Protein 7XLL (pdb70)

Structure (mmCIF, N/CA/C/O backbone):
data_7XLL
#
_entry.id   7XLL
#
_cell.length_a   107.730
_cell.length_b   125.040
_cell.length_c   56.640
_cell.angle_alpha   90.000
_cell.angle_beta   90.000
_cell.angle_gamma   90.000
#
_symmetry.space_group_name_H-M   'P 21 21 2'
#
loop_
_entity.id
_entity.type
_entity.pdbx_description
1 polymer 'Alanine racemase'
2 non-polymer 'ACETATE ION'
3 non-polymer DI(HYDROXYETHYL)ETHER
4 non-polymer ALANINE
5 water water
#
loop_
_atom_site.group_PDB
_atom_site.id
_atom_site.type_symbol
_atom_site.label_atom_id
_atom_site.label_alt_id
_atom_site.label_comp_id
_atom_site.label_asym_id
_atom_site.label_entity_id
_atom_site.label_seq_id
_atom_site.pdbx_PDB_ins_code
_atom_site.Cartn_x
_atom_site.Cartn_y
_atom_site.Cartn_z
_atom_site.occupancy
_atom_site.B_iso_or_equiv
_atom_site.auth_seq_id
_atom_site.auth_comp_id
_atom_site.auth_asym_id
_atom_site.auth_atom_id
_atom_site.pdbx_PDB_model_num
ATOM 1 N N . MET A 1 1 ? 11.58384 56.29598 15.43420 1.000 42.94493 1 MET A N 1
ATOM 2 C CA . MET A 1 1 ? 10.49841 56.36478 14.46393 1.000 52.83745 1 MET A CA 1
ATOM 3 C C . MET A 1 1 ? 10.64834 57.55707 13.51184 1.000 44.00494 1 MET A C 1
ATOM 4 O O . MET A 1 1 ? 9.77946 57.79652 12.66757 1.000 40.47873 1 MET A O 1
ATOM 9 N N . THR A 1 2 ? 11.74246 58.30749 13.65468 1.000 46.10861 2 THR A N 1
ATOM 10 C CA . THR A 1 2 ? 12.05130 59.37046 12.70380 1.000 31.38357 2 THR A CA 1
ATOM 11 C C . THR A 1 2 ? 12.46110 58.75550 11.37149 1.000 31.70387 2 THR A C 1
ATOM 12 O O . THR A 1 2 ? 13.33986 57.88783 11.32114 1.000 32.13539 2 THR A O 1
ATOM 16 N N . VAL A 1 3 ? 11.82081 59.19509 10.29268 1.000 21.83900 3 VAL A N 1
ATOM 17 C CA . VAL A 1 3 ? 12.11931 58.68817 8.95653 1.000 21.00682 3 VAL A CA 1
ATOM 18 C C . VAL A 1 3 ? 13.18544 59.57283 8.31774 1.000 19.84626 3 VAL A C 1
ATOM 19 O O . VAL A 1 3 ? 13.08054 60.80761 8.34168 1.000 19.44801 3 VAL A O 1
ATOM 23 N N . GLY A 1 4 ? 14.22166 58.94668 7.75448 1.000 20.17625 4 GLY A N 1
ATOM 24 C CA . GLY A 1 4 ? 15.32207 59.70042 7.17569 1.000 20.90017 4 GLY A CA 1
ATOM 25 C C . GLY A 1 4 ? 15.12870 60.16395 5.74205 1.000 24.04943 4 GLY A C 1
ATOM 26 O O . GLY A 1 4 ? 15.89150 59.76838 4.85115 1.000 19.70532 4 GLY A O 1
ATOM 27 N N . TYR A 1 5 ? 14.12974 61.02614 5.51221 1.000 15.51152 5 TYR A N 1
ATOM 28 C CA . TYR A 1 5 ? 13.82003 61.48117 4.15552 1.000 21.43865 5 TYR A CA 1
ATOM 29 C C . TYR A 1 5 ? 14.97530 62.26404 3.54418 1.000 26.09549 5 TYR A C 1
ATOM 30 O O . TYR A 1 5 ? 15.22478 62.18323 2.33703 1.000 22.07704 5 TYR A O 1
ATOM 39 N N . LEU A 1 6 ? 15.67922 63.04575 4.35237 1.000 19.53408 6 LEU A N 1
ATOM 40 C CA . LEU A 1 6 ? 16.75273 63.86974 3.81885 1.000 28.29601 6 LEU A CA 1
ATOM 41 C C . LEU A 1 6 ? 18.03308 63.09313 3.58034 1.000 22.94702 6 LEU A C 1
ATOM 42 O O . LEU A 1 6 ? 18.92771 63.61767 2.91386 1.000 25.24963 6 LEU A O 1
ATOM 47 N N . ARG A 1 7 ? 18.14022 61.86950 4.10659 1.000 20.45962 7 ARG A N 1
ATOM 48 C CA . ARG A 1 7 ? 19.29951 61.01967 3.87025 1.000 20.78890 7 ARG A CA 1
ATOM 49 C C . ARG A 1 7 ? 19.10654 60.20523 2.59040 1.000 15.91637 7 ARG A C 1
ATOM 50 O O . ARG A 1 7 ? 18.00468 59.71268 2.31953 1.000 12.51444 7 ARG A O 1
ATOM 58 N N . PRO A 1 8 ? 20.14555 60.06715 1.79337 1.000 18.73146 8 PRO A N 1
ATOM 59 C CA . PRO A 1 8 ? 19.99346 59.37982 0.50664 1.000 17.13356 8 PRO A CA 1
ATOM 60 C C . PRO A 1 8 ? 20.05829 57.86723 0.61593 1.000 18.23709 8 PRO A C 1
ATOM 61 O O . PRO A 1 8 ? 20.62311 57.22025 -0.26583 1.000 26.09958 8 PRO A O 1
ATOM 65 N N . THR A 1 9 ? 19.50293 57.29865 1.67883 1.000 13.21238 9 THR A N 1
ATOM 66 C CA . THR A 1 9 ? 19.34347 55.85668 1.81302 1.000 12.50028 9 THR A CA 1
ATOM 67 C C . THR A 1 9 ? 17.85091 55.57248 1.73621 1.000 17.49546 9 THR A C 1
ATOM 68 O O . THR A 1 9 ? 17.06934 56.18733 2.46942 1.000 15.18045 9 THR A O 1
ATOM 72 N N . ARG A 1 10 ? 17.46196 54.66335 0.84174 1.000 15.06351 10 ARG A N 1
ATOM 73 C CA . ARG A 1 10 ? 16.06141 54.47101 0.47787 1.000 11.76783 10 ARG A CA 1
ATOM 74 C C . ARG A 1 10 ? 15.76840 52.99609 0.27215 1.000 12.02507 10 ARG A C 1
ATOM 75 O O . ARG A 1 10 ? 16.60506 52.25380 -0.24433 1.000 13.50030 10 ARG A O 1
ATOM 83 N N . ILE A 1 11 ? 14.55201 52.59036 0.63015 1.000 10.83196 11 ILE A N 1
ATOM 84 C CA . ILE A 1 11 ? 13.98598 51.31988 0.18907 1.000 12.68456 11 ILE A CA 1
ATOM 85 C C . ILE A 1 11 ? 13.03598 51.61518 -0.95892 1.000 12.40058 11 ILE A C 1
ATOM 86 O O . ILE A 1 11 ? 12.15724 52.47333 -0.83008 1.000 14.64633 11 ILE A O 1
ATOM 91 N N . LEU A 1 12 ? 13.22089 50.92198 -2.08588 1.000 10.99301 12 LEU A N 1
ATOM 92 C CA . LEU A 1 12 ? 12.38624 51.09974 -3.26696 1.000 10.02495 12 LEU A CA 1
ATOM 93 C C . LEU A 1 12 ? 11.39718 49.94372 -3.34374 1.000 13.48770 12 LEU A C 1
ATOM 94 O O . LEU A 1 12 ? 11.81094 48.78470 -3.38697 1.000 14.13590 12 LEU A O 1
ATOM 99 N N . VAL A 1 13 ? 10.09960 50.24409 -3.37481 1.000 12.16629 13 VAL A N 1
ATOM 100 C CA . VAL A 1 13 ? 9.08615 49.18953 -3.45076 1.000 12.41795 13 VAL A CA 1
ATOM 101 C C . VAL A 1 13 ? 8.34783 49.31450 -4.77433 1.000 15.47585 13 VAL A C 1
ATOM 102 O O . VAL A 1 13 ? 7.69784 50.33348 -5.03596 1.000 13.44358 13 VAL A O 1
ATOM 106 N N . ASP A 1 14 ? 8.42723 48.26819 -5.59328 1.000 13.37418 14 ASP A N 1
ATOM 107 C CA . ASP A 1 14 ? 7.79070 48.23866 -6.90817 1.000 14.09272 14 ASP A CA 1
ATOM 108 C C . ASP A 1 14 ? 6.37542 47.68687 -6.74677 1.000 16.18717 14 ASP A C 1
ATOM 109 O O . ASP A 1 14 ? 6.17216 46.47483 -6.67421 1.000 13.85295 14 ASP A O 1
ATOM 114 N N . GLN A 1 15 ? 5.38279 48.57813 -6.71042 1.000 15.33547 15 GLN A N 1
ATOM 115 C CA . GLN A 1 15 ? 4.01364 48.10586 -6.53466 1.000 16.26583 15 GLN A CA 1
ATOM 116 C C . GLN A 1 15 ? 3.51873 47.35685 -7.76206 1.000 14.33568 15 GLN A C 1
ATOM 117 O O . GLN A 1 15 ? 2.66201 46.47165 -7.63733 1.000 14.35340 15 GLN A O 1
ATOM 123 N N . ASN A 1 16 ? 4.06612 47.65890 -8.94489 1.000 14.51698 16 ASN A N 1
ATOM 124 C CA . ASN A 1 16 ? 3.70937 46.88553 -10.13118 1.000 17.58570 16 ASN A CA 1
ATOM 125 C C . ASN A 1 16 ? 4.11797 45.43024 -9.97290 1.000 14.79847 16 ASN A C 1
ATOM 126 O O . ASN A 1 16 ? 3.40277 44.52289 -10.41675 1.000 15.19984 16 ASN A O 1
ATOM 131 N N . ALA A 1 17 ? 5.27607 45.18490 -9.35521 1.000 15.54754 17 ALA A N 1
ATOM 132 C CA . ALA A 1 17 ? 5.69291 43.80821 -9.11207 1.000 15.37791 17 ALA A CA 1
ATOM 133 C C . ALA A 1 17 ? 4.70275 43.10521 -8.20281 1.000 11.47943 17 ALA A C 1
ATOM 134 O O . ALA A 1 17 ? 4.27932 41.97469 -8.48031 1.000 14.56374 17 ALA A O 1
ATOM 136 N N . ILE A 1 18 ? 4.30985 43.76798 -7.11174 1.000 14.49237 18 ILE A N 1
ATOM 137 C CA . ILE A 1 18 ? 3.36437 43.14945 -6.18481 1.000 12.42840 18 ILE A CA 1
ATOM 138 C C . ILE A 1 18 ? 2.05355 42.84783 -6.89506 1.000 15.60520 18 ILE A C 1
ATOM 139 O O . ILE A 1 18 ? 1.48912 41.75398 -6.75785 1.000 12.29780 18 ILE A O 1
ATOM 144 N N . TYR A 1 19 ? 1.56600 43.80899 -7.68253 1.000 13.04788 19 TYR A N 1
ATOM 145 C CA . TYR A 1 19 ? 0.33879 43.61865 -8.45041 1.000 14.71616 19 TYR A CA 1
ATOM 146 C C . TYR A 1 19 ? 0.44039 42.40745 -9.37124 1.000 12.91674 19 TYR A C 1
ATOM 147 O O . TYR A 1 19 ? -0.48476 41.58893 -9.42921 1.000 14.56847 19 TYR A O 1
ATOM 156 N N . GLU A 1 20 ? 1.57442 42.24960 -10.06806 1.000 13.34498 20 GLU A N 1
ATOM 157 C CA . GLU A 1 20 ? 1.73837 41.10799 -10.97101 1.000 13.67498 20 GLU A CA 1
ATOM 158 C C . GLU A 1 20 ? 1.83829 39.78679 -10.21585 1.000 13.67427 20 GLU A C 1
ATOM 159 O O . GLU A 1 20 ? 1.30754 38.76607 -10.67408 1.000 13.42169 20 GLU A O 1
ATOM 165 N N . ASN A 1 21 ? 2.52285 39.77554 -9.06717 1.000 12.00694 21 ASN A N 1
ATOM 166 C CA . ASN A 1 21 ? 2.63575 38.54100 -8.29696 1.000 14.20639 21 ASN A CA 1
ATOM 167 C C . ASN A 1 21 ? 1.26500 38.05353 -7.85360 1.000 13.10739 21 ASN A C 1
ATOM 168 O O . ASN A 1 21 ? 0.93373 36.87215 -8.00390 1.000 11.64552 21 ASN A O 1
ATOM 173 N N . ILE A 1 22 ? 0.44828 38.95793 -7.31438 1.000 12.34711 22 ILE A N 1
ATOM 174 C CA . ILE A 1 22 ? -0.89816 38.58862 -6.87496 1.000 9.69566 22 ILE A CA 1
ATOM 175 C C . ILE A 1 22 ? -1.74770 38.13845 -8.05278 1.000 10.56738 22 ILE A C 1
ATOM 176 O O . ILE A 1 22 ? -2.48895 37.14574 -7.96498 1.000 11.54269 22 ILE A O 1
ATOM 181 N N . GLN A 1 23 ? -1.67703 38.87274 -9.16554 1.000 14.04120 23 GLN A N 1
ATOM 182 C CA . GLN A 1 23 ? -2.46803 38.51138 -10.33539 1.000 14.49803 23 GLN A CA 1
ATOM 183 C C . GLN A 1 23 ? -2.06393 37.14810 -10.87481 1.000 15.58595 23 GLN A C 1
ATOM 184 O O . GLN A 1 23 ? -2.91103 36.38272 -11.35265 1.000 15.53992 23 GLN A O 1
ATOM 190 N N . ASN A 1 24 ? -0.77759 36.81106 -10.78665 1.000 13.68051 24 ASN A N 1
ATOM 191 C CA . ASN A 1 24 ? -0.35273 35.48736 -11.22363 1.000 11.17656 24 ASN A CA 1
ATOM 192 C C . ASN A 1 24 ? -0.91120 34.40157 -10.32090 1.000 12.75528 24 ASN A C 1
ATOM 193 O O . ASN A 1 24 ? -1.26630 33.31637 -10.79787 1.000 13.02797 24 ASN A O 1
ATOM 198 N N . GLU A 1 25 ? -1.00266 34.66433 -9.01641 1.000 12.86529 25 GLU A N 1
ATOM 199 C CA . GLU A 1 25 ? -1.59500 33.65513 -8.14764 1.000 13.26294 25 GLU A CA 1
ATOM 200 C C . GLU A 1 25 ? -3.09378 33.53991 -8.40234 1.000 14.28351 25 GLU A C 1
ATOM 201 O O . GLU A 1 25 ? -3.63921 32.43119 -8.39309 1.000 14.02682 25 GLU A O 1
ATOM 207 N N . LEU A 1 26 ? -3.77940 34.66175 -8.67159 1.000 9.11620 26 LEU A N 1
ATOM 208 C CA . LEU A 1 26 ? -5.19279 34.55876 -9.03817 1.000 13.03827 26 LEU A CA 1
ATOM 209 C C . LEU A 1 26 ? -5.37064 33.69253 -10.27759 1.000 16.53319 26 LEU A C 1
ATOM 210 O O . LEU A 1 26 ? -6.27755 32.85308 -10.33587 1.000 17.47471 26 LEU A O 1
ATOM 215 N N . LYS A 1 27 ? -4.50197 33.87210 -11.27318 1.000 13.90773 27 LYS A N 1
ATOM 216 C CA A LYS A 1 27 ? -4.55597 33.03430 -12.46750 0.430 16.80979 27 LYS A CA 1
ATOM 217 C CA B LYS A 1 27 ? -4.56586 33.03191 -12.46535 0.570 16.78706 27 LYS A CA 1
ATOM 218 C C . LYS A 1 27 ? -4.32795 31.57042 -12.11383 1.000 16.78973 27 LYS A C 1
ATOM 219 O O . LYS A 1 27 ? -5.02319 30.68088 -12.61952 1.000 17.17917 27 LYS A O 1
ATOM 230 N N . HIS A 1 28 ? -3.35780 31.31130 -11.23585 1.000 13.54119 28 HIS A N 1
ATOM 231 C CA . HIS A 1 28 ? -3.05127 29.96703 -10.75558 1.000 12.60198 28 HIS A CA 1
ATOM 232 C C . HIS A 1 28 ? -4.25957 29.31705 -10.08877 1.000 14.61085 28 HIS A C 1
ATOM 233 O O . HIS A 1 28 ? -4.41095 28.08756 -10.12687 1.000 14.03060 28 HIS A O 1
ATOM 240 N N . LEU A 1 29 ? -5.13349 30.12639 -9.49286 1.000 13.67541 29 LEU A N 1
ATOM 241 C CA . LEU A 1 29 ? -6.29243 29.65814 -8.74811 1.000 16.19282 29 LEU A CA 1
ATOM 242 C C . LEU A 1 29 ? -7.53574 29.47173 -9.60516 1.000 17.61835 29 LEU A C 1
ATOM 243 O O . LEU A 1 29 ? -8.53773 28.96593 -9.09363 1.000 19.33658 29 LEU A O 1
ATOM 248 N N . GLU A 1 30 ? -7.51377 29.87809 -10.87396 1.000 23.11469 30 GLU A N 1
ATOM 249 C CA . GLU A 1 30 ? -8.73481 29.85212 -11.67287 1.000 23.11563 30 GLU A CA 1
ATOM 250 C C . GLU A 1 30 ? -9.28877 28.43205 -11.76485 1.000 22.13445 30 GLU A C 1
ATOM 251 O O . GLU A 1 30 ? -8.55010 27.44631 -11.72163 1.000 19.96301 30 GLU A O 1
ATOM 257 N N . GLY A 1 31 ? -10.60994 28.33405 -11.87503 1.000 29.52004 31 GLY A N 1
ATOM 258 C CA . GLY A 1 31 ? -11.26407 27.04160 -11.82922 1.000 21.99753 31 GLY A CA 1
ATOM 259 C C . GLY A 1 31 ? -11.55060 26.53965 -10.43539 1.000 27.86664 31 GLY A C 1
ATOM 260 O O . GLY A 1 31 ? -12.09855 25.43868 -10.28487 1.000 23.95185 31 GLY A O 1
ATOM 261 N N . THR A 1 32 ? -11.16710 27.29211 -9.41455 1.000 27.61688 32 THR A N 1
ATOM 262 C CA . THR A 1 32 ? -11.60730 27.09114 -8.04686 1.000 26.50183 32 THR A CA 1
ATOM 263 C C . THR A 1 32 ? -12.23909 28.38251 -7.54546 1.000 35.94218 32 THR A C 1
ATOM 264 O O . THR A 1 32 ? -12.17373 29.43383 -8.19858 1.000 30.66798 32 THR A O 1
ATOM 268 N N . ASP A 1 33 ? -12.85654 28.30399 -6.36810 1.000 26.60981 33 ASP A N 1
ATOM 269 C CA . ASP A 1 33 ? -13.39910 29.49320 -5.72454 1.000 32.15110 33 ASP A CA 1
ATOM 270 C C . ASP A 1 33 ? -12.43431 30.09087 -4.70727 1.000 31.40179 33 ASP A C 1
ATOM 271 O O . ASP A 1 33 ? -12.82188 31.00658 -3.97112 1.000 28.92697 33 ASP A O 1
ATOM 276 N N . THR A 1 34 ? -11.19426 29.58934 -4.65772 1.000 21.21689 34 THR A N 1
ATOM 277 C CA . THR A 1 34 ? -10.19268 30.06253 -3.70647 1.000 16.39223 34 THR A CA 1
ATOM 278 C C . THR A 1 34 ? -9.94536 31.55571 -3.88518 1.000 16.88107 34 THR A C 1
ATOM 279 O O . THR A 1 34 ? -9.83414 32.04638 -5.01369 1.000 16.70532 34 THR A O 1
ATOM 283 N N . VAL A 1 35 ? -9.89897 32.28301 -2.77061 1.000 10.17975 35 VAL A N 1
ATOM 284 C CA . VAL A 1 35 ? -9.60358 33.70761 -2.78007 1.000 12.80356 35 VAL A CA 1
ATOM 285 C C . VAL A 1 35 ? -8.26697 33.90812 -2.07354 1.000 13.59420 35 VAL A C 1
ATOM 286 O O . VAL A 1 35 ? -7.72372 32.99078 -1.45665 1.000 11.40475 35 VAL A O 1
ATOM 290 N N . ILE A 1 36 ? -7.72520 35.11808 -2.18424 1.000 10.88373 36 ILE A N 1
ATOM 291 C CA . ILE A 1 36 ? -6.43075 35.45349 -1.60104 1.000 10.83879 36 ILE A CA 1
ATOM 292 C C . ILE A 1 36 ? -6.63814 36.47242 -0.48735 1.000 10.39218 36 ILE A C 1
ATOM 293 O O . ILE A 1 36 ? -7.25497 37.52820 -0.70725 1.000 10.91234 36 ILE A O 1
ATOM 298 N N . PHE A 1 37 ? -6.11594 36.16105 0.70358 1.000 7.92892 37 PHE A N 1
ATOM 299 C CA . PHE A 1 37 ? -5.96814 37.10627 1.81353 1.000 7.61195 37 PHE A CA 1
ATOM 300 C C . PHE A 1 37 ? -4.47949 37.41205 1.98530 1.000 9.10382 37 PHE A C 1
ATOM 301 O O . PHE A 1 37 ? -3.78092 36.70539 2.72940 1.000 9.94333 37 PHE A O 1
ATOM 309 N N . PRO A 1 38 ? -3.95365 38.47227 1.37321 1.000 9.99795 38 PRO A N 1
ATOM 310 C CA . PRO A 1 38 ? -2.53583 38.80016 1.55272 1.000 10.21741 38 PRO A CA 1
ATOM 311 C C . PRO A 1 38 ? -2.15870 38.93923 3.01961 1.000 10.57382 38 PRO A C 1
ATOM 312 O O . PRO A 1 38 ? -2.92921 39.46394 3.83244 1.000 10.78302 38 PRO A O 1
ATOM 316 N N . VAL A 1 39 ? -0.94832 38.48988 3.34171 1.000 8.86722 39 VAL A N 1
ATOM 317 C CA . VAL A 1 39 ? -0.42016 38.51401 4.70193 1.000 10.64227 39 VAL A CA 1
ATOM 318 C C . VAL A 1 39 ? 0.45669 39.75030 4.83539 1.000 9.90510 39 VAL A C 1
ATOM 319 O O . VAL A 1 39 ? 1.49781 39.86448 4.17795 1.000 9.56250 39 VAL A O 1
ATOM 323 N N . LEU A 1 40 ? 0.02392 40.68146 5.68204 1.000 8.14979 40 LEU A N 1
ATOM 324 C CA . LEU A 1 40 ? 0.63646 42.00413 5.75770 1.000 7.16752 40 LEU A CA 1
ATOM 325 C C . LEU A 1 40 ? 1.29051 42.25440 7.10337 1.000 7.53279 40 LEU A C 1
ATOM 326 O O . LEU A 1 40 ? 1.55331 43.40258 7.47267 1.000 11.54678 40 LEU A O 1
ATOM 355 N N . ALA A 1 42 ? 3.97051 42.53201 10.20197 1.000 10.52922 42 ALA A N 1
ATOM 356 C CA . ALA A 1 42 ? 5.31128 43.11453 10.28305 1.000 11.25576 42 ALA A CA 1
ATOM 357 C C . ALA A 1 42 ? 5.51612 44.23819 9.26728 1.000 14.47308 42 ALA A C 1
ATOM 358 O O . ALA A 1 42 ? 6.51207 44.25389 8.53433 1.000 12.27379 42 ALA A O 1
ATOM 360 N N . ASN A 1 43 ? 4.57574 45.18278 9.24303 1.000 15.19550 43 ASN A N 1
ATOM 361 C CA . ASN A 1 43 ? 4.63501 46.32479 8.33182 1.000 13.48874 43 ASN A CA 1
ATOM 362 C C . ASN A 1 43 ? 4.72511 45.84651 6.88093 1.000 11.26649 43 ASN A C 1
ATOM 363 O O . ASN A 1 43 ? 5.53627 46.32894 6.08907 1.000 10.97970 43 ASN A O 1
ATOM 368 N N . ALA A 1 44 ? 3.87859 44.86972 6.55010 1.000 11.22042 44 ALA A N 1
ATOM 369 C CA . ALA A 1 44 ? 3.87505 44.20774 5.24147 1.000 11.02865 44 ALA A CA 1
ATOM 370 C C . ALA A 1 44 ? 5.27062 43.71066 4.88384 1.000 9.63405 44 ALA A C 1
ATOM 371 O O . ALA A 1 44 ? 5.82944 44.04322 3.83453 1.000 8.66943 44 ALA A O 1
ATOM 373 N N . TYR A 1 45 ? 5.84283 42.91524 5.78776 1.000 10.53454 45 TYR A N 1
ATOM 374 C CA . TYR A 1 45 ? 7.16831 42.33537 5.57957 1.000 11.28171 45 TYR A CA 1
ATOM 375 C C . TYR A 1 45 ? 8.18632 43.43097 5.26722 1.000 9.71049 45 TYR A C 1
ATOM 376 O O . TYR A 1 45 ? 9.00308 43.30807 4.34863 1.000 9.86477 45 TYR A O 1
ATOM 385 N N . GLY A 1 46 ? 8.10455 44.53520 6.01151 1.000 9.93990 46 GLY A N 1
ATOM 386 C CA . GLY A 1 46 ? 8.99608 45.66478 5.80364 1.000 11.44554 46 GLY A CA 1
ATOM 387 C C . GLY A 1 46 ? 8.71372 46.52542 4.59096 1.000 12.24142 46 GLY A C 1
ATOM 388 O O . GLY A 1 46 ? 9.40756 47.53753 4.40176 1.000 11.89020 46 GLY A O 1
ATOM 389 N N . HIS A 1 47 ? 7.72024 46.18051 3.76391 1.000 11.22383 47 HIS A N 1
ATOM 390 C CA . HIS A 1 47 ? 7.44390 46.95718 2.55960 1.000 10.65417 47 HIS A CA 1
ATOM 391 C C . HIS A 1 47 ? 6.49377 48.13024 2.79692 1.000 11.17938 47 HIS A C 1
ATOM 392 O O . HIS A 1 47 ? 6.41917 49.03341 1.94381 1.000 9.81779 47 HIS A O 1
ATOM 399 N N . GLY A 1 48 ? 5.78388 48.14852 3.92491 1.000 9.84556 48 GLY A N 1
ATOM 400 C CA . GLY A 1 48 ? 4.88326 49.25180 4.24225 1.000 9.55917 48 GLY A CA 1
ATOM 401 C C . GLY A 1 48 ? 3.43280 48.82040 4.23899 1.000 10.62470 48 GLY A C 1
ATOM 402 O O . GLY A 1 48 ? 2.87772 48.51853 3.18149 1.000 11.61059 48 GLY A O 1
ATOM 403 N N . LEU A 1 49 ? 2.81118 48.80901 5.42389 1.000 11.43738 49 LEU A N 1
ATOM 404 C CA . LEU A 1 49 ? 1.50785 48.16511 5.60010 1.000 9.74597 49 LEU A CA 1
ATOM 405 C C . LEU A 1 49 ? 0.44314 48.75905 4.68070 1.000 11.25985 49 LEU A C 1
ATOM 406 O O . LEU A 1 49 ? -0.23227 48.02980 3.94688 1.000 11.53562 49 LEU A O 1
ATOM 411 N N . ILE A 1 50 ? 0.26050 50.07691 4.71385 1.000 12.39901 50 ILE A N 1
ATOM 412 C CA . ILE A 1 50 ? -0.84698 50.67512 3.96530 1.000 10.54830 50 ILE A CA 1
ATOM 413 C C . ILE A 1 50 ? -0.56372 50.67747 2.46580 1.000 13.55903 50 ILE A C 1
ATOM 414 O O . ILE A 1 50 ? -1.44826 50.28565 1.69177 1.000 11.47138 50 ILE A O 1
ATOM 419 N N . PRO A 1 51 ? 0.61866 51.10943 1.99171 1.000 13.21723 51 PRO A N 1
ATOM 420 C CA . PRO A 1 51 ? 0.86017 51.04956 0.53966 1.000 11.24694 51 PRO A CA 1
ATOM 421 C C . PRO A 1 51 ? 0.72592 49.65428 -0.05308 1.000 12.38104 51 PRO A C 1
ATOM 422 O O . PRO A 1 51 ? 0.21268 49.51920 -1.17159 1.000 11.79368 51 PRO A O 1
ATOM 426 N N . VAL A 1 52 ? 1.18288 48.61384 0.65385 1.000 10.25334 52 VAL A N 1
ATOM 427 C CA . VAL A 1 52 ? 1.01703 47.25157 0.15018 1.000 8.60164 52 VAL A CA 1
ATOM 428 C C . VAL A 1 52 ? -0.45398 46.84089 0.17217 1.000 11.50514 52 VAL A C 1
ATOM 429 O O . VAL A 1 52 ? -0.93411 46.16663 -0.74616 1.000 11.45580 52 VAL A O 1
ATOM 433 N N . ALA A 1 53 ? -1.19028 47.23177 1.21700 1.000 13.20695 53 ALA A N 1
ATOM 434 C CA . ALA A 1 53 ? -2.61440 46.91491 1.26331 1.000 12.75934 53 ALA A CA 1
ATOM 435 C C . ALA A 1 53 ? -3.35920 47.57756 0.10829 1.000 10.64215 53 ALA A C 1
ATOM 436 O O . ALA A 1 53 ? -4.28623 46.99117 -0.46099 1.000 12.00538 53 ALA A O 1
ATOM 438 N N . GLU A 1 54 ? -2.94845 48.79412 -0.26676 1.000 13.61894 54 GLU A N 1
ATOM 439 C CA . GLU A 1 54 ? -3.59716 49.49611 -1.37201 1.000 14.91300 54 GLU A CA 1
ATOM 440 C C . GLU A 1 54 ? -3.39969 48.76452 -2.69150 1.000 13.40000 54 GLU A C 1
ATOM 441 O O . GLU A 1 54 ? -4.34868 48.60207 -3.46523 1.000 13.02237 54 GLU A O 1
ATOM 447 N N . VAL A 1 55 ? -2.16709 48.32407 -2.98164 1.000 13.01417 55 VAL A N 1
ATOM 448 C CA . VAL A 1 55 ? -1.95106 47.63987 -4.25438 1.000 13.79432 55 VAL A CA 1
ATOM 449 C C . VAL A 1 55 ? -2.56719 46.24685 -4.21401 1.000 14.85464 55 VAL A C 1
ATOM 450 O O . VAL A 1 55 ? -3.12203 45.76676 -5.21407 1.000 13.28732 55 VAL A O 1
ATOM 454 N N . ALA A 1 56 ? -2.50697 45.58590 -3.05474 1.000 12.29974 56 ALA A N 1
ATOM 455 C CA . ALA A 1 56 ? -3.10018 44.26002 -2.94026 1.000 11.37014 56 ALA A CA 1
ATOM 456 C C . ALA A 1 56 ? -4.59918 44.31541 -3.19169 1.000 14.62818 56 ALA A C 1
ATOM 457 O O . ALA A 1 56 ? -5.16202 43.43982 -3.86248 1.000 13.88662 56 ALA A O 1
ATOM 459 N N . GLN A 1 57 ? -5.25605 45.34600 -2.66639 1.000 10.98866 57 GLN A N 1
ATOM 460 C CA . GLN A 1 57 ? -6.67727 45.54820 -2.92568 1.000 14.68016 57 GLN A CA 1
ATOM 461 C C . GLN A 1 57 ? -6.93545 45.78391 -4.40763 1.000 11.29044 57 GLN A C 1
ATOM 462 O O . GLN A 1 57 ? -7.84849 45.18981 -4.99489 1.000 15.03130 57 GLN A O 1
ATOM 468 N N . ALA A 1 58 ? -6.13179 46.64824 -5.03469 1.000 12.55944 58 ALA A N 1
ATOM 469 C CA . ALA A 1 58 ? -6.27050 46.86833 -6.47116 1.000 14.72511 58 ALA A CA 1
ATOM 470 C C . ALA A 1 58 ? -6.03698 45.58386 -7.25770 1.000 15.46025 58 ALA A C 1
ATOM 471 O O . ALA A 1 58 ? -6.66514 45.37136 -8.30272 1.000 18.29609 58 ALA A O 1
ATOM 473 N N . ALA A 1 59 ? -5.15307 44.71357 -6.77125 1.000 11.65397 59 ALA A N 1
ATOM 474 C CA . ALA A 1 59 ? -4.83058 43.49149 -7.49284 1.000 16.42260 59 ALA A CA 1
ATOM 475 C C . ALA A 1 59 ? -5.86234 42.38935 -7.30374 1.000 17.63110 59 ALA A C 1
ATOM 476 O O . ALA A 1 59 ? -5.74310 41.34377 -7.95068 1.000 19.76273 59 ALA A O 1
ATOM 478 N N . GLY A 1 60 ? -6.84649 42.56431 -6.42482 1.000 13.92713 60 GLY A N 1
ATOM 479 C CA . GLY A 1 60 ? -7.87160 41.55349 -6.24480 1.000 12.99097 60 GLY A CA 1
ATOM 480 C C . GLY A 1 60 ? -7.91106 40.83548 -4.90317 1.000 13.03202 60 GLY A C 1
ATOM 481 O O . GLY A 1 60 ? -8.61196 39.82242 -4.79235 1.000 13.94889 60 GLY A O 1
ATOM 482 N N . ALA A 1 61 ? -7.20311 41.32698 -3.88815 1.000 14.66389 61 ALA A N 1
ATOM 483 C CA . ALA A 1 61 ? -7.30000 40.75630 -2.55093 1.000 13.66315 61 ALA A CA 1
ATOM 484 C C . ALA A 1 61 ? -8.74240 40.76906 -2.05625 1.000 11.31804 61 ALA A C 1
ATOM 485 O O . ALA A 1 61 ? -9.47572 41.73725 -2.26771 1.000 12.59115 61 ALA A O 1
ATOM 487 N N . SER A 1 62 ? -9.14863 39.69111 -1.38014 1.000 8.86676 62 SER A N 1
ATOM 488 C CA . SER A 1 62 ? -10.49167 39.58392 -0.81800 1.000 10.95932 62 SER A CA 1
ATOM 489 C C . SER A 1 62 ? -10.52824 39.81236 0.68655 1.000 13.87896 62 SER A C 1
ATOM 490 O O . SER A 1 62 ? -11.62214 39.94462 1.24996 1.000 12.86519 62 SER A O 1
ATOM 493 N N . GLY A 1 63 ? -9.36658 39.87170 1.33091 1.000 14.44601 63 GLY A N 1
ATOM 494 C CA . GLY A 1 63 ? -9.24482 40.03873 2.76837 1.000 13.35612 63 GLY A CA 1
ATOM 495 C C . GLY A 1 63 ? -7.77164 40.16298 3.10248 1.000 10.60418 63 GLY A C 1
ATOM 496 O O . GLY A 1 63 ? -6.91056 40.07564 2.22381 1.000 11.70450 63 GLY A O 1
ATOM 497 N N . PHE A 1 64 ? -7.47756 40.38357 4.38650 1.000 11.37147 64 PHE A N 1
ATOM 498 C CA . PHE A 1 64 ? -6.08755 40.52487 4.81852 1.000 12.01500 64 PHE A CA 1
ATOM 499 C C . PHE A 1 64 ? -5.80819 39.70248 6.06824 1.000 9.73267 64 PHE A C 1
ATOM 500 O O . PHE A 1 64 ? -6.70117 39.46316 6.88318 1.000 9.89174 64 PHE A O 1
ATOM 508 N N . CYS A 1 65 ? -4.55133 39.26970 6.20966 1.000 8.51434 65 CYS A N 1
ATOM 509 C CA . CYS A 1 65 ? -4.06484 38.60735 7.41501 1.000 10.09992 65 CYS A CA 1
ATOM 510 C C . CYS A 1 65 ? -2.96967 39.44263 8.04950 1.000 8.01966 65 CYS A C 1
ATOM 511 O O . CYS A 1 65 ? -2.08375 39.94616 7.34809 1.000 11.05967 65 CYS A O 1
ATOM 514 N N . VAL A 1 66 ? -3.02591 39.59220 9.37157 1.000 7.97263 66 VAL A N 1
ATOM 515 C CA . VAL A 1 66 ? -2.00866 40.33090 10.11872 1.000 6.13502 66 VAL A CA 1
ATOM 516 C C . VAL A 1 66 ? -1.62659 39.49543 11.34117 1.000 11.52709 66 VAL A C 1
ATOM 517 O O . VAL A 1 66 ? -2.27090 38.48953 11.66534 1.000 9.21219 66 VAL A O 1
ATOM 521 N N . ALA A 1 67 ? -0.56079 39.92517 12.02744 1.000 11.97562 67 ALA A N 1
ATOM 522 C CA . ALA A 1 67 ? -0.10261 39.21466 13.21749 1.000 11.56251 67 ALA A CA 1
ATOM 523 C C . ALA A 1 67 ? -0.76383 39.70344 14.49711 1.000 11.38663 67 ALA A C 1
ATOM 524 O O . ALA A 1 67 ? -1.02313 38.89292 15.40017 1.000 12.13972 67 ALA A O 1
ATOM 526 N N . LEU A 1 68 ? -1.06043 41.00341 14.58387 1.000 11.96576 68 LEU A N 1
ATOM 527 C CA . LEU A 1 68 ? -1.47426 41.65890 15.81749 1.000 12.40021 68 LEU A CA 1
ATOM 528 C C . LEU A 1 68 ? -2.77967 42.41223 15.61983 1.000 10.97910 68 LEU A C 1
ATOM 529 O O . LEU A 1 68 ? -3.04513 42.95022 14.54244 1.000 10.73824 68 LEU A O 1
ATOM 534 N N . LEU A 1 69 ? -3.57924 42.47152 16.69254 1.000 11.50415 69 LEU A N 1
ATOM 535 C CA . LEU A 1 69 ? -4.75709 43.33996 16.70796 1.000 13.06883 69 LEU A CA 1
ATOM 536 C C . LEU A 1 69 ? -4.40799 44.77679 16.31537 1.000 10.98484 69 LEU A C 1
ATOM 537 O O . LEU A 1 69 ? -5.16115 45.42497 15.58145 1.000 12.32875 69 LEU A O 1
ATOM 542 N N . ASP A 1 70 ? -3.26366 45.28937 16.78208 1.000 10.99821 70 ASP A N 1
ATOM 543 C CA . ASP A 1 70 ? -2.88935 46.66500 16.45220 1.000 14.38322 70 ASP A CA 1
ATOM 544 C C . ASP A 1 70 ? -2.75505 46.86532 14.94713 1.000 13.02833 70 ASP A C 1
ATOM 545 O O . ASP A 1 70 ? -3.10744 47.93073 14.42054 1.000 12.35707 70 ASP A O 1
ATOM 550 N N . GLU A 1 71 ? -2.22692 45.86160 14.24281 1.000 10.89483 71 GLU A N 1
ATOM 551 C CA . GLU A 1 71 ? -2.08161 45.96601 12.79549 1.000 12.09347 71 GLU A CA 1
ATOM 552 C C . GLU A 1 71 ? -3.44275 45.95577 12.10443 1.000 12.62158 71 GLU A C 1
ATOM 553 O O . GLU A 1 71 ? -3.64963 46.68127 11.12578 1.000 11.53541 71 GLU A O 1
ATOM 559 N N . ALA A 1 72 ? -4.36989 45.11319 12.57754 1.000 10.40366 72 ALA A N 1
ATOM 560 C CA . ALA A 1 72 ? -5.72419 45.12343 12.02853 1.000 6.94114 72 ALA A CA 1
ATOM 561 C C . ALA A 1 72 ? -6.39945 46.46264 12.28100 1.000 11.07504 72 ALA A C 1
ATOM 562 O O . ALA A 1 72 ? -7.06048 47.01393 11.39365 1.000 11.37284 72 ALA A O 1
ATOM 564 N N . LEU A 1 73 ? -6.24975 46.99973 13.48894 1.000 10.48539 73 LEU A N 1
ATOM 565 C CA . LEU A 1 73 ? -6.84062 48.30464 13.77463 1.000 9.55409 73 LEU A CA 1
ATOM 566 C C . LEU A 1 73 ? -6.25793 49.37571 12.86251 1.000 13.47191 73 LEU A C 1
ATOM 567 O O . LEU A 1 73 ? -6.96959 50.29038 12.43767 1.000 13.31018 73 LEU A O 1
ATOM 572 N N . ALA A 1 74 ? -4.97008 49.26217 12.53574 1.000 12.78268 74 ALA A N 1
ATOM 573 C CA . ALA A 1 74 ? -4.33566 50.23878 11.65371 1.000 13.86796 74 ALA A CA 1
ATOM 574 C C . ALA A 1 74 ? -4.94070 50.18850 10.25864 1.000 13.25967 74 ALA A C 1
ATOM 575 O O . ALA A 1 74 ? -5.14640 51.23393 9.63052 1.000 11.97412 74 ALA A O 1
ATOM 577 N N . LEU A 1 75 ? -5.24985 48.98314 9.76853 1.000 12.20277 75 LEU A N 1
ATOM 578 C CA . LEU A 1 75 ? -5.92404 48.84420 8.47916 1.000 10.29537 75 LEU A CA 1
ATOM 579 C C . LEU A 1 75 ? -7.32844 49.43851 8.51372 1.000 11.69525 75 LEU A C 1
ATOM 580 O O . LEU A 1 75 ? -7.74652 50.10472 7.56142 1.000 11.22358 75 LEU A O 1
ATOM 585 N N . ARG A 1 76 ? -8.08645 49.17313 9.58097 1.000 10.13672 76 ARG A N 1
ATOM 586 C CA . ARG A 1 76 ? -9.41615 49.76444 9.68406 1.000 13.04192 76 ARG A CA 1
ATOM 587 C C . ARG A 1 76 ? -9.32646 51.28049 9.71318 1.000 14.27821 76 ARG A C 1
ATOM 588 O O . ARG A 1 76 ? -10.14166 51.97617 9.08998 1.000 12.06477 76 ARG A O 1
ATOM 596 N N . GLN A 1 77 ? -8.32338 51.81069 10.41379 1.000 13.19953 77 GLN A N 1
ATOM 597 C CA . GLN A 1 77 ? -8.19354 53.25671 10.52956 1.000 14.72409 77 GLN A CA 1
ATOM 598 C C . GLN A 1 77 ? -7.77323 53.90047 9.21540 1.000 16.27958 77 GLN A C 1
ATOM 599 O O . GLN A 1 77 ? -8.03688 55.08985 9.00897 1.000 16.38016 77 GLN A O 1
ATOM 605 N N . ALA A 1 78 ? -7.16073 53.13456 8.31179 1.000 14.00236 78 ALA A N 1
ATOM 606 C CA . ALA A 1 78 ? -6.90561 53.55974 6.94177 1.000 14.75288 78 ALA A CA 1
ATOM 607 C C . ALA A 1 78 ? -8.07764 53.25141 6.00892 1.000 12.27312 78 ALA A C 1
ATOM 608 O O . ALA A 1 78 ? -7.90783 53.25761 4.78222 1.000 13.26988 78 ALA A O 1
ATOM 610 N N . ASN A 1 79 ? -9.25275 52.96191 6.56762 1.000 15.06243 79 ASN A N 1
ATOM 611 C CA . ASN A 1 79 ? -10.50726 52.82595 5.82900 1.000 13.41265 79 ASN A CA 1
ATOM 612 C C . ASN A 1 79 ? -10.57644 51.56811 4.96741 1.000 13.58301 79 ASN A C 1
ATOM 613 O O . ASN A 1 79 ? -11.36709 51.50775 4.01367 1.000 11.59261 79 ASN A O 1
ATOM 618 N N . PHE A 1 80 ? -9.80430 50.52883 5.27661 1.000 10.83937 80 PHE A N 1
ATOM 619 C CA . PHE A 1 80 ? -10.05401 49.23068 4.66422 1.000 9.34687 80 PHE A CA 1
ATOM 620 C C . PHE A 1 80 ? -11.22492 48.55081 5.36049 1.000 10.35967 80 PHE A C 1
ATOM 621 O O . PHE A 1 80 ? -11.33037 48.56644 6.58728 1.000 11.64414 80 PHE A O 1
ATOM 629 N N . THR A 1 81 ? -12.12039 47.97743 4.56401 1.000 10.47533 81 THR A N 1
ATOM 630 C CA . THR A 1 81 ? -13.34724 47.38251 5.07543 1.000 11.66566 81 THR A CA 1
ATOM 631 C C . THR A 1 81 ? -13.44139 45.88668 4.81544 1.000 13.97459 81 THR A C 1
ATOM 632 O O . THR A 1 81 ? -14.46171 45.27319 5.16337 1.000 10.88111 81 THR A O 1
ATOM 636 N N . GLU A 1 82 ? -12.41673 45.28605 4.20643 1.000 11.89902 82 GLU A N 1
ATOM 637 C CA . GLU A 1 82 ? -12.39272 43.85493 3.95256 1.000 11.25625 82 GLU A CA 1
ATOM 638 C C . GLU A 1 82 ? -12.23466 43.06862 5.25449 1.000 12.67833 82 GLU A C 1
ATOM 639 O O . GLU A 1 82 ? -11.79631 43.60977 6.26639 1.000 10.46675 82 GLU A O 1
ATOM 645 N N . PRO A 1 83 ? -12.55658 41.77522 5.24423 1.000 11.73759 83 PRO A N 1
ATOM 646 C CA . PRO A 1 83 ? -12.23925 40.93856 6.40883 1.000 7.98147 83 PRO A CA 1
ATOM 647 C C . PRO A 1 83 ? -10.74829 41.01053 6.71448 1.000 11.35005 83 PRO A C 1
ATOM 648 O O . PRO A 1 83 ? -9.91851 41.05976 5.80695 1.000 11.29884 83 PRO A O 1
ATOM 652 N N . ILE A 1 84 ? -10.41801 41.05396 8.00193 1.000 8.44223 84 ILE A N 1
ATOM 653 C CA . ILE A 1 84 ? -9.03450 41.04452 8.46721 1.000 8.43147 84 ILE A CA 1
ATOM 654 C C . ILE A 1 84 ? -8.91778 39.98129 9.53919 1.000 12.39147 84 ILE A C 1
ATOM 655 O O . ILE A 1 84 ? -9.64571 40.02791 10.54062 1.000 9.82791 84 ILE A O 1
ATOM 660 N N . LEU A 1 85 ? -7.99832 39.03910 9.34410 1.000 8.28156 85 LEU A N 1
ATOM 661 C CA . LEU A 1 85 ? -7.75165 37.98024 10.31067 1.000 8.28126 85 LEU A CA 1
ATOM 662 C C . LEU A 1 85 ? -6.45654 38.26518 11.06363 1.000 10.85719 85 LEU A C 1
ATOM 663 O O . LEU A 1 85 ? -5.39391 38.42551 10.44822 1.000 10.00762 85 LEU A O 1
ATOM 668 N N . VAL A 1 86 ? -6.55350 38.34449 12.38804 1.000 7.31674 86 VAL A N 1
ATOM 669 C CA . VAL A 1 86 ? -5.37654 38.35665 13.25246 1.000 8.83033 86 VAL A CA 1
ATOM 670 C C . VAL A 1 86 ? -4.94264 36.91247 13.45159 1.000 9.05483 86 VAL A C 1
ATOM 671 O O . VAL A 1 86 ? -5.70422 36.09335 13.98068 1.000 9.09561 86 VAL A O 1
ATOM 675 N N . LEU A 1 87 ? -3.71859 36.59726 13.01184 1.000 9.55960 87 LEU A N 1
ATOM 676 C CA . LEU A 1 87 ? -3.23319 35.22028 12.99925 1.000 9.09964 87 LEU A CA 1
ATOM 677 C C . LEU A 1 87 ? -2.68355 34.77281 14.35044 1.000 12.23906 87 LEU A C 1
ATOM 678 O O . LEU A 1 87 ? -2.68082 33.56931 14.63816 1.000 11.59351 87 LEU A O 1
ATOM 683 N N . GLY A 1 88 ? -2.19203 35.70715 15.17330 1.000 13.67238 88 GLY A N 1
ATOM 684 C CA . GLY A 1 88 ? -1.74381 35.38586 16.51209 1.000 17.78781 88 GLY A CA 1
ATOM 685 C C . GLY A 1 88 ? -2.87226 35.40375 17.53593 1.000 13.95739 88 GLY A C 1
ATOM 686 O O . GLY A 1 88 ? -4.02285 35.72394 17.24302 1.000 11.81193 88 GLY A O 1
ATOM 687 N N . ILE A 1 89 ? -2.50846 35.06244 18.76920 1.000 13.52064 89 ILE A N 1
ATOM 688 C CA . ILE A 1 89 ? -3.44997 35.03945 19.88384 1.000 11.40349 89 ILE A CA 1
ATOM 689 C C . ILE A 1 89 ? -3.70136 36.46187 20.35879 1.000 14.03608 89 ILE A C 1
ATOM 690 O O . ILE A 1 89 ? -2.76193 37.19929 20.67778 1.000 15.42109 89 ILE A O 1
ATOM 695 N N . THR A 1 90 ? -4.96871 36.84923 20.41441 1.000 13.03742 90 THR A N 1
ATOM 696 C CA . THR A 1 90 ? -5.38133 38.10524 21.03069 1.000 11.46939 90 THR A CA 1
ATOM 697 C C . THR A 1 90 ? -5.98414 37.77457 22.38416 1.000 16.45678 90 THR A C 1
ATOM 698 O O . THR A 1 90 ? -6.84293 36.89657 22.47620 1.000 15.86996 90 THR A O 1
ATOM 702 N N A GLN A 1 91 ? -5.52957 38.46151 23.43157 0.535 17.01421 91 GLN A N 1
ATOM 703 N N B GLN A 1 91 ? -5.53664 38.45725 23.42887 0.465 17.02329 91 GLN A N 1
ATOM 704 C CA A GLN A 1 91 ? -6.01059 38.11013 24.75529 0.535 17.56891 91 GLN A CA 1
ATOM 705 C CA B GLN A 1 91 ? -5.99184 38.07129 24.75359 0.465 17.58330 91 GLN A CA 1
ATOM 706 C C A GLN A 1 91 ? -7.50093 38.42539 24.85916 0.535 17.78542 91 GLN A C 1
ATOM 707 C C B GLN A 1 91 ? -7.46247 38.45812 24.92751 0.465 17.79212 91 GLN A C 1
ATOM 708 O O A GLN A 1 91 ? -8.00173 39.34129 24.19883 0.535 15.31313 91 GLN A O 1
ATOM 709 O O B GLN A 1 91 ? -7.91047 39.47315 24.38328 0.465 16.12831 91 GLN A O 1
ATOM 720 N N . PRO A 1 92 ? -8.24731 37.64171 25.63559 1.000 14.91752 92 PRO A N 1
ATOM 721 C CA . PRO A 1 92 ? -9.69878 37.86976 25.69535 1.000 13.19323 92 PRO A CA 1
ATOM 722 C C . PRO A 1 92 ? -10.09844 39.23912 26.20213 1.000 11.57287 92 PRO A C 1
ATOM 723 O O . PRO A 1 92 ? -11.19034 39.70512 25.85868 1.000 12.92398 92 PRO A O 1
ATOM 727 N N . SER A 1 93 ? -9.24394 39.91843 26.97163 1.000 16.11645 93 SER A N 1
ATOM 728 C CA . SER A 1 93 ? -9.59011 41.24391 27.46978 1.000 17.45790 93 SER A CA 1
ATOM 729 C C . SER A 1 93 ? -9.79586 42.25854 26.34870 1.000 22.42637 93 SER A C 1
ATOM 730 O O . SER A 1 93 ? -10.39528 43.31091 26.58791 1.000 17.37743 93 SER A O 1
ATOM 733 N N . GLU A 1 94 ? -9.33816 41.96516 25.13274 1.000 15.67377 94 GLU A N 1
ATOM 734 C CA A GLU A 1 94 ? -9.42239 42.88383 24.00602 0.596 15.25467 94 GLU A CA 1
ATOM 735 C CA B GLU A 1 94 ? -9.45578 42.91472 24.03585 0.404 15.27279 94 GLU A CA 1
ATOM 736 C C . GLU A 1 94 ? -10.55652 42.55301 23.04426 1.000 13.87231 94 GLU A C 1
ATOM 737 O O . GLU A 1 94 ? -10.58943 43.10576 21.94175 1.000 14.59369 94 GLU A O 1
ATOM 748 N N . ILE A 1 95 ? -11.48057 41.66017 23.41883 1.000 11.58125 95 ILE A N 1
ATOM 749 C CA . ILE A 1 95 ? -12.50111 41.26508 22.45134 1.000 12.25895 95 ILE A CA 1
ATOM 750 C C . ILE A 1 95 ? -13.43565 42.41390 22.09333 1.000 10.87741 95 ILE A C 1
ATOM 751 O O . ILE A 1 95 ? -13.99402 42.43210 20.99141 1.000 14.03921 95 ILE A O 1
ATOM 756 N N . GLU A 1 96 ? -13.67047 43.36866 23.00041 1.000 12.13788 96 GLU A N 1
ATOM 757 C CA . GLU A 1 96 ? -14.56814 44.46100 22.62431 1.000 13.07117 96 GLU A CA 1
ATOM 758 C C . GLU A 1 96 ? -13.97008 45.29231 21.49780 1.000 13.17553 96 GLU A C 1
ATOM 759 O O . GLU A 1 96 ? -14.69121 45.76692 20.61456 1.000 15.15616 96 GLU A O 1
ATOM 765 N N . LEU A 1 97 ? -12.65467 45.48290 21.51633 1.000 11.61619 97 LEU A N 1
ATOM 766 C CA . LEU A 1 97 ? -12.00444 46.20270 20.42853 1.000 11.32319 97 LEU A CA 1
ATOM 767 C C . LEU A 1 97 ? -12.13261 45.43910 19.12099 1.000 13.08750 97 LEU A C 1
ATOM 768 O O . LEU A 1 97 ? -12.40916 46.02552 18.06985 1.000 11.57322 97 LEU A O 1
ATOM 773 N N . ALA A 1 98 ? -11.91942 44.12607 19.16232 1.000 10.90694 98 ALA A N 1
ATOM 774 C CA . ALA A 1 98 ? -12.02739 43.34146 17.94255 1.000 9.04616 98 ALA A CA 1
ATOM 775 C C . ALA A 1 98 ? -13.45335 43.34997 17.40693 1.000 11.16014 98 ALA A C 1
ATOM 776 O O . ALA A 1 98 ? -13.66851 43.53430 16.20221 1.000 12.65371 98 ALA A O 1
ATOM 778 N N . ALA A 1 99 ? -14.44845 43.16809 18.28197 1.000 8.25503 99 ALA A N 1
ATOM 779 C CA . ALA A 1 99 ? -15.81885 43.10944 17.78894 1.000 12.35828 99 ALA A CA 1
ATOM 780 C C . ALA A 1 99 ? -16.26672 44.45876 17.23109 1.000 12.03032 99 ALA A C 1
ATOM 781 O O . ALA A 1 99 ? -16.93944 44.50376 16.19570 1.000 12.10316 99 ALA A O 1
ATOM 783 N N . ALA A 1 100 ? -15.88871 45.56677 17.88246 1.000 10.53578 100 ALA A N 1
ATOM 784 C CA . ALA A 1 100 ? -16.32953 46.88092 17.40935 1.000 10.91219 100 ALA A CA 1
ATOM 785 C C . ALA A 1 100 ? -15.70373 47.25631 16.07283 1.000 13.32505 100 ALA A C 1
ATOM 786 O O . ALA A 1 100 ? -16.22539 48.14032 15.38246 1.000 13.32227 100 ALA A O 1
ATOM 788 N N . ASN A 1 101 ? -14.58777 46.62866 15.70328 1.000 10.58170 101 ASN A N 1
ATOM 789 C CA . ASN A 1 101 ? -13.90110 46.92623 14.45615 1.000 14.56690 101 ASN A CA 1
ATOM 790 C C . ASN A 1 101 ? -13.96315 45.75639 13.47343 1.000 9.62708 101 ASN A C 1
ATOM 791 O O . ASN A 1 101 ? -13.23279 45.74172 12.47618 1.000 9.54776 101 ASN A O 1
ATOM 796 N N . GLN A 1 102 ? -14.86750 44.80557 13.72071 1.000 9.96086 102 GLN A N 1
ATOM 797 C CA . GLN A 1 102 ? -15.08317 43.64134 12.85427 1.000 10.98661 102 GLN A CA 1
ATOM 798 C C . GLN A 1 102 ? -13.76713 42.94566 12.49535 1.000 10.96309 102 GLN A C 1
ATOM 799 O O . GLN A 1 102 ? -13.53842 42.56275 11.34636 1.000 11.59360 102 GLN A O 1
ATOM 805 N N . ILE A 1 103 ? -12.90943 42.75587 13.49406 1.000 9.05571 103 ILE A N 1
ATOM 806 C CA . ILE A 1 103 ? -11.62550 42.08037 13.30904 1.000 7.52829 103 ILE A CA 1
ATOM 807 C C . ILE A 1 103 ? -11.79687 40.61048 13.66854 1.000 9.87651 103 ILE A C 1
ATOM 808 O O . ILE A 1 103 ? -12.25864 40.27927 14.76677 1.000 11.87373 103 ILE A O 1
ATOM 813 N N . SER A 1 104 ? -11.43710 39.73219 12.73468 1.000 11.79871 104 SER A N 1
ATOM 814 C CA . SER A 1 104 ? -11.54392 38.29602 12.94915 1.000 12.57084 104 SER A CA 1
ATOM 815 C C . SER A 1 104 ? -10.35004 37.82039 13.77074 1.000 12.31916 104 SER A C 1
ATOM 816 O O . SER A 1 104 ? -9.22381 38.28859 13.57513 1.000 10.13850 104 SER A O 1
ATOM 819 N N . LEU A 1 105 ? -10.60078 36.91146 14.71207 1.000 10.90272 105 LEU A N 1
ATOM 820 C CA . LEU A 1 105 ? -9.59803 36.52288 15.69818 1.000 10.35135 105 LEU A CA 1
ATOM 821 C C . LEU A 1 105 ? -9.29676 35.03212 15.62214 1.000 11.46445 105 LEU A C 1
ATOM 822 O O . LEU A 1 105 ? -10.21046 34.21465 15.50449 1.000 10.44070 105 LEU A O 1
ATOM 827 N N . THR A 1 106 ? -8.00879 34.68999 15.72789 1.000 8.20089 106 THR A N 1
ATOM 828 C CA . THR A 1 106 ? -7.57309 33.29807 15.81852 1.000 9.61712 106 THR A CA 1
ATOM 829 C C . THR A 1 106 ? -7.72448 32.81553 17.25652 1.000 11.83628 106 THR A C 1
ATOM 830 O O . THR A 1 106 ? -7.31923 33.50822 18.19817 1.000 14.06106 106 THR A O 1
ATOM 834 N N . VAL A 1 107 ? -8.32238 31.63415 17.42892 1.000 8.37677 107 VAL A N 1
ATOM 835 C CA . VAL A 1 107 ? -8.57455 31.06217 18.74271 1.000 11.29931 107 VAL A CA 1
ATOM 836 C C . VAL A 1 107 ? -8.06073 29.63713 18.72413 1.000 10.40958 107 VAL A C 1
ATOM 837 O O . VAL A 1 107 ? -8.38561 28.87535 17.80716 1.000 9.92559 107 VAL A O 1
ATOM 841 N N . GLY A 1 108 ? -7.25313 29.28100 19.71974 1.000 10.73390 108 GLY A N 1
ATOM 842 C CA . GLY A 1 108 ? -6.63585 27.96260 19.69462 1.000 9.53909 108 GLY A CA 1
ATOM 843 C C . GLY A 1 108 ? -6.99924 27.06733 20.86104 1.000 10.70980 108 GLY A C 1
ATOM 844 O O . GLY A 1 108 ? -6.40320 25.99075 21.02512 1.000 11.30218 108 GLY A O 1
ATOM 845 N N . SER A 1 109 ? -7.96731 27.48897 21.67867 1.000 9.85241 109 SER A N 1
ATOM 846 C CA . SER A 1 109 ? -8.30449 26.73023 22.87842 1.000 13.14731 109 SER A CA 1
ATOM 847 C C . SER A 1 109 ? -9.74098 27.00602 23.30305 1.000 12.58277 109 SER A C 1
ATOM 848 O O . SER A 1 109 ? -10.27460 28.10082 23.08613 1.000 11.64964 109 SER A O 1
ATOM 851 N N . LEU A 1 110 ? -10.35995 25.99478 23.92673 1.000 10.68186 110 LEU A N 1
ATOM 852 C CA . LEU A 1 110 ? -11.67268 26.20233 24.52456 1.000 11.30198 110 LEU A CA 1
ATOM 853 C C . LEU A 1 110 ? -11.60290 27.20888 25.66899 1.000 12.62783 110 LEU A C 1
ATOM 854 O O . LEU A 1 110 ? -12.54010 27.98689 25.87478 1.000 11.49430 110 LEU A O 1
ATOM 859 N N . GLU A 1 111 ? -10.49291 27.20784 26.41116 1.000 16.18521 111 GLU A N 1
ATOM 860 C CA . GLU A 1 111 ? -10.31220 28.13094 27.52624 1.000 13.13749 111 GLU A CA 1
ATOM 861 C C . GLU A 1 111 ? -10.45686 29.58369 27.08114 1.000 14.72031 111 GLU A C 1
ATOM 862 O O . GLU A 1 111 ? -11.07300 30.39580 27.78195 1.000 14.00455 111 GLU A O 1
ATOM 868 N N . TRP A 1 112 ? -9.88364 29.92767 25.92426 1.000 9.95091 112 TRP A N 1
ATOM 869 C CA . TRP A 1 112 ? -10.01708 31.28347 25.40015 1.000 12.46367 112 TRP A CA 1
ATOM 870 C C . TRP A 1 112 ? -11.48822 31.64181 25.22806 1.000 11.73738 112 TRP A C 1
ATOM 871 O O . TRP A 1 112 ? -11.94038 32.69809 25.67574 1.000 11.83302 112 TRP A O 1
ATOM 882 N N . LEU A 1 113 ? -12.25827 30.74656 24.60326 1.000 12.22598 113 LEU A N 1
ATOM 883 C CA . LEU A 1 113 ? -13.67679 31.00567 24.37806 1.000 12.45043 113 LEU A CA 1
ATOM 884 C C . LEU A 1 113 ? -14.43219 31.17223 25.69412 1.000 13.33941 113 LEU A C 1
ATOM 885 O O . LEU A 1 113 ? -15.28564 32.05937 25.82171 1.000 11.99426 113 LEU A O 1
ATOM 890 N N . GLN A 1 114 ? -14.14347 30.32127 26.68129 1.000 12.40403 114 GLN A N 1
ATOM 891 C CA . GLN A 1 114 ? -14.78894 30.45471 27.98734 1.000 12.35521 114 GLN A CA 1
ATOM 892 C C . GLN A 1 114 ? -14.48029 31.81129 28.61509 1.000 12.81970 114 GLN A C 1
ATOM 893 O O . GLN A 1 114 ? -15.37679 32.49442 29.12704 1.000 15.88063 114 GLN A O 1
ATOM 899 N N . GLU A 1 115 ? -13.21390 32.22662 28.56665 1.000 13.90967 115 GLU A N 1
ATOM 900 C CA . GLU A 1 115 ? -12.84545 33.52494 29.12343 1.000 14.92065 115 GLU A CA 1
ATOM 901 C C . GLU A 1 115 ? -13.49473 34.66384 28.35437 1.000 14.20578 115 GLU A C 1
ATOM 902 O O . GLU A 1 115 ? -13.97636 35.63388 28.95633 1.000 13.96638 115 GLU A O 1
ATOM 908 N N . ALA A 1 116 ? -13.52776 34.56401 27.02355 1.000 13.71570 116 ALA A N 1
ATOM 909 C CA . ALA A 1 116 ? -14.12725 35.63257 26.22904 1.000 12.05525 116 ALA A CA 1
ATOM 910 C C . ALA A 1 116 ? -15.61850 35.74985 26.49997 1.000 13.48309 116 ALA A C 1
ATOM 911 O O . ALA A 1 116 ? -16.16556 36.85971 26.54079 1.000 15.91988 116 ALA A O 1
ATOM 913 N N . ALA A 1 117 ? -16.29707 34.61615 26.68466 1.000 10.17160 117 ALA A N 1
ATOM 914 C CA . ALA A 1 117 ? -17.72802 34.65750 26.96134 1.000 11.29788 117 ALA A CA 1
ATOM 915 C C . ALA A 1 117 ? -18.01203 35.32633 28.30053 1.000 14.50075 117 ALA A C 1
ATOM 916 O O . ALA A 1 117 ? -18.98843 36.07648 28.42821 1.000 16.17405 117 ALA A O 1
ATOM 918 N N . GLU A 1 118 ? -17.17221 35.07356 29.31058 1.000 15.48350 118 GLU A N 1
ATOM 919 C CA . GLU A 1 118 ? -17.37348 35.72782 30.60378 1.000 15.98597 118 GLU A CA 1
ATOM 920 C C . GLU A 1 118 ? -17.26633 37.23924 30.46745 1.000 16.73674 118 GLU A C 1
ATOM 921 O O . GLU A 1 118 ? -18.04384 37.98389 31.07772 1.000 18.69036 118 GLU A O 1
ATOM 927 N N . ILE A 1 119 ? -16.31807 37.70637 29.65308 1.000 15.02235 119 ILE A N 1
ATOM 928 C CA . ILE A 1 119 ? -16.17084 39.14116 29.41318 1.000 13.58702 119 ILE A CA 1
ATOM 929 C C . ILE A 1 119 ? -17.35494 39.67599 28.61449 1.000 17.31238 119 ILE A C 1
ATOM 930 O O . ILE A 1 119 ? -17.97401 40.68208 28.98654 1.000 15.09879 119 ILE A O 1
ATOM 935 N N . ALA A 1 120 ? -17.70341 39.00042 27.51600 1.000 12.60746 120 ALA A N 1
ATOM 936 C CA . ALA A 1 120 ? -18.74371 39.51272 26.63095 1.000 14.42267 120 ALA A CA 1
ATOM 937 C C . ALA A 1 120 ? -20.09362 39.57008 27.32380 1.000 17.09813 120 ALA A C 1
ATOM 938 O O . ALA A 1 120 ? -20.91338 40.44830 27.01785 1.000 16.19773 120 ALA A O 1
ATOM 940 N N . GLN A 1 121 ? -20.34091 38.64568 28.25556 1.000 15.39928 121 GLN A N 1
ATOM 941 C CA . GLN A 1 121 ? -21.62481 38.60043 28.94152 1.000 16.03942 121 GLN A CA 1
ATOM 942 C C . GLN A 1 121 ? -21.89791 39.89473 29.69502 1.000 18.50383 121 GLN A C 1
ATOM 943 O O . GLN A 1 121 ? -23.06307 40.25819 29.89446 1.000 24.14146 121 GLN A O 1
ATOM 949 N N . ARG A 1 122 ? -20.84662 40.61717 30.09479 1.000 19.05408 122 ARG A N 1
ATOM 950 C CA . ARG A 1 122 ? -20.98817 41.86675 30.83958 1.000 18.78896 122 ARG A CA 1
ATOM 951 C C . ARG A 1 122 ? -21.08215 43.10112 29.94951 1.000 20.05487 122 ARG A C 1
ATOM 952 O O . ARG A 1 122 ? -21.20432 44.21219 30.47589 1.000 26.47449 122 ARG A O 1
ATOM 960 N N . VAL A 1 123 ? -21.03223 42.94749 28.63016 1.000 16.31157 123 VAL A N 1
ATOM 961 C CA . VAL A 1 123 ? -20.97877 44.07895 27.70534 1.000 20.17804 123 VAL A CA 1
ATOM 962 C C . VAL A 1 123 ? -22.37953 44.29753 27.14380 1.000 25.04025 123 VAL A C 1
ATOM 963 O O . VAL A 1 123 ? -22.85095 43.47109 26.34167 1.000 23.01285 123 VAL A O 1
ATOM 967 N N . PRO A 1 124 ? -23.06675 45.38347 27.49361 1.000 25.84318 124 PRO A N 1
ATOM 968 C CA . PRO A 1 124 ? -24.35796 45.65016 26.85197 1.000 22.34414 124 PRO A CA 1
ATOM 969 C C . PRO A 1 124 ? -24.16637 45.87055 25.35693 1.000 18.71301 124 PRO A C 1
ATOM 970 O O . PRO A 1 124 ? -23.16739 46.44402 24.92031 1.000 29.94619 124 PRO A O 1
ATOM 974 N N . TYR A 1 125 ? -25.12308 45.38146 24.56980 1.000 24.64036 125 TYR A N 1
ATOM 975 C CA . TYR A 1 125 ? -25.15728 45.62720 23.13043 1.000 20.95410 125 TYR A CA 1
ATOM 976 C C . TYR A 1 125 ? -23.96836 45.00132 22.39601 1.000 26.58071 125 TYR A C 1
ATOM 977 O O . TYR A 1 125 ? -23.57141 45.48471 21.33263 1.000 23.83087 125 TYR A O 1
ATOM 986 N N . PHE A 1 126 ? -23.38723 43.93162 22.94379 1.000 18.08175 126 PHE A N 1
ATOM 987 C CA . PHE A 1 126 ? -22.25561 43.27414 22.29554 1.000 15.35092 126 PHE A CA 1
ATOM 988 C C . PHE A 1 126 ? -22.67990 42.67496 20.96022 1.000 16.53054 126 PHE A C 1
ATOM 989 O O . PHE A 1 126 ? -23.76885 42.10813 20.83387 1.000 16.66228 126 PHE A O 1
ATOM 997 N N . HIS A 1 127 ? -21.80101 42.79992 19.95094 1.000 14.20010 127 HIS A N 1
ATOM 998 C CA . HIS A 1 127 ? -21.99146 42.18940 18.64082 1.000 13.38253 127 HIS A CA 1
ATOM 999 C C . HIS A 1 127 ? -20.98474 41.05977 18.44158 1.000 12.58609 127 HIS A C 1
ATOM 1000 O O . HIS A 1 127 ? -19.84312 41.15984 18.90553 1.000 11.86429 127 HIS A O 1
ATOM 1007 N N . PRO A 1 128 ? -21.37863 39.97150 17.77429 1.000 12.90695 128 PRO A N 1
ATOM 1008 C CA . PRO A 1 128 ? -20.55639 38.75572 17.78996 1.000 12.60517 128 PRO A CA 1
ATOM 1009 C C . PRO A 1 128 ? -19.17867 38.94905 17.17166 1.000 10.11965 128 PRO A C 1
ATOM 1010 O O . PRO A 1 128 ? -18.99812 39.70965 16.21888 1.000 12.62567 128 PRO A O 1
ATOM 1014 N N . LEU A 1 129 ? -18.21608 38.21514 17.73103 1.000 13.04933 129 LEU A N 1
ATOM 1015 C CA . LEU A 1 129 ? -16.85986 38.11807 17.20220 1.000 9.38006 129 LEU A CA 1
ATOM 1016 C C . LEU A 1 129 ? -16.81014 37.13580 16.04151 1.000 10.31304 129 LEU A C 1
ATOM 1017 O O . LEU A 1 129 ? -17.45688 36.08880 16.07421 1.000 12.88682 129 LEU A O 1
ATOM 1022 N N . HIS A 1 130 ? -16.00024 37.44562 15.03163 1.000 12.76677 130 HIS A N 1
ATOM 1023 C CA . HIS A 1 130 ? -15.75448 36.50148 13.94277 1.000 13.06669 130 HIS A CA 1
ATOM 1024 C C . HIS A 1 130 ? -14.52174 35.66935 14.28923 1.000 13.58315 130 HIS A C 1
ATOM 1025 O O . HIS A 1 130 ? -13.41233 36.19662 14.36852 1.000 11.26921 130 HIS A O 1
ATOM 1032 N N . ILE A 1 131 ? -14.71347 34.36715 14.48671 1.000 7.27959 131 ILE A N 1
ATOM 1033 C CA . ILE A 1 131 ? -13.69546 33.49222 15.06631 1.000 10.13778 131 ILE A CA 1
ATOM 1034 C C . ILE A 1 131 ? -13.15387 32.54742 14.00076 1.000 10.06498 131 ILE A C 1
ATOM 1035 O O . ILE A 1 131 ? -13.92595 31.89960 13.28018 1.000 9.69961 131 ILE A O 1
ATOM 1040 N N . HIS A 1 132 ? -11.82758 32.43368 13.93133 1.000 10.49643 132 HIS A N 1
ATOM 1041 C CA . HIS A 1 132 ? -11.16820 31.34242 13.21497 1.000 9.62145 132 HIS A CA 1
ATOM 1042 C C . HIS A 1 132 ? -10.52658 30.41648 14.24482 1.000 8.92608 132 HIS A C 1
ATOM 1043 O O . HIS A 1 132 ? -9.71311 30.86229 15.05871 1.000 10.46069 132 HIS A O 1
ATOM 1050 N N . LEU A 1 133 ? -10.89238 29.13113 14.21593 1.000 8.80516 133 LEU A N 1
ATOM 1051 C CA . LEU A 1 133 ? -10.24237 28.14345 15.07105 1.000 11.35920 133 LEU A CA 1
ATOM 1052 C C . LEU A 1 133 ? -8.92567 27.73252 14.42631 1.000 9.52751 133 LEU A C 1
ATOM 1053 O O . LEU A 1 133 ? -8.91193 27.26764 13.28225 1.000 10.90460 133 LEU A O 1
ATOM 1058 N N . GLY A 1 134 ? -7.81819 27.96088 15.13647 1.000 9.20781 134 GLY A N 1
ATOM 1059 C CA . GLY A 1 134 ? -6.51223 27.52558 14.67495 1.000 10.59004 134 GLY A CA 1
ATOM 1060 C C . GLY A 1 134 ? -6.25983 26.09936 15.11687 1.000 11.11592 134 GLY A C 1
ATOM 1061 O O . GLY A 1 134 ? -6.38222 25.77328 16.30090 1.000 11.48160 134 GLY A O 1
ATOM 1062 N N . ILE A 1 135 ? -5.93879 25.24464 14.15378 1.000 10.02454 135 ILE A N 1
ATOM 1063 C CA . ILE A 1 135 ? -5.62273 23.84703 14.41544 1.000 11.37966 135 ILE A CA 1
ATOM 1064 C C . ILE A 1 135 ? -4.11959 23.68815 14.28094 1.000 10.40249 135 ILE A C 1
ATOM 1065 O O . ILE A 1 135 ? -3.53062 24.12129 13.28090 1.000 14.03817 135 ILE A O 1
ATOM 1070 N N . ASP A 1 136 ? -3.50080 23.08704 15.29628 1.000 13.99645 136 ASP A N 1
ATOM 1071 C CA . ASP A 1 136 ? -2.07804 22.75435 15.28883 1.000 14.53744 136 ASP A CA 1
ATOM 1072 C C . ASP A 1 136 ? -1.96512 21.34840 14.71744 1.000 11.64098 136 ASP A C 1
ATOM 1073 O O . ASP A 1 136 ? -2.26323 20.36000 15.39718 1.000 13.51485 136 ASP A O 1
ATOM 1078 N N . SER A 1 137 ? -1.58199 21.25775 13.44579 1.000 13.46691 137 SER A N 1
ATOM 1079 C CA . SER A 1 137 ? -1.41669 19.97784 12.77708 1.000 11.44429 137 SER A CA 1
ATOM 1080 C C . SER A 1 137 ? 0.02855 19.50965 12.78085 1.000 13.47930 137 SER A C 1
ATOM 1081 O O . SER A 1 137 ? 0.35051 18.52367 12.11029 1.000 12.93361 137 SER A O 1
ATOM 1084 N N . GLY A 1 138 ? 0.90875 20.20606 13.49472 1.000 13.81200 138 GLY A N 1
ATOM 1085 C CA . GLY A 1 138 ? 2.28983 19.76942 13.56785 1.000 15.86796 138 GLY A CA 1
ATOM 1086 C C . GLY A 1 138 ? 3.30892 20.88763 13.52243 1.000 10.57231 138 GLY A C 1
ATOM 1087 O O . GLY A 1 138 ? 4.51625 20.62493 13.52214 1.000 15.49143 138 GLY A O 1
ATOM 1088 N N . MET A 1 139 ? 2.84869 22.14128 13.47790 1.000 13.16172 139 MET A N 1
ATOM 1089 C CA . MET A 1 139 ? 3.77535 23.25779 13.61789 1.000 13.92145 139 MET A CA 1
ATOM 1090 C C . MET A 1 139 ? 4.16334 23.47611 15.07883 1.000 14.86611 139 MET A C 1
ATOM 1091 O O . MET A 1 139 ? 5.26331 23.96352 15.35456 1.000 14.84282 139 MET A O 1
ATOM 1096 N N . GLY A 1 140 ? 3.28751 23.10706 16.02068 1.000 12.50063 140 GLY A N 1
ATOM 1097 C CA . GLY A 1 140 ? 3.60932 23.20758 17.43525 1.000 14.68613 140 GLY A CA 1
ATOM 1098 C C . GLY A 1 140 ? 3.57107 24.60561 18.00787 1.000 17.03499 140 GLY A C 1
ATOM 1099 O O . GLY A 1 140 ? 4.11550 24.83880 19.09525 1.000 14.12036 140 GLY A O 1
ATOM 1100 N N . ARG A 1 141 ? 2.92441 25.54165 17.31586 1.000 13.31799 141 ARG A N 1
ATOM 1101 C CA . ARG A 1 141 ? 2.95046 26.95128 17.69621 1.000 11.76503 141 ARG A CA 1
ATOM 1102 C C . ARG A 1 141 ? 1.74175 27.29466 18.55928 1.000 14.40115 141 ARG A C 1
ATOM 1103 O O . ARG A 1 141 ? 1.84686 27.38027 19.78836 1.000 12.77479 141 ARG A O 1
ATOM 1111 N N . ILE A 1 142 ? 0.58127 27.46444 17.92407 1.000 11.25806 142 ILE A N 1
ATOM 1112 C CA . ILE A 1 142 ? -0.69070 27.59610 18.62404 1.000 14.17726 142 ILE A CA 1
ATOM 1113 C C . ILE A 1 142 ? -1.72477 26.70037 17.95204 1.000 12.69800 142 ILE A C 1
ATOM 1114 O O . ILE A 1 142 ? -1.55942 26.25868 16.80936 1.000 12.15732 142 ILE A O 1
ATOM 1119 N N . GLY A 1 143 ? -2.79154 26.41252 18.68502 1.000 11.96194 143 GLY A N 1
ATOM 1120 C CA . GLY A 1 143 ? -3.95617 25.76760 18.10995 1.000 13.08833 143 GLY A CA 1
ATOM 1121 C C . GLY A 1 143 ? -4.29989 24.44317 18.77459 1.000 15.09687 143 GLY A C 1
ATOM 1122 O O . GLY A 1 143 ? -3.52170 23.85614 19.52679 1.000 15.94493 143 GLY A O 1
ATOM 1123 N N . PHE A 1 144 ? -5.50740 23.98066 18.45136 1.000 11.89957 144 PHE A N 1
ATOM 1124 C CA . PHE A 1 144 ? -6.01518 22.71648 18.96631 1.000 11.66939 144 PHE A CA 1
ATOM 1125 C C . PHE A 1 144 ? -5.18348 21.56461 18.43662 1.000 14.81545 144 PHE A C 1
ATOM 1126 O O . PHE A 1 144 ? -4.75128 21.57272 17.27825 1.000 12.36814 144 PHE A O 1
ATOM 1134 N N . ARG A 1 145 ? -5.00390 20.54363 19.28362 1.000 11.82018 145 ARG A N 1
ATOM 1135 C CA . ARG A 1 145 ? -4.18216 19.39252 18.94186 1.000 11.05379 145 ARG A CA 1
ATOM 1136 C C . ARG A 1 145 ? -4.94087 18.07484 19.08609 1.000 13.44488 145 ARG A C 1
ATOM 1137 O O . ARG A 1 145 ? -4.33199 17.00766 18.95978 1.000 14.63363 145 ARG A O 1
ATOM 1145 N N . ASP A 1 146 ? -6.24635 18.10853 19.34566 1.000 13.11490 146 ASP A N 1
ATOM 1146 C CA . ASP A 1 146 ? -7.00880 16.86497 19.32990 1.000 16.88801 146 ASP A CA 1
ATOM 1147 C C . ASP A 1 146 ? -8.46403 17.13957 18.97460 1.000 22.05380 146 ASP A C 1
ATOM 1148 O O . ASP A 1 146 ? -8.95140 18.27466 19.06060 1.000 16.69090 146 ASP A O 1
ATOM 1153 N N . GLU A 1 147 ? -9.14508 16.06003 18.56964 1.000 16.75212 147 GLU A N 1
ATOM 1154 C CA A GLU A 1 147 ? -10.52589 16.16210 18.10790 0.609 18.46720 147 GLU A CA 1
ATOM 1155 C CA B GLU A 1 147 ? -10.52475 16.16552 18.10692 0.391 18.49497 147 GLU A CA 1
ATOM 1156 C C . GLU A 1 147 ? -11.44798 16.63605 19.21853 1.000 17.50887 147 GLU A C 1
ATOM 1157 O O . GLU A 1 147 ? -12.37972 17.42039 18.97496 1.000 13.82402 147 GLU A O 1
ATOM 1168 N N . ALA A 1 148 ? -11.21146 16.15769 20.44105 1.000 16.07034 148 ALA A N 1
ATOM 1169 C CA . ALA A 1 148 ? -12.14400 16.39083 21.53521 1.000 15.89761 148 ALA A CA 1
ATOM 1170 C C . ALA A 1 148 ? -12.27200 17.87475 21.84286 1.000 16.29179 148 ALA A C 1
ATOM 1171 O O . ALA A 1 148 ? -13.38202 18.40756 21.91626 1.000 15.05835 148 ALA A O 1
ATOM 1173 N N . GLU A 1 149 ? -11.14566 18.56012 22.02957 1.000 13.43796 149 GLU A N 1
ATOM 1174 C CA . GLU A 1 149 ? -11.23744 19.97333 22.38360 1.000 15.49630 149 GLU A CA 1
ATOM 1175 C C . GLU A 1 149 ? -11.73484 20.80015 21.20630 1.000 11.81749 149 GLU A C 1
ATOM 1176 O O . GLU A 1 149 ? -12.46610 21.78087 21.39611 1.000 13.90401 149 GLU A O 1
ATOM 1182 N N . LEU A 1 150 ? -11.34718 20.42513 19.98350 1.000 13.54393 150 LEU A N 1
ATOM 1183 C CA . LEU A 1 150 ? -11.86165 21.11642 18.80533 1.000 13.52463 150 LEU A CA 1
ATOM 1184 C C . LEU A 1 150 ? -13.38262 21.08165 18.77593 1.000 12.54631 150 LEU A C 1
ATOM 1185 O O . LEU A 1 150 ? -14.03851 22.11754 18.59826 1.000 13.32516 150 LEU A O 1
ATOM 1190 N N . LEU A 1 151 ? -13.96871 19.88771 18.94375 1.000 12.77922 151 LEU A N 1
ATOM 1191 C CA . LEU A 1 151 ? -15.42573 19.79374 18.93031 1.000 8.61604 151 LEU A CA 1
ATOM 1192 C C . LEU A 1 151 ? -16.03642 20.52792 20.11513 1.000 11.06094 151 LEU A C 1
ATOM 1193 O O . LEU A 1 151 ? -17.11853 21.11336 19.98861 1.000 15.12701 151 LEU A O 1
ATOM 1198 N N . ALA A 1 152 ? -15.35601 20.52829 21.26569 1.000 10.73092 152 ALA A N 1
ATOM 1199 C CA . ALA A 1 152 ? -15.86825 21.27401 22.41402 1.000 14.08493 152 ALA A CA 1
ATOM 1200 C C . ALA A 1 152 ? -15.92333 22.76465 22.11856 1.000 12.47194 152 ALA A C 1
ATOM 1201 O O . ALA A 1 152 ? -16.85535 23.45649 22.54214 1.000 13.77612 152 ALA A O 1
ATOM 1203 N N . ALA A 1 153 ? -14.91798 23.27790 21.40915 1.000 10.92902 153 ALA A N 1
ATOM 1204 C CA . ALA A 1 153 ? -14.92848 24.68074 20.99769 1.000 10.13111 153 ALA A CA 1
ATOM 1205 C C . ALA A 1 153 ? -16.04610 24.94102 19.99808 1.000 14.43654 153 ALA A C 1
ATOM 1206 O O . ALA A 1 153 ? -16.78017 25.93005 20.11498 1.000 12.45830 153 ALA A O 1
ATOM 1208 N N . ASP A 1 154 ? -16.19298 24.05465 19.01121 1.000 11.77913 154 ASP A N 1
ATOM 1209 C CA . ASP A 1 154 ? -17.30545 24.15045 18.07025 1.000 11.10906 154 ASP A CA 1
ATOM 1210 C C . ASP A 1 154 ? -18.63973 24.20841 18.81374 1.000 13.24314 154 ASP A C 1
ATOM 1211 O O . ASP A 1 154 ? -19.48739 25.06125 18.53428 1.000 13.00020 154 ASP A O 1
ATOM 1216 N N . ALA A 1 155 ? -18.83016 23.30553 19.78208 1.000 13.26085 155 ALA A N 1
ATOM 1217 C CA . ALA A 1 155 ? -20.07750 23.27035 20.54259 1.000 15.43169 155 ALA A CA 1
ATOM 1218 C C . ALA A 1 155 ? -20.26870 24.54014 21.36144 1.000 14.46009 155 ALA A C 1
ATOM 1219 O O . ALA A 1 155 ? -21.39108 25.04686 21.48796 1.000 14.08808 155 ALA A O 1
ATOM 1221 N N . PHE A 1 156 ? -19.18910 25.06255 21.93709 1.000 13.40944 156 PHE A N 1
ATOM 1222 C CA . PHE A 1 156 ? -19.32270 26.23541 22.79295 1.000 13.83440 156 PHE A CA 1
ATOM 1223 C C . PHE A 1 156 ? -19.76130 27.45403 21.98900 1.000 11.62127 156 PHE A C 1
ATOM 1224 O O . PHE A 1 156 ? -20.59853 28.23790 22.45070 1.000 13.50803 156 PHE A O 1
ATOM 1232 N N . MET A 1 157 ? -19.24162 27.61063 20.76880 1.000 9.87087 157 MET A N 1
ATOM 1233 C CA . MET A 1 157 ? -19.67769 28.72151 19.92599 1.000 14.15568 157 MET A CA 1
ATOM 1234 C C . MET A 1 157 ? -21.13449 28.55746 19.50735 1.000 13.76459 157 MET A C 1
ATOM 1235 O O . MET A 1 157 ? -21.88932 29.53775 19.45288 1.000 13.29999 157 MET A O 1
ATOM 1240 N N . LYS A 1 158 ? -21.55275 27.32270 19.23080 1.000 11.43153 158 LYS A N 1
ATOM 1241 C CA . LYS A 1 158 ? -22.96017 27.07433 18.92470 1.000 13.16438 158 LYS A CA 1
ATOM 1242 C C . LYS A 1 158 ? -23.85977 27.39992 20.11336 1.000 12.71037 158 LYS A C 1
ATOM 1243 O O . LYS A 1 158 ? -25.00656 27.82803 19.92727 1.000 13.99730 158 LYS A O 1
ATOM 1249 N N . ALA A 1 159 ? -23.36004 27.21371 21.33903 1.000 10.49330 159 ALA A N 1
ATOM 1250 C CA . ALA A 1 159 ? -24.14158 27.55208 22.51943 1.000 14.63807 159 ALA A CA 1
ATOM 1251 C C . ALA A 1 159 ? -24.20332 29.04993 22.76274 1.000 14.46095 159 ALA A C 1
ATOM 1252 O O . ALA A 1 159 ? -25.06869 29.50705 23.51562 1.000 13.77893 159 ALA A O 1
ATOM 1254 N N . HIS A 1 160 ? -23.31825 29.83142 22.14483 1.000 12.15785 160 HIS A N 1
ATOM 1255 C CA . HIS A 1 160 ? -23.23765 31.26945 22.41702 1.000 13.08819 160 HIS A CA 1
ATOM 1256 C C . HIS A 1 160 ? -23.10987 32.05772 21.12007 1.000 15.35888 160 HIS A C 1
ATOM 1257 O O . HIS A 1 160 ? -22.12469 32.77178 20.90489 1.000 16.25146 160 HIS A O 1
ATOM 1264 N N . PRO A 1 161 ? -24.11674 31.97888 20.23950 1.000 15.04672 161 PRO A N 1
ATOM 1265 C CA . PRO A 1 161 ? -24.05309 32.75420 18.99357 1.000 15.13642 161 PRO A CA 1
ATOM 1266 C C . PRO A 1 161 ? -24.09611 34.25180 19.21779 1.000 16.20790 161 PRO A C 1
ATOM 1267 O O . PRO A 1 161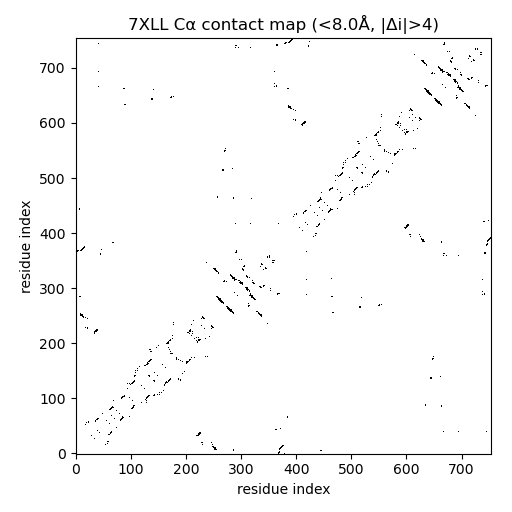 ? -23.68182 35.00442 18.32697 1.000 14.78104 161 PRO A O 1
ATOM 1271 N N . GLU A 1 162 ? -24.57693 34.70898 20.37528 1.000 13.41961 162 GLU A N 1
ATOM 1272 C CA . GLU A 1 162 ? -24.54770 36.13466 20.68012 1.000 12.08920 162 GLU A CA 1
ATOM 1273 C C . GLU A 1 162 ? -23.12251 36.65167 20.85028 1.000 14.64315 162 GLU A C 1
ATOM 1274 O O . GLU A 1 162 ? -22.89039 37.86279 20.75211 1.000 16.18351 162 GLU A O 1
ATOM 1280 N N . TYR A 1 163 ? -22.15454 35.76965 21.08561 1.000 11.94657 163 TYR A N 1
ATOM 1281 C CA . TYR A 1 163 ? -20.77158 36.21796 21.21450 1.000 11.16165 163 TYR A CA 1
ATOM 1282 C C . TYR A 1 163 ? -19.87359 35.77639 20.07391 1.000 12.14904 163 TYR A C 1
ATOM 1283 O O . TYR A 1 163 ? -18.88020 36.45210 19.78801 1.000 10.66799 163 TYR A O 1
ATOM 1292 N N . PHE A 1 164 ? -20.16990 34.65146 19.43074 1.000 11.45501 164 PHE A N 1
ATOM 1293 C CA . PHE A 1 164 ? -19.22500 34.05109 18.50265 1.000 11.03334 164 PHE A CA 1
ATOM 1294 C C . PHE A 1 164 ? -19.89474 33.71528 17.18371 1.000 14.44037 164 PHE A C 1
ATOM 1295 O O . PHE A 1 164 ? -20.94619 33.05698 17.15699 1.000 15.73011 164 PHE A O 1
ATOM 1303 N N . ASP A 1 165 ? -19.24573 34.12065 16.09916 1.000 11.99413 165 ASP A N 1
ATOM 1304 C CA . ASP A 1 165 ? -19.55455 33.69215 14.73593 1.000 9.80079 165 ASP A CA 1
ATOM 1305 C C . ASP A 1 165 ? -18.40612 32.79794 14.27999 1.000 12.68551 165 ASP A C 1
ATOM 1306 O O . ASP A 1 165 ? -17.28043 33.27810 14.10791 1.000 13.68719 165 ASP A O 1
ATOM 1311 N N . PHE A 1 166 ? -18.67194 31.49760 14.12464 1.000 8.64399 166 PHE A N 1
ATOM 1312 C CA . PHE A 1 166 ? -17.64995 30.55783 13.64765 1.000 9.66909 166 PHE A CA 1
ATOM 1313 C C . PHE A 1 166 ? -17.38969 30.84376 12.17405 1.000 12.64043 166 PHE A C 1
ATOM 1314 O O . PHE A 1 166 ? -18.10944 30.35276 11.29965 1.000 13.66339 166 PHE A O 1
ATOM 1322 N N . GLU A 1 167 ? -16.35429 31.64199 11.89113 1.000 11.67410 167 GLU A N 1
ATOM 1323 C CA . GLU A 1 167 ? -16.07679 32.12394 10.53977 1.000 9.60136 167 GLU A CA 1
ATOM 1324 C C . GLU A 1 167 ? -15.02929 31.30966 9.79077 1.000 9.80414 167 GLU A C 1
ATOM 1325 O O . GLU A 1 167 ? -15.11622 31.19165 8.56122 1.000 10.06994 167 GLU A O 1
ATOM 1331 N N . GLY A 1 168 ? -14.03378 30.75687 10.47851 1.000 8.69304 168 GLY A N 1
ATOM 1332 C CA . GLY A 1 168 ? -12.99544 30.01807 9.78492 1.000 9.45583 168 GLY A CA 1
ATOM 1333 C C . GLY A 1 168 ? -12.37523 28.92672 10.63182 1.000 9.39305 168 GLY A C 1
ATOM 1334 O O . GLY A 1 168 ? -12.51892 28.89275 11.86030 1.000 10.64714 168 GLY A O 1
ATOM 1335 N N . VAL A 1 169 ? -11.67937 28.02232 9.94642 1.000 8.67414 169 VAL A N 1
ATOM 1336 C CA . VAL A 1 169 ? -10.82001 27.03391 10.58339 1.000 9.25087 169 VAL A CA 1
ATOM 1337 C C . VAL A 1 169 ? -9.57727 26.90330 9.71657 1.000 11.18804 169 VAL A C 1
ATOM 1338 O O . VAL A 1 169 ? -9.66745 26.94929 8.48496 1.000 10.94872 169 VAL A O 1
ATOM 1342 N N . PHE A 1 170 ? -8.40561 26.79547 10.35131 1.000 9.94877 170 PHE A N 1
ATOM 1343 C CA . PHE A 1 170 ? -7.17362 26.80058 9.57291 1.000 10.75896 170 PHE A CA 1
ATOM 1344 C C . PHE A 1 170 ? -6.05249 26.07813 10.30369 1.000 11.02392 170 PHE A C 1
ATOM 1345 O O . PHE A 1 170 ? -6.14347 25.77352 11.49216 1.000 11.83473 170 PHE A O 1
ATOM 1353 N N . THR A 1 171 ? -4.98936 25.79425 9.55049 1.000 8.22499 171 THR A N 1
ATOM 1354 C CA . THR A 1 171 ? -3.73300 25.33029 10.10927 1.000 9.81401 171 THR A CA 1
ATOM 1355 C C . THR A 1 171 ? -2.59516 25.95252 9.31518 1.000 12.89788 171 THR A C 1
ATOM 1356 O O . THR A 1 171 ? -2.80279 26.63458 8.30148 1.000 10.86634 171 THR A O 1
ATOM 1360 N N . HIS A 1 172 ? -1.37635 25.69898 9.78381 1.000 10.97774 172 HIS A N 1
ATOM 1361 C CA . HIS A 1 172 ? -0.18415 26.26291 9.17149 1.000 10.75572 172 HIS A CA 1
ATOM 1362 C C . HIS A 1 172 ? 0.87895 25.18102 9.08325 1.000 10.53835 172 HIS A C 1
ATOM 1363 O O . HIS A 1 172 ? 1.03468 24.38500 10.01589 1.000 11.75418 172 HIS A O 1
ATOM 1370 N N . PHE A 1 173 ? 1.59189 25.14123 7.96020 1.000 11.64741 173 PHE A N 1
ATOM 1371 C CA . PHE A 1 173 ? 2.56310 24.08474 7.68814 1.000 10.09833 173 PHE A CA 1
ATOM 1372 C C . PHE A 1 173 ? 3.97267 24.52957 8.04933 1.000 13.94342 173 PHE A C 1
ATOM 1373 O O . PHE A 1 173 ? 4.35962 25.67187 7.79532 1.000 13.18196 173 PHE A O 1
ATOM 1381 N N . ALA A 1 174 ? 4.72428 23.61951 8.67088 1.000 11.27012 174 ALA A N 1
ATOM 1382 C CA . ALA A 1 174 ? 6.10427 23.88585 9.04930 1.000 13.32116 174 ALA A CA 1
ATOM 1383 C C . ALA A 1 174 ? 7.08336 23.66055 7.90697 1.000 12.94235 174 ALA A C 1
ATOM 1384 O O . ALA A 1 174 ? 8.19063 24.21719 7.93796 1.000 16.15246 174 ALA A O 1
ATOM 1386 N N . THR A 1 175 ? 6.71916 22.83555 6.91499 1.000 13.19065 175 THR A N 1
ATOM 1387 C CA . THR A 1 175 ? 7.69471 22.39663 5.92477 1.000 11.15140 175 THR A CA 1
ATOM 1388 C C . THR A 1 175 ? 7.11378 22.36562 4.51593 1.000 14.46464 175 THR A C 1
ATOM 1389 O O . THR A 1 175 ? 7.51872 21.53563 3.70057 1.000 12.94645 175 THR A O 1
ATOM 1393 N N . ALA A 1 176 ? 6.17837 23.26849 4.19310 1.000 9.84709 176 ALA A N 1
ATOM 1394 C CA . ALA A 1 176 ? 5.63140 23.26218 2.84165 1.000 9.18682 176 ALA A CA 1
ATOM 1395 C C . ALA A 1 176 ? 6.64582 23.70409 1.79480 1.000 12.80519 176 ALA A C 1
ATOM 1396 O O . ALA A 1 176 ? 6.40192 23.51939 0.59695 1.000 12.23876 176 ALA A O 1
ATOM 1398 N N . ASP A 1 177 ? 7.77086 24.27362 2.21816 1.000 12.43625 177 ASP A N 1
ATOM 1399 C CA . ASP A 1 177 ? 8.82621 24.72009 1.32314 1.000 12.21801 177 ASP A CA 1
ATOM 1400 C C . ASP A 1 177 ? 10.02159 23.77809 1.33925 1.000 11.47482 177 ASP A C 1
ATOM 1401 O O . ASP A 1 177 ? 11.11752 24.16030 0.91381 1.000 15.46544 177 ASP A O 1
ATOM 1406 N N . ASP A 1 178 ? 9.83172 22.55375 1.83577 1.000 14.63390 178 ASP A N 1
ATOM 1407 C CA . ASP A 1 178 ? 10.87515 21.54441 1.96708 1.000 17.43044 178 ASP A CA 1
ATOM 1408 C C 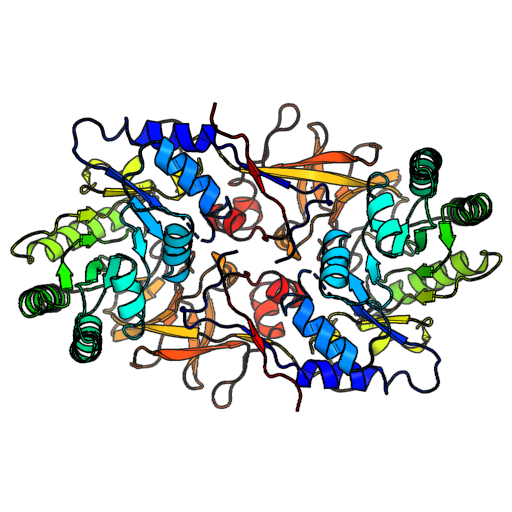. ASP A 1 178 ? 10.84492 20.62020 0.75920 1.000 14.62911 178 ASP A C 1
ATOM 1409 O O . ASP A 1 178 ? 9.76262 20.13012 0.39536 1.000 14.22002 178 ASP A O 1
ATOM 1414 N N . PRO A 1 179 ? 11.97968 20.36067 0.10152 1.000 14.20072 179 PRO A N 1
ATOM 1415 C CA . PRO A 1 179 ? 11.98069 19.37393 -0.99416 1.000 16.88093 179 PRO A CA 1
ATOM 1416 C C . PRO A 1 179 ? 11.50597 18.00420 -0.55629 1.000 13.53857 179 PRO A C 1
ATOM 1417 O O . PRO A 1 179 ? 11.07226 17.21405 -1.40058 1.000 15.93319 179 PRO A O 1
ATOM 1421 N N . ASP A 1 180 ? 11.59038 17.70568 0.73193 1.000 16.98748 180 ASP A N 1
ATOM 1422 C CA . ASP A 1 180 ? 11.05755 16.47763 1.30146 1.000 18.18107 180 ASP A CA 1
ATOM 1423 C C . ASP A 1 180 ? 9.65613 16.75718 1.83661 1.000 13.09282 180 ASP A C 1
ATOM 1424 O O . ASP A 1 180 ? 9.49773 17.54096 2.77775 1.000 18.84866 180 ASP A O 1
ATOM 1429 N N . ASP A 1 181 ? 8.63938 16.12349 1.25284 1.000 13.47311 181 ASP A N 1
ATOM 1430 C CA . ASP A 1 181 ? 7.27335 16.45248 1.64529 1.000 14.32291 181 ASP A CA 1
ATOM 1431 C C . ASP A 1 181 ? 6.69310 15.49093 2.67693 1.000 16.15066 181 ASP A C 1
ATOM 1432 O O . ASP A 1 181 ? 5.48170 15.52242 2.91874 1.000 14.23412 181 ASP A O 1
ATOM 1437 N N . THR A 1 182 ? 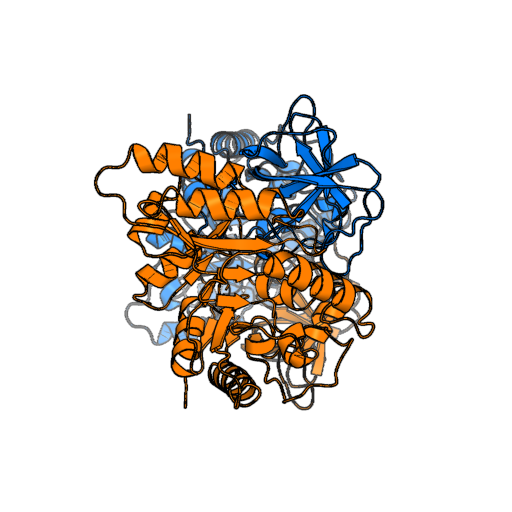7.52972 14.65352 3.30011 1.000 12.57586 182 THR A N 1
ATOM 1438 C CA . THR A 1 182 ? 7.03606 13.69058 4.28374 1.000 15.95376 182 THR A CA 1
ATOM 1439 C C . THR A 1 182 ? 6.25255 14.37569 5.40157 1.000 13.36826 182 THR A C 1
ATOM 1440 O O . THR A 1 182 ? 5.11617 13.99198 5.70242 1.000 13.94414 182 THR A O 1
ATOM 1444 N N . TYR A 1 183 ? 6.84540 15.38916 6.04018 1.000 16.75769 183 TYR A N 1
ATOM 1445 C CA . TYR A 1 183 ? 6.16270 16.00992 7.16977 1.000 12.24719 183 TYR A CA 1
ATOM 1446 C C . TYR A 1 183 ? 4.97643 16.85404 6.72086 1.000 11.99553 183 TYR A C 1
ATOM 1447 O O . TYR A 1 183 ? 3.98176 16.94390 7.44822 1.000 13.33065 183 TYR A O 1
ATOM 1456 N N . PHE A 1 184 ? 5.07001 17.48919 5.54630 1.000 10.67769 184 PHE A N 1
ATOM 1457 C CA . PHE A 1 184 ? 3.91758 18.20578 5.00372 1.000 11.10998 184 PHE A CA 1
ATOM 1458 C C . PHE A 1 184 ? 2.72985 17.26386 4.83946 1.000 13.31258 184 PHE A C 1
ATOM 1459 O O . PHE A 1 184 ? 1.59918 17.59749 5.21115 1.000 13.62021 184 PHE A O 1
ATOM 1467 N N . LYS A 1 185 ? 2.97081 16.07806 4.26926 1.000 11.89096 185 LYS A N 1
ATOM 1468 C CA . LYS A 1 185 ? 1.88493 15.12305 4.08095 1.000 12.88584 185 LYS A CA 1
ATOM 1469 C C . LYS A 1 185 ? 1.32930 14.65731 5.41887 1.000 14.26033 185 LYS A C 1
ATOM 1470 O O . LYS A 1 185 ? 0.11457 14.46965 5.56019 1.000 14.56558 185 LYS A O 1
ATOM 1476 N N . GLU A 1 186 ? 2.19671 14.49447 6.42370 1.000 12.37066 186 GLU A N 1
ATOM 1477 C CA . GLU A 1 186 ? 1.71558 14.14007 7.75510 1.000 13.03902 186 GLU A CA 1
ATOM 1478 C C . GLU A 1 186 ? 0.80424 15.22393 8.31195 1.000 14.82801 186 GLU A C 1
ATOM 1479 O O . GLU A 1 186 ? -0.26342 14.93550 8.86826 1.000 12.97539 186 GLU A O 1
ATOM 1485 N N . GLN A 1 187 ? 1.22370 16.48399 8.18387 1.000 13.55747 187 GLN A N 1
ATOM 1486 C CA . GLN A 1 187 ? 0.41870 17.59058 8.69542 1.000 12.06807 187 GLN A CA 1
ATOM 1487 C C . GLN A 1 187 ? -0.90145 17.70418 7.94602 1.000 10.35957 187 GLN A C 1
ATOM 1488 O O . GLN A 1 187 ? -1.95163 17.95314 8.55065 1.000 12.19140 187 GLN A O 1
ATOM 1494 N N . SER A 1 188 ? -0.86692 17.54695 6.62340 1.000 11.14863 188 SER A N 1
ATOM 1495 C CA . SER A 1 188 ? -2.09773 17.67862 5.85233 1.000 14.34610 188 SER A CA 1
ATOM 1496 C C . SER A 1 188 ? -3.08659 16.57626 6.21841 1.000 14.39947 188 SER A C 1
ATOM 1497 O O . SER A 1 188 ? -4.28611 16.83539 6.37581 1.000 13.50824 188 SER A O 1
ATOM 1500 N N . ALA A 1 189 ? -2.59455 15.34282 6.38467 1.000 12.94456 189 ALA A N 1
ATOM 1501 C CA . ALA A 1 189 ? -3.46610 14.25189 6.81279 1.000 14.04030 189 ALA A CA 1
ATOM 1502 C C . ALA A 1 189 ? -4.02695 14.51762 8.20044 1.000 14.76182 189 ALA A C 1
ATOM 1503 O O . ALA A 1 189 ? -5.19696 14.22234 8.47884 1.000 13.85401 189 ALA A O 1
ATOM 1505 N N . ARG A 1 190 ? -3.20668 15.09403 9.08043 1.000 15.43460 190 ARG A N 1
ATOM 1506 C CA . ARG A 1 190 ? -3.64469 15.36820 10.44248 1.000 13.57628 190 ARG A CA 1
ATOM 1507 C C . ARG A 1 190 ? -4.71182 16.45561 10.47819 1.000 14.31170 190 ARG A C 1
ATOM 1508 O O . ARG A 1 190 ? -5.69611 16.33258 11.21678 1.000 10.27260 190 ARG A O 1
ATOM 1516 N N . PHE A 1 191 ? -4.52738 17.53430 9.70370 1.000 11.05751 191 PHE A N 1
ATOM 1517 C CA . PHE A 1 191 ? -5.55314 18.57341 9.62680 1.000 15.21809 191 PHE A CA 1
ATOM 1518 C C . PHE A 1 191 ? -6.86539 17.98698 9.12879 1.000 13.44209 191 PHE A C 1
ATOM 1519 O O . PHE A 1 191 ? -7.93323 18.22919 9.70982 1.000 13.37847 191 PHE A O 1
ATOM 1527 N N . ASN A 1 192 ? -6.79433 17.19263 8.05947 1.000 11.81085 192 ASN A N 1
ATOM 1528 C CA . ASN A 1 192 ? -8.00024 16.61291 7.47309 1.000 12.02489 192 ASN A CA 1
ATOM 1529 C C . ASN A 1 192 ? -8.71270 15.71093 8.46925 1.000 15.27686 192 ASN A C 1
ATOM 1530 O O . ASN A 1 192 ? -9.94491 15.73178 8.56344 1.000 17.09673 192 ASN A O 1
ATOM 1535 N N . GLN A 1 193 ? -7.95089 14.91458 9.22177 1.000 10.49476 193 GLN A N 1
ATOM 1536 C CA . GLN A 1 193 ? -8.53772 14.10974 10.28928 1.000 14.87248 193 GLN A CA 1
ATOM 1537 C C . GLN A 1 193 ? -9.21721 14.98541 11.33704 1.000 18.67819 193 GLN A C 1
ATOM 1538 O O . GLN A 1 193 ? -10.34424 14.70273 11.76964 1.000 15.18630 193 GLN A O 1
ATOM 1544 N N . LEU A 1 194 ? -8.54675 16.06265 11.75719 1.000 12.57724 194 LEU A N 1
ATOM 1545 C CA . LEU A 1 194 ? -9.10884 16.89087 12.81543 1.000 12.96948 194 LEU A CA 1
ATOM 1546 C C . LEU A 1 194 ? -10.31619 17.68055 12.32633 1.000 14.66069 194 LEU A C 1
ATOM 1547 O O . LEU A 1 194 ? -11.32636 17.75140 13.02678 1.000 16.66957 194 LEU A O 1
ATOM 1552 N N . VAL A 1 195 ? -10.25162 18.27523 11.13028 1.000 12.08244 195 VAL A N 1
ATOM 1553 C CA . VAL A 1 195 ? -11.40473 19.07389 10.71568 1.000 14.00504 195 VAL A CA 1
ATOM 1554 C C . VAL A 1 195 ? -12.59069 18.19405 10.39485 1.000 14.41309 195 VAL A C 1
ATOM 1555 O O . VAL A 1 195 ? -13.72964 18.67853 10.37328 1.000 14.38362 195 VAL A O 1
ATOM 1559 N N . ALA A 1 196 ? -12.35884 16.90350 10.16590 1.000 13.29798 196 ALA A N 1
ATOM 1560 C CA . ALA A 1 196 ? -13.45901 15.99990 9.86613 1.000 17.34308 196 ALA A CA 1
ATOM 1561 C C . ALA A 1 196 ? -14.41709 15.83829 11.03455 1.000 18.89109 196 ALA A C 1
ATOM 1562 O O . ALA A 1 196 ? -15.56432 15.44122 10.81705 1.000 21.54427 196 ALA A O 1
ATOM 1564 N N . VAL A 1 197 ? -13.99173 16.12418 12.26854 1.000 15.14818 197 VAL A N 1
ATOM 1565 C CA . VAL A 1 197 ? -14.94710 16.01891 13.37211 1.000 19.67981 197 VAL A CA 1
ATOM 1566 C C . VAL A 1 197 ? -15.91882 17.18214 13.42363 1.000 17.40326 197 VAL A C 1
ATOM 1567 O O . VAL A 1 197 ? -16.92712 17.09642 14.13719 1.000 17.66239 197 VAL A O 1
ATOM 1571 N N . LEU A 1 198 ? -15.65997 18.25508 12.69605 1.000 12.66592 198 LEU A N 1
ATOM 1572 C CA . LEU A 1 198 ? -16.59149 19.37533 12.70616 1.000 15.38299 198 LEU A CA 1
ATOM 1573 C C . LEU A 1 198 ? -17.84003 18.96916 11.93562 1.000 13.44811 198 LEU A C 1
ATOM 1574 O O . LEU A 1 198 ? -17.72981 18.55857 10.77126 1.000 16.77936 198 LEU A O 1
ATOM 1579 N N . PRO A 1 199 ? -19.03254 19.04962 12.53595 1.000 13.44181 199 PRO A N 1
ATOM 1580 C CA . PRO A 1 199 ? -20.24553 18.64811 11.79720 1.000 13.44511 199 PRO A CA 1
ATOM 1581 C C . PRO A 1 199 ? -20.47116 19.48581 10.55979 1.000 17.81941 199 PRO A C 1
ATOM 1582 O O . PRO A 1 199 ? -20.88502 18.96566 9.51938 1.000 14.57972 199 PRO A O 1
ATOM 1586 N N . LYS A 1 200 ? -20.18249 20.78058 10.64744 1.000 14.97255 200 LYS A N 1
ATOM 1587 C CA . LYS A 1 200 ? -20.40029 21.71930 9.55994 1.000 15.41039 200 LYS A CA 1
ATOM 1588 C C . LYS A 1 200 ? -19.18597 22.62979 9.48559 1.000 13.00244 200 LYS A C 1
ATOM 1589 O O . LYS A 1 200 ? -18.73365 23.14236 10.51460 1.000 15.96000 200 LYS A O 1
ATOM 1595 N N . LYS A 1 201 ? -18.65169 22.80005 8.28903 1.000 13.38235 201 LYS A N 1
ATOM 1596 C CA . LYS A 1 201 ? -17.48992 23.66460 8.13842 1.000 14.96047 201 LYS A CA 1
ATOM 1597 C C . LYS A 1 201 ? -17.91299 25.13321 8.15982 1.000 15.95781 201 LYS A C 1
ATOM 1598 O O . LYS A 1 201 ? -19.03255 25.47440 7.76558 1.000 15.89425 201 LYS A O 1
ATOM 1604 N N . PRO A 1 202 ? -17.03306 26.01617 8.60982 1.000 13.00256 202 PRO A N 1
ATOM 1605 C CA . PRO A 1 202 ? -17.28671 27.45369 8.52663 1.000 12.42748 202 PRO A CA 1
ATOM 1606 C C . PRO A 1 202 ? -17.02521 27.93372 7.10353 1.000 15.00810 202 PRO A C 1
ATOM 1607 O O . PRO A 1 202 ? -16.64097 27.16246 6.22127 1.000 13.29277 202 PRO A O 1
ATOM 1611 N N . ARG A 1 203 ? -17.22907 29.23249 6.88625 1.000 9.54841 203 ARG A N 1
ATOM 1612 C CA . ARG A 1 203 ? -17.18770 29.73488 5.51808 1.000 14.46525 203 ARG A CA 1
ATOM 1613 C C . ARG A 1 203 ? -15.76383 29.76611 4.96231 1.000 14.96798 203 ARG A C 1
ATOM 1614 O O . ARG A 1 203 ? -15.57982 29.61059 3.74637 1.000 13.81698 203 ARG A O 1
ATOM 1622 N N . PHE A 1 204 ? -14.74975 29.92235 5.82102 1.000 12.40540 204 PHE A N 1
ATOM 1623 C CA . PHE A 1 204 ? -13.34992 29.88587 5.40688 1.000 10.72967 204 PHE A CA 1
ATOM 1624 C C . PHE A 1 204 ? -12.67117 28.63365 5.95690 1.000 9.67767 204 PHE A C 1
ATOM 1625 O O . PHE A 1 204 ? -12.65531 28.41029 7.16747 1.000 12.03826 204 PHE A O 1
ATOM 1633 N N . VAL A 1 205 ? -12.08486 27.83851 5.06781 1.000 10.26708 205 VAL A N 1
ATOM 1634 C CA . VAL A 1 205 ? -11.27775 26.68061 5.43754 1.000 11.86232 205 VAL A CA 1
ATOM 1635 C C . VAL A 1 205 ? -9.94481 26.86402 4.72452 1.000 9.88987 205 VAL A C 1
ATOM 1636 O O . VAL A 1 205 ? -9.89292 26.82649 3.48822 1.000 12.68210 205 VAL A O 1
ATOM 1640 N N . HIS A 1 206 ? -8.87192 27.08967 5.48530 1.000 12.31977 206 HIS A N 1
ATOM 1641 C CA . HIS A 1 206 ? -7.64118 27.52879 4.84247 1.000 10.64407 206 HIS A CA 1
ATOM 1642 C C . HIS A 1 206 ? -6.40892 26.93344 5.50931 1.000 9.36245 206 HIS A C 1
ATOM 1643 O O . HIS A 1 206 ? -6.37615 26.75429 6.72425 1.000 10.02033 206 HIS A O 1
ATOM 1650 N N . VAL A 1 207 ? -5.40559 26.59767 4.69538 1.000 9.38726 207 VAL A N 1
ATOM 1651 C CA . VAL A 1 207 ? -4.19764 25.93591 5.17482 1.000 9.99504 207 VAL A CA 1
ATOM 1652 C C . VAL A 1 207 ? -2.94837 26.51473 4.51118 1.000 11.76405 207 VAL A C 1
ATOM 1653 O O . VAL A 1 207 ? -1.82985 26.17172 4.89651 1.000 10.87502 207 VAL A O 1
ATOM 1657 N N . SER A 1 208 ? -3.11293 27.36656 3.49900 1.000 7.51776 208 SER A N 1
ATOM 1658 C CA . SER A 1 208 ? -2.05547 27.60296 2.52002 1.000 8.42061 208 SER A CA 1
ATOM 1659 C C . SER A 1 208 ? -1.29208 28.88918 2.83197 1.000 11.23834 208 SER A C 1
ATOM 1660 O O . SER A 1 208 ? -1.87373 29.97674 2.79211 1.000 13.43897 208 SER A O 1
ATOM 1663 N N . ASN A 1 209 ? 0.00960 28.76469 3.11878 1.000 10.82212 209 ASN A N 1
ATOM 1664 C CA . ASN A 1 209 ? 0.94229 29.87831 2.98119 1.000 11.28233 209 ASN A CA 1
ATOM 1665 C C . ASN A 1 209 ? 1.38916 29.93830 1.51505 1.000 8.41235 209 ASN A C 1
ATOM 1666 O O . ASN A 1 209 ? 0.85441 29.22302 0.66168 1.000 11.82512 209 ASN A O 1
ATOM 1671 N N . SER A 1 210 ? 2.37157 30.79653 1.19617 1.000 10.12534 210 SER A N 1
ATOM 1672 C CA . SER A 1 210 ? 2.85013 30.90790 -0.18237 1.000 8.97604 210 SER A CA 1
ATOM 1673 C C . SER A 1 210 ? 3.33875 29.56749 -0.71481 1.000 11.58364 210 SER A C 1
ATOM 1674 O O . SER A 1 210 ? 2.98129 29.16611 -1.83039 1.000 10.58950 210 SER A O 1
ATOM 1677 N N . ALA A 1 211 ? 4.16399 28.86471 0.07298 1.000 9.23781 211 ALA A N 1
ATOM 1678 C CA . ALA A 1 211 ? 4.75610 27.61285 -0.38899 1.000 9.83388 211 ALA A CA 1
ATOM 1679 C C . ALA A 1 211 ? 3.69013 26.57131 -0.66895 1.000 10.58027 211 ALA A C 1
ATOM 1680 O O . ALA A 1 211 ? 3.78911 25.81457 -1.64501 1.000 10.89513 211 ALA A O 1
ATOM 1682 N N . THR A 1 212 ? 2.66470 26.50431 0.18395 1.000 7.96099 212 THR A N 1
ATOM 1683 C CA . THR A 1 212 ? 1.58119 25.56322 -0.06397 1.000 11.67383 212 THR A CA 1
ATOM 1684 C C . THR A 1 212 ? 0.87126 25.89539 -1.37030 1.000 13.72792 212 THR A C 1
ATOM 1685 O O . THR A 1 212 ? 0.62079 25.00968 -2.19737 1.000 12.64073 212 THR A O 1
ATOM 1689 N N . SER A 1 213 ? 0.55296 27.18082 -1.57951 1.000 11.41194 213 SER A N 1
ATOM 1690 C CA . SER A 1 213 ? -0.10035 27.58949 -2.81941 1.000 13.47386 213 SER A CA 1
ATOM 1691 C C . SER A 1 213 ? 0.76736 27.30969 -4.04043 1.000 18.74358 213 SER A C 1
ATOM 1692 O O . SER A 1 213 ? 0.23868 26.98167 -5.10496 1.000 15.38112 213 SER A O 1
ATOM 1695 N N . LEU A 1 214 ? 2.09567 27.42283 -3.90977 1.000 9.10811 214 LEU A N 1
ATOM 1696 C CA . LEU A 1 214 ? 2.97580 27.28039 -5.06725 1.000 9.19759 214 LEU A CA 1
ATOM 1697 C C . LEU A 1 214 ? 3.19660 25.82252 -5.44937 1.000 12.89028 214 LEU A C 1
ATOM 1698 O O . LEU A 1 214 ? 3.17389 25.48269 -6.63877 1.000 13.38287 214 LEU A O 1
ATOM 1703 N N . TRP A 1 215 ? 3.41061 24.95339 -4.45987 1.000 10.21167 215 TRP A N 1
ATOM 1704 C CA . TRP A 1 215 ? 3.90401 23.60312 -4.70126 1.000 10.64391 215 TRP A CA 1
ATOM 1705 C C . TRP A 1 215 ? 2.99458 22.49865 -4.18159 1.000 12.77353 215 TRP A C 1
ATOM 1706 O O . TRP A 1 215 ? 3.26942 21.31794 -4.44714 1.000 12.74686 215 TRP A O 1
ATOM 1717 N N . HIS A 1 216 ? 1.94079 22.83634 -3.44752 1.000 12.47957 216 HIS A N 1
ATOM 1718 C CA . HIS A 1 216 ? 1.00001 21.87430 -2.90128 1.000 11.17963 216 HIS A CA 1
ATOM 1719 C C . HIS A 1 216 ? -0.42519 22.33830 -3.15880 1.000 9.01723 216 HIS A C 1
ATOM 1720 O O . HIS A 1 216 ? -1.29807 22.23146 -2.29348 1.000 10.83566 216 HIS A O 1
ATOM 1727 N N . ALA A 1 217 ? -0.68652 22.84351 -4.36842 1.000 8.98593 217 ALA A N 1
ATOM 1728 C CA . ALA A 1 217 ? -1.95464 23.53049 -4.61982 1.000 11.12466 217 ALA A CA 1
ATOM 1729 C C . ALA A 1 217 ? -3.15141 22.60432 -4.45317 1.000 15.18819 217 ALA A C 1
ATOM 1730 O O . ALA A 1 217 ? -4.24222 23.06677 -4.10398 1.000 13.92159 217 ALA A O 1
ATOM 1732 N N . ALA A 1 218 ? -2.97661 21.30123 -4.70408 1.000 15.17106 218 ALA A N 1
ATOM 1733 C CA . ALA A 1 218 ? -4.08336 20.37213 -4.49635 1.000 14.72070 218 ALA A CA 1
ATOM 1734 C C . ALA A 1 218 ? -4.57450 20.36819 -3.05074 1.000 17.58301 218 ALA A C 1
ATOM 1735 O O . ALA A 1 218 ? -5.71051 19.94946 -2.79565 1.000 15.86844 218 ALA A O 1
ATOM 1737 N N . CYS A 1 219 ? -3.75935 20.82061 -2.09794 1.000 12.03897 219 CYS A N 1
ATOM 1738 C CA . CYS A 1 219 ? -4.19966 20.88374 -0.70974 1.000 13.83733 219 CYS A CA 1
ATOM 1739 C C . CYS A 1 219 ? -4.82206 22.22355 -0.33001 1.000 11.36181 219 CYS A C 1
ATOM 1740 O O . CYS A 1 219 ? -5.24169 22.37929 0.82184 1.000 16.00527 219 CYS A O 1
ATOM 1743 N N . ASN A 1 220 ? -4.91591 23.17821 -1.25352 1.000 14.64731 220 ASN A N 1
ATOM 1744 C CA . ASN A 1 220 ? -5.55033 24.45143 -0.91884 1.000 13.59675 220 ASN A CA 1
ATOM 1745 C C . ASN A 1 220 ? -6.96834 24.23440 -0.40262 1.000 18.88932 220 ASN A C 1
ATOM 1746 O O . ASN A 1 220 ? -7.70866 23.38614 -0.91175 1.000 16.46357 220 ASN A O 1
ATOM 1751 N N . GLY A 1 221 ? -7.34316 25.00487 0.62034 1.000 11.53234 221 GLY A N 1
ATOM 1752 C CA . GLY A 1 221 ? -8.74442 25.23127 0.93715 1.000 11.93705 221 GLY A CA 1
ATOM 1753 C C . GLY A 1 221 ? -9.28186 26.35785 0.07722 1.000 15.12287 221 GLY A C 1
ATOM 1754 O O . GLY A 1 221 ? -8.92067 26.45419 -1.10338 1.000 14.72816 221 GLY A O 1
ATOM 1755 N N . ASN A 1 222 ? -10.11332 27.23600 0.63795 1.000 13.67012 222 ASN A N 1
ATOM 1756 C CA . ASN A 1 222 ? -10.72458 28.28498 -0.16606 1.000 12.36970 222 ASN A CA 1
ATOM 1757 C C . ASN A 1 222 ? -10.17886 29.67192 0.14073 1.000 12.42518 222 ASN A C 1
ATOM 1758 O O . ASN A 1 222 ? -10.71534 30.65489 -0.37430 1.000 10.79410 222 ASN A O 1
ATOM 1763 N N . VAL A 1 223 ? -9.11249 29.77698 0.93808 1.000 12.03726 223 VAL A N 1
ATOM 1764 C CA . VAL A 1 223 ? -8.36267 31.02355 1.09311 1.000 10.90721 223 VAL A CA 1
ATOM 1765 C C . VAL A 1 223 ? -6.87333 30.71302 0.99880 1.000 8.91151 223 VAL A C 1
ATOM 1766 O O . VAL A 1 223 ? -6.40188 29.74020 1.59683 1.000 11.79565 223 VAL A O 1
ATOM 1770 N N . ILE A 1 224 ? -6.12862 31.54369 0.25567 1.000 10.63986 224 ILE A N 1
ATOM 1771 C CA . ILE A 1 224 ? -4.66574 31.52164 0.26472 1.000 12.80745 224 ILE A CA 1
ATOM 1772 C C . ILE A 1 224 ? -4.19624 32.66295 1.16070 1.000 12.19595 224 ILE A C 1
ATOM 1773 O O . ILE A 1 224 ? -4.53979 33.82748 0.91673 1.000 13.05440 224 ILE A O 1
ATOM 1778 N N . ARG A 1 225 ? -3.41652 32.33371 2.19863 1.000 8.48754 225 ARG A N 1
ATOM 1779 C CA . ARG A 1 225 ? -2.76828 33.34794 3.04034 1.000 9.66892 225 ARG A CA 1
ATOM 1780 C C . ARG A 1 225 ? -1.42493 33.66807 2.38910 1.000 14.13561 225 ARG A C 1
ATOM 1781 O O . ARG A 1 225 ? -0.36769 33.17148 2.78253 1.000 10.42135 225 ARG A O 1
ATOM 1789 N N . MET A 1 226 ? -1.48451 34.50406 1.35364 1.000 12.75200 226 MET A N 1
ATOM 1790 C CA . MET A 1 226 ? -0.33762 34.73427 0.48194 1.000 12.38410 226 MET A CA 1
ATOM 1791 C C . MET A 1 226 ? 0.60267 35.74443 1.12173 1.000 11.22669 226 MET A C 1
ATOM 1792 O O . MET A 1 226 ? 0.27501 36.92925 1.22647 1.000 10.36287 226 MET A O 1
ATOM 1797 N N . GLY A 1 227 ? 1.78928 35.28483 1.49968 1.000 11.41171 227 GLY A N 1
ATOM 1798 C CA . GLY A 1 227 ? 2.77526 36.13247 2.14219 1.000 9.91684 227 GLY A CA 1
ATOM 1799 C C . GLY A 1 227 ? 3.97872 36.41915 1.26462 1.000 9.73032 227 GLY A C 1
ATOM 1800 O O . GLY A 1 227 ? 3.89542 37.22766 0.34319 1.000 11.81468 227 GLY A O 1
ATOM 1801 N N . ILE A 1 228 ? 5.09246 35.72344 1.51958 1.000 9.55380 228 ILE A N 1
ATOM 1802 C CA . ILE A 1 228 ? 6.37957 36.04591 0.89836 1.000 8.65586 228 ILE A CA 1
ATOM 1803 C C . ILE A 1 228 ? 6.30420 36.09728 -0.62977 1.000 10.34840 228 ILE A C 1
ATOM 1804 O O . ILE A 1 228 ? 6.98456 36.91657 -1.26470 1.000 10.89740 228 ILE A O 1
ATOM 1809 N N . SER A 1 229 ? 5.47787 35.25008 -1.25597 1.000 9.92967 229 SER A N 1
ATOM 1810 C CA . SER A 1 229 ? 5.43783 35.26219 -2.71515 1.000 10.22213 229 SER A CA 1
ATOM 1811 C C . SER A 1 229 ? 4.82455 36.54857 -3.25131 1.000 11.10454 229 SER A C 1
ATOM 1812 O O . SER A 1 229 ? 5.15013 36.96971 -4.36829 1.000 11.43389 229 SER A O 1
ATOM 1815 N N . LEU A 1 230 ? 3.93653 37.18301 -2.48484 1.000 9.75965 230 LEU A N 1
ATOM 1816 C CA . LEU A 1 230 ? 3.38350 38.45956 -2.91904 1.000 11.71341 230 LEU A CA 1
ATOM 1817 C C . LEU A 1 230 ? 4.49018 39.49988 -3.06719 1.000 12.41897 230 LEU A C 1
ATOM 1818 O O . LEU A 1 230 ? 4.45920 40.34099 -3.97942 1.000 9.54045 230 LEU A O 1
ATOM 1823 N N . TYR A 1 231 ? 5.48491 39.44540 -2.18795 1.000 9.01120 231 TYR A N 1
ATOM 1824 C CA . TYR A 1 231 ? 6.62583 40.35019 -2.25515 1.000 10.14989 231 TYR A CA 1
ATOM 1825 C C . TYR A 1 231 ? 7.64920 39.91929 -3.29945 1.000 12.78494 231 TYR A C 1
ATOM 1826 O O . TYR A 1 231 ? 8.67355 40.59319 -3.45637 1.000 12.24931 231 TYR A O 1
ATOM 1835 N N . GLY A 1 232 ? 7.37932 38.83837 -4.02602 1.000 10.34278 232 GLY A N 1
ATOM 1836 C CA . GLY A 1 232 ? 8.20900 38.42331 -5.13976 1.000 12.78635 232 GLY A CA 1
ATOM 1837 C C . GLY A 1 232 ? 9.40148 37.56813 -4.78156 1.000 13.86016 232 GLY A C 1
ATOM 1838 O O . GLY A 1 232 ? 10.37757 37.53635 -5.54328 1.000 12.94214 232 GLY A O 1
ATOM 1839 N N . LEU A 1 233 ? 9.36622 36.88442 -3.64901 1.000 10.44707 233 LEU A N 1
ATOM 1840 C CA . LEU A 1 233 ? 10.49346 36.09996 -3.17381 1.000 10.94769 233 LEU A CA 1
ATOM 1841 C C . LEU A 1 233 ? 10.11716 34.62983 -3.07722 1.000 15.46111 233 LEU A C 1
ATOM 1842 O O . LEU A 1 233 ? 8.99394 34.28494 -2.69073 1.000 11.37988 233 LEU A O 1
ATOM 1847 N N . ASN A 1 234 ? 11.06264 33.76720 -3.43873 1.000 10.73751 234 ASN A N 1
ATOM 1848 C CA . ASN A 1 234 ? 10.84472 32.32839 -3.36692 1.000 13.43799 234 ASN A CA 1
ATOM 1849 C C . ASN A 1 234 ? 10.74075 31.91236 -1.90544 1.000 9.34519 234 ASN A C 1
ATOM 1850 O O . ASN A 1 234 ? 11.70373 32.09437 -1.15300 1.000 13.24143 234 ASN A O 1
ATOM 1855 N N . PRO A 1 235 ? 9.60725 31.36955 -1.45533 1.000 12.07428 235 PRO A N 1
ATOM 1856 C CA . PRO A 1 235 ? 9.48200 31.00250 -0.03469 1.000 10.04160 235 PRO A CA 1
ATOM 1857 C C . PRO A 1 235 ? 10.59125 30.09376 0.46447 1.000 13.13444 235 PRO A C 1
ATOM 1858 O O . PRO A 1 235 ? 10.98178 30.16202 1.63276 1.000 13.62447 235 PRO A O 1
ATOM 1862 N N . SER A 1 236 ? 11.10101 29.22734 -0.39517 1.000 12.03175 236 SER A N 1
ATOM 1863 C CA . SER A 1 236 ? 12.06509 28.21479 -0.00802 1.000 10.94591 236 SER A CA 1
ATOM 1864 C C . SER A 1 236 ? 13.49640 28.73469 0.01050 1.000 12.15186 236 SER A C 1
ATOM 1865 O O . SER A 1 236 ? 14.40455 27.98595 0.36772 1.000 14.77724 236 SER A O 1
ATOM 1868 N N . GLY A 1 237 ? 13.70830 29.99917 -0.33358 1.000 11.08688 237 GLY A N 1
ATOM 1869 C CA . GLY A 1 237 ? 15.04489 30.51109 -0.57518 1.000 12.73434 237 GLY A CA 1
ATOM 1870 C C . GLY A 1 237 ? 15.51057 30.00287 -1.92036 1.000 16.16263 237 GLY A C 1
ATOM 1871 O O . GLY A 1 237 ? 15.12510 30.52800 -2.97456 1.000 16.81951 237 GLY A O 1
ATOM 1872 N N . ALA A 1 238 ? 16.32218 28.95291 -1.88645 1.000 16.79133 238 ALA A N 1
ATOM 1873 C CA . ALA A 1 238 ? 16.73307 28.25047 -3.08683 1.000 24.14085 238 ALA A CA 1
ATOM 1874 C C . ALA A 1 238 ? 16.37685 26.77104 -3.06054 1.000 18.50925 238 ALA A C 1
ATOM 1875 O O . ALA A 1 238 ? 16.68364 26.06701 -4.02700 1.000 22.51036 238 ALA A O 1
ATOM 1877 N N . ALA A 1 239 ? 15.71359 26.28583 -2.00474 1.000 12.57372 239 ALA A N 1
ATOM 1878 C CA . ALA A 1 239 ? 15.55407 24.84161 -1.83397 1.000 12.51565 239 ALA A CA 1
ATOM 1879 C C . ALA A 1 239 ? 14.66308 24.24488 -2.91262 1.000 20.90367 239 ALA A C 1
ATOM 1880 O O . ALA A 1 239 ? 14.89427 23.11432 -3.35988 1.000 16.77807 239 ALA A O 1
ATOM 1882 N N . ILE A 1 240 ? 13.62211 24.96839 -3.31481 1.000 17.51434 240 ILE A N 1
ATOM 1883 C CA . ILE A 1 240 ? 12.74456 24.53712 -4.39975 1.000 15.65566 240 ILE A CA 1
ATOM 1884 C C . ILE A 1 240 ? 12.84643 25.59689 -5.48986 1.000 17.83002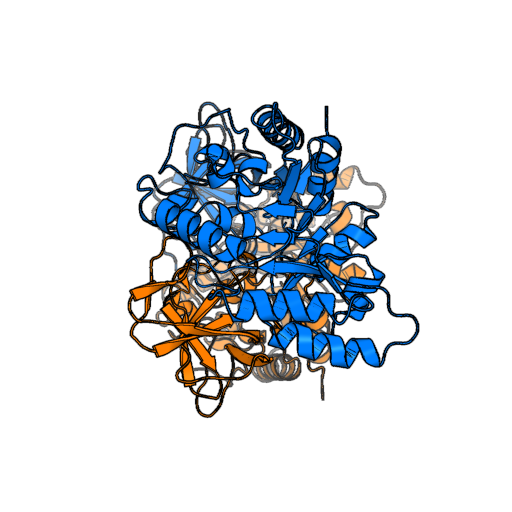 240 ILE A C 1
ATOM 1885 O O . ILE A 1 240 ? 12.09004 26.58325 -5.47666 1.000 15.95804 240 ILE A O 1
ATOM 1890 N N . PRO A 1 241 ? 13.76931 25.44257 -6.44102 1.000 19.95087 241 PRO A N 1
ATOM 1891 C CA . PRO A 1 241 ? 14.04773 26.54024 -7.37980 1.000 19.07055 241 PRO A CA 1
ATOM 1892 C C . PRO A 1 241 ? 12.95844 26.78101 -8.41145 1.000 22.69875 241 PRO A C 1
ATOM 1893 O O . PRO A 1 241 ? 12.85903 27.90085 -8.92157 1.000 21.84095 241 PRO A O 1
ATOM 1897 N N . ASP A 1 242 ? 12.14049 25.79216 -8.74507 1.000 15.90963 242 ASP A N 1
ATOM 1898 C CA . ASP A 1 242 ? 11.17253 25.97222 -9.81636 1.000 21.37794 242 ASP A CA 1
ATOM 1899 C C . ASP A 1 242 ? 9.83059 26.42829 -9.26406 1.000 17.91572 242 ASP A C 1
ATOM 1900 O O . ASP A 1 242 ? 9.36351 25.93007 -8.23341 1.000 18.81926 242 ASP A O 1
ATOM 1905 N N . LEU A 1 243 ? 9.21704 27.37602 -9.96544 1.000 15.28365 243 LEU A N 1
ATOM 1906 C CA . LEU A 1 243 ? 7.97385 28.01788 -9.57099 1.000 17.18735 243 LEU A CA 1
ATOM 1907 C C . LEU A 1 243 ? 6.90134 27.82483 -10.63807 1.000 18.76169 243 LEU A C 1
ATOM 1908 O O . LEU A 1 243 ? 7.21861 27.76399 -11.83084 1.000 19.19074 243 LEU A O 1
ATOM 1913 N N . PRO A 1 244 ? 5.62076 27.74466 -10.24260 1.000 14.88916 244 PRO A N 1
ATOM 1914 C CA . PRO A 1 244 ? 4.54907 27.61834 -11.24404 1.000 14.62089 244 PRO A CA 1
ATOM 1915 C C . PRO A 1 244 ? 4.34220 28.87482 -12.08012 1.000 16.24200 244 PRO A C 1
ATOM 1916 O O . PRO A 1 244 ? 3.72269 28.79548 -13.14600 1.000 19.01709 244 PRO A O 1
ATOM 1920 N N . TYR A 1 245 ? 4.82452 30.02424 -11.62637 1.000 15.27686 245 TYR A N 1
ATOM 1921 C CA . TYR A 1 245 ? 4.77760 31.27021 -12.37602 1.000 14.91485 245 TYR A CA 1
ATOM 1922 C C . TYR A 1 245 ? 5.92616 32.13856 -11.89259 1.000 17.90856 245 TYR A C 1
ATOM 1923 O O . TYR A 1 245 ? 6.47618 31.89312 -10.81306 1.000 15.48974 245 TYR A O 1
ATOM 1932 N N . PRO A 1 246 ? 6.31277 33.16000 -12.65715 1.000 17.26456 246 PRO A N 1
ATOM 1933 C CA . PRO A 1 246 ? 7.45091 33.98084 -12.23428 1.000 21.50489 246 PRO A CA 1
ATOM 1934 C C . PRO A 1 246 ? 7.09052 34.89576 -11.07408 1.000 19.54830 246 PRO A C 1
ATOM 1935 O O . PRO A 1 246 ? 5.97236 35.41038 -10.98010 1.000 17.65981 246 PRO A O 1
ATOM 1939 N N . LEU A 1 247 ? 8.05948 35.09417 -10.18661 1.000 16.77675 247 LEU A N 1
ATOM 1940 C CA . LEU A 1 247 ? 7.94572 36.03462 -9.08063 1.000 15.40753 247 LEU A CA 1
ATOM 1941 C C . LEU A 1 247 ? 8.80932 37.24987 -9.38067 1.000 18.16982 247 LEU A C 1
ATOM 1942 O O . LEU A 1 247 ? 9.99016 37.11017 -9.72130 1.000 19.92627 247 LEU A O 1
ATOM 1947 N N . LYS A 1 248 ? 8.22140 38.43729 -9.26275 1.000 15.35170 248 LYS A N 1
ATOM 1948 C CA . LYS A 1 248 ? 8.96048 39.66271 -9.50594 1.000 12.96970 248 LYS A CA 1
ATOM 1949 C C . LYS A 1 248 ? 9.32590 40.30276 -8.17400 1.000 14.82127 248 LYS A C 1
ATOM 1950 O O . LYS A 1 248 ? 8.42856 40.75666 -7.45168 1.000 14.12433 248 LYS A O 1
ATOM 1956 N N . PRO A 1 249 ? 10.60521 40.37529 -7.81123 1.000 14.45391 249 PRO A N 1
ATOM 1957 C CA . PRO A 1 249 ? 10.97496 40.93481 -6.50247 1.000 12.79016 249 PRO A CA 1
ATOM 1958 C C . PRO A 1 249 ? 10.52845 42.38275 -6.38561 1.000 14.09028 249 PRO A C 1
ATOM 1959 O O . PRO A 1 249 ? 10.75392 43.19392 -7.28487 1.000 15.07883 249 PRO A O 1
ATOM 1963 N N . ALA A 1 250 ? 9.88875 42.71071 -5.26155 1.000 13.67961 250 ALA A N 1
ATOM 1964 C CA . ALA A 1 250 ? 9.31551 44.04253 -5.10546 1.000 11.52180 250 ALA A CA 1
ATOM 1965 C C . ALA A 1 250 ? 10.25200 45.05273 -4.45234 1.000 14.73897 250 ALA A C 1
ATOM 1966 O O . ALA A 1 250 ? 10.01598 46.25427 -4.58734 1.000 15.57478 250 ALA A O 1
ATOM 1968 N N . LEU A 1 251 ? 11.29402 44.61560 -3.75258 1.000 11.36830 251 LEU A N 1
ATOM 1969 C CA . LEU A 1 251 ? 12.05851 45.50387 -2.88516 1.000 12.12321 251 LEU A CA 1
ATOM 1970 C C . LEU A 1 251 ? 13.48840 45.67291 -3.38029 1.000 12.15454 251 LEU A C 1
ATOM 1971 O O . LEU A 1 251 ? 14.16326 44.68688 -3.69335 1.000 10.88459 251 LEU A O 1
ATOM 1976 N N . GLY A 1 252 ? 13.94769 46.92751 -3.41300 1.000 11.05681 252 GLY A N 1
ATOM 1977 C CA . GLY A 1 252 ? 15.35074 47.22810 -3.60664 1.000 14.42153 252 GLY A CA 1
ATOM 1978 C C . GLY A 1 252 ? 15.80770 48.21292 -2.54722 1.000 13.75245 252 GLY A C 1
ATOM 1979 O O . GLY A 1 252 ? 14.99620 48.83949 -1.86147 1.000 11.56045 252 GLY A O 1
ATOM 1980 N N . ILE A 1 253 ? 17.12876 48.31888 -2.38934 1.000 11.26986 253 ILE A N 1
ATOM 1981 C CA . ILE A 1 253 ? 17.71940 49.21597 -1.39451 1.000 13.17308 253 ILE A CA 1
ATOM 1982 C C . ILE A 1 253 ? 18.89357 49.95266 -2.02604 1.000 13.83696 253 ILE A C 1
ATOM 1983 O O . ILE A 1 253 ? 19.76348 49.32626 -2.63901 1.000 11.21834 253 ILE A O 1
ATOM 1988 N N . GLU A 1 254 ? 18.92630 51.27848 -1.86795 1.000 9.30261 254 GLU A N 1
ATOM 1989 C CA . GLU A 1 254 ? 19.98532 52.09590 -2.44480 1.000 13.99022 254 GLU A CA 1
ATOM 1990 C C . GLU A 1 254 ? 20.43047 53.16890 -1.46012 1.000 10.93398 254 GLU A C 1
ATOM 1991 O O . GLU A 1 254 ? 19.68196 53.59164 -0.57487 1.000 14.08232 254 GLU A O 1
ATOM 1997 N N . SER A 1 255 ? 21.66633 53.61584 -1.63767 1.000 11.69825 255 SER A N 1
ATOM 1998 C CA . SER A 1 255 ? 22.18914 54.73836 -0.87650 1.000 12.29427 255 SER A CA 1
ATOM 1999 C C . SER A 1 255 ? 23.12763 55.52354 -1.79376 1.000 11.34499 255 SER A C 1
ATOM 2000 O O . SER A 1 255 ? 23.06222 55.39667 -3.01909 1.000 12.37764 255 SER A O 1
ATOM 2003 N N . GLU A 1 256 ? 23.99892 56.33749 -1.20299 1.000 15.28759 256 GLU A N 1
ATOM 2004 C CA . GLU A 1 256 ? 24.98189 57.11651 -1.94862 1.000 12.59677 256 GLU A CA 1
ATOM 2005 C C . GLU A 1 256 ? 26.24942 57.21798 -1.11939 1.000 11.50381 256 GLU A C 1
ATOM 2006 O O . GLU A 1 256 ? 26.20332 57.15189 0.11260 1.000 12.92039 256 GLU A O 1
ATOM 2012 N N . LEU A 1 257 ? 27.37865 57.40487 -1.80237 1.000 11.67708 257 LEU A N 1
ATOM 2013 C CA . LEU A 1 257 ? 28.61708 57.73578 -1.11369 1.000 13.03443 257 LEU A CA 1
ATOM 2014 C C . LEU A 1 257 ? 28.50789 59.13611 -0.52579 1.000 11.72836 257 LEU A C 1
ATOM 2015 O O . LEU A 1 257 ? 28.11356 60.07299 -1.22410 1.000 13.11284 257 LEU A O 1
ATOM 2020 N N . VAL A 1 258 ? 28.85328 59.28873 0.75434 1.000 10.54914 258 VAL A N 1
ATOM 2021 C CA . VAL A 1 258 ? 28.88801 60.61305 1.37749 1.000 12.76655 258 VAL A CA 1
ATOM 2022 C C . VAL A 1 258 ? 30.30516 61.07538 1.68019 1.000 13.64815 258 VAL A C 1
ATOM 2023 O O . VAL A 1 258 ? 30.49521 62.21485 2.13347 1.000 16.44209 258 VAL A O 1
ATOM 2027 N N . PHE A 1 259 ? 31.30846 60.24014 1.42398 1.000 12.89832 259 PHE A N 1
ATOM 2028 C CA . PHE A 1 259 ? 32.69556 60.58808 1.67881 1.000 12.60013 259 PHE A CA 1
ATOM 2029 C C . PHE A 1 259 ? 33.56249 59.63040 0.87585 1.000 14.63647 259 PHE A C 1
ATOM 2030 O O . PHE A 1 259 ? 33.28860 58.42962 0.84742 1.000 12.40576 259 PHE A O 1
ATOM 2038 N N . VAL A 1 260 ? 34.58525 60.16617 0.20633 1.000 13.13700 260 VAL A N 1
ATOM 2039 C CA . VAL A 1 260 ? 35.49640 59.36427 -0.60564 1.000 12.77528 260 VAL A CA 1
ATOM 2040 C C . VAL A 1 260 ? 36.92084 59.83806 -0.33986 1.000 15.50863 260 VAL A C 1
ATOM 2041 O O . VAL A 1 260 ? 37.20673 61.03476 -0.42465 1.000 14.81786 260 VAL A O 1
ATOM 2045 N N . LYS A 1 261 ? 37.81685 58.90278 -0.03732 1.000 13.65864 261 LYS A N 1
ATOM 2046 C CA . LYS A 1 261 ? 39.19716 59.25733 0.26321 1.000 12.23263 261 LYS A CA 1
ATOM 2047 C C . LYS A 1 261 ? 40.12022 58.13695 -0.18636 1.000 15.26757 261 LYS A C 1
ATOM 2048 O O . LYS A 1 261 ? 39.71884 56.97421 -0.29186 1.000 15.06938 261 LYS A O 1
ATOM 2054 N N . GLN A 1 262 ? 41.37118 58.50402 -0.44339 1.000 12.75801 262 GLN A N 1
ATOM 2055 C CA . GLN A 1 262 ? 42.42779 57.55012 -0.74705 1.000 16.49825 262 GLN A CA 1
ATOM 2056 C C . GLN A 1 262 ? 43.39752 57.50901 0.42334 1.000 18.52959 262 GLN A C 1
ATOM 2057 O O . GLN A 1 262 ? 43.76275 58.55653 0.96879 1.000 15.37936 262 GLN A O 1
ATOM 2063 N N . VAL A 1 263 ? 43.81755 56.30252 0.81625 1.000 15.61334 263 VAL A N 1
ATOM 2064 C CA . VAL A 1 263 ? 44.59044 56.14627 2.04313 1.000 13.21107 263 VAL A CA 1
ATOM 2065 C C . VAL A 1 263 ? 45.89013 55.39338 1.77950 1.000 16.97795 263 VAL A C 1
ATOM 2066 O O . VAL A 1 263 ? 46.04531 54.69048 0.77843 1.000 16.45017 263 VAL A O 1
ATOM 2070 N N . ALA A 1 264 ? 46.83330 55.56702 2.70168 1.000 20.44058 264 ALA A N 1
ATOM 2071 C CA . ALA A 1 264 ? 48.14423 54.92952 2.64459 1.000 13.94209 264 ALA A CA 1
ATOM 2072 C C . ALA A 1 264 ? 48.08272 53.51009 3.21394 1.000 16.51131 264 ALA A C 1
ATOM 2073 O O . ALA A 1 264 ? 47.18261 53.16595 3.98121 1.000 14.44516 264 ALA A O 1
ATOM 2075 N N . ALA A 1 265 ? 49.06831 52.68560 2.84127 1.000 13.97531 265 ALA A N 1
ATOM 2076 C CA . ALA A 1 265 ? 49.12142 51.32038 3.35229 1.000 17.85256 265 ALA A CA 1
ATOM 2077 C C . ALA A 1 265 ? 49.17068 51.31226 4.87802 1.000 20.61838 265 ALA A C 1
ATOM 2078 O O . ALA A 1 265 ? 49.85224 52.12960 5.50503 1.000 18.56587 265 ALA A O 1
ATOM 2080 N N . GLY A 1 266 ? 48.42858 50.38474 5.47791 1.000 15.70001 266 GLY A N 1
ATOM 2081 C CA . GLY A 1 266 ? 48.36131 50.26066 6.91727 1.000 17.47537 266 GLY A CA 1
ATOM 2082 C C . GLY A 1 266 ? 47.30655 51.10996 7.59622 1.000 16.68114 266 GLY A C 1
ATOM 2083 O O . GLY A 1 266 ? 47.12769 50.98133 8.81962 1.000 18.85858 266 GLY A O 1
ATOM 2084 N N . SER A 1 267 ? 46.61416 51.98032 6.85819 1.000 17.26649 267 SER A N 1
ATOM 2085 C CA . SER A 1 267 ? 45.57309 52.80243 7.46477 1.000 19.77030 267 SER A CA 1
ATOM 2086 C C . SER A 1 267 ? 44.46732 51.91928 8.02781 1.000 17.56607 267 SER A C 1
ATOM 2087 O O . SER A 1 267 ? 43.90766 51.08040 7.31957 1.000 16.14713 267 SER A O 1
ATOM 2090 N N . LYS A 1 268 ? 44.15895 52.11076 9.30671 1.000 15.14346 268 LYS A N 1
ATOM 2091 C CA . LYS A 1 268 ? 43.16018 51.30921 10.00061 1.000 11.06924 268 LYS A CA 1
ATOM 2092 C C . LYS A 1 268 ? 41.78025 51.91536 9.77995 1.000 11.69711 268 LYS A C 1
ATOM 2093 O O . LYS A 1 268 ? 41.61461 53.13900 9.84281 1.000 13.66242 268 LYS A O 1
ATOM 2099 N N . ILE A 1 269 ? 40.79292 51.05835 9.51037 1.000 15.80128 269 ILE A N 1
ATOM 2100 C CA . ILE A 1 269 ? 39.44047 51.50165 9.15208 1.000 16.28125 269 ILE A CA 1
ATOM 2101 C C . ILE A 1 269 ? 38.43904 50.91734 10.14263 1.000 15.82893 269 ILE A C 1
ATOM 2102 O O . ILE A 1 269 ? 38.34906 49.69300 10.29387 1.000 14.05979 269 ILE A O 1
ATOM 2107 N N . GLY A 1 270 ? 37.66433 51.79476 10.79205 1.000 14.51477 270 GLY A N 1
ATOM 2108 C CA . GLY A 1 270 ? 36.51378 51.39325 11.57688 1.000 14.97871 270 GLY A CA 1
ATOM 2109 C C . GLY A 1 270 ? 36.81550 51.04187 13.01907 1.000 18.52077 270 GLY A C 1
ATOM 2110 O O . GLY A 1 270 ? 37.96403 51.00362 13.47643 1.000 16.26847 270 GLY A O 1
ATOM 2111 N N . TYR A 1 271 ? 35.72933 50.76609 13.74845 1.000 16.23067 271 TYR A N 1
ATOM 2112 C CA A TYR A 1 271 ? 35.82378 50.36696 15.14726 0.816 17.17655 271 TYR A CA 1
ATOM 2113 C C . TYR A 1 271 ? 36.75281 49.17846 15.31595 1.000 17.22383 271 TYR A C 1
ATOM 2114 O O . TYR A 1 271 ? 36.76145 48.25858 14.49684 1.000 20.23597 271 TYR A O 1
ATOM 2123 N N . GLY A 1 272 ? 37.53761 49.20362 16.39124 1.000 19.53950 272 GLY A N 1
ATOM 2124 C CA . GLY A 1 272 ? 38.45983 48.12240 16.66522 1.000 18.47214 272 GLY A CA 1
ATOM 2125 C C . GLY A 1 272 ? 39.64059 48.02705 15.72824 1.000 19.57674 272 GLY A C 1
ATOM 2126 O O . GLY A 1 272 ? 40.47563 47.13442 15.91272 1.000 17.89518 272 GLY A O 1
ATOM 2127 N N . ALA A 1 273 ? 39.73347 48.91074 14.73001 1.000 17.76105 273 ALA A N 1
ATOM 2128 C CA . ALA A 1 273 ? 40.82235 48.91018 13.74860 1.000 16.21665 273 ALA A CA 1
ATOM 2129 C C . ALA A 1 273 ? 41.00425 47.53613 13.10389 1.000 18.34900 273 ALA A C 1
ATOM 2130 O O . ALA A 1 273 ? 42.12857 47.08406 12.85733 1.000 21.67292 273 ALA A O 1
ATOM 2132 N N . THR A 1 274 ? 39.88279 46.86843 12.80960 1.000 15.39270 274 THR A N 1
ATOM 2133 C CA . THR A 1 274 ? 39.91220 45.47883 12.36398 1.000 17.58815 274 THR A CA 1
ATOM 2134 C C . THR A 1 274 ? 40.29411 45.31051 10.90051 1.000 19.53762 274 THR A C 1
ATOM 2135 O O . THR A 1 274 ? 40.45334 44.16965 10.45243 1.000 14.05464 274 THR A O 1
ATOM 2139 N N . TYR A 1 275 ? 40.43613 46.39396 10.14529 1.000 15.13892 275 TYR A N 1
ATOM 2140 C CA . TYR A 1 275 ? 40.81091 46.30637 8.74205 1.000 17.00686 275 TYR A CA 1
ATOM 2141 C C . TYR A 1 275 ? 41.94149 47.28654 8.47403 1.000 16.64575 275 TYR A C 1
ATOM 2142 O O . TYR A 1 275 ? 41.90320 48.42680 8.94358 1.000 15.34759 275 TYR A O 1
ATOM 2151 N N . GLU A 1 276 ? 42.95104 46.84415 7.72611 1.000 14.55707 276 GLU A N 1
ATOM 2152 C CA . GLU A 1 276 ? 44.07072 47.70716 7.35143 1.000 14.36350 276 GLU A CA 1
ATOM 2153 C C . GLU A 1 276 ? 44.14145 47.80506 5.83595 1.000 17.40877 276 GLU A C 1
ATOM 2154 O O . GLU A 1 276 ? 44.22557 46.78252 5.14845 1.000 16.50418 276 GLU A O 1
ATOM 2160 N N . ALA A 1 277 ? 44.11867 49.03038 5.31790 1.000 11.79659 277 ALA A N 1
ATOM 2161 C CA . ALA A 1 277 ? 44.10256 49.22032 3.87733 1.000 11.69324 277 ALA A CA 1
ATOM 2162 C C . ALA A 1 277 ? 45.47104 48.94691 3.24988 1.000 14.18857 277 ALA A C 1
ATOM 2163 O O . ALA A 1 277 ? 46.51880 49.01809 3.90063 1.000 18.31237 277 ALA A O 1
ATOM 2165 N N . SER A 1 278 ? 45.43974 48.63076 1.95482 1.000 15.87515 278 SER A N 1
ATOM 2166 C CA . SER A 1 278 ? 46.62812 48.59818 1.11708 1.000 19.35259 278 SER A CA 1
ATOM 2167 C C . SER A 1 278 ? 46.96165 49.99487 0.60162 1.000 20.07558 278 SER A C 1
ATOM 2168 O O . SER A 1 278 ? 46.20163 50.95577 0.76754 1.000 17.15799 278 SER A O 1
ATOM 2171 N N . GLU A 1 279 ? 48.11494 50.10183 -0.05307 1.000 18.55181 279 GLU A N 1
ATOM 2172 C CA . GLU A 1 279 ? 48.57642 51.40584 -0.51269 1.000 18.33231 279 GLU A CA 1
ATOM 2173 C C . GLU A 1 279 ? 47.64742 51.95941 -1.58835 1.000 19.59381 279 GLU A C 1
ATOM 2174 O O . GLU A 1 279 ? 47.32929 51.27447 -2.56522 1.000 19.31776 279 GLU A O 1
ATOM 2180 N N . GLY A 1 280 ? 47.20151 53.20203 -1.40316 1.000 13.48496 280 GLY A N 1
ATOM 2181 C CA . GLY A 1 280 ? 46.41026 53.86357 -2.42744 1.000 16.67180 280 GLY A CA 1
ATOM 2182 C C . GLY A 1 280 ? 44.97872 53.39564 -2.50988 1.000 13.96920 280 GLY A C 1
ATOM 2183 O O . GLY A 1 280 ? 44.29942 53.65447 -3.50854 1.000 19.77038 280 GLY A O 1
ATOM 2184 N N . GLU A 1 281 ? 44.51155 52.69045 -1.49075 1.000 14.89837 281 GLU A N 1
ATOM 2185 C CA . GLU A 1 281 ? 43.16270 52.16088 -1.49679 1.000 18.06016 281 GLU A CA 1
ATOM 2186 C C . GLU A 1 281 ? 42.15333 53.29719 -1.41379 1.000 13.66420 281 GLU A C 1
ATOM 2187 O O . GLU A 1 281 ? 42.35365 54.27296 -0.68752 1.000 16.17318 281 GLU A O 1
ATOM 2193 N N . TRP A 1 282 ? 41.06004 53.16444 -2.15836 1.000 16.87871 282 TRP A N 1
ATOM 2194 C CA . TRP A 1 282 ? 39.97202 54.13188 -2.11191 1.000 13.80504 282 TRP A CA 1
ATOM 2195 C C . TRP A 1 282 ? 38.90121 53.60906 -1.16278 1.000 16.88868 282 TRP A C 1
ATOM 2196 O O . TRP A 1 282 ? 38.46847 52.45991 -1.29105 1.000 15.14595 282 TRP A O 1
ATOM 2207 N N . ILE A 1 283 ? 38.51034 54.43311 -0.18924 1.000 14.72808 283 ILE A N 1
ATOM 2208 C CA . ILE A 1 283 ? 37.52388 54.05773 0.82157 1.000 10.76022 283 ILE A CA 1
ATOM 2209 C C . ILE A 1 283 ? 36.32210 54.97742 0.67128 1.000 12.93860 283 ILE A C 1
ATOM 2210 O O . ILE A 1 283 ? 36.47667 56.20288 0.69232 1.000 13.28864 283 ILE A O 1
ATOM 2215 N N . GLY A 1 284 ? 35.13702 54.39275 0.51458 1.000 11.80667 284 GLY A N 1
ATOM 2216 C CA . GLY A 1 284 ? 33.89252 55.14992 0.42556 1.000 12.81841 284 GLY A CA 1
ATOM 2217 C C . GLY A 1 284 ? 33.08361 54.97159 1.69979 1.000 12.50675 284 GLY A C 1
ATOM 2218 O O . GLY A 1 284 ? 33.06017 53.88424 2.28074 1.000 12.39599 284 GLY A O 1
ATOM 2219 N N . THR A 1 285 ? 32.42958 56.03949 2.14034 1.000 8.87020 285 THR A N 1
ATOM 2220 C CA . THR A 1 285 ? 31.59676 55.96889 3.33430 1.000 11.06718 285 THR A CA 1
ATOM 2221 C C . THR A 1 285 ? 30.14420 56.13584 2.92476 1.000 13.40032 285 THR A C 1
ATOM 2222 O O . THR A 1 285 ? 29.82568 56.96999 2.07161 1.000 10.06603 285 THR A O 1
ATOM 2226 N N . ILE A 1 286 ? 29.27966 55.31438 3.51739 1.000 9.40213 286 ILE A N 1
ATOM 2227 C CA . ILE A 1 286 ? 27.87446 55.18904 3.13134 1.000 8.49092 286 ILE A CA 1
ATOM 2228 C C . ILE A 1 286 ? 27.01911 55.43958 4.36747 1.000 12.08529 286 ILE A C 1
ATOM 2229 O O . ILE A 1 286 ? 27.28305 54.84889 5.42890 1.000 11.36259 286 ILE A O 1
ATOM 2234 N N . PRO A 1 287 ? 25.97624 56.28643 4.27909 1.000 10.35421 287 PRO A N 1
ATOM 2235 C CA . PRO A 1 287 ? 25.11472 56.56881 5.44420 1.000 11.03762 287 PRO A CA 1
ATOM 2236 C C . PRO A 1 287 ? 24.05320 55.49081 5.63215 1.000 13.00623 287 PRO A C 1
ATOM 2237 O O . PRO A 1 287 ? 22.84616 55.67986 5.42208 1.000 14.04052 287 PRO A O 1
ATOM 2241 N N . MET A 1 288 ? 24.52663 54.31631 6.03260 1.000 11.83270 288 MET A N 1
ATOM 2242 C CA . MET A 1 288 ? 23.68114 53.18650 6.39437 1.000 14.85042 288 MET A CA 1
ATOM 2243 C C . MET A 1 288 ? 24.44530 52.38402 7.43179 1.000 14.90174 288 MET A C 1
ATOM 2244 O O . MET A 1 288 ? 25.64496 52.16495 7.27270 1.000 12.01851 288 MET A O 1
ATOM 2249 N N . GLY A 1 289 ? 23.76350 51.96849 8.49680 1.000 9.00700 289 GLY A N 1
ATOM 2250 C CA . GLY A 1 289 ? 24.43680 51.20197 9.53242 1.000 8.79738 289 GLY A CA 1
ATOM 2251 C C . GLY A 1 289 ? 23.57659 50.13319 10.18143 1.000 12.26941 289 GLY A C 1
ATOM 2252 O O . GLY A 1 289 ? 22.46896 49.86387 9.70602 1.000 11.49197 289 GLY A O 1
ATOM 2253 N N . TYR A 1 290 ? 24.05580 49.51812 11.27407 1.000 10.38622 290 TYR A N 1
ATOM 2254 C CA . TYR A 1 290 ? 23.26349 48.45041 11.87877 1.000 11.27299 290 TYR A CA 1
ATOM 2255 C C . TYR A 1 290 ? 21.98180 48.96972 12.53274 1.000 10.21191 290 TYR A C 1
ATOM 2256 O O . TYR A 1 290 ? 21.02597 48.20130 12.67598 1.000 10.72641 290 TYR A O 1
ATOM 2265 N N . ALA A 1 291 ? 21.89386 50.26206 12.87279 1.000 11.34608 291 ALA A N 1
ATOM 2266 C CA . ALA A 1 291 ? 20.61775 50.75419 13.39351 1.000 12.81459 291 ALA A CA 1
ATOM 2267 C C . ALA A 1 291 ? 19.53886 50.79695 12.31815 1.000 14.96861 291 ALA A C 1
ATOM 2268 O O . ALA A 1 291 ? 18.34563 50.86713 12.64374 1.000 13.62688 291 ALA A O 1
ATOM 2270 N N . ASP A 1 292 ? 19.93176 50.75670 11.04778 1.000 10.67599 292 ASP A N 1
ATOM 2271 C CA . ASP A 1 292 ? 18.99470 50.67220 9.94118 1.000 13.38915 292 ASP A CA 1
ATOM 2272 C C . ASP A 1 292 ? 18.59308 49.24011 9.61392 1.000 11.55000 292 ASP A C 1
ATOM 2273 O O . ASP A 1 292 ? 17.69379 49.02727 8.78982 1.000 12.72803 292 ASP A O 1
ATOM 2278 N N . GLY A 1 293 ? 19.22550 48.25707 10.23889 1.000 11.84513 293 GLY A N 1
ATOM 2279 C CA . GLY A 1 293 ? 18.99928 46.87027 9.88587 1.000 12.23718 293 GLY A CA 1
ATOM 2280 C C . GLY A 1 293 ? 20.08506 46.25081 9.02836 1.000 13.61854 293 GLY A C 1
ATOM 2281 O O . GLY A 1 293 ? 19.95650 45.08058 8.64337 1.000 13.93433 293 GLY A O 1
ATOM 2282 N N . TRP A 1 294 ? 21.14208 46.99000 8.70197 1.000 10.68356 294 TRP A N 1
ATOM 2283 C CA . TRP A 1 294 ? 22.28084 46.38477 8.00604 1.000 8.57714 294 TRP A CA 1
ATOM 2284 C C . TRP A 1 294 ? 23.27908 45.97484 9.08133 1.000 8.77642 294 TRP A C 1
ATOM 2285 O O . TRP A 1 294 ? 24.20496 46.70050 9.42432 1.000 10.15273 294 TRP A O 1
ATOM 2296 N N . LEU A 1 295 ? 23.07666 44.77950 9.62400 1.000 10.48337 295 LEU A N 1
ATOM 2297 C CA . LEU A 1 295 ? 23.72606 44.41091 10.86966 1.000 6.97419 295 LEU A CA 1
ATOM 2298 C C . LEU A 1 295 ? 25.21289 44.14169 10.66877 1.000 10.66112 295 LEU A C 1
ATOM 2299 O O . LEU A 1 295 ? 25.70071 43.94392 9.55048 1.000 11.05391 295 LEU A O 1
ATOM 2304 N N . ARG A 1 296 ? 25.93443 44.14299 11.79151 1.000 11.04630 296 ARG A N 1
ATOM 2305 C CA . ARG A 1 296 ? 27.38207 43.96220 11.76697 1.000 8.65646 296 ARG A CA 1
ATOM 2306 C C . ARG A 1 296 ? 27.78898 42.67454 11.06792 1.000 8.78777 296 ARG A C 1
ATOM 2307 O O . ARG A 1 296 ? 28.87818 42.61360 10.48499 1.000 10.86979 296 ARG A O 1
ATOM 2315 N N . ARG A 1 297 ? 26.92415 41.65160 11.08254 1.000 8.61092 297 ARG A N 1
ATOM 2316 C CA . ARG A 1 297 ? 27.22023 40.40277 10.37795 1.000 10.54844 297 ARG A CA 1
ATOM 2317 C C . ARG A 1 297 ? 27.34237 40.58972 8.87071 1.000 11.70851 297 ARG A C 1
ATOM 2318 O O . ARG A 1 297 ? 27.79079 39.66121 8.18905 1.000 11.51716 297 ARG A O 1
ATOM 2326 N N . MET A 1 298 ? 26.96843 41.76085 8.33246 1.000 9.88905 298 MET A N 1
ATOM 2327 C CA . MET A 1 298 ? 27.09067 41.99985 6.90188 1.000 12.59009 298 MET A CA 1
ATOM 2328 C C . MET A 1 298 ? 28.47855 42.48006 6.48704 1.000 13.11284 298 MET A C 1
ATOM 2329 O O . MET A 1 298 ? 28.74734 42.57147 5.28501 1.000 11.56083 298 MET A O 1
ATOM 2334 N N . SER A 1 299 ? 29.35417 42.78855 7.43577 1.000 11.09614 299 SER A N 1
ATOM 2335 C CA . SER A 1 299 ? 30.73010 43.13165 7.09492 1.000 11.82897 299 SER A CA 1
ATOM 2336 C C . SER A 1 299 ? 31.35136 42.01576 6.26072 1.000 11.78966 299 SER A C 1
ATOM 2337 O O . SER A 1 299 ? 31.15251 40.82747 6.53529 1.000 10.98504 299 SER A O 1
ATOM 2340 N N . GLY A 1 300 ? 32.07529 42.39780 5.21716 1.000 10.28895 300 GLY A N 1
ATOM 2341 C CA . GLY A 1 300 ? 32.66756 41.42577 4.32497 1.000 11.94441 300 GLY A CA 1
ATOM 2342 C C . GLY A 1 300 ? 31.79744 41.00255 3.15773 1.000 13.55570 300 GLY A C 1
ATOM 2343 O O . GLY A 1 300 ? 32.30097 40.33977 2.24106 1.000 12.04141 300 GLY A O 1
ATOM 2344 N N . SER A 1 301 ? 30.51228 41.34119 3.16479 1.000 12.20892 301 SER A N 1
ATOM 2345 C CA . SER A 1 301 ? 29.68216 41.16444 1.98714 1.000 9.54253 301 SER A CA 1
ATOM 2346 C C . SER A 1 301 ? 29.95527 42.31796 1.02626 1.000 10.48133 301 SER A C 1
ATOM 2347 O O . SER A 1 301 ? 30.77698 43.19769 1.30413 1.000 10.15319 301 SER A O 1
ATOM 2350 N N . THR A 1 302 ? 29.27357 42.32153 -0.12108 1.000 9.74239 302 THR A N 1
ATOM 2351 C CA . THR A 1 302 ? 29.51063 43.32853 -1.14517 1.000 10.53096 302 THR A CA 1
ATOM 2352 C C . THR A 1 302 ? 28.24347 44.12333 -1.44975 1.000 10.00958 302 THR A C 1
ATOM 2353 O O . THR A 1 302 ? 27.12054 43.62211 -1.32540 1.000 12.07298 302 THR A O 1
ATOM 2357 N N . VAL A 1 303 ? 28.46474 45.37976 -1.82282 1.000 9.31351 303 VAL A N 1
ATOM 2358 C CA . VAL A 1 303 ? 27.46785 46.23482 -2.45550 1.000 9.95146 303 VAL A CA 1
ATOM 2359 C C . VAL A 1 303 ? 27.86806 46.40520 -3.92163 1.000 12.19169 303 VAL A C 1
ATOM 2360 O O . VAL A 1 303 ? 28.95140 45.99759 -4.34372 1.000 14.37181 303 VAL A O 1
ATOM 2364 N N . LEU A 1 304 ? 26.99903 47.04432 -4.70248 1.000 9.61164 304 LEU A N 1
ATOM 2365 C CA . LEU A 1 304 ? 27.33891 47.38183 -6.08346 1.000 9.81145 304 LEU A CA 1
ATOM 2366 C C . LEU A 1 304 ? 27.47203 48.88905 -6.23919 1.000 13.88124 304 LEU A C 1
ATOM 2367 O O . LEU A 1 304 ? 26.59559 49.64524 -5.81247 1.000 13.06219 304 LEU A O 1
ATOM 2372 N N . VAL A 1 305 ? 28.58066 49.31856 -6.83369 1.000 16.05053 305 VAL A N 1
ATOM 2373 C CA . VAL A 1 305 ? 28.79345 50.70533 -7.23312 1.000 13.68686 305 VAL A CA 1
ATOM 2374 C C . VAL A 1 305 ? 29.13088 50.66928 -8.71059 1.000 10.97108 305 VAL A C 1
ATOM 2375 O O . VAL A 1 305 ? 30.14222 50.07062 -9.09730 1.000 12.33466 305 VAL A O 1
ATOM 2379 N N . ASP A 1 306 ? 28.26473 51.25451 -9.54149 1.000 13.40433 306 ASP A N 1
ATOM 2380 C CA . ASP A 1 306 ? 28.57075 51.39457 -10.95991 1.000 17.39414 306 ASP A CA 1
ATOM 2381 C C . ASP A 1 306 ? 28.86587 50.02633 -11.58611 1.000 18.49443 306 ASP A C 1
ATOM 2382 O O . ASP A 1 306 ? 29.79275 49.86296 -12.38133 1.000 17.87811 306 ASP A O 1
ATOM 2387 N N . GLY A 1 307 ? 28.09655 49.01325 -11.18139 1.000 14.97561 307 GLY A N 1
ATOM 2388 C CA . GLY A 1 307 ? 28.26478 47.66987 -11.69858 1.000 18.16571 307 GLY A CA 1
ATOM 2389 C C . GLY A 1 307 ? 29.42514 46.88607 -11.11427 1.000 14.50585 307 GLY A C 1
ATOM 2390 O O . GLY A 1 307 ? 29.63236 45.73126 -11.51863 1.000 15.65442 307 GLY A O 1
ATOM 2391 N N . GLN A 1 308 ? 30.17821 47.46500 -10.17772 1.000 15.86733 308 GLN A N 1
ATOM 2392 C CA . GLN A 1 308 ? 31.32775 46.80980 -9.56116 1.000 13.08897 308 GLN A CA 1
ATOM 2393 C C . GLN A 1 308 ? 31.00096 46.38742 -8.13439 1.000 14.21585 308 GLN A C 1
ATOM 2394 O O . GLN A 1 308 ? 30.43012 47.16660 -7.36092 1.000 11.43856 308 GLN A O 1
ATOM 2400 N N . ARG A 1 309 ? 31.39678 45.16508 -7.78117 1.000 13.09807 309 ARG A N 1
ATOM 2401 C CA . ARG A 1 309 ? 31.23377 44.69584 -6.41176 1.000 12.82397 309 ARG A CA 1
ATOM 2402 C C . ARG A 1 309 ? 32.26543 45.34901 -5.50724 1.000 17.77509 309 ARG A C 1
ATOM 2403 O O . ARG A 1 309 ? 33.46753 45.29894 -5.79271 1.000 12.55577 309 ARG A O 1
ATOM 2411 N N . CYS A 1 310 ? 31.79752 45.94515 -4.40855 1.000 9.32157 310 CYS A N 1
ATOM 2412 C CA . CYS A 1 310 ? 32.64946 46.63480 -3.44599 1.000 12.14082 310 CYS A CA 1
ATOM 2413 C C . CYS A 1 310 ? 32.43234 46.03234 -2.06388 1.000 11.52803 310 CYS A C 1
ATOM 2414 O O . CYS A 1 310 ? 31.30317 46.00942 -1.56451 1.000 10.70401 310 CYS A O 1
ATOM 2417 N N . GLU A 1 311 ? 33.50990 45.56883 -1.43475 1.000 11.64649 311 GLU A N 1
ATOM 2418 C CA . GLU A 1 311 ? 33.39338 44.90060 -0.14706 1.000 9.83419 311 GLU A CA 1
ATOM 2419 C C . GLU A 1 311 ? 33.21129 45.90560 0.98632 1.000 14.34168 311 GLU A C 1
ATOM 2420 O O . GLU A 1 311 ? 33.86238 46.95452 1.01499 1.000 10.68512 311 GLU A O 1
ATOM 2426 N N . ILE A 1 312 ? 32.29339 45.59493 1.90523 1.000 11.84524 312 ILE A N 1
ATOM 2427 C CA . ILE A 1 312 ? 32.18111 46.33203 3.16564 1.000 8.80315 312 ILE A CA 1
ATOM 2428 C C . ILE A 1 312 ? 33.35911 45.95078 4.05408 1.000 9.47984 312 ILE A C 1
ATOM 2429 O O . ILE A 1 312 ? 33.50070 44.78827 4.45052 1.000 12.82264 312 ILE A O 1
ATOM 2434 N N . VAL A 1 313 ? 34.19876 46.92782 4.38351 1.000 8.45330 313 VAL A N 1
ATOM 2435 C CA . VAL A 1 313 ? 35.46334 46.67317 5.06082 1.000 11.68039 313 VAL A CA 1
ATOM 2436 C C . VAL A 1 313 ? 35.40403 47.24994 6.46816 1.000 8.60019 313 VAL A C 1
ATOM 2437 O O . VAL A 1 313 ? 34.80347 48.30702 6.69840 1.000 15.02600 313 VAL A O 1
ATOM 2441 N N . GLY A 1 314 ? 36.04184 46.56012 7.40595 1.000 13.97290 314 GLY A N 1
ATOM 2442 C CA . GLY A 1 314 ? 35.97055 46.93984 8.80245 1.000 14.25454 314 GLY A CA 1
ATOM 2443 C C . GLY A 1 314 ? 34.58410 46.69461 9.38074 1.000 13.21172 314 GLY A C 1
ATOM 2444 O O . GLY A 1 314 ? 33.68441 46.13640 8.74509 1.000 16.39126 314 GLY A O 1
ATOM 2445 N N . ARG A 1 315 ? 34.42514 47.12378 10.62601 1.000 11.38013 315 ARG A N 1
ATOM 2446 C CA . ARG A 1 315 ? 33.15354 46.95739 11.31325 1.000 14.63603 315 ARG A CA 1
ATOM 2447 C C . ARG A 1 315 ? 32.11481 47.92927 10.76829 1.000 12.63099 315 ARG A C 1
ATOM 2448 O O . ARG A 1 315 ? 32.42225 49.07974 10.46170 1.000 13.21264 315 ARG A O 1
ATOM 2456 N N . ILE A 1 316 ? 30.87928 47.45039 10.63932 1.000 8.61727 316 ILE A N 1
ATOM 2457 C CA . ILE A 1 316 ? 29.76078 48.34677 10.36751 1.000 10.82374 316 ILE A CA 1
ATOM 2458 C C . ILE A 1 316 ? 29.42272 49.11598 11.63632 1.000 10.38287 316 ILE A C 1
ATOM 2459 O O . ILE A 1 316 ? 29.38970 48.54607 12.73554 1.000 10.26198 316 ILE A O 1
ATOM 2464 N N . CYS A 1 317 ? 29.20432 50.43279 11.49963 1.000 11.45039 317 CYS A N 1
ATOM 2465 C CA A CYS A 1 317 ? 28.82468 51.26768 12.62887 0.813 11.68577 317 CYS A CA 1
ATOM 2466 C C . CYS A 1 317 ? 27.30468 51.41276 12.71148 1.000 11.96225 317 CYS A C 1
ATOM 2467 O O . CYS A 1 317 ? 26.54943 50.91799 11.87216 1.000 9.34365 317 CYS A O 1
ATOM 2470 N N . MET A 1 318 ? 26.86296 52.13924 13.73907 1.000 11.79349 318 MET A N 1
ATOM 2471 C CA . MET A 1 318 ? 25.43613 52.31475 13.98423 1.000 9.93128 318 MET A CA 1
ATOM 2472 C C . MET A 1 318 ? 24.72753 52.94780 12.79108 1.000 12.36932 318 MET A C 1
ATOM 2473 O O . MET A 1 318 ? 23.62529 52.52580 12.42079 1.000 11.57989 318 MET A O 1
ATOM 2478 N N . ASP A 1 319 ? 25.34300 53.95892 12.17889 1.000 11.10123 319 ASP A N 1
ATOM 2479 C CA . ASP A 1 319 ? 24.69187 54.72202 11.12043 1.000 13.76981 319 ASP A CA 1
ATOM 2480 C C . ASP A 1 319 ? 25.49182 54.79438 9.82802 1.000 10.33397 319 ASP A C 1
ATOM 2481 O O . ASP A 1 319 ? 25.00618 55.38517 8.85011 1.000 12.56540 319 ASP A O 1
ATOM 2486 N N . GLN A 1 320 ? 26.70383 54.24375 9.79792 1.000 9.79701 320 GLN A N 1
ATOM 2487 C CA . GLN A 1 320 ? 27.59922 54.40033 8.66427 1.000 8.73137 320 GLN A CA 1
ATOM 2488 C C . GLN A 1 320 ? 28.40089 53.12294 8.47633 1.000 12.55567 320 GLN A C 1
ATOM 2489 O O . GLN A 1 320 ? 28.57017 52.33405 9.40726 1.000 11.15472 320 GLN A O 1
ATOM 2495 N N . MET A 1 321 ? 28.91093 52.94474 7.25942 1.000 9.71420 321 MET A N 1
ATOM 2496 C CA . MET A 1 321 ? 29.81297 51.84995 6.94465 1.000 10.93992 321 MET A CA 1
ATOM 2497 C C . MET A 1 321 ? 30.77910 52.31529 5.86670 1.000 12.26295 321 MET A C 1
ATOM 2498 O O . MET A 1 321 ? 30.56605 53.34067 5.20623 1.000 10.81894 321 MET A O 1
ATOM 2503 N N . MET A 1 322 ? 31.84587 51.54540 5.69456 1.000 9.99664 322 MET A N 1
ATOM 2504 C CA . MET A 1 322 ? 32.91132 51.86331 4.75763 1.000 9.69120 322 MET A CA 1
ATOM 2505 C C . MET A 1 322 ? 33.06350 50.72164 3.76178 1.000 10.48331 322 MET A C 1
ATOM 2506 O O . MET A 1 322 ? 32.96600 49.54563 4.13334 1.000 10.85298 322 MET A O 1
ATOM 2511 N N . ILE A 1 323 ? 33.29486 51.06636 2.49601 1.000 11.08365 323 ILE A N 1
ATOM 2512 C CA . ILE A 1 323 ? 33.53388 50.06512 1.46222 1.000 11.25934 323 ILE A CA 1
ATOM 2513 C C . ILE A 1 323 ? 34.83843 50.37770 0.74971 1.000 12.07446 323 ILE A C 1
ATOM 2514 O O . ILE A 1 323 ? 35.29038 51.52394 0.71309 1.000 11.86489 323 ILE A O 1
ATOM 2519 N N . ARG A 1 324 ? 35.44363 49.33707 0.18547 1.000 13.55614 324 ARG A N 1
ATOM 2520 C CA . ARG A 1 324 ? 36.59936 49.47883 -0.69080 1.000 11.96904 324 ARG A CA 1
ATOM 2521 C C . ARG A 1 324 ? 36.11727 49.73409 -2.11575 1.000 18.64843 324 ARG A C 1
ATOM 2522 O O . ARG A 1 324 ? 35.38443 48.91539 -2.68728 1.000 17.53319 324 ARG A O 1
ATOM 2530 N N . LEU A 1 325 ? 36.51698 50.85215 -2.67681 1.000 13.15280 325 LEU A N 1
ATOM 2531 C CA . LEU A 1 325 ? 36.19781 51.24997 -4.03862 1.000 11.93863 325 LEU A CA 1
ATOM 2532 C C . LEU A 1 325 ? 37.34543 50.91543 -4.98486 1.000 17.16479 325 LEU A C 1
ATOM 2533 O O . LEU A 1 325 ? 38.52065 50.98849 -4.60106 1.000 12.48846 325 LEU A O 1
ATOM 2538 N N . PRO A 1 326 ? 37.03487 50.58552 -6.24427 1.000 16.26212 326 PRO A N 1
ATOM 2539 C CA . PRO A 1 326 ? 38.10856 50.25585 -7.19892 1.000 17.43814 326 PRO A CA 1
ATOM 2540 C C . PRO A 1 326 ? 38.82523 51.46994 -7.75144 1.000 18.67811 326 PRO A C 1
ATOM 2541 O O . PRO A 1 326 ? 39.95234 51.32664 -8.24568 1.000 21.10344 326 PRO A O 1
ATOM 2545 N N . LYS A 1 327 ? 38.21518 52.64949 -7.66637 1.000 18.81324 327 LYS A N 1
ATOM 2546 C CA . LYS A 1 327 ? 38.81310 53.90811 -8.09813 1.000 19.81809 327 LYS A CA 1
ATOM 2547 C C . LYS A 1 327 ? 38.05963 55.02900 -7.39759 1.000 18.97494 327 LYS A C 1
ATOM 2548 O O . LYS A 1 327 ? 37.09554 54.78294 -6.66790 1.000 21.05082 327 LYS A O 1
ATOM 2554 N N . ARG A 1 328 ? 38.50180 56.26507 -7.61918 1.000 19.54292 328 ARG A N 1
ATOM 2555 C CA A ARG A 1 328 ? 37.78353 57.41136 -7.08116 0.494 18.23262 328 ARG A CA 1
ATOM 2556 C CA B ARG A 1 328 ? 37.78694 57.41625 -7.08478 0.506 18.23169 328 ARG A CA 1
ATOM 2557 C C . ARG A 1 328 ? 36.41196 57.51942 -7.73508 1.000 19.38384 328 ARG A C 1
ATOM 2558 O O . ARG A 1 328 ? 36.28080 57.38872 -8.95711 1.000 17.19021 328 ARG A O 1
ATOM 2573 N N . TYR A 1 329 ? 35.38405 57.73050 -6.91312 1.000 19.50786 329 TYR A N 1
ATOM 2574 C CA . TYR A 1 329 ? 34.04682 58.05821 -7.37362 1.000 16.58521 329 TYR A CA 1
ATOM 2575 C C . TYR A 1 329 ? 33.60690 59.36297 -6.71880 1.000 17.14821 329 TYR A C 1
ATOM 2576 O O . TYR A 1 329 ? 34.01676 59.65747 -5.59276 1.000 18.36046 329 TYR A O 1
ATOM 2585 N N . PRO A 1 330 ? 32.79654 60.17450 -7.39832 1.000 16.96092 330 PRO A N 1
ATOM 2586 C CA . PRO A 1 330 ? 32.30750 61.40273 -6.76730 1.000 21.65494 330 PRO A CA 1
ATOM 2587 C C . PRO A 1 330 ? 31.42384 61.07055 -5.57346 1.000 21.06596 330 PRO A C 1
ATOM 2588 O O . PRO A 1 330 ? 30.73318 60.04798 -5.54933 1.000 19.30286 330 PRO A O 1
ATOM 2592 N N . VAL A 1 331 ? 31.46842 61.94134 -4.56305 1.000 17.63956 331 VAL A N 1
ATOM 2593 C CA . VAL A 1 331 ? 30.45140 61.89765 -3.52220 1.000 16.54521 331 VAL A CA 1
ATOM 2594 C C . VAL A 1 331 ? 29.08527 62.05908 -4.17776 1.000 18.84561 331 VAL A C 1
ATOM 2595 O O . VAL A 1 331 ? 28.92121 62.83219 -5.13028 1.000 18.36369 331 VAL A O 1
ATOM 2599 N N . GLY A 1 332 ? 28.10592 61.27981 -3.71237 1.000 15.04515 332 GLY A N 1
ATOM 2600 C CA . GLY A 1 332 ? 26.79650 61.23067 -4.33296 1.000 15.23291 332 GLY A CA 1
ATOM 2601 C C . GLY A 1 332 ? 26.59010 60.08131 -5.30263 1.000 17.92679 332 GLY A C 1
ATOM 2602 O O . GLY A 1 332 ? 25.46000 59.88167 -5.76769 1.000 18.42938 332 GLY A O 1
ATOM 2603 N N . THR A 1 333 ? 27.64181 59.33018 -5.62871 1.000 17.65391 333 THR A N 1
ATOM 2604 C CA . THR A 1 333 ? 27.49232 58.16140 -6.49090 1.000 14.08650 333 THR A CA 1
ATOM 2605 C C . THR A 1 333 ? 26.56489 57.13536 -5.84938 1.000 11.89192 333 THR A C 1
ATOM 2606 O O . THR A 1 333 ? 26.68749 56.82267 -4.66321 1.000 14.15756 333 THR A O 1
ATOM 2610 N N . LYS A 1 334 ? 25.66217 56.57684 -6.65422 1.000 14.93495 334 LYS A N 1
ATOM 2611 C CA . LYS A 1 334 ? 24.69317 55.61797 -6.13899 1.000 16.65237 334 LYS A CA 1
ATOM 2612 C C . LYS A 1 334 ? 25.36715 54.33000 -5.68416 1.000 14.45434 334 LYS A C 1
ATOM 2613 O O . LYS A 1 334 ? 26.25684 53.79844 -6.35491 1.000 11.68797 334 LYS A O 1
ATOM 2619 N N . VAL A 1 335 ? 24.93445 53.82805 -4.53016 1.000 12.05578 335 VAL A N 1
ATOM 2620 C CA . VAL A 1 335 ? 25.31093 52.50558 -4.03769 1.000 9.22445 335 VAL A CA 1
ATOM 2621 C C . VAL A 1 335 ? 24.05586 51.64404 -4.02891 1.000 9.34334 335 VAL A C 1
ATOM 2622 O O . VAL A 1 335 ? 22.99976 52.08875 -3.56369 1.000 13.67318 335 VAL A O 1
ATOM 2626 N N . VAL A 1 336 ? 24.16572 50.42083 -4.54775 1.000 11.97866 336 VAL A N 1
ATOM 2627 C CA . VAL A 1 336 ? 23.05433 49.47368 -4.60018 1.000 10.90151 336 VAL A CA 1
ATOM 2628 C C . VAL A 1 336 ? 23.34528 48.35407 -3.60642 1.000 10.29081 336 VAL A C 1
ATOM 2629 O O . VAL A 1 336 ? 24.32254 47.61451 -3.75889 1.000 11.26572 336 VAL A O 1
ATOM 2633 N N . PHE A 1 337 ? 22.51464 48.25726 -2.57047 1.000 10.11438 337 PHE A N 1
ATOM 2634 C CA . PHE A 1 337 ? 22.53442 47.17131 -1.59905 1.000 12.23107 337 PHE A CA 1
ATOM 2635 C C . PHE A 1 337 ? 21.72539 45.97372 -2.08043 1.000 10.86402 337 PHE A C 1
ATOM 2636 O O . PHE A 1 337 ? 22.16350 44.82242 -1.93634 1.000 11.28493 337 PHE A O 1
ATOM 2644 N N . VAL A 1 338 ? 20.54613 46.23449 -2.64511 1.000 11.24096 338 VAL A N 1
ATOM 2645 C CA . VAL A 1 338 ? 19.66126 45.20873 -3.18777 1.000 11.83219 338 VAL A CA 1
ATOM 2646 C C . VAL A 1 338 ? 19.14165 45.71516 -4.52352 1.000 13.61466 338 VAL A C 1
ATOM 2647 O O . VAL A 1 338 ? 18.55791 46.80133 -4.59435 1.000 13.00969 338 VAL A O 1
ATOM 2651 N N . GLY A 1 339 ? 19.33710 44.93489 -5.57445 1.000 10.56959 339 GLY A N 1
ATOM 2652 C CA . GLY A 1 339 ? 18.87313 45.35659 -6.87255 1.000 13.28074 339 GLY A CA 1
ATOM 2653 C C . GLY A 1 339 ? 19.96824 45.26269 -7.90301 1.000 14.70468 339 GLY A C 1
ATOM 2654 O O . GLY A 1 339 ? 21.02741 44.67295 -7.67625 1.000 13.45220 339 GLY A O 1
ATOM 2655 N N . LYS A 1 340 ? 19.71257 45.85839 -9.05602 1.000 17.30446 340 LYS A N 1
ATOM 2656 C CA . LYS A 1 340 ? 20.59201 45.74595 -10.20474 1.000 18.13560 340 LYS A CA 1
ATOM 2657 C C . LYS A 1 340 ? 21.52863 46.94104 -10.31380 1.000 17.33234 340 LYS A C 1
ATOM 2658 O O . LYS A 1 340 ? 21.18148 48.06955 -9.95802 1.000 17.95818 340 LYS A O 1
ATOM 2664 N N . SER A 1 341 ? 22.72937 46.67201 -10.81932 1.000 18.63319 341 SER A N 1
ATOM 2665 C CA . SER A 1 341 ? 23.69083 47.72390 -11.13395 1.000 19.69426 341 SER A CA 1
ATOM 2666 C C . SER A 1 341 ? 24.58180 47.19385 -12.24494 1.000 18.34893 341 SER A C 1
ATOM 2667 O O . SER A 1 341 ? 25.17768 46.12211 -12.09873 1.000 18.26464 341 SER A O 1
ATOM 2670 N N . GLY A 1 342 ? 24.66695 47.92832 -13.34989 1.000 21.13351 342 GLY A N 1
ATOM 2671 C CA . GLY A 1 342 ? 25.44733 47.43168 -14.47330 1.000 21.01927 342 GLY A CA 1
ATOM 2672 C C . GLY A 1 342 ? 24.84766 46.14172 -15.00009 1.000 28.42129 342 GLY A C 1
ATOM 2673 O O . GLY A 1 342 ? 23.65329 46.06875 -15.30729 1.000 35.80321 342 GLY A O 1
ATOM 2674 N N . ASP A 1 343 ? 25.68135 45.10408 -15.09679 1.000 21.58562 343 ASP A N 1
ATOM 2675 C CA . ASP A 1 343 ? 25.26615 43.76973 -15.51142 1.000 27.56072 343 ASP A CA 1
ATOM 2676 C C . ASP A 1 343 ? 25.11886 42.80471 -14.33839 1.000 23.33913 343 ASP A C 1
ATOM 2677 O O . ASP A 1 343 ? 25.04514 41.59021 -14.55357 1.000 25.99243 343 ASP A O 1
ATOM 2682 N N . ASP A 1 344 ? 25.10076 43.30936 -13.11093 1.000 17.92951 344 ASP A N 1
ATOM 2683 C CA . ASP A 1 344 ? 25.08921 42.48921 -11.90805 1.000 16.39166 344 ASP A CA 1
ATOM 2684 C C . ASP A 1 344 ? 23.82669 42.79640 -11.11344 1.000 15.52062 344 ASP A C 1
ATOM 2685 O O . ASP A 1 344 ? 23.07993 43.73346 -11.41654 1.000 17.26188 344 ASP A O 1
ATOM 2690 N N . GLU A 1 345 ? 23.60042 41.99504 -10.07556 1.000 15.61356 345 GLU A N 1
ATOM 2691 C CA . GLU A 1 345 ? 22.44809 42.17883 -9.21006 1.000 13.85304 345 GLU A CA 1
ATOM 2692 C C . GLU A 1 345 ? 22.74376 41.52282 -7.87264 1.000 16.45765 345 GLU A C 1
ATOM 2693 O O . GLU A 1 345 ? 23.33816 40.44160 -7.81891 1.000 15.63343 345 GLU A O 1
ATOM 2699 N N . ILE A 1 346 ? 22.33748 42.17934 -6.79792 1.000 12.83495 346 ILE A N 1
ATOM 2700 C CA . ILE A 1 346 ? 22.38296 41.58102 -5.47294 1.000 10.75610 346 ILE A CA 1
ATOM 2701 C C . ILE A 1 346 ? 20.95314 41.26981 -5.07013 1.000 11.93186 346 ILE A C 1
ATOM 2702 O O . ILE A 1 346 ? 20.10092 42.16275 -5.06348 1.000 12.33759 346 ILE A O 1
ATOM 2707 N N . THR A 1 347 ? 20.69044 40.00760 -4.74720 1.000 12.51954 347 THR A N 1
ATOM 2708 C CA . THR A 1 347 ? 19.36962 39.55605 -4.33288 1.000 11.95513 347 THR A CA 1
ATOM 2709 C C . THR A 1 347 ? 19.27954 39.43569 -2.81293 1.000 13.81029 347 THR A C 1
ATOM 2710 O O . THR A 1 347 ? 20.28286 39.29521 -2.11111 1.000 12.03933 347 THR A O 1
ATOM 2714 N N . LEU A 1 348 ? 18.04338 39.51004 -2.30869 1.000 12.30587 348 LEU A N 1
ATOM 2715 C CA . LEU A 1 348 ? 17.81480 39.27546 -0.88662 1.000 13.79457 348 LEU A CA 1
ATOM 2716 C C . LEU A 1 348 ? 18.26283 37.87613 -0.48113 1.000 11.75816 348 LEU A C 1
ATOM 2717 O O . LEU A 1 348 ? 18.78276 37.68094 0.62499 1.000 11.97981 348 LEU A O 1
ATOM 2722 N N . GLN A 1 349 ? 18.07316 36.88619 -1.36179 1.000 9.43229 349 GLN A N 1
ATOM 2723 C CA . GLN A 1 349 ? 18.50175 35.52972 -1.02949 1.000 13.62407 349 GLN A CA 1
ATOM 2724 C C . GLN A 1 349 ? 20.01064 35.46648 -0.83465 1.000 13.42690 349 GLN A C 1
ATOM 2725 O O . GLN A 1 349 ? 20.49757 34.84115 0.11502 1.000 13.13848 349 GLN A O 1
ATOM 2731 N N . GLU A 1 350 ? 20.77270 36.10752 -1.72239 1.000 11.56102 350 GLU A N 1
ATOM 2732 C CA A GLU A 1 350 ? 22.21825 36.04603 -1.56651 0.570 14.72950 350 GLU A CA 1
ATOM 2733 C CA B GLU A 1 350 ? 22.22656 36.08918 -1.59146 0.430 14.73371 350 GLU A CA 1
ATOM 2734 C C . GLU A 1 350 ? 22.66120 36.74277 -0.28390 1.000 12.32912 350 GLU A C 1
ATOM 2735 O O . GLU A 1 350 ? 23.59150 36.27430 0.38005 1.000 11.18731 350 GLU A O 1
ATOM 2746 N N . LEU A 1 351 ? 21.98085 37.82093 0.11180 1.000 12.90114 351 LEU A N 1
ATOM 2747 C CA . LEU A 1 351 ? 22.30500 38.48351 1.37348 1.000 12.18850 351 LEU A CA 1
ATOM 2748 C C . LEU A 1 351 ? 21.90699 37.62370 2.56774 1.000 12.68475 351 LEU A C 1
ATOM 2749 O O . LEU A 1 351 ? 22.64904 37.52936 3.54859 1.000 9.52137 351 LEU A O 1
ATOM 2754 N N . ALA A 1 352 ? 20.73228 36.99497 2.50822 1.000 11.01468 352 ALA A N 1
ATOM 2755 C CA . ALA A 1 352 ? 20.32237 36.09401 3.58119 1.000 12.73201 352 ALA A CA 1
ATOM 2756 C C . ALA A 1 352 ? 21.33405 34.97085 3.77091 1.000 15.64873 352 ALA A C 1
ATOM 2757 O O . ALA A 1 352 ? 21.66223 34.59533 4.90546 1.000 12.50545 352 ALA A O 1
ATOM 2759 N N . GLU A 1 353 ? 21.84885 34.42978 2.66846 1.000 12.40535 353 GLU A N 1
ATOM 2760 C CA . GLU A 1 353 ? 22.82913 33.35667 2.77311 1.000 12.28827 353 GLU A CA 1
ATOM 2761 C C . GLU A 1 353 ? 24.11541 33.86427 3.40794 1.000 14.63049 353 GLU A C 1
ATOM 2762 O O . GLU A 1 353 ? 24.68552 33.19854 4.28309 1.000 12.53797 353 GLU A O 1
ATOM 2768 N N . TYR A 1 354 ? 24.55930 35.06638 3.01798 1.000 10.75708 354 TYR A N 1
ATOM 2769 C CA . TYR A 1 354 ? 25.75131 35.63696 3.63795 1.000 14.32929 354 TYR A CA 1
ATOM 2770 C C . TYR A 1 354 ? 25.56111 35.81262 5.14005 1.000 10.77112 354 TYR A C 1
ATOM 2771 O O . TYR A 1 354 ? 26.48754 35.55454 5.92465 1.000 13.23511 354 TYR A O 1
ATOM 2780 N N . ALA A 1 355 ? 24.36108 36.22784 5.56236 1.000 10.12960 355 ALA A N 1
ATOM 2781 C CA . ALA A 1 355 ? 24.05850 36.49376 6.96418 1.000 9.47412 355 ALA A CA 1
ATOM 2782 C C . ALA A 1 355 ? 23.64618 35.24459 7.73455 1.000 13.33718 355 ALA A C 1
ATOM 2783 O O . ALA A 1 355 ? 23.34318 35.35031 8.92713 1.000 12.88853 355 ALA A O 1
ATOM 2785 N N . ASP A 1 356 ? 23.62657 34.07624 7.09266 1.000 12.27495 356 ASP A N 1
ATOM 2786 C CA . ASP A 1 356 ? 23.18953 32.83372 7.73054 1.000 13.59242 356 ASP A CA 1
ATOM 2787 C C . ASP A 1 356 ? 21.77995 32.98876 8.30036 1.000 15.30376 356 ASP A C 1
ATOM 2788 O O . ASP A 1 356 ? 21.51458 32.68636 9.46869 1.000 13.42837 356 ASP A O 1
ATOM 2793 N N . THR A 1 357 ? 20.87118 33.47068 7.46165 1.000 13.80687 357 THR A N 1
ATOM 2794 C CA . THR A 1 357 ? 19.47456 33.61127 7.86294 1.000 14.66559 357 THR A CA 1
ATOM 2795 C C . THR A 1 357 ? 18.60692 33.44797 6.61514 1.000 10.11094 357 THR A C 1
ATOM 2796 O O . THR A 1 357 ? 19.05437 32.90941 5.59649 1.000 12.81608 357 THR A O 1
ATOM 2800 N N . ILE A 1 358 ? 17.35853 33.89499 6.69163 1.000 13.40906 358 ILE A N 1
ATOM 2801 C CA . ILE A 1 358 ? 16.43307 33.79236 5.57260 1.000 11.44500 358 ILE A CA 1
ATOM 2802 C C . ILE A 1 358 ? 16.05150 35.20649 5.14348 1.000 11.81900 358 ILE A C 1
ATOM 2803 O O . ILE A 1 358 ? 16.13440 36.15650 5.92756 1.000 9.72027 358 ILE A O 1
ATOM 2808 N N . HIS A 1 359 ? 15.62592 35.34066 3.87711 1.000 8.74115 359 HIS A N 1
ATOM 2809 C CA . HIS A 1 359 ? 15.31156 36.67779 3.37547 1.000 12.33300 359 HIS A CA 1
ATOM 2810 C C . HIS A 1 359 ? 14.15451 37.31812 4.13286 1.000 14.20428 359 HIS A C 1
ATOM 2811 O O . HIS A 1 359 ? 14.14337 38.54356 4.28594 1.000 9.27967 359 HIS A O 1
ATOM 2818 N N . TYR A 1 360 ? 13.18658 36.51904 4.61922 1.000 10.69814 360 TYR A N 1
ATOM 2819 C CA . TYR A 1 360 ? 12.13002 37.06626 5.47457 1.000 12.08165 360 TYR A CA 1
ATOM 2820 C C . TYR A 1 360 ? 12.69528 37.97146 6.55527 1.000 10.51425 360 TYR A C 1
ATOM 2821 O O . TYR A 1 360 ? 12.12845 39.03404 6.85503 1.000 9.54731 360 TYR A O 1
ATOM 2830 N N . GLU A 1 361 ? 13.77240 37.52842 7.20720 1.000 9.80522 361 GLU A N 1
ATOM 2831 C CA . GLU A 1 361 ? 14.31176 38.30369 8.31555 1.000 10.94938 361 GLU A CA 1
ATOM 2832 C C . GLU A 1 361 ? 15.04386 39.54032 7.82219 1.000 10.55321 361 GLU A C 1
ATOM 2833 O O . GLU A 1 361 ? 14.99023 40.59509 8.47060 1.000 10.94228 361 GLU A O 1
ATOM 2839 N N . ILE A 1 362 ? 15.73887 39.43332 6.68710 1.000 9.40225 362 ILE A N 1
ATOM 2840 C CA . ILE A 1 362 ? 16.42285 40.60634 6.14028 1.000 10.32470 362 ILE A CA 1
ATOM 2841 C C . ILE A 1 362 ? 15.43709 41.75269 5.94358 1.000 10.02643 362 ILE A C 1
ATOM 2842 O O . ILE A 1 362 ? 15.68988 42.88583 6.37282 1.000 10.22635 362 ILE A O 1
ATOM 2847 N N . ILE A 1 363 ? 14.30416 41.48196 5.28327 1.000 9.85955 363 ILE A N 1
ATOM 2848 C CA . ILE A 1 363 ? 13.38464 42.57290 4.96796 1.000 8.98336 363 ILE A CA 1
ATOM 2849 C C . ILE A 1 363 ? 12.62780 43.01815 6.21128 1.000 14.17437 363 ILE A C 1
ATOM 2850 O O . ILE A 1 363 ? 12.30373 44.20444 6.35336 1.000 10.26706 363 ILE A O 1
ATOM 2855 N N . CYS A 1 364 ? 12.31760 42.08959 7.12510 1.000 12.57145 364 CYS A N 1
ATOM 2856 C CA . CYS A 1 364 ? 11.57538 42.47979 8.31561 1.000 13.08485 364 CYS A CA 1
ATOM 2857 C C . CYS A 1 364 ? 12.43400 43.28072 9.28710 1.000 13.63415 364 CYS A C 1
ATOM 2858 O O . CYS A 1 364 ? 11.88285 43.98635 10.14178 1.000 15.94991 364 CYS A O 1
ATOM 2861 N N . ASP A 1 365 ? 13.75713 43.22735 9.14080 1.000 12.31613 365 ASP A N 1
ATOM 2862 C CA . ASP A 1 365 ? 14.67958 43.91681 10.03186 1.000 14.66906 365 ASP A CA 1
ATOM 2863 C C . ASP A 1 365 ? 15.00141 45.33319 9.57751 1.000 12.82145 365 ASP A C 1
ATOM 2864 O O . ASP A 1 365 ? 15.74515 46.03837 10.27104 1.000 17.40887 365 ASP A O 1
ATOM 2869 N N . LEU A 1 366 ? 14.46708 45.76563 8.43930 1.000 13.35119 366 LEU A N 1
ATOM 2870 C CA . LEU A 1 366 ? 14.79115 47.08897 7.91417 1.000 13.26639 366 LEU A CA 1
ATOM 2871 C C . LEU A 1 366 ? 14.09341 48.16315 8.73477 1.000 21.13308 366 LEU A C 1
ATOM 2872 O O . LEU A 1 366 ? 12.86211 48.18785 8.82442 1.000 18.80433 366 LEU A O 1
ATOM 2877 N N . SER A 1 367 ? 14.88215 49.07294 9.29924 1.000 12.54792 367 SER A N 1
ATOM 2878 C CA . SER A 1 367 ? 14.36535 50.06522 10.22643 1.000 16.97346 367 SER A CA 1
ATOM 2879 C C . SER A 1 367 ? 13.42756 51.05214 9.53451 1.000 18.84581 367 SER A C 1
ATOM 2880 O O . SER A 1 367 ? 13.59504 51.38582 8.36015 1.000 16.58645 367 SER A O 1
ATOM 2883 N N . ASP A 1 368 ? 12.45263 51.56317 10.29058 1.000 20.82134 368 ASP A N 1
ATOM 2884 C CA . ASP A 1 368 ? 11.63557 52.64638 9.74734 1.000 16.16012 368 ASP A CA 1
ATOM 2885 C C . ASP A 1 368 ? 12.42305 53.93826 9.55999 1.000 20.53749 368 ASP A C 1
ATOM 2886 O O . ASP A 1 368 ? 11.90375 54.87958 8.95209 1.000 21.00085 368 ASP A O 1
ATOM 2891 N N . ARG A 1 369 ? 13.66697 54.00127 10.03413 1.000 19.09566 369 ARG A N 1
ATOM 2892 C CA . ARG A 1 369 ? 14.49909 55.16150 9.72672 1.000 17.63677 369 ARG A CA 1
ATOM 2893 C C . ARG A 1 369 ? 14.79850 55.27973 8.23456 1.000 19.05598 369 ARG A C 1
ATOM 2894 O O . ARG A 1 369 ? 15.17417 56.36143 7.77563 1.000 16.88885 369 ARG A O 1
ATOM 2902 N N . ILE A 1 370 ? 14.68172 54.19725 7.47273 1.000 14.20121 370 ILE A N 1
ATOM 2903 C CA . ILE A 1 370 ? 14.85451 54.23926 6.02271 1.000 13.26117 370 ILE A CA 1
ATOM 2904 C C . ILE A 1 370 ? 13.49617 54.53092 5.39150 1.000 14.37720 370 ILE A C 1
ATOM 2905 O O . ILE A 1 370 ? 12.55416 53.74162 5.58249 1.000 15.29372 370 ILE A O 1
ATOM 2910 N N . PRO A 1 371 ? 13.34950 55.60928 4.62307 1.000 10.84822 371 PRO A N 1
ATOM 2911 C CA . PRO A 1 371 ? 12.07798 55.83526 3.93374 1.000 10.11680 371 PRO A CA 1
ATOM 2912 C C . PRO A 1 371 ? 11.85707 54.83482 2.80894 1.000 14.59166 371 PRO A C 1
ATOM 2913 O O . PRO A 1 371 ? 12.79061 54.39581 2.12954 1.000 13.48928 371 PRO A O 1
ATOM 2917 N N . ARG A 1 372 ? 10.59353 54.47763 2.62560 1.000 8.59626 372 ARG A N 1
ATOM 2918 C CA . ARG A 1 372 ? 10.14941 53.64790 1.51477 1.000 10.32127 372 ARG A CA 1
ATOM 2919 C C . ARG A 1 372 ? 9.63561 54.55441 0.40673 1.000 15.10863 372 ARG A C 1
ATOM 2920 O O . ARG A 1 372 ? 8.85503 55.47638 0.66956 1.000 14.40706 372 ARG A O 1
ATOM 2928 N N . VAL A 1 373 ? 10.06223 54.28605 -0.82276 1.000 9.55103 373 VAL A N 1
ATOM 2929 C CA . VAL A 1 373 ? 9.61405 55.02095 -2.00334 1.000 14.02431 373 VAL A CA 1
ATOM 2930 C C . VAL A 1 373 ? 8.92062 54.04318 -2.93634 1.000 14.03833 373 VAL A C 1
ATOM 2931 O O . VAL A 1 373 ? 9.47622 52.98469 -3.25540 1.000 15.05173 373 VAL A O 1
ATOM 2935 N N . TYR A 1 374 ? 7.72733 54.40811 -3.40295 1.000 14.99973 374 TYR A N 1
ATOM 2936 C CA . TYR A 1 374 ? 6.87766 53.49213 -4.15556 1.000 12.99877 374 TYR A CA 1
ATOM 2937 C C . TYR A 1 374 ? 6.75436 53.92395 -5.60977 1.000 15.16063 374 TYR A C 1
ATOM 2938 O O . TYR A 1 374 ? 6.70520 55.11961 -5.91295 1.000 18.31576 374 TYR A O 1
ATOM 2947 N N . THR A 1 375 ? 6.67410 52.93168 -6.50204 1.000 17.15366 375 THR A N 1
ATOM 2948 C CA . THR A 1 375 ? 6.49689 53.20587 -7.92814 1.000 20.10734 375 THR A CA 1
ATOM 2949 C C . THR A 1 375 ? 5.10543 53.72426 -8.25134 1.000 27.72198 375 THR A C 1
ATOM 2950 O O . THR A 1 375 ? 4.92619 54.42092 -9.25678 1.000 32.48405 375 THR A O 1
ATOM 2954 N N . GLY A 1 376 ? 4.10768 53.36389 -7.45202 1.000 26.53431 376 GLY A N 1
ATOM 2955 C CA . GLY A 1 376 ? 2.73423 53.55199 -7.87016 1.000 24.49500 376 GLY A CA 1
ATOM 2956 C C . GLY A 1 376 ? 2.32677 52.47321 -8.84980 1.000 30.14960 376 GLY A C 1
ATOM 2957 O O . GLY A 1 376 ? 3.16363 51.68471 -9.29420 1.000 30.06235 376 GLY A O 1
ATOM 2958 N N . LEU A 1 377 ? 1.04828 52.42106 -9.20280 1.000 26.19949 377 LEU A N 1
ATOM 2959 C CA . LEU A 1 377 ? 0.52344 51.37656 -10.07047 1.000 27.93177 377 LEU A CA 1
ATOM 2960 C C . LEU A 1 377 ? 0.34001 51.93071 -11.47656 1.000 33.46814 377 LEU A C 1
ATOM 2961 O O . LEU A 1 377 ? -0.39155 52.90676 -11.66771 1.000 33.11572 377 LEU A O 1
ATOM 2966 N N . ASN A 1 378 ? 0.99965 51.31212 -12.45195 1.000 35.07626 378 ASN A N 1
ATOM 2967 C CA . ASN A 1 378 ? 0.82812 51.68437 -13.85770 1.000 42.95126 378 ASN A CA 1
ATOM 2968 C C . ASN A 1 378 ? -0.63803 51.58359 -14.27965 1.000 52.16140 378 ASN A C 1
ATOM 2969 O O . ASN A 1 378 ? -1.02046 52.05369 -15.35290 1.000 57.61454 378 ASN A O 1
ATOM 2974 N N . MET B 1 1 ? 5.88338 50.18322 11.62183 1.000 42.05988 1 MET B N 1
ATOM 2975 C CA . MET B 1 1 ? 5.64024 51.42684 12.35646 1.000 49.72492 1 MET B CA 1
ATOM 2976 C C . MET B 1 1 ? 4.37920 51.39224 13.22416 1.000 45.27370 1 MET B C 1
ATOM 2977 O O . MET B 1 1 ? 4.25691 52.18360 14.16176 1.000 44.68509 1 MET B O 1
ATOM 2982 N N . THR B 1 2 ? 3.43622 50.49998 12.91099 1.000 47.87879 2 THR B N 1
ATOM 2983 C CA . THR B 1 2 ? 2.31911 50.25981 13.82038 1.000 31.97094 2 THR B CA 1
ATOM 2984 C C . THR B 1 2 ? 2.86276 49.76806 15.15509 1.000 34.66693 2 THR B C 1
ATOM 2985 O O . THR B 1 2 ? 3.59663 48.77432 15.20282 1.000 32.45093 2 THR B O 1
ATOM 2989 N N . VAL B 1 3 ? 2.52110 50.47159 16.24328 1.000 23.87800 3 VAL B N 1
ATOM 2990 C CA . VAL B 1 3 ? 3.01135 50.10731 17.57200 1.000 20.98022 3 VAL B CA 1
ATOM 2991 C C . VAL B 1 3 ? 2.02756 49.14408 18.23008 1.000 19.23926 3 VAL B C 1
ATOM 2992 O O . VAL B 1 3 ? 0.80735 49.34166 18.18363 1.000 19.33132 3 VAL B O 1
ATOM 2996 N N . GLY B 1 4 ? 2.55789 48.10033 18.85964 1.000 19.47828 4 GLY B N 1
ATOM 2997 C CA . GLY B 1 4 ? 1.70595 47.05414 19.39864 1.000 23.02293 4 GLY B CA 1
ATOM 2998 C C . GLY B 1 4 ? 1.27808 47.24097 20.84170 1.000 20.20415 4 GLY B C 1
ATOM 2999 O O . GLY B 1 4 ? 1.63198 46.42824 21.70558 1.000 22.69723 4 GLY B O 1
ATOM 3000 N N . TYR B 1 5 ? 0.48831 48.28792 21.10837 1.000 17.10216 5 TYR B N 1
ATOM 3001 C CA . TYR B 1 5 ? 0.09199 48.59783 22.47893 1.000 18.69225 5 TYR B CA 1
ATOM 3002 C C . TYR B 1 5 ? -0.74492 47.48280 23.09687 1.000 27.58732 5 TYR B C 1
ATOM 3003 O O . TYR B 1 5 ? -0.63850 47.21355 24.30121 1.000 25.44115 5 TYR B O 1
ATOM 3012 N N . LEU B 1 6 ? -1.57193 46.82005 22.29152 1.000 22.12314 6 LEU B N 1
ATOM 3013 C CA . LEU B 1 6 ? -2.46259 45.78670 22.79993 1.000 21.71409 6 LEU B CA 1
ATOM 3014 C C . LEU B 1 6 ? -1.75847 44.45666 23.00251 1.000 25.60057 6 LEU B C 1
ATOM 3015 O O . LEU B 1 6 ? -2.29480 43.59069 23.70192 1.000 28.77149 6 LEU B O 1
ATOM 3020 N N . ARG B 1 7 ? -0.57901 44.27016 22.39902 1.000 24.76656 7 ARG B N 1
ATOM 3021 C CA . ARG B 1 7 ? 0.18588 43.04940 22.62266 1.000 24.72848 7 ARG B CA 1
ATOM 3022 C C . ARG B 1 7 ? 0.97131 43.16464 23.92960 1.000 18.20096 7 ARG B C 1
ATOM 3023 O O . ARG B 1 7 ? 1.53323 44.22718 24.23185 1.000 16.75419 7 ARG B O 1
ATOM 3031 N N . PRO B 1 8 ? 1.01523 42.10464 24.71308 1.000 22.71232 8 PRO B N 1
ATOM 3032 C CA . PRO B 1 8 ? 1.69409 42.17854 26.01132 1.000 21.05584 8 PRO B CA 1
ATOM 3033 C C . PRO B 1 8 ? 3.20944 42.05897 25.92002 1.000 23.60945 8 PRO B C 1
ATOM 3034 O O . PRO B 1 8 ? 3.83469 41.48445 26.81475 1.000 30.41562 8 PRO B O 1
ATOM 3038 N N . THR B 1 9 ? 3.80874 42.58267 24.85590 1.000 16.51977 9 THR B N 1
ATOM 3039 C CA . THR B 1 9 ? 5.25742 42.63904 24.70487 1.000 15.90627 9 THR B CA 1
ATOM 3040 C C . THR B 1 9 ? 5.67685 44.09982 24.78780 1.000 17.71696 9 THR B C 1
ATOM 3041 O O . THR B 1 9 ? 5.10390 44.94800 24.09535 1.000 17.21006 9 THR B O 1
ATOM 3045 N N . ARG B 1 10 ? 6.63698 44.39949 25.66238 1.000 17.65790 10 ARG B N 1
ATOM 3046 C CA . ARG B 1 10 ? 6.95612 45.78719 25.97572 1.000 15.30720 10 ARG B CA 1
ATOM 3047 C C . ARG B 1 10 ? 8.44474 45.94068 26.24114 1.000 15.44344 10 ARG B C 1
ATOM 3048 O O . ARG B 1 10 ? 9.10668 45.02936 26.74534 1.000 14.41396 10 ARG B O 1
ATOM 3056 N N . ILE B 1 11 ? 8.95258 47.12206 25.90820 1.000 13.65548 11 ILE B N 1
ATOM 3057 C CA . ILE B 1 11 ? 10.26024 47.58156 26.34941 1.000 13.45512 11 ILE B CA 1
ATOM 3058 C C . ILE B 1 11 ? 10.03338 48.55287 27.49725 1.000 13.98401 11 ILE B C 1
ATOM 3059 O O . ILE B 1 11 ? 9.24277 49.49444 27.37099 1.000 18.13744 11 ILE B O 1
ATOM 3064 N N . LEU B 1 12 ? 10.69751 48.30440 28.62257 1.000 15.38438 12 LEU B N 1
ATOM 3065 C CA . LEU B 1 12 ? 10.60866 49.14558 29.80828 1.000 16.56734 12 LEU B CA 1
ATOM 3066 C C . LEU B 1 12 ? 11.85280 50.01909 29.88746 1.000 13.38096 12 LEU B C 1
ATOM 3067 O O . LEU B 1 12 ? 12.97627 49.50587 29.86118 1.000 13.63472 12 LEU B O 1
ATOM 3072 N N . VAL B 1 13 ? 11.65052 51.33416 29.96951 1.000 14.31934 13 VAL B N 1
ATOM 3073 C CA . VAL B 1 13 ? 12.74310 52.29956 29.99210 1.000 18.39664 13 VAL B CA 1
ATOM 3074 C C . VAL B 1 13 ? 12.68660 53.05348 31.31225 1.000 15.21605 13 VAL B C 1
ATOM 3075 O O . VAL B 1 13 ? 11.71556 53.77004 31.58973 1.000 18.50961 13 VAL B O 1
ATOM 3079 N N . ASP B 1 14 ? 13.73625 52.90705 32.10914 1.000 22.26409 14 ASP B N 1
ATOM 3080 C CA . ASP B 1 14 ? 13.82870 53.54052 33.41886 1.000 17.05779 14 ASP B CA 1
ATOM 3081 C C . ASP B 1 14 ? 14.51937 54.88703 33.24243 1.000 18.73320 14 ASP B C 1
ATOM 3082 O O . ASP B 1 14 ? 15.74561 54.96180 33.13360 1.000 16.74085 14 ASP B O 1
ATOM 3087 N N . GLN B 1 15 ? 13.72219 55.95728 33.23534 1.000 18.74260 15 GLN B N 1
ATOM 3088 C CA . GLN B 1 15 ? 14.27834 57.28900 33.05452 1.000 19.94957 15 GLN B CA 1
ATOM 3089 C C . GLN B 1 15 ? 15.07815 57.73581 34.27359 1.000 21.68847 15 GLN B C 1
ATOM 3090 O O . GLN B 1 15 ? 15.99085 58.55578 34.13825 1.000 17.18082 15 GLN B O 1
ATOM 3096 N N . ASN B 1 16 ? 14.76722 57.19657 35.46121 1.000 21.80518 16 ASN B N 1
ATOM 3097 C CA . ASN B 1 16 ? 15.58641 57.46925 36.64043 1.000 24.91423 16 ASN B CA 1
ATOM 3098 C C . ASN B 1 16 ? 16.99601 56.91823 36.47918 1.000 20.70549 16 ASN B C 1
ATOM 3099 O O . ASN B 1 16 ? 17.95772 57.51841 36.97319 1.000 20.43553 16 ASN B O 1
ATOM 3104 N N . ALA B 1 17 ? 17.13258 55.77273 35.79994 1.000 16.71006 17 ALA B N 1
ATOM 3105 C CA . ALA B 1 17 ? 18.44535 55.20960 35.51765 1.000 17.59082 17 ALA B CA 1
ATOM 3106 C C . ALA B 1 17 ? 19.26186 56.14513 34.64189 1.000 16.52834 17 ALA B C 1
ATOM 3107 O O . ALA B 1 17 ? 20.44282 56.40026 34.91669 1.000 17.21746 17 ALA B O 1
ATOM 3109 N N . ILE B 1 18 ? 18.64467 56.65155 33.57473 1.000 17.02318 18 ILE B N 1
ATOM 3110 C CA . ILE B 1 18 ? 19.32382 57.56528 32.66301 1.000 14.10703 18 ILE B CA 1
ATOM 3111 C C . ILE B 1 18 ? 19.73655 58.83044 33.40135 1.000 18.41734 18 ILE B C 1
ATOM 3112 O O . ILE B 1 18 ? 20.85768 59.33050 33.23908 1.000 17.23538 18 ILE B O 1
ATOM 3117 N N . TYR B 1 19 ? 18.83355 59.35966 34.23091 1.000 16.06507 19 TYR B N 1
ATOM 3118 C CA . TYR B 1 19 ? 19.12708 60.55800 35.01084 1.000 20.35833 19 TYR B CA 1
ATOM 3119 C C . TYR B 1 19 ? 20.34816 60.34241 35.89780 1.000 21.19277 19 TYR B C 1
ATOM 3120 O O . TYR B 1 19 ? 21.26057 61.17781 35.93716 1.000 17.46590 19 TYR B O 1
ATOM 3129 N N . GLU B 1 20 ? 20.39724 59.20571 36.59941 1.000 19.52589 20 GLU B N 1
ATOM 3130 C CA . GLU B 1 20 ? 21.53921 58.93464 37.46766 1.000 20.67674 20 GLU B CA 1
ATOM 3131 C C . GLU B 1 20 ? 22.82453 58.75118 36.67246 1.000 18.06382 20 GLU B C 1
ATOM 3132 O O . GLU B 1 20 ? 23.89997 59.17691 37.11540 1.000 18.29794 20 GLU B O 1
ATOM 3138 N N . ASN B 1 21 ? 22.74604 58.09466 35.51227 1.000 16.91835 21 ASN B N 1
ATOM 3139 C CA . ASN B 1 21 ? 23.94149 57.90664 34.69781 1.000 14.45850 21 ASN B CA 1
ATOM 3140 C C . ASN B 1 21 ? 24.51374 59.24605 34.26287 1.000 15.41871 21 ASN B C 1
ATOM 3141 O O . ASN B 1 21 ? 25.71830 59.49571 34.39088 1.000 17.68521 21 ASN B O 1
ATOM 3146 N N . ILE B 1 22 ? 23.65604 60.12780 33.75353 1.000 14.06611 22 ILE B N 1
ATOM 3147 C CA . ILE B 1 22 ? 24.12197 61.44203 33.32757 1.000 12.49054 22 ILE B CA 1
ATOM 3148 C C . ILE B 1 22 ? 24.64555 62.23193 34.51710 1.000 16.52092 22 ILE B C 1
ATOM 3149 O O . ILE B 1 22 ? 25.70515 62.86052 34.43841 1.000 15.12553 22 ILE B O 1
ATOM 3154 N N . GLN B 1 23 ? 23.92574 62.20094 35.64307 1.000 18.67337 23 GLN B N 1
ATOM 3155 C CA . GLN B 1 23 ? 24.37190 62.96742 36.80663 1.000 17.27729 23 GLN B CA 1
ATOM 3156 C C . GLN B 1 23 ? 25.71318 62.46810 37.32198 1.000 19.93608 23 GLN B C 1
ATOM 3157 O O . GLN B 1 23 ? 26.51176 63.25844 37.84036 1.000 21.54230 23 GLN B O 1
ATOM 3163 N N . ASN B 1 24 ? 25.98476 61.16827 37.18162 1.000 17.83776 24 ASN B N 1
ATOM 3164 C CA . ASN B 1 24 ? 27.27498 60.64535 37.61599 1.000 18.48345 24 ASN B CA 1
ATOM 3165 C C . ASN B 1 24 ? 28.39688 61.12333 36.70802 1.000 18.48116 24 ASN B C 1
ATOM 3166 O O . ASN B 1 24 ? 29.50799 61.39035 37.17731 1.000 18.40488 24 ASN B O 1
ATOM 3171 N N . GLU B 1 25 ? 28.13817 61.23321 35.40239 1.000 18.47981 25 GLU B N 1
ATOM 3172 C CA . GLU B 1 25 ? 29.18762 61.75367 34.53789 1.000 16.64739 25 GLU B CA 1
ATOM 3173 C C . GLU B 1 25 ? 29.39180 63.24133 34.78446 1.000 20.65651 25 GLU B C 1
ATOM 3174 O O . GLU B 1 25 ? 30.52941 63.72339 34.75893 1.000 19.52342 25 GLU B O 1
ATOM 3180 N N . LEU B 1 26 ? 28.31142 63.97724 35.06723 1.000 16.31325 26 LEU B N 1
ATOM 3181 C CA . LEU B 1 26 ? 28.47448 65.38617 35.43517 1.000 20.51344 26 LEU B CA 1
ATOM 3182 C C . LEU B 1 26 ? 29.36724 65.52263 36.66344 1.000 25.47758 26 LEU B C 1
ATOM 3183 O O . LEU B 1 26 ? 30.27740 66.36012 36.69639 1.000 19.93449 26 LEU B O 1
ATOM 3188 N N . LYS B 1 27 ? 29.12535 64.69640 37.68653 1.000 22.21129 27 LYS B N 1
ATOM 3189 C CA A LYS B 1 27 ? 29.98331 64.71259 38.86761 0.473 23.05580 27 LYS B CA 1
ATOM 3190 C CA B LYS B 1 27 ? 29.98550 64.72019 38.86561 0.527 23.03770 27 LYS B CA 1
ATOM 3191 C C . LYS B 1 27 ? 31.41674 64.34080 38.50603 1.000 22.39448 27 LYS B C 1
ATOM 3192 O O . LYS B 1 27 ? 32.37282 64.95803 38.99093 1.000 25.37597 27 LYS B O 1
ATOM 3203 N N . HIS B 1 28 ? 31.58212 63.33989 37.64244 1.000 23.77408 28 HIS B N 1
ATOM 3204 C CA . HIS B 1 28 ? 32.89117 62.93433 37.14887 1.000 20.30076 28 HIS B CA 1
ATOM 3205 C C . HIS B 1 28 ? 33.60621 64.07476 36.42341 1.000 23.80246 28 HIS B C 1
ATOM 3206 O O . HIS B 1 28 ? 34.84367 64.08058 36.35316 1.000 23.38146 28 HIS B O 1
ATOM 3213 N N . LEU B 1 29 ? 32.85672 65.05804 35.92058 1.000 24.14579 29 LEU B N 1
ATOM 3214 C CA . LEU B 1 29 ? 33.39857 66.16230 35.1390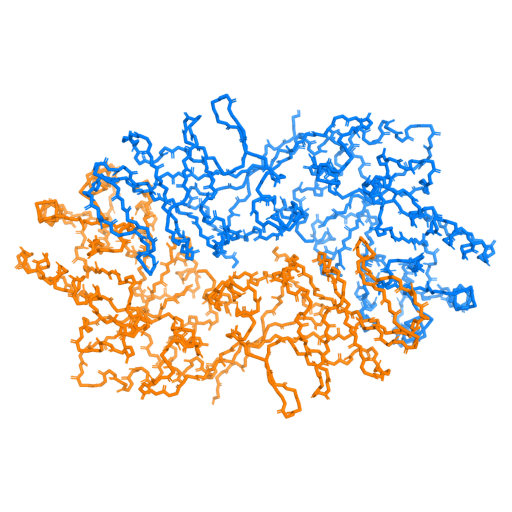5 1.000 22.64231 29 LEU B CA 1
ATOM 3215 C C . LEU B 1 29 ? 33.66406 67.42262 35.95667 1.000 26.77222 29 LEU B C 1
ATOM 3216 O O . LEU B 1 29 ? 34.20807 68.39127 35.41079 1.000 26.79922 29 LEU B O 1
ATOM 3221 N N . GLU B 1 30 ? 33.28783 67.44574 37.23214 1.000 28.00062 30 GLU B N 1
ATOM 3222 C CA . GLU B 1 30 ? 33.39592 68.67305 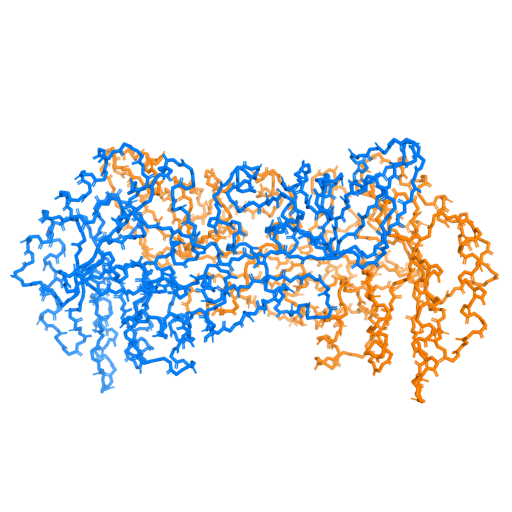38.01327 1.000 31.13181 30 GLU B CA 1
ATOM 3223 C C . GLU B 1 30 ? 34.84878 69.11527 38.14502 1.000 28.37491 30 GLU B C 1
ATOM 3224 O O . GLU B 1 30 ? 35.77043 68.30004 38.23758 1.000 27.19478 30 GLU B O 1
ATOM 3230 N N . GLY B 1 31 ? 35.04760 70.42958 38.16636 1.000 31.66824 31 GLY B N 1
ATOM 3231 C CA . GLY B 1 31 ? 36.37521 70.98858 38.13868 1.000 33.85153 31 GLY B CA 1
ATOM 3232 C C . GLY B 1 31 ? 36.91733 71.20628 36.75059 1.000 34.41967 31 GLY B C 1
ATOM 3233 O O . GLY B 1 31 ? 37.99770 71.78921 36.60715 1.000 37.27341 31 GLY B O 1
ATOM 3234 N N . THR B 1 32 ? 36.21492 70.73911 35.72946 1.000 28.99686 32 THR B N 1
ATOM 3235 C CA . THR B 1 32 ? 36.47109 71.12053 34.35343 1.000 38.29553 32 THR B CA 1
ATOM 3236 C C . THR B 1 32 ? 35.29700 71.96460 33.87044 1.000 33.96200 32 THR B C 1
ATOM 3237 O O . THR B 1 32 ? 34.24394 72.02367 34.51237 1.000 39.22487 32 THR B O 1
ATOM 3241 N N . ASP B 1 33 ? 35.48356 72.63806 32.73834 1.000 34.85651 33 ASP B N 1
ATOM 3242 C CA . ASP B 1 33 ? 34.38432 73.32126 32.06972 1.000 38.69061 33 ASP B CA 1
ATOM 3243 C C . ASP B 1 33 ? 33.67077 72.42680 31.05910 1.000 38.21870 33 ASP B C 1
ATOM 3244 O O . ASP B 1 33 ? 32.88551 72.93740 30.25119 1.000 33.56321 33 ASP B O 1
ATOM 3249 N N . THR B 1 34 ? 33.91999 71.11475 31.09227 1.000 24.54108 34 THR B N 1
ATOM 3250 C CA . THR B 1 34 ? 33.31484 70.19768 30.12917 1.000 17.09543 34 THR B CA 1
ATOM 3251 C C . THR B 1 34 ? 31.80964 70.07432 30.35145 1.000 21.99135 34 THR B C 1
ATOM 3252 O O . THR B 1 34 ? 31.33937 69.95470 31.48617 1.000 28.82273 34 THR B O 1
ATOM 3256 N N . VAL B 1 35 ? 31.05143 70.09890 29.25717 1.000 14.30839 35 VAL B N 1
ATOM 3257 C CA . VAL B 1 35 ? 29.61379 69.86745 29.29826 1.000 14.13499 35 VAL B CA 1
ATOM 3258 C C . VAL B 1 35 ? 29.30877 68.56449 28.55624 1.000 9.86950 35 VAL B C 1
ATOM 3259 O O . VAL B 1 35 ? 30.15847 68.00084 27.87513 1.000 14.78129 35 VAL B O 1
ATOM 3263 N N . ILE B 1 36 ? 28.07217 68.09371 28.69021 1.000 13.69925 36 ILE B N 1
ATOM 3264 C CA . ILE B 1 36 ? 27.63734 66.84520 28.07176 1.000 12.39389 36 ILE B CA 1
ATOM 3265 C C . ILE B 1 36 ? 26.63126 67.14987 26.96567 1.000 11.80871 36 ILE B C 1
ATOM 3266 O O . ILE B 1 36 ? 25.64822 67.87116 27.18694 1.000 11.97270 36 ILE B O 1
ATOM 3271 N N . PHE B 1 37 ? 26.88940 66.61399 25.76916 1.000 11.64175 37 PHE B N 1
ATOM 3272 C CA . PHE B 1 37 ? 25.92072 66.55921 24.67449 1.000 12.00100 37 PHE B CA 1
ATOM 3273 C C . PHE B 1 37 ? 25.50754 65.09577 24.51707 1.000 12.64088 37 PHE B C 1
ATOM 3274 O O . PHE B 1 37 ? 26.17441 64.34542 23.79241 1.000 10.89313 37 PHE B O 1
ATOM 3282 N N . PRO B 1 38 ? 24.41373 64.64411 25.14594 1.000 12.68655 38 PRO B N 1
ATOM 3283 C CA . PRO B 1 38 ? 23.99634 63.24478 24.98505 1.000 15.33852 38 PRO B CA 1
ATOM 3284 C C . PRO B 1 38 ? 23.79547 62.88452 23.52294 1.000 14.13225 38 PRO B C 1
ATOM 3285 O O . PRO B 1 38 ? 23.30172 63.69113 22.72958 1.000 14.84384 38 PRO B O 1
ATOM 3289 N N . VAL B 1 39 ? 24.20147 61.66597 23.16747 1.000 11.58943 39 VAL B N 1
ATOM 3290 C CA . VAL B 1 39 ? 24.08385 61.18379 21.79513 1.000 9.37110 39 VAL B CA 1
ATOM 3291 C C . VAL B 1 39 ? 22.77946 60.40543 21.69263 1.000 14.27481 39 VAL B C 1
ATOM 3292 O O . VAL B 1 39 ? 22.59617 59.39168 22.37549 1.000 12.30795 39 VAL B O 1
ATOM 3296 N N . LEU B 1 40 ? 21.87252 60.88632 20.84474 1.000 11.95192 40 LEU B N 1
ATOM 3297 C CA . LEU B 1 40 ? 20.50347 60.37500 20.77947 1.000 12.65042 40 LEU B CA 1
ATOM 3298 C C . LEU B 1 40 ? 20.19416 59.76508 19.42775 1.000 9.82097 40 LEU B C 1
ATOM 3299 O O . LEU B 1 40 ? 19.02568 59.61228 19.06695 1.000 12.49675 40 LEU B O 1
ATOM 3328 N N . ALA B 1 42 ? 19.66273 57.12669 16.29505 1.000 10.64108 42 ALA B N 1
ATOM 3329 C CA . ALA B 1 42 ? 18.99037 55.82205 16.19610 1.000 12.77225 42 ALA B CA 1
ATOM 3330 C C . ALA B 1 42 ? 17.86171 55.70151 17.22355 1.000 13.09892 42 ALA B C 1
ATOM 3331 O O . ALA B 1 42 ? 17.77890 54.71565 17.96002 1.000 12.52105 42 ALA B O 1
ATOM 3333 N N . ASN B 1 43 ? 16.99965 56.71995 17.27320 1.000 11.60659 43 ASN B N 1
ATOM 3334 C CA . ASN B 1 43 ? 15.87970 56.74439 18.21507 1.000 14.00137 43 ASN B CA 1
ATOM 3335 C C . ASN B 1 43 ? 16.38135 56.59021 19.65080 1.000 12.14542 43 ASN B C 1
ATOM 3336 O O . ASN B 1 43 ? 15.85629 55.80263 20.44066 1.000 11.47114 43 ASN B O 1
ATOM 3341 N N . ALA B 1 44 ? 17.41120 57.36971 19.98328 1.000 11.58072 44 ALA B N 1
ATOM 3342 C CA . ALA B 1 44 ? 18.11418 57.28377 21.26340 1.000 12.38000 44 ALA B CA 1
ATOM 3343 C C . ALA B 1 44 ? 18.46415 55.83347 21.59948 1.000 11.48233 44 ALA B C 1
ATOM 3344 O O . ALA B 1 44 ? 18.06931 55.28870 22.63283 1.000 9.94377 44 ALA B O 1
ATOM 3346 N N . TYR B 1 45 ? 19.21682 55.21247 20.68861 1.000 11.90926 45 TYR B N 1
ATOM 3347 C CA . TYR B 1 45 ? 19.70145 53.83908 20.86851 1.000 13.93152 45 TYR B CA 1
ATOM 3348 C C . TYR B 1 45 ? 18.54335 52.88997 21.17271 1.000 12.32222 45 TYR B C 1
ATOM 3349 O O . TYR B 1 45 ? 18.62294 52.03978 22.06409 1.000 14.43076 45 TYR B O 1
ATOM 3358 N N . GLY B 1 46 ? 17.43129 53.07358 20.46665 1.000 10.50347 46 GLY B N 1
ATOM 3359 C CA . GLY B 1 46 ? 16.25372 52.25100 20.67946 1.000 10.46341 46 GLY B CA 1
ATOM 3360 C C . GLY B 1 46 ? 15.42363 52.59740 21.90309 1.000 12.25090 46 GLY B C 1
ATOM 3361 O O . GLY B 1 46 ? 14.38559 51.96009 22.12412 1.000 16.29758 46 GLY B O 1
ATOM 3362 N N . HIS B 1 47 ? 15.83633 53.58008 22.70863 1.000 10.66102 47 HIS B N 1
ATOM 3363 C CA . HIS B 1 47 ? 15.10510 53.88376 23.93423 1.000 11.47794 47 HIS B CA 1
ATOM 3364 C C . HIS B 1 47 ? 13.99196 54.90385 23.73411 1.000 15.63314 47 HIS B C 1
ATOM 3365 O O . HIS B 1 47 ? 13.13336 55.03540 24.61735 1.000 14.55580 47 HIS B O 1
ATOM 3372 N N . GLY B 1 48 ? 13.99268 55.63045 22.61117 1.000 12.20277 48 GLY B N 1
ATOM 3373 C CA . GLY B 1 48 ? 12.96719 56.61518 22.31436 1.000 11.44581 48 GLY B CA 1
ATOM 3374 C C . GLY B 1 48 ? 13.53421 58.02368 22.31721 1.000 12.75231 48 GLY B C 1
ATOM 3375 O O . GLY B 1 48 ? 13.92658 58.52805 23.36875 1.000 13.60485 48 GLY B O 1
ATOM 3376 N N . LEU B 1 49 ? 13.57634 58.65952 21.14500 1.000 11.64130 49 LEU B N 1
ATOM 3377 C CA . LEU B 1 49 ? 14.30986 59.91835 20.97716 1.000 9.54279 49 LEU B CA 1
ATOM 3378 C C . LEU B 1 49 ? 13.82102 61.00700 21.93210 1.000 13.40392 49 LEU B C 1
ATOM 3379 O O . LEU B 1 49 ? 14.61161 61.60282 22.67751 1.000 15.03131 49 LEU B O 1
ATOM 3384 N N . ILE B 1 50 ? 12.53013 61.31514 21.90131 1.000 15.59000 50 ILE B N 1
ATOM 3385 C CA . ILE B 1 50 ? 12.01657 62.45650 22.66420 1.000 12.19465 50 ILE B CA 1
ATOM 3386 C C . ILE B 1 50 ? 11.98217 62.16413 24.16241 1.000 16.47273 50 ILE B C 1
ATOM 3387 O O . ILE B 1 50 ? 12.40003 63.02594 24.94986 1.000 13.82618 50 ILE B O 1
ATOM 3392 N N . PRO B 1 51 ? 11.49179 60.99981 24.62162 1.000 16.23293 51 PRO B N 1
ATOM 3393 C CA . PRO B 1 51 ? 11.54345 60.73956 26.07232 1.000 17.29300 51 PRO B CA 1
ATOM 3394 C C . PRO B 1 51 ? 12.95185 60.76742 26.64119 1.000 16.55023 51 PRO B C 1
ATOM 3395 O O . PRO B 1 51 ? 13.14918 61.24675 27.76509 1.000 13.39707 51 PRO B O 1
ATOM 3399 N N . VAL B 1 52 ? 13.94540 60.25960 25.90603 1.000 9.62063 52 VAL B N 1
ATOM 3400 C CA . VAL B 1 52 ? 15.30501 60.31005 26.42725 1.000 13.57667 52 VAL B CA 1
ATOM 3401 C C . VAL B 1 52 ? 15.83392 61.74278 26.38170 1.000 13.99439 52 VAL B C 1
ATOM 3402 O O . VAL B 1 52 ? 16.52365 62.18959 27.30273 1.000 13.07647 52 VAL B O 1
ATOM 3406 N N . ALA B 1 53 ? 15.50071 62.49437 25.32739 1.000 12.33951 53 ALA B N 1
ATOM 3407 C CA . ALA B 1 53 ? 15.88167 63.90539 25.30124 1.000 11.68357 53 ALA B CA 1
ATOM 3408 C C . ALA B 1 53 ? 15.30653 64.65217 26.50407 1.000 14.01292 53 ALA B C 1
ATOM 3409 O O . ALA B 1 53 ? 16.00067 65.46309 27.13012 1.000 13.91820 53 ALA B O 1
ATOM 3411 N N . GLU B 1 54 ? 14.04578 64.37152 26.85343 1.000 12.88473 54 GLU B N 1
ATOM 3412 C CA . GLU B 1 54 ? 13.40358 65.05735 27.97538 1.000 17.32543 54 GLU B CA 1
ATOM 3413 C C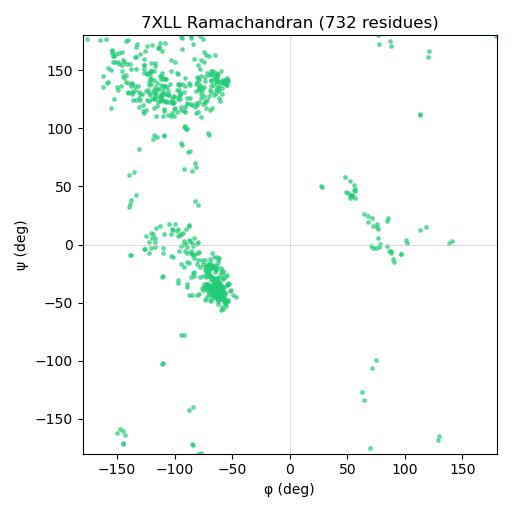 . GLU B 1 54 ? 14.14308 64.80064 29.28539 1.000 20.25022 54 GLU B C 1
ATOM 3414 O O . GLU B 1 54 ? 14.39250 65.72898 30.06395 1.000 16.56960 54 GLU B O 1
ATOM 3420 N N . VAL B 1 55 ? 14.48145 63.54065 29.56866 1.000 16.15892 55 VAL B N 1
ATOM 3421 C CA . VAL B 1 55 ? 15.14981 63.26554 30.83559 1.000 16.43963 55 VAL B CA 1
ATOM 3422 C C . VAL B 1 55 ? 16.58811 63.76124 30.79563 1.000 14.31834 55 VAL B C 1
ATOM 3423 O O . VAL B 1 55 ? 17.10872 64.26078 31.80005 1.000 19.28622 55 VAL B O 1
ATOM 3427 N N . ALA B 1 56 ? 17.25095 63.65080 29.63507 1.000 17.43815 56 ALA B N 1
ATOM 3428 C CA . ALA B 1 56 ? 18.61485 64.16219 29.51130 1.000 16.52286 56 ALA B CA 1
ATOM 3429 C C . ALA B 1 56 ? 18.64921 65.66333 29.73893 1.000 15.58666 56 ALA B C 1
ATOM 3430 O O . ALA B 1 56 ? 19.58512 66.18557 30.35338 1.000 17.46990 56 ALA B O 1
ATOM 3432 N N . GLN B 1 57 ? 17.62910 66.37410 29.25444 1.000 14.20272 57 GLN B N 1
ATOM 3433 C CA . GLN B 1 57 ? 17.51193 67.79599 29.55497 1.000 17.39714 57 GLN B CA 1
ATOM 3434 C C . GLN B 1 57 ? 17.35321 68.02228 31.05242 1.000 16.13583 57 GLN B C 1
ATOM 3435 O O . GLN B 1 57 ? 18.01665 68.88337 31.63540 1.000 16.25601 57 GLN B O 1
ATOM 3441 N N . ALA B 1 58 ? 16.47356 67.25115 31.69541 1.000 17.25633 58 ALA B N 1
ATOM 3442 C CA . ALA B 1 58 ? 16.27721 67.41126 33.13288 1.000 18.86931 58 ALA B CA 1
ATOM 3443 C C . ALA B 1 58 ? 17.54770 67.10129 33.91137 1.000 21.09746 58 ALA B C 1
ATOM 3444 O O . ALA B 1 58 ? 17.79100 67.70025 34.96768 1.000 21.94522 58 ALA B O 1
ATOM 3446 N N . ALA B 1 59 ? 18.37136 66.17828 33.40617 1.000 16.39548 59 ALA B N 1
ATOM 3447 C CA . ALA B 1 59 ? 19.58124 65.75549 34.09472 1.000 20.67182 59 ALA B CA 1
ATOM 3448 C C . ALA B 1 59 ? 20.76542 66.68090 33.87048 1.000 20.29385 59 ALA B C 1
ATOM 3449 O O . ALA B 1 59 ? 21.79680 66.48236 34.51835 1.000 24.31655 59 ALA B O 1
ATOM 3451 N N . GLY B 1 60 ? 20.66689 67.65822 32.96462 1.000 19.15496 60 GLY B N 1
ATOM 3452 C CA . GLY B 1 60 ? 21.74087 68.62291 32.80067 1.000 16.34422 60 GLY B CA 1
ATOM 3453 C C . GLY B 1 60 ? 22.43788 68.67177 31.45116 1.000 20.64501 60 GLY B C 1
ATOM 3454 O O . GLY B 1 60 ? 23.52290 69.25119 31.33596 1.000 15.99860 60 GLY B O 1
ATOM 3455 N N . ALA B 1 61 ? 21.83882 68.06892 30.42627 1.000 21.00092 61 ALA B N 1
ATOM 3456 C CA . ALA B 1 61 ? 22.40014 68.13264 29.08002 1.000 17.89811 61 ALA B CA 1
ATOM 3457 C C . ALA B 1 61 ? 22.52331 69.57598 28.60531 1.000 12.77284 61 ALA B C 1
ATOM 3458 O O . ALA B 1 61 ? 21.63125 70.39949 28.83951 1.000 17.52914 61 ALA B O 1
ATOM 3460 N N . SER B 1 62 ? 23.63002 69.87842 27.91358 1.000 12.05231 62 SER B N 1
ATOM 3461 C CA . SER B 1 62 ? 23.86072 71.21476 27.35688 1.000 13.24884 62 SER B CA 1
ATOM 3462 C C . SER B 1 62 ? 23.56419 71.29062 25.86381 1.000 16.52075 62 SER B C 1
ATOM 3463 O O . SER B 1 62 ? 23.53644 72.38976 25.29920 1.000 16.17265 62 SER B O 1
ATOM 3466 N N . GLY B 1 63 ? 23.35624 70.14916 25.22223 1.000 14.76481 63 GLY B N 1
ATOM 3467 C CA . GLY B 1 63 ? 23.17266 70.05793 23.78560 1.000 10.27570 63 GLY B CA 1
ATOM 3468 C C . GLY B 1 63 ? 22.97922 68.59401 23.45831 1.000 11.21433 63 GLY B C 1
ATOM 3469 O O . GLY B 1 63 ? 22.98984 67.73917 24.34657 1.000 12.58402 63 GLY B O 1
ATOM 3470 N N . PHE B 1 64 ? 22.78313 68.30529 22.17440 1.000 10.88727 64 PHE B N 1
ATOM 3471 C CA . PHE B 1 64 ? 22.52012 66.92785 21.76117 1.000 9.48711 64 PHE B CA 1
ATOM 3472 C C . PHE B 1 64 ? 23.29105 66.60283 20.48935 1.000 12.12834 64 PHE B C 1
ATOM 3473 O O . PHE B 1 64 ? 23.55637 67.48136 19.66275 1.000 12.45693 64 PHE B O 1
ATOM 3481 N N . CYS B 1 65 ? 23.63971 65.32326 20.33770 1.000 10.86790 65 CYS B N 1
ATOM 3482 C CA . CYS B 1 65 ? 24.18089 64.79379 19.09225 1.000 10.57559 65 CYS B CA 1
ATOM 3483 C C . CYS B 1 65 ? 23.21302 63.77483 18.50515 1.000 9.79176 65 CYS B C 1
ATOM 3484 O O . CYS B 1 65 ? 22.63598 62.96243 19.23378 1.000 11.24363 65 CYS B O 1
ATOM 3487 N N . VAL B 1 66 ? 23.04724 63.82293 17.18150 1.000 9.45674 66 VAL B N 1
ATOM 3488 C CA . VAL B 1 66 ? 22.25613 62.85288 16.44002 1.000 12.30353 66 VAL B CA 1
ATOM 3489 C C . VAL B 1 66 ? 23.07525 62.41074 15.22893 1.000 10.99296 66 VAL B C 1
ATOM 3490 O O . VAL B 1 66 ? 24.13690 62.95898 14.93589 1.000 11.11068 66 VAL B O 1
ATOM 3494 N N . ALA B 1 67 ? 22.57000 61.39928 14.52061 1.000 10.72176 67 ALA B N 1
ATOM 3495 C CA . ALA B 1 67 ? 23.24173 60.94422 13.30954 1.000 14.32749 67 ALA B CA 1
ATOM 3496 C C . ALA B 1 67 ? 22.78300 61.68322 12.06031 1.000 12.01265 67 ALA B C 1
ATOM 3497 O O . ALA B 1 67 ? 23.58816 61.90928 11.15052 1.000 11.27452 67 ALA B O 1
ATOM 3499 N N . LEU B 1 68 ? 21.49889 62.02891 11.97967 1.000 10.42264 68 LEU B N 1
ATOM 3500 C CA . LEU B 1 68 ? 20.88256 62.51960 10.75398 1.000 12.32710 68 LEU B CA 1
ATOM 3501 C C . LEU B 1 68 ? 20.22869 63.87187 10.97803 1.000 12.44458 68 LEU B C 1
ATOM 3502 O O . LEU B 1 68 ? 19.66602 64.12895 12.04042 1.000 11.45142 68 LEU B O 1
ATOM 3507 N N . LEU B 1 69 ? 20.26285 64.70877 9.93801 1.000 10.45975 69 LEU B N 1
ATOM 3508 C CA . LEU B 1 69 ? 19.48154 65.94114 9.94316 1.000 11.45237 69 LEU B CA 1
ATOM 3509 C C . LEU B 1 69 ? 18.01762 65.67939 10.29242 1.000 13.50586 69 LEU B C 1
ATOM 3510 O O . LEU B 1 69 ? 17.40103 66.44693 11.03989 1.000 13.44034 69 LEU B O 1
ATOM 3515 N N . ASP B 1 70 ? 17.44501 64.58244 9.79900 1.000 14.76543 70 ASP B N 1
ATOM 3516 C CA . ASP B 1 70 ? 16.04516 64.31288 10.12754 1.000 13.88984 70 ASP B CA 1
ATOM 3517 C C . ASP B 1 70 ? 15.84057 64.15015 11.63288 1.000 13.14889 70 ASP B C 1
ATOM 3518 O O . ASP B 1 70 ? 14.81928 64.59089 12.17456 1.000 13.16648 70 ASP B O 1
ATOM 3523 N N . GLU B 1 71 ? 16.80369 63.52817 12.32719 1.000 13.31041 71 GLU B N 1
ATOM 3524 C CA . GLU B 1 71 ? 16.69095 63.38035 13.77614 1.000 12.44447 71 GLU B CA 1
ATOM 3525 C C . GLU B 1 71 ? 16.80468 64.72685 14.47809 1.000 10.76205 71 GLU B C 1
ATOM 3526 O O . GLU B 1 71 ? 16.10242 64.98181 15.46260 1.000 11.83313 71 GLU B O 1
ATOM 3532 N N . ALA B 1 72 ? 17.70768 65.58710 14.00479 1.000 10.44798 72 ALA B N 1
ATOM 3533 C CA . ALA B 1 72 ? 17.80757 66.92778 14.56878 1.000 8.70357 72 ALA B CA 1
ATOM 3534 C C . ALA B 1 72 ? 16.51953 67.70427 14.36226 1.000 11.30240 72 ALA B C 1
ATOM 3535 O O . ALA B 1 72 ? 16.07221 68.43921 15.25256 1.000 11.82661 72 ALA B O 1
ATOM 3537 N N . LEU B 1 73 ? 15.92019 67.57983 13.18053 1.000 9.11871 73 LEU B N 1
ATOM 3538 C CA . LEU B 1 73 ? 14.69167 68.31661 12.92291 1.000 12.45216 73 LEU B CA 1
ATOM 3539 C C . LEU B 1 73 ? 13.56034 67.81710 13.81198 1.000 13.62582 73 LEU B C 1
ATOM 3540 O O . LEU B 1 73 ? 12.71521 68.60929 14.24502 1.000 11.64706 73 LEU B O 1
ATOM 3545 N N . ALA B 1 74 ? 13.53126 66.51150 14.09450 1.000 12.80847 74 ALA B N 1
ATOM 3546 C CA . ALA B 1 74 ? 12.52964 65.96823 15.00246 1.000 13.92322 74 ALA B CA 1
ATOM 3547 C C . ALA B 1 74 ? 12.68033 66.55532 16.39996 1.000 12.24065 74 ALA B C 1
ATOM 3548 O O . ALA B 1 74 ? 11.67966 66.83671 17.07180 1.000 12.26848 74 ALA B O 1
ATOM 3550 N N . LEU B 1 75 ? 13.92477 66.77010 16.84932 1.000 10.07488 75 LEU B N 1
ATOM 3551 C CA . LEU B 1 75 ? 14.14208 67.43611 18.13574 1.000 11.58700 75 LEU B CA 1
ATOM 3552 C C . LEU B 1 75 ? 13.67462 68.88954 18.11101 1.000 14.47158 75 LEU B C 1
ATOM 3553 O O . LEU B 1 75 ? 13.04752 69.35170 19.06914 1.000 12.94024 75 LEU B O 1
ATOM 3558 N N . ARG B 1 76 ? 13.97636 69.63746 17.04366 1.000 11.58251 76 ARG B N 1
ATOM 3559 C CA . ARG B 1 76 ? 13.45623 71.00338 16.96979 1.000 13.13290 76 ARG B CA 1
ATOM 3560 C C . ARG B 1 76 ? 11.93575 71.00265 16.95239 1.000 17.22982 76 ARG B C 1
ATOM 3561 O O . ARG B 1 76 ? 11.30024 71.86826 17.55762 1.000 15.20524 76 ARG B O 1
ATOM 3569 N N . GLN B 1 77 ? 11.33258 70.01780 16.29349 1.000 13.03708 77 GLN B N 1
ATOM 3570 C CA . GLN B 1 77 ? 9.88241 70.00171 16.18799 1.000 17.59863 77 GLN B CA 1
ATOM 3571 C C . GLN B 1 77 ? 9.22772 69.63874 17.51403 1.000 16.35893 77 GLN B C 1
ATOM 3572 O O . GLN B 1 77 ? 8.07196 70.00472 17.73904 1.000 16.19333 77 GLN B O 1
ATOM 3578 N N . ALA B 1 78 ? 9.96460 68.98648 18.41403 1.000 13.04174 78 ALA B N 1
ATOM 3579 C CA . ALA B 1 78 ? 9.53892 68.76085 19.78550 1.000 12.04043 78 ALA B CA 1
ATOM 3580 C C . ALA B 1 78 ? 9.92453 69.91578 20.70973 1.000 15.07356 78 ALA B C 1
ATOM 3581 O O . ALA B 1 78 ? 9.92265 69.75023 21.93590 1.000 12.67790 78 ALA B O 1
ATOM 3583 N N . ASN B 1 79 ? 10.25422 71.08122 20.14005 1.000 15.23942 79 ASN B N 1
ATOM 3584 C CA . ASN B 1 79 ? 10.51221 72.33173 20.85754 1.000 13.69485 79 ASN B CA 1
ATOM 3585 C C . ASN B 1 79 ? 11.78913 72.31162 21.70009 1.000 16.69021 79 ASN B C 1
ATOM 3586 O O . ASN B 1 79 ? 11.90943 73.08873 22.65942 1.000 15.23492 79 ASN B O 1
ATOM 3591 N N . PHE B 1 80 ? 12.76812 71.47083 21.36022 1.000 10.90944 80 PHE B N 1
ATOM 3592 C CA . PHE B 1 80 ? 14.09093 71.59187 21.96368 1.000 12.01063 80 PHE B CA 1
ATOM 3593 C C . PHE B 1 80 ? 14.85791 72.71622 21.28502 1.000 11.85494 80 PHE B C 1
ATOM 3594 O O . PHE B 1 80 ? 14.85399 72.83139 20.05353 1.000 14.50043 80 PHE B O 1
ATOM 3602 N N . THR B 1 81 ? 15.50456 73.55130 22.09819 1.000 10.44367 81 THR B N 1
ATOM 3603 C CA . THR B 1 81 ? 16.19067 74.74069 21.61862 1.000 11.22304 81 THR B CA 1
ATOM 3604 C C . THR B 1 81 ? 17.69624 74.70959 21.85879 1.000 16.63374 81 THR B C 1
ATOM 3605 O O . THR B 1 81 ? 18.38928 75.64709 21.44837 1.000 11.67328 81 THR B O 1
ATOM 3609 N N . GLU B 1 82 ? 18.22060 73.65648 22.50325 1.000 14.53446 82 GLU B N 1
ATOM 3610 C CA . GLU B 1 82 ? 19.65250 73.49276 22.71142 1.000 12.64766 82 GLU B CA 1
ATOM 3611 C C . GLU B 1 82 ? 20.39072 73.31536 21.38150 1.000 12.57883 82 GLU B C 1
ATOM 3612 O O . GLU B 1 82 ? 19.78772 72.98460 20.35896 1.000 10.92329 82 GLU B O 1
ATOM 3618 N N . PRO B 1 83 ? 21.70987 73.49882 21.38013 1.000 10.53290 83 PRO B N 1
ATOM 3619 C CA . PRO B 1 83 ? 22.49502 73.12775 20.19964 1.000 12.32956 83 PRO B CA 1
ATOM 3620 C C . PRO B 1 83 ? 22.29734 71.65921 19.87319 1.000 12.30469 83 PRO B C 1
ATOM 3621 O O . PRO B 1 83 ? 22.19250 70.82298 20.77122 1.000 9.14265 83 PRO B O 1
ATOM 3625 N N . ILE B 1 84 ? 22.22679 71.35551 18.57703 1.000 10.40007 84 ILE B N 1
ATOM 3626 C CA . ILE B 1 84 ? 22.13805 69.97628 18.09043 1.000 12.79889 84 ILE B CA 1
ATOM 3627 C C . ILE B 1 84 ? 23.17645 69.78412 16.99528 1.000 11.36158 84 ILE B C 1
ATOM 3628 O O . ILE B 1 84 ? 23.19457 70.53812 16.01195 1.000 11.95624 84 ILE B O 1
ATOM 3633 N N . LEU B 1 85 ? 24.02599 68.76950 17.14882 1.000 11.19120 85 LEU B N 1
ATOM 3634 C CA . LEU B 1 85 ? 25.06392 68.46042 16.17311 1.000 10.07403 85 LEU B CA 1
ATOM 3635 C C . LEU B 1 85 ? 24.69048 67.19051 15.42544 1.000 12.72938 85 LEU B C 1
ATOM 3636 O O . LEU B 1 85 ? 24.48761 66.14389 16.04830 1.000 9.62612 85 LEU B O 1
ATOM 3641 N N . VAL B 1 86 ? 24.60024 67.29074 14.10240 1.000 9.27765 86 VAL B N 1
ATOM 3642 C CA . VAL B 1 86 ? 24.50733 66.11581 13.24374 1.000 9.33657 86 VAL B CA 1
ATOM 3643 C C . VAL B 1 86 ? 25.92123 65.59026 13.05293 1.000 11.33639 86 VAL B C 1
ATOM 3644 O O . VAL B 1 86 ? 26.79091 66.31296 12.55528 1.000 10.13902 86 VAL B O 1
ATOM 3648 N N . LEU B 1 87 ? 26.14373 64.32863 13.43496 1.000 10.68508 87 LEU B N 1
ATOM 3649 C CA . LEU B 1 87 ? 27.46812 63.71344 13.43349 1.000 10.69115 87 LEU B CA 1
ATOM 3650 C C . LEU B 1 87 ? 27.85085 63.11109 12.08886 1.000 9.44539 87 LEU B C 1
ATOM 3651 O O . LEU B 1 87 ? 29.04347 63.02338 11.78185 1.000 13.70945 87 LEU B O 1
ATOM 3656 N N . GLY B 1 88 ? 26.87885 62.67933 11.28312 1.000 12.90154 88 GLY B N 1
ATOM 3657 C CA . GLY B 1 88 ? 27.16396 62.19344 9.94995 1.000 15.25605 88 GLY B CA 1
ATOM 3658 C C . GLY B 1 88 ? 27.21726 63.31710 8.92880 1.000 16.20453 88 GLY B C 1
ATOM 3659 O O . GLY B 1 88 ? 27.01192 64.48982 9.23498 1.000 13.89325 88 GLY B O 1
ATOM 3660 N N . ILE B 1 89 ? 27.49545 62.93451 7.68559 1.000 15.33869 89 ILE B N 1
ATOM 3661 C CA . ILE B 1 89 ? 27.55929 63.89428 6.59215 1.000 12.96916 89 ILE B CA 1
ATOM 3662 C C . ILE B 1 89 ? 26.14657 64.26735 6.17194 1.000 13.09028 89 ILE B C 1
ATOM 3663 O O . ILE B 1 89 ? 25.30237 63.39627 5.94020 1.000 16.01379 89 ILE B O 1
ATOM 3668 N N . THR B 1 90 ? 25.88538 65.56475 6.08265 1.000 11.18512 90 THR B N 1
ATOM 3669 C CA . THR B 1 90 ? 24.66278 66.08667 5.49736 1.000 14.39198 90 THR B CA 1
ATOM 3670 C C . THR B 1 90 ? 25.03099 66.61893 4.12129 1.000 16.64963 90 THR B C 1
ATOM 3671 O O . THR B 1 90 ? 25.98989 67.38735 3.99693 1.000 18.46603 90 THR B O 1
ATOM 3675 N N A GLN B 1 91 ? 24.28701 66.20961 3.09337 0.448 15.86168 91 GLN B N 1
ATOM 3676 N N B GLN B 1 91 ? 24.29853 66.20350 3.08941 0.552 15.85020 91 GLN B N 1
ATOM 3677 C CA A GLN B 1 91 ? 24.64848 66.65112 1.75617 0.448 17.07586 91 GLN B CA 1
ATOM 3678 C CA B GLN B 1 91 ? 24.68919 66.62928 1.75509 0.552 17.06352 91 GLN B CA 1
ATOM 3679 C C A GLN B 1 91 ? 24.47517 68.16602 1.64884 0.448 19.64856 91 GLN B C 1
ATOM 3680 C C B GLN B 1 91 ? 24.44254 68.13593 1.59544 0.552 19.69359 91 GLN B C 1
ATOM 3681 O O A GLN B 1 91 ? 23.62359 68.75494 2.32479 0.448 17.68174 91 GLN B O 1
ATOM 3682 O O B GLN B 1 91 ? 23.51303 68.69037 2.19140 0.552 17.86150 91 GLN B O 1
ATOM 3693 N N . PRO B 1 92 ? 25.30326 68.82852 0.84133 1.000 16.41879 92 PRO B N 1
ATOM 3694 C CA . PRO B 1 92 ? 25.19357 70.29527 0.74028 1.000 11.69970 92 PRO B CA 1
ATOM 3695 C C . PRO B 1 92 ? 23.83509 70.80262 0.29347 1.000 15.08458 92 PRO B C 1
ATOM 3696 O O . PRO B 1 92 ? 23.44425 71.91024 0.68488 1.000 16.13970 92 PRO B O 1
ATOM 3700 N N . SER B 1 93 ? 23.08571 70.02337 -0.48706 1.000 15.10177 93 SER B N 1
ATOM 3701 C CA . SER B 1 93 ? 21.77105 70.47968 -0.92440 1.000 17.83343 93 SER B CA 1
ATOM 3702 C C . SER B 1 93 ? 20.78970 70.70307 0.22678 1.000 17.94786 93 SER B C 1
ATOM 3703 O O . SER B 1 93 ? 19.73933 71.31314 0.00144 1.000 16.96181 93 SER B O 1
ATOM 3706 N N . GLU B 1 94 ? 21.07912 70.22418 1.43990 1.000 15.13586 94 GLU B N 1
ATOM 3707 C CA . GLU B 1 94 ? 20.15774 70.39790 2.55866 1.000 13.80304 94 GLU B CA 1
ATOM 3708 C C . GLU B 1 94 ? 20.56219 71.52149 3.51011 1.000 14.46370 94 GLU B C 1
ATOM 3709 O O . GLU B 1 94 ? 19.97783 71.62962 4.59197 1.000 14.28783 94 GLU B O 1
ATOM 3715 N N . ILE B 1 95 ? 21.51710 72.38001 3.13293 1.000 14.56680 95 ILE B N 1
ATOM 3716 C CA . ILE B 1 95 ? 22.01918 73.35682 4.10556 1.000 12.82304 95 ILE B CA 1
ATOM 3717 C C . ILE B 1 95 ? 20.95198 74.36580 4.50765 1.000 15.26593 95 ILE B C 1
ATOM 3718 O O . ILE B 1 95 ? 20.99221 74.88930 5.62479 1.000 13.42470 95 ILE B O 1
ATOM 3723 N N . GLU B 1 96 ? 19.99679 74.67813 3.62545 1.000 12.34081 96 GLU B N 1
ATOM 3724 C CA . GLU B 1 96 ? 18.98146 75.66919 3.99054 1.000 14.13832 96 GLU B CA 1
ATOM 3725 C C . GLU B 1 96 ? 18.11653 75.17506 5.14526 1.000 11.42029 96 GLU B C 1
ATOM 3726 O O . GLU B 1 96 ? 17.69953 75.96679 6.00515 1.000 11.59068 96 GLU B O 1
ATOM 3732 N N . LEU B 1 97 ? 17.83369 73.86984 5.17698 1.000 12.56451 97 LEU B N 1
ATOM 3733 C CA . LEU B 1 97 ? 17.08967 73.28934 6.29328 1.000 14.09565 97 LEU B CA 1
ATOM 3734 C C . LEU B 1 97 ? 17.90126 73.32778 7.57945 1.000 11.87609 97 LEU B C 1
ATOM 3735 O O . LEU B 1 97 ? 17.36568 73.63614 8.64823 1.000 13.26443 97 LEU B O 1
ATOM 3740 N N . ALA B 1 98 ? 19.19169 72.98960 7.50641 1.000 11.26049 98 ALA B N 1
ATOM 3741 C CA . ALA B 1 98 ? 20.02178 73.08362 8.69749 1.000 14.59673 98 ALA B CA 1
ATOM 3742 C C . ALA B 1 98 ? 20.12491 74.52870 9.18005 1.000 12.33566 98 ALA B C 1
ATOM 3743 O O . ALA B 1 98 ? 20.03647 74.79462 10.38411 1.000 12.96068 98 ALA B O 1
ATOM 3745 N N . ALA B 1 99 ? 20.29454 75.48199 8.25541 1.000 11.83757 99 ALA B N 1
ATOM 3746 C CA . ALA B 1 99 ? 20.46360 76.86784 8.67523 1.000 14.78130 99 ALA B CA 1
ATOM 3747 C C . ALA B 1 99 ? 19.17283 77.42138 9.26920 1.000 14.82439 99 ALA B C 1
ATOM 3748 O O . ALA B 1 99 ? 19.20431 78.12415 10.28633 1.000 16.59952 99 ALA B O 1
ATOM 3750 N N . ALA B 1 100 ? 18.02834 77.09009 8.66815 1.000 12.73424 100 ALA B N 1
ATOM 3751 C CA . ALA B 1 100 ? 16.75861 77.63421 9.14103 1.000 15.26435 100 ALA B CA 1
ATOM 3752 C C . ALA B 1 100 ? 16.36148 77.07389 10.49658 1.000 14.28429 100 ALA B C 1
ATOM 3753 O O . ALA B 1 100 ? 15.49193 77.65130 11.16679 1.000 13.60616 100 ALA B O 1
ATOM 3755 N N . ASN B 1 101 ? 16.96837 75.95796 10.90691 1.000 10.28410 101 ASN B N 1
ATOM 3756 C CA . ASN B 1 101 ? 16.64662 75.30611 12.16511 1.000 10.83913 101 ASN B CA 1
ATOM 3757 C C . ASN B 1 101 ? 17.82188 75.29319 13.12680 1.000 11.63246 101 ASN B C 1
ATOM 3758 O O . ASN B 1 101 ? 17.76218 74.60082 14.14780 1.000 11.98842 101 ASN B O 1
ATOM 3763 N N . GLN B 1 102 ? 18.85799 76.09014 12.85233 1.000 12.21104 102 GLN B N 1
ATOM 3764 C CA . GLN B 1 102 ? 20.02288 76.23026 13.73245 1.000 12.44587 102 GLN B CA 1
ATOM 3765 C C . GLN B 1 102 ? 20.58974 74.86931 14.12032 1.000 10.90094 102 GLN B C 1
ATOM 3766 O O . GLN B 1 102 ? 20.92609 74.61978 15.27918 1.000 11.88164 102 GLN B O 1
ATOM 3772 N N . ILE B 1 103 ? 20.70094 73.97970 13.13776 1.000 10.29029 103 ILE B N 1
ATOM 3773 C CA . ILE B 1 103 ? 21.26191 72.64869 13.34398 1.000 7.73086 103 ILE B CA 1
ATOM 3774 C C . ILE B 1 103 ? 22.72650 72.68546 12.93567 1.000 9.04732 103 ILE B C 1
ATOM 3775 O O . ILE B 1 103 ? 23.05224 73.09494 11.81489 1.000 13.44872 103 ILE B O 1
ATOM 3780 N N . SER B 1 104 ? 23.61059 72.27957 13.84326 1.000 10.53265 104 SER B N 1
ATOM 3781 C CA . SER B 1 104 ? 25.03496 72.25954 13.53620 1.000 10.11786 104 SER B CA 1
ATOM 3782 C C . SER B 1 104 ? 25.38279 71.01981 12.73468 1.000 13.00008 104 SER B C 1
ATOM 3783 O O . SER B 1 104 ? 24.83640 69.94017 12.98057 1.000 13.32002 104 SER B O 1
ATOM 3786 N N . LEU B 1 105 ? 26.32115 71.17339 11.79399 1.000 9.60356 105 LEU B N 1
ATOM 3787 C CA . LEU B 1 105 ? 26.62140 70.14565 10.79976 1.000 10.21487 105 LEU B CA 1
ATOM 3788 C C . LEU B 1 105 ? 28.08403 69.72292 10.85798 1.000 11.38089 105 LEU B C 1
ATOM 3789 O O . LEU B 1 105 ? 28.98378 70.56383 10.93478 1.000 13.25404 105 LEU B O 1
ATOM 3794 N N . THR B 1 106 ? 28.31285 68.41551 10.77073 1.000 9.26027 106 THR B N 1
ATOM 3795 C CA . THR B 1 106 ? 29.66809 67.89450 10.64364 1.000 8.65409 106 THR B CA 1
ATOM 3796 C C . THR B 1 106 ? 30.13917 68.04936 9.20441 1.000 10.99756 106 THR B C 1
ATOM 3797 O O . THR B 1 106 ? 29.41274 67.71061 8.25899 1.000 14.17616 106 THR B O 1
ATOM 3801 N N . VAL B 1 107 ? 31.35822 68.56327 9.03997 1.000 9.58960 107 VAL B N 1
ATOM 3802 C CA . VAL B 1 107 ? 31.96637 68.78868 7.73379 1.000 9.96063 107 VAL B CA 1
ATOM 3803 C C . VAL B 1 107 ? 33.34790 68.14641 7.72803 1.000 9.99267 107 VAL B C 1
ATOM 3804 O O . VAL B 1 107 ? 34.14551 68.38425 8.63714 1.000 11.49621 107 VAL B O 1
ATOM 3808 N N . GLY B 1 108 ? 33.62687 67.33321 6.71086 1.000 11.55811 108 GLY B N 1
ATOM 3809 C CA . GLY B 1 108 ? 34.87268 66.59650 6.68624 1.000 13.23911 108 GLY B CA 1
ATOM 3810 C C . GLY B 1 108 ? 35.75590 66.87971 5.48976 1.000 15.26480 108 GLY B C 1
ATOM 3811 O O . GLY B 1 108 ? 36.75549 66.18896 5.28306 1.000 12.58101 108 GLY B O 1
ATOM 3812 N N . SER B 1 109 ? 35.41802 67.89408 4.69597 1.000 11.62507 109 SER B N 1
ATOM 3813 C CA . SER B 1 109 ? 36.19622 68.15777 3.49351 1.000 13.86664 109 SER B CA 1
ATOM 3814 C C . SER B 1 109 ? 36.00723 69.60544 3.07318 1.000 17.18172 109 SER B C 1
ATOM 3815 O O . SER B 1 109 ? 34.96431 70.21464 3.33150 1.000 12.25722 109 SER B O 1
ATOM 3818 N N . LEU B 1 110 ? 37.03864 70.14220 2.41571 1.000 16.22110 110 LEU B N 1
ATOM 3819 C CA . LEU B 1 110 ? 36.92766 71.47483 1.82728 1.000 13.23040 110 LEU B CA 1
ATOM 3820 C C . LEU B 1 110 ? 35.91474 71.48882 0.68821 1.000 17.42052 110 LEU B C 1
ATOM 3821 O O . LEU B 1 110 ? 35.19941 72.47831 0.49525 1.000 15.86363 110 LEU B O 1
ATOM 3826 N N . GLU B 1 111 ? 35.84857 70.39703 -0.07582 1.000 14.25318 111 GLU B N 1
ATOM 3827 C CA . GLU B 1 111 ? 34.90315 70.28717 -1.18247 1.000 14.15199 111 GLU B CA 1
ATOM 3828 C C . GLU B 1 111 ? 33.46161 70.50358 -0.72215 1.000 16.03797 111 GLU B C 1
ATOM 3829 O O . GLU B 1 111 ? 32.68185 71.18154 -1.40366 1.000 14.50984 111 GLU B O 1
ATOM 3835 N N . TRP B 1 112 ? 33.09015 69.93559 0.42998 1.000 13.15726 112 TRP B N 1
ATOM 3836 C CA . TRP B 1 112 ? 31.75593 70.17498 0.98418 1.000 12.45444 112 TRP B CA 1
ATOM 3837 C C . TRP B 1 112 ? 31.49406 71.66631 1.16464 1.000 10.68630 112 TRP B C 1
ATOM 3838 O O . TRP B 1 112 ? 30.43280 72.17723 0.78498 1.000 14.64706 112 TRP B O 1
ATOM 3849 N N . LEU B 1 113 ? 32.44386 72.37078 1.78435 1.000 10.90258 113 LEU B N 1
ATOM 3850 C CA . LEU B 1 113 ? 32.28559 73.80457 2.02387 1.000 13.36165 113 LEU B CA 1
ATOM 3851 C C . LEU B 1 113 ? 32.18292 74.58249 0.71794 1.000 15.00335 113 LEU B C 1
ATOM 3852 O O . LEU B 1 113 ? 31.40615 75.54158 0.61399 1.000 12.32964 113 LEU B O 1
ATOM 3857 N N . GLN B 1 114 ? 32.97304 74.20362 -0.28847 1.000 12.91067 114 GLN B N 1
ATOM 3858 C CA . GLN B 1 114 ? 32.88158 74.89008 -1.57306 1.000 11.90033 114 GLN B CA 1
ATOM 3859 C C . GLN B 1 114 ? 31.51248 74.68662 -2.21670 1.000 15.44344 114 GLN B C 1
ATOM 3860 O O . GLN B 1 114 ? 30.90448 75.64094 -2.72614 1.000 18.99475 114 GLN B O 1
ATOM 3866 N N . GLU B 1 115 ? 31.00338 73.45477 -2.19403 1.000 13.90084 115 GLU B N 1
ATOM 3867 C CA . GLU B 1 115 ? 29.68592 73.19378 -2.76249 1.000 12.71338 115 GLU B CA 1
ATOM 3868 C C . GLU B 1 115 ? 28.59916 73.91634 -1.96985 1.000 16.13617 115 GLU B C 1
ATOM 3869 O O . GLU B 1 115 ? 27.64204 74.44671 -2.54941 1.000 15.33042 115 GLU B O 1
ATOM 3875 N N . ALA B 1 116 ? 28.74229 73.95511 -0.64267 1.000 13.69433 116 ALA B N 1
ATOM 3876 C CA . ALA B 1 116 ? 27.74272 74.60871 0.19597 1.000 11.23454 116 ALA B CA 1
ATOM 3877 C C . ALA B 1 116 ? 27.69680 76.10341 -0.07518 1.000 16.07022 116 ALA B C 1
ATOM 3878 O O . ALA B 1 116 ? 26.61400 76.70107 -0.12937 1.000 14.38399 116 ALA B O 1
ATOM 3880 N N . ALA B 1 117 ? 28.86060 76.72635 -0.25820 1.000 14.03140 117 ALA B N 1
ATOM 3881 C CA . ALA B 1 117 ? 28.88056 78.15908 -0.53371 1.000 13.72033 117 ALA B CA 1
ATOM 3882 C C . ALA B 1 117 ? 28.22515 78.48398 -1.87387 1.000 16.07640 117 ALA B C 1
ATOM 3883 O O . ALA B 1 117 ? 27.54593 79.51341 -2.00143 1.000 17.68853 117 ALA B O 1
ATOM 3885 N N . GLU B 1 118 ? 28.41108 77.62698 -2.88706 1.000 15.50505 118 GLU B N 1
ATOM 3886 C CA . GLU B 1 118 ? 27.75820 77.86934 -4.17392 1.000 15.20645 118 GLU B CA 1
ATOM 3887 C C . GLU B 1 118 ? 26.24481 77.85750 -4.02636 1.000 20.29317 118 GLU B C 1
ATOM 3888 O O . GLU B 1 118 ? 25.54436 78.66985 -4.64066 1.000 20.39944 118 GLU B O 1
ATOM 3894 N N . ILE B 1 119 ? 25.72557 76.94951 -3.20296 1.000 17.10345 119 ILE B N 1
ATOM 3895 C CA . ILE B 1 119 ? 24.29135 76.90381 -2.94156 1.000 17.41879 119 ILE B CA 1
ATOM 3896 C C . ILE B 1 119 ? 23.84967 78.11953 -2.13694 1.000 19.42353 119 ILE B C 1
ATOM 3897 O O . ILE B 1 119 ? 22.85323 78.77748 -2.46761 1.000 17.19184 119 ILE B O 1
ATOM 3902 N N . ALA B 1 120 ? 24.58130 78.43311 -1.06568 1.000 13.27494 120 ALA B N 1
ATOM 3903 C CA . ALA B 1 120 ? 24.15502 79.48284 -0.14922 1.000 14.69070 120 ALA B CA 1
ATOM 3904 C C . ALA B 1 120 ? 24.20078 80.85604 -0.79966 1.000 19.61266 120 ALA B C 1
ATOM 3905 O O . ALA B 1 120 ? 23.41223 81.73472 -0.43606 1.000 16.75484 120 ALA B O 1
ATOM 3907 N N . GLN B 1 121 ? 25.11070 81.06348 -1.75580 1.000 16.60262 121 GLN B N 1
ATOM 3908 C CA . GLN B 1 121 ? 25.19281 82.35906 -2.42667 1.000 17.45311 121 GLN B CA 1
ATOM 3909 C C . GLN B 1 121 ? 23.90833 82.67828 -3.18293 1.000 19.89531 121 GLN B C 1
ATOM 3910 O O . GLN B 1 121 ? 23.55399 83.85694 -3.34623 1.000 22.44700 121 GLN B O 1
ATOM 3916 N N . ARG B 1 122 ? 23.20232 81.65178 -3.64715 1.000 21.02005 122 ARG B N 1
ATOM 3917 C CA . ARG B 1 122 ? 21.96641 81.82195 -4.39763 1.000 22.75588 122 ARG B CA 1
ATOM 3918 C C . ARG B 1 122 ? 20.74586 81.94303 -3.50262 1.000 22.45390 122 ARG B C 1
ATOM 3919 O O . ARG B 1 122 ? 19.62663 82.02072 -4.01198 1.000 20.95105 122 ARG B O 1
ATOM 3927 N N . VAL B 1 123 ? 20.92862 81.94904 -2.18743 1.000 20.37841 123 VAL B N 1
ATOM 3928 C CA . VAL B 1 123 ? 19.81987 82.00017 -1.24042 1.000 19.24180 123 VAL B CA 1
ATOM 3929 C C . VAL B 1 123 ? 19.74311 83.42238 -0.69747 1.000 17.88227 123 VAL B C 1
ATOM 3930 O O . VAL B 1 123 ? 20.64609 83.83753 0.04740 1.000 19.11055 123 VAL B O 1
ATOM 3934 N N . PRO B 1 124 ? 18.71905 84.19850 -1.03652 1.000 27.20138 124 PRO B N 1
ATOM 3935 C CA . PRO B 1 124 ? 18.56145 85.49724 -0.37891 1.000 25.75548 124 PRO B CA 1
ATOM 3936 C C . PRO B 1 124 ? 18.29461 85.27869 1.10402 1.000 21.28208 124 PRO B C 1
ATOM 3937 O O . PRO B 1 124 ? 17.62782 84.31843 1.49286 1.000 29.38087 124 PRO B O 1
ATOM 3941 N N . TYR B 1 125 ? 18.86118 86.15092 1.93632 1.000 23.85879 125 TYR B N 1
ATOM 3942 C CA . TYR B 1 125 ? 18.59192 86.16927 3.37513 1.000 24.08060 125 TYR B CA 1
ATOM 3943 C C . TYR B 1 125 ? 19.13597 84.94656 4.10817 1.000 22.81046 125 TYR B C 1
ATOM 3944 O O . TYR B 1 125 ? 18.68298 84.64306 5.21906 1.000 23.48842 125 TYR B O 1
ATOM 3953 N N . PHE B 1 126 ? 20.09029 84.23155 3.51597 1.000 15.56529 126 PHE B N 1
ATOM 3954 C CA . PHE B 1 126 ? 20.67903 83.07302 4.17545 1.000 13.55195 126 PHE B CA 1
ATOM 3955 C C . PHE B 1 126 ? 21.33201 83.49468 5.48489 1.000 14.79771 126 PHE B C 1
ATOM 3956 O O . PHE B 1 126 ? 21.94423 84.56312 5.57306 1.000 16.71394 126 PHE B O 1
ATOM 3964 N N . HIS B 1 127 ? 21.16416 82.66306 6.52379 1.000 13.21408 127 HIS B N 1
ATOM 3965 C CA . HIS B 1 127 ? 21.77760 82.85314 7.83800 1.000 13.22480 127 HIS B CA 1
ATOM 3966 C C . HIS B 1 127 ? 22.84346 81.77553 8.07396 1.000 11.13739 127 HIS B C 1
ATOM 3967 O O . HIS B 1 127 ? 22.69417 80.65081 7.59237 1.000 14.52270 127 HIS B O 1
ATOM 3974 N N . PRO B 1 128 ? 23.91922 82.08577 8.80706 1.000 10.24246 128 PRO B N 1
ATOM 3975 C CA . PRO B 1 128 ? 25.10103 81.20728 8.80497 1.000 9.82436 128 PRO B CA 1
ATOM 3976 C C . PRO B 1 128 ? 24.84091 79.84229 9.42180 1.000 14.86428 128 PRO B C 1
ATOM 3977 O O . PRO B 1 128 ? 24.13140 79.71434 10.42483 1.000 10.79398 128 PRO B O 1
ATOM 3981 N N . LEU B 1 129 ? 25.46858 78.83183 8.82004 1.000 11.15567 129 LEU B N 1
ATOM 3982 C CA . LEU B 1 129 ? 25.48545 77.47636 9.35349 1.000 9.41087 129 LEU B CA 1
ATOM 3983 C C . LEU B 1 129 ? 26.50281 77.36184 10.47968 1.000 9.58184 129 LEU B C 1
ATOM 3984 O O . LEU B 1 129 ? 27.59215 77.92966 10.40244 1.000 12.91554 129 LEU B O 1
ATOM 3989 N N . HIS B 1 130 ? 26.15436 76.60747 11.51911 1.000 12.90822 130 HIS B N 1
ATOM 3990 C CA . HIS B 1 130 ? 27.08979 76.32019 12.60023 1.000 10.82076 130 HIS B CA 1
ATOM 3991 C C . HIS B 1 130 ? 27.82043 75.03288 12.24083 1.000 13.59417 130 HIS B C 1
ATOM 3992 O O . HIS B 1 130 ? 27.20289 73.96853 12.14528 1.000 12.43791 130 HIS B O 1
ATOM 3999 N N . ILE B 1 131 ? 29.12381 75.13104 12.00424 1.000 10.25681 131 ILE B N 1
ATOM 4000 C CA . ILE B 1 131 ? 29.90213 74.03506 11.43495 1.000 9.95855 131 ILE B CA 1
ATOM 4001 C C . ILE B 1 131 ? 30.81602 73.45065 12.50166 1.000 12.18522 131 ILE B C 1
ATOM 4002 O O . ILE B 1 131 ? 31.47524 74.19155 13.23962 1.000 10.40441 131 ILE B O 1
ATOM 4007 N N . HIS B 1 132 ? 30.88352 72.12137 12.55798 1.000 10.61655 132 HIS B N 1
ATOM 4008 C CA . HIS B 1 132 ? 31.95261 71.42750 13.26498 1.000 11.12020 132 HIS B CA 1
ATOM 4009 C C . HIS B 1 132 ? 32.80493 70.70696 12.23248 1.000 12.47183 132 HIS B C 1
ATOM 4010 O O . HIS B 1 132 ? 32.29076 69.89004 11.46480 1.000 10.31190 132 HIS B O 1
ATOM 4017 N N . LEU B 1 133 ? 34.10505 70.99881 12.21577 1.000 11.96935 133 LEU B N 1
ATOM 4018 C CA . LEU B 1 133 ? 35.00898 70.26819 11.33798 1.000 9.39892 133 LEU B CA 1
ATOM 4019 C C . LEU B 1 133 ? 35.32485 68.92740 11.97766 1.000 9.98497 133 LEU B C 1
ATOM 4020 O O . LEU B 1 133 ? 35.81604 68.87825 13.11066 1.000 10.05134 133 LEU B O 1
ATOM 4025 N N . GLY B 1 134 ? 35.03481 67.84439 11.25630 1.000 9.50438 134 GLY B N 1
ATOM 4026 C CA . GLY B 1 134 ? 35.39179 66.50989 11.70560 1.000 11.56643 134 GLY B CA 1
ATOM 4027 C C . GLY B 1 134 ? 36.77509 66.12895 11.21780 1.000 12.73622 134 GLY B C 1
ATOM 4028 O O . GLY B 1 134 ? 37.07345 66.22321 10.02367 1.000 11.28840 134 GLY B O 1
ATOM 4029 N N . ILE B 1 135 ? 37.62548 65.72497 12.15184 1.000 8.11760 135 ILE B N 1
ATOM 4030 C CA . ILE B 1 135 ? 38.99248 65.31315 11.85917 1.000 9.69926 135 ILE B CA 1
ATOM 4031 C C . ILE B 1 135 ? 39.05513 63.79854 11.97525 1.000 11.74092 135 ILE B C 1
ATOM 4032 O O . ILE B 1 135 ? 38.59679 63.22846 12.97431 1.000 14.43546 135 ILE B O 1
ATOM 4037 N N . ASP B 1 136 ? 39.59509 63.15220 10.94430 1.000 11.37191 136 ASP B N 1
ATOM 4038 C CA . ASP B 1 136 ? 39.81235 61.70502 10.94575 1.000 13.20356 136 ASP B CA 1
ATOM 4039 C C . ASP B 1 136 ? 41.20871 61.48587 11.51127 1.000 13.55296 136 ASP B C 1
ATOM 4040 O O . ASP B 1 136 ? 42.20691 61.64086 10.80697 1.000 12.67823 136 ASP B O 1
ATOM 4045 N N . SER B 1 137 ? 41.28532 61.14634 12.79376 1.000 13.33439 137 SER B N 1
ATOM 4046 C CA . SER B 1 137 ? 42.56848 60.88441 13.42523 1.000 11.95567 137 SER B CA 1
ATOM 4047 C C . SER B 1 137 ? 42.94073 59.40415 13.38954 1.000 15.01201 137 SER B C 1
ATOM 4048 O O . SER B 1 137 ? 43.88859 58.99577 14.06958 1.000 16.58597 137 SER B O 1
ATOM 4051 N N . GLY B 1 138 ? 42.20172 58.58518 12.64682 1.000 15.17691 138 GLY B N 1
ATOM 4052 C CA . GLY B 1 138 ? 42.55735 57.17811 12.57229 1.000 14.65179 138 GLY B CA 1
ATOM 4053 C C . GLY B 1 138 ? 41.37960 56.23000 12.64064 1.000 15.49981 138 GLY B C 1
ATOM 4054 O O . GLY B 1 138 ? 41.56643 55.01010 12.63109 1.000 18.56246 138 GLY B O 1
ATOM 4055 N N . MET B 1 139 ? 40.16295 56.77154 12.73999 1.000 15.41740 139 MET B N 1
ATOM 4056 C CA . MET B 1 139 ? 38.96932 55.93579 12.63648 1.000 16.73571 139 MET B CA 1
ATOM 4057 C C . MET B 1 139 ? 38.71202 55.53067 11.18832 1.000 14.51062 139 MET B C 1
ATOM 4058 O O . MET B 1 139 ? 38.11159 54.47751 10.92825 1.000 16.04136 139 MET B O 1
ATOM 4063 N N . GLY B 1 140 ? 39.15869 56.35200 10.23846 1.000 14.53212 140 GLY B N 1
ATOM 4064 C CA . GLY B 1 140 ? 38.99408 56.05608 8.82764 1.000 14.33232 140 GLY B CA 1
ATOM 4065 C C . GLY B 1 140 ? 37.58520 56.19010 8.29692 1.000 15.56363 140 GLY B C 1
ATOM 4066 O O . GLY B 1 140 ? 37.30715 55.70359 7.19734 1.000 14.22807 140 GLY B O 1
ATOM 4067 N N . ARG B 1 141 ? 36.69245 56.85523 9.03512 1.000 14.84044 141 ARG B N 1
ATOM 4068 C CA . ARG B 1 141 ? 35.28681 56.95372 8.65676 1.000 13.93192 141 ARG B CA 1
ATOM 4069 C C . ARG B 1 141 ? 35.02930 58.20162 7.80966 1.000 14.92773 141 ARG B C 1
ATOM 4070 O O . ARG B 1 141 ? 34.89332 58.10893 6.58705 1.000 14.29802 141 ARG B O 1
ATOM 4078 N N . ILE B 1 142 ? 34.94308 59.37276 8.44552 1.000 15.04704 142 ILE B N 1
ATOM 4079 C CA . ILE B 1 142 ? 34.85042 60.64426 7.73855 1.000 9.35165 142 ILE B CA 1
ATOM 4080 C C . ILE B 1 142 ? 35.82137 61.62656 8.38510 1.000 13.57601 142 ILE B C 1
ATOM 4081 O O . ILE B 1 142 ? 36.27108 61.43997 9.51759 1.000 13.54750 142 ILE B O 1
ATOM 4086 N N . GLY B 1 143 ? 36.15026 62.67938 7.64197 1.000 12.44741 143 GLY B N 1
ATOM 4087 C CA . GLY B 1 143 ? 36.93541 63.75393 8.22062 1.000 15.47534 143 GLY B CA 1
ATOM 4088 C C . GLY B 1 143 ? 38.27051 64.06760 7.57697 1.000 15.95224 143 GLY B C 1
ATOM 4089 O O . GLY B 1 143 ? 38.83005 63.24911 6.84216 1.000 15.66729 143 GLY B O 1
ATOM 4090 N N . PHE B 1 144 ? 38.79273 65.26250 7.86246 1.000 11.77500 144 PHE B N 1
ATOM 4091 C CA . PHE B 1 144 ? 40.08066 65.68404 7.32061 1.000 13.25261 144 PHE B CA 1
ATOM 4092 C C . PHE B 1 144 ? 41.18669 64.76273 7.80435 1.000 16.68406 144 PHE B C 1
ATOM 4093 O O . PHE B 1 144 ? 41.19782 64.35873 8.96907 1.000 15.11821 144 PHE B O 1
ATOM 4101 N N . ARG B 1 145 ? 42.12905 64.44863 6.90432 1.000 12.90160 145 ARG B N 1
ATOM 4102 C CA . ARG B 1 145 ? 43.27194 63.59659 7.22954 1.000 13.98532 145 ARG B CA 1
ATOM 4103 C C . ARG B 1 145 ? 44.61629 64.29346 7.03495 1.000 20.77515 145 ARG B C 1
ATOM 4104 O O . ARG B 1 145 ? 45.66013 63.64896 7.19380 1.000 19.28796 145 ARG B O 1
ATOM 4112 N N . ASP B 1 146 ? 44.63962 65.58720 6.71529 1.000 18.91831 146 ASP B N 1
ATOM 4113 C CA . ASP B 1 146 ? 45.92858 66.24396 6.53693 1.000 22.71676 146 ASP B CA 1
ATOM 4114 C C . ASP B 1 146 ? 45.82958 67.72751 6.86747 1.000 25.31410 146 ASP B C 1
ATOM 4115 O O . ASP B 1 146 ? 44.76187 68.34349 6.79656 1.000 21.41104 146 ASP B O 1
ATOM 4120 N N . GLU B 1 147 ? 46.99561 68.28475 7.19994 1.000 25.15532 147 GLU B N 1
ATOM 4121 C CA A GLU B 1 147 ? 47.07820 69.65798 7.68832 0.475 26.74519 147 GLU B CA 1
ATOM 4122 C CA B GLU B 1 147 ? 47.07783 69.65766 7.68884 0.525 26.74756 147 GLU B CA 1
ATOM 4123 C C . GLU B 1 147 ? 46.59983 70.65852 6.64385 1.000 19.88295 147 GLU B C 1
ATOM 4124 O O . GLU B 1 147 ? 45.86340 71.60145 6.96570 1.000 22.92328 147 GLU B O 1
ATOM 4135 N N . ALA B 1 148 ? 47.01510 70.47643 5.38827 1.000 20.00724 148 ALA B N 1
ATOM 4136 C CA . ALA B 1 148 ? 46.75351 71.48282 4.36357 1.000 19.10165 148 ALA B CA 1
ATOM 4137 C C . ALA B 1 148 ? 45.25907 71.66557 4.12193 1.000 21.12963 148 ALA B C 1
ATOM 4138 O O . ALA B 1 148 ? 44.76919 72.79824 4.04518 1.000 17.43073 148 ALA B O 1
ATOM 4140 N N . GLU B 1 149 ? 44.51398 70.56186 3.98994 1.000 18.05455 149 GLU B N 1
ATOM 4141 C CA . GLU B 1 149 ? 43.08424 70.69409 3.71938 1.000 19.11429 149 GLU B CA 1
ATOM 4142 C C . GLU B 1 149 ? 42.34953 71.29149 4.90805 1.000 16.07541 149 GLU B C 1
ATOM 4143 O O . GLU B 1 149 ? 41.44094 72.12054 4.73735 1.000 14.85758 149 GLU B O 1
ATOM 4149 N N . LEU B 1 150 ? 42.72149 70.87524 6.11813 1.000 14.21353 150 LEU B N 1
ATOM 4150 C CA . LEU B 1 150 ? 42.10962 71.44041 7.31096 1.000 16.46963 150 LEU B CA 1
ATOM 4151 C C . LEU B 1 150 ? 42.27322 72.95225 7.34332 1.000 16.76077 150 LEU B C 1
ATOM 4152 O O . LEU B 1 150 ? 41.29936 73.68846 7.54419 1.000 13.46457 150 LEU B O 1
ATOM 4157 N N . LEU B 1 151 ? 43.50577 73.43607 7.14419 1.000 13.48872 151 LEU B N 1
ATOM 4158 C CA . LEU B 1 151 ? 43.73224 74.87972 7.14638 1.000 17.12458 151 LEU B CA 1
ATOM 4159 C C . LEU B 1 151 ? 43.02628 75.56619 5.98637 1.000 14.70302 151 LEU B C 1
ATOM 4160 O O . LEU B 1 151 ? 42.59282 76.71339 6.12717 1.000 15.18658 151 LEU B O 1
ATOM 4165 N N . ALA B 1 152 ? 42.91626 74.90314 4.83071 1.000 15.62885 152 ALA B N 1
ATOM 4166 C CA . ALA B 1 152 ? 42.17179 75.49666 3.72621 1.000 13.81334 152 ALA B CA 1
ATOM 4167 C C . ALA B 1 152 ? 40.69507 75.62945 4.07830 1.000 14.57813 152 ALA B C 1
ATOM 4168 O O . ALA B 1 152 ? 40.06180 76.63869 3.75251 1.000 12.72463 152 ALA B O 1
ATOM 4170 N N . ALA B 1 153 ? 40.13429 74.62412 4.76307 1.000 13.94615 153 ALA B N 1
ATOM 4171 C CA . ALA B 1 153 ? 38.74368 74.70451 5.21257 1.000 16.82374 153 ALA B CA 1
ATOM 4172 C C . ALA B 1 153 ? 38.54396 75.84264 6.20983 1.000 16.16783 153 ALA B C 1
ATOM 4173 O O . ALA B 1 153 ? 37.55685 76.58993 6.12707 1.000 13.80389 153 ALA B O 1
ATOM 4175 N N . ASP B 1 154 ? 39.46054 75.97035 7.17468 1.000 13.20284 154 ASP B N 1
ATOM 4176 C CA . ASP B 1 154 ? 39.39930 77.05074 8.15335 1.000 10.99315 154 ASP B CA 1
ATOM 4177 C C . ASP B 1 154 ? 39.41073 78.41451 7.46718 1.000 17.03250 154 ASP B C 1
ATOM 4178 O O . ASP B 1 154 ? 38.61039 79.29742 7.80085 1.000 13.00693 154 ASP B O 1
ATOM 4183 N N . ALA B 1 155 ? 40.31026 78.60062 6.49392 1.000 15.98419 155 ALA B N 1
ATOM 4184 C CA . ALA B 1 155 ? 40.38891 79.88666 5.79615 1.000 16.47868 155 ALA B CA 1
ATOM 4185 C C . ALA B 1 155 ? 39.15318 80.12876 4.94300 1.000 13.75344 155 ALA B C 1
ATOM 4186 O O . ALA B 1 155 ? 38.68731 81.27351 4.81798 1.000 13.47456 155 ALA B O 1
ATOM 4188 N N . PHE B 1 156 ? 38.61209 79.06399 4.34230 1.000 11.97053 156 PHE B N 1
ATOM 4189 C CA . PHE B 1 156 ? 37.43275 79.21662 3.50560 1.000 10.86514 156 PHE B CA 1
ATOM 4190 C C . PHE B 1 156 ? 36.24292 79.69011 4.32876 1.000 12.92183 156 PHE B C 1
ATOM 4191 O O . PHE B 1 156 ? 35.51486 80.59965 3.91355 1.000 14.74323 156 PHE B O 1
ATOM 4199 N N . MET B 1 157 ? 36.03402 79.10024 5.50887 1.000 11.65606 157 MET B N 1
ATOM 4200 C CA . MET B 1 157 ? 34.95346 79.58501 6.36093 1.000 11.94255 157 MET B CA 1
ATOM 4201 C C . MET B 1 157 ? 35.16958 81.04516 6.74348 1.000 14.62435 157 MET B C 1
ATOM 4202 O O . MET B 1 157 ? 34.21036 81.82047 6.80292 1.000 11.64115 157 MET B O 1
ATOM 4207 N N . LYS B 1 158 ? 36.42606 81.44521 6.98182 1.000 14.25220 158 LYS B N 1
ATOM 4208 C CA . LYS B 1 158 ? 36.69385 82.83179 7.34583 1.000 13.27235 158 LYS B CA 1
ATOM 4209 C C . LYS B 1 158 ? 36.40933 83.77761 6.18957 1.000 13.32165 158 LYS B C 1
ATOM 4210 O O . LYS B 1 158 ? 36.04425 84.93201 6.42071 1.000 13.35290 158 LYS B O 1
ATOM 4216 N N . ALA B 1 159 ? 36.52867 83.29815 4.94922 1.000 13.22366 159 ALA B N 1
ATOM 4217 C CA . ALA B 1 159 ? 36.17241 84.10271 3.78888 1.000 15.56110 159 ALA B CA 1
ATOM 4218 C C . ALA B 1 159 ? 34.66517 84.25380 3.61104 1.000 16.43564 159 ALA B C 1
ATOM 4219 O O . ALA B 1 159 ? 34.23844 85.11782 2.84019 1.000 15.91836 159 ALA B O 1
ATOM 4221 N N . HIS B 1 160 ? 33.84526 83.46593 4.31267 1.000 11.80647 160 HIS B N 1
ATOM 4222 C CA . HIS B 1 160 ? 32.39574 83.45234 4.07586 1.000 12.30750 160 HIS B CA 1
ATOM 4223 C C . HIS B 1 160 ? 31.62192 83.36790 5.38984 1.000 17.09162 160 HIS B C 1
ATOM 4224 O O . HIS B 1 160 ? 30.83114 82.44159 5.60967 1.000 14.33986 160 HIS B O 1
ATOM 4231 N N . PRO B 1 161 ? 31.80317 84.34772 6.27962 1.000 15.31497 161 PRO B N 1
ATOM 4232 C CA . PRO B 1 161 ? 31.05560 84.33241 7.54785 1.000 17.06890 161 PRO B CA 1
ATOM 4233 C C . PRO B 1 161 ? 29.56115 84.47526 7.35848 1.000 17.48838 161 PRO B C 1
ATOM 4234 O O . PRO B 1 161 ? 28.80127 84.16832 8.28699 1.000 14.83673 161 PRO B O 1
ATOM 4238 N N . GLU B 1 162 ? 29.11976 84.95223 6.19006 1.000 14.13747 162 GLU B N 1
ATOM 4239 C CA . GLU B 1 162 ? 27.69809 84.96760 5.86363 1.000 16.74124 162 GLU B CA 1
ATOM 4240 C C . GLU B 1 162 ? 27.11884 83.56166 5.75957 1.000 15.60072 162 GLU B C 1
ATOM 4241 O O . GLU B 1 162 ? 25.90586 83.38286 5.93034 1.000 18.84151 162 GLU B O 1
ATOM 4247 N N . TYR B 1 163 ? 27.95088 82.55912 5.47945 1.000 10.00977 163 TYR B N 1
ATOM 4248 C CA . TYR B 1 163 ? 27.46229 81.20007 5.30572 1.000 12.40329 163 TYR B CA 1
ATOM 4249 C C . TYR B 1 163 ? 27.85566 80.26031 6.42694 1.000 15.33617 163 TYR B C 1
ATOM 4250 O O . TYR B 1 163 ? 27.14224 79.28037 6.67011 1.000 11.18454 163 TYR B O 1
ATOM 4259 N N . PHE B 1 164 ? 28.97493 80.52578 7.09935 1.000 11.14007 164 PHE B N 1
ATOM 4260 C CA . PHE B 1 164 ? 29.60000 79.55168 7.98483 1.000 11.10982 164 PHE B CA 1
ATOM 4261 C C . PHE B 1 164 ? 30.00222 80.19360 9.30183 1.000 14.44206 164 PHE B C 1
ATOM 4262 O O . PHE B 1 164 ? 30.62967 81.25830 9.31923 1.000 17.12949 164 PHE B O 1
ATOM 4270 N N . ASP B 1 165 ? 29.66357 79.51707 10.39345 1.000 12.12391 165 ASP B N 1
ATOM 4271 C CA . ASP B 1 165 ? 30.12937 79.82506 11.73936 1.000 10.85178 165 ASP B CA 1
ATOM 4272 C C . ASP B 1 165 ? 30.95594 78.62817 12.19886 1.000 12.00493 165 ASP B C 1
ATOM 4273 O O . ASP B 1 165 ? 30.40803 77.54532 12.42864 1.000 14.34225 165 ASP B O 1
ATOM 4278 N N . PHE B 1 166 ? 32.27138 78.81291 12.31663 1.000 10.30109 166 PHE B N 1
ATOM 4279 C CA . PHE B 1 166 ? 33.14739 77.74718 12.80428 1.000 10.53970 166 PHE B CA 1
ATOM 4280 C C . PHE B 1 166 ? 32.89166 77.52496 14.29233 1.000 13.01291 166 PHE B C 1
ATOM 4281 O O . PHE B 1 166 ? 33.47087 78.20756 15.14378 1.000 14.57961 166 PHE B O 1
ATOM 4289 N N . GLU B 1 167 ? 32.01597 76.57103 14.61306 1.000 13.01180 167 GLU B N 1
ATOM 4290 C CA . GLU B 1 167 ? 31.55575 76.34752 15.97676 1.000 11.04628 167 GLU B CA 1
ATOM 4291 C C . GLU B 1 167 ? 32.30710 75.23755 16.70817 1.000 10.68571 167 GLU B C 1
ATOM 4292 O O . GLU B 1 167 ? 32.44447 75.30949 17.93291 1.000 11.50064 167 GLU B O 1
ATOM 4298 N N . GLY B 1 168 ? 32.79377 74.21342 16.00505 1.000 9.16210 168 GLY B N 1
ATOM 4299 C CA . GLY B 1 168 ? 33.50272 73.14802 16.68851 1.000 9.91575 168 GLY B CA 1
ATOM 4300 C C . GLY B 1 168 ? 34.49727 72.40201 15.82224 1.000 8.80444 168 GLY B C 1
ATOM 4301 O O . GLY B 1 168 ? 34.51952 72.51739 14.59675 1.000 11.04644 168 GLY B O 1
ATOM 4302 N N . VAL B 1 169 ? 35.33073 71.61257 16.49459 1.000 12.74494 169 VAL B N 1
ATOM 4303 C CA . VAL B 1 169 ? 36.24261 70.69368 15.83098 1.000 12.34612 169 VAL B CA 1
ATOM 4304 C C . VAL B 1 169 ? 36.30139 69.43502 16.68107 1.000 10.62447 169 VAL B C 1
ATOM 4305 O O . VAL B 1 169 ? 36.31241 69.51409 17.91677 1.000 11.68712 169 VAL B O 1
ATOM 4309 N N . PHE B 1 170 ? 36.32666 68.27156 16.02448 1.000 11.22669 170 PHE B N 1
ATOM 4310 C CA . PHE B 1 170 ? 36.22493 67.03230 16.77580 1.000 10.36717 170 PHE B CA 1
ATOM 4311 C C . PHE B 1 170 ? 36.86436 65.87056 16.02501 1.000 9.07047 170 PHE B C 1
ATOM 4312 O O . PHE B 1 170 ? 37.19297 65.96039 14.84022 1.000 11.96839 170 PHE B O 1
ATOM 4320 N N . THR B 1 171 ? 37.09595 64.79115 16.76747 1.000 11.63462 171 THR B N 1
ATOM 4321 C CA . THR B 1 171 ? 37.48295 63.52116 16.17621 1.000 9.67865 171 THR B CA 1
ATOM 4322 C C . THR B 1 171 ? 36.76705 62.42354 16.94891 1.000 12.97248 171 THR B C 1
ATOM 4323 O O . THR B 1 171 ? 36.06300 62.68772 17.92959 1.000 12.42461 171 THR B O 1
ATOM 4327 N N . HIS B 1 172 ? 36.93651 61.18256 16.48851 1.000 12.67359 172 HIS B N 1
ATOM 4328 C CA . HIS B 1 172 ? 36.30410 60.01589 17.08913 1.000 13.68828 172 HIS B CA 1
ATOM 4329 C C . HIS B 1 172 ? 37.33248 58.89455 17.15679 1.000 14.15346 172 HIS B C 1
ATOM 4330 O O . HIS B 1 172 ? 38.10123 58.70134 16.21241 1.000 12.81389 172 HIS B O 1
ATOM 4337 N N . PHE B 1 173 ? 37.34745 58.17018 18.27706 1.000 15.39064 173 PHE B N 1
ATOM 4338 C CA . PHE B 1 173 ? 38.32529 57.11876 18.54498 1.000 14.37515 173 PHE B CA 1
ATOM 4339 C C . PHE B 1 173 ? 37.78994 55.73043 18.19249 1.000 15.34642 173 PHE B C 1
ATOM 4340 O O . PHE B 1 173 ? 36.64140 55.39010 18.49452 1.000 14.98529 173 PHE B O 1
ATOM 4348 N N . ALA B 1 174 ? 38.64489 54.91948 17.56697 1.000 13.80711 174 ALA B N 1
ATOM 4349 C CA . ALA B 1 174 ? 38.25316 53.57310 17.17082 1.000 13.76311 174 ALA B CA 1
ATOM 4350 C C . ALA B 1 174 ? 38.40061 52.56068 18.29277 1.000 16.68924 174 ALA B C 1
ATOM 4351 O O . ALA B 1 174 ? 37.72691 51.52415 18.26450 1.000 15.89314 174 ALA B O 1
ATOM 4353 N N . THR B 1 175 ? 39.28369 52.82194 19.26474 1.000 14.81447 175 THR B N 1
ATOM 4354 C CA . THR B 1 175 ? 39.64191 51.81499 20.25515 1.000 19.09251 175 THR B CA 1
ATOM 4355 C C . THR B 1 175 ? 39.74063 52.41358 21.65642 1.000 19.49659 175 THR B C 1
ATOM 4356 O O . THR B 1 175 ? 40.58781 51.99200 22.45595 1.000 18.33644 175 THR B O 1
ATOM 4360 N N . ALA B 1 176 ? 38.88907 53.39729 21.97878 1.000 15.75873 176 ALA B N 1
ATOM 4361 C CA . ALA B 1 176 ? 38.93306 53.98287 23.31545 1.000 14.28822 176 ALA B CA 1
ATOM 4362 C C . ALA B 1 176 ? 38.45996 53.00753 24.38498 1.000 19.89845 176 ALA B C 1
ATOM 4363 O O . ALA B 1 176 ? 38.71268 53.23545 25.57448 1.000 16.37645 176 ALA B O 1
ATOM 4365 N N . ASP B 1 177 ? 37.75598 51.94743 23.99200 1.000 19.99942 177 ASP B N 1
ATOM 4366 C CA . ASP B 1 177 ? 37.26560 50.93689 24.91797 1.000 17.99239 177 ASP B CA 1
ATOM 4367 C C . ASP B 1 177 ? 38.15342 49.69595 24.93894 1.000 18.61360 177 ASP B C 1
ATOM 4368 O O . ASP B 1 177 ? 37.71189 48.63406 25.39007 1.000 17.05567 177 ASP B O 1
ATOM 4373 N N . ASP B 1 178 ? 39.39242 49.81008 24.44710 1.000 17.05615 178 ASP B N 1
ATOM 4374 C CA . ASP B 1 178 ? 40.35014 48.70902 24.38121 1.000 18.99927 178 ASP B CA 1
ATOM 4375 C C . ASP B 1 178 ? 41.25590 48.75718 25.59976 1.000 19.51392 178 ASP B C 1
ATOM 4376 O O . ASP B 1 178 ? 41.80728 49.82560 25.90549 1.000 21.18319 178 ASP B O 1
ATOM 4381 N N . PRO B 1 179 ? 41.43389 47.64464 26.32163 1.000 25.23996 179 PRO B N 1
ATOM 4382 C CA . PRO B 1 179 ? 42.41943 47.63681 27.41979 1.000 19.66115 179 PRO B CA 1
ATOM 4383 C C . PRO B 1 179 ? 43.81424 48.05685 26.98469 1.000 23.41032 179 PRO B C 1
ATOM 4384 O O . PRO B 1 179 ? 44.59537 48.55271 27.81112 1.000 24.14647 179 PRO B O 1
ATOM 4388 N N . ASP B 1 180 ? 44.15625 47.86838 25.71402 1.000 20.91138 180 ASP B N 1
ATOM 4389 C CA . ASP B 1 180 ? 45.39085 48.40330 25.14962 1.000 23.32935 180 ASP B CA 1
ATOM 4390 C C . ASP B 1 180 ? 45.10655 49.79761 24.60937 1.000 22.79905 180 ASP B C 1
ATOM 4391 O O . ASP B 1 180 ? 44.25488 49.95733 23.72871 1.000 22.08024 180 ASP B O 1
ATOM 4396 N N . ASP B 1 181 ? 45.82458 50.80109 25.11169 1.000 21.31365 181 ASP B N 1
ATOM 4397 C CA . ASP B 1 181 ? 45.57235 52.17857 24.70018 1.000 19.27133 181 ASP B CA 1
ATOM 4398 C C . ASP B 1 181 ? 46.52074 52.66254 23.61218 1.000 20.25047 181 ASP B C 1
ATOM 4399 O O . ASP B 1 181 ? 46.54699 53.86481 23.32810 1.000 23.76997 181 ASP B O 1
ATOM 4404 N N . THR B 1 182 ? 47.28527 51.76077 22.98691 1.000 18.78678 182 THR B N 1
ATOM 4405 C CA . THR B 1 182 ? 48.33753 52.18985 22.06564 1.000 18.83482 182 THR B CA 1
ATOM 4406 C C . THR B 1 182 ? 47.77487 53.00316 20.90616 1.000 24.65621 182 THR B C 1
ATOM 4407 O O . THR B 1 182 ? 48.20535 54.13666 20.65881 1.000 22.97247 182 THR B O 1
ATOM 4411 N N . TYR B 1 183 ? 46.81944 52.43349 20.16758 1.000 17.82402 183 TYR B N 1
ATOM 4412 C CA . TYR B 1 183 ? 46.25638 53.16351 19.03573 1.000 17.61593 183 TYR B CA 1
ATOM 4413 C C . TYR B 1 183 ? 45.47095 54.38905 19.49218 1.000 20.00566 183 TYR B C 1
ATOM 4414 O O . TYR B 1 183 ? 45.48238 55.41751 18.80924 1.000 16.44384 183 TYR B O 1
ATOM 4423 N N . PHE B 1 184 ? 44.80294 54.30972 20.64519 1.000 18.34737 184 PHE B N 1
ATOM 4424 C CA . PHE B 1 184 ? 44.10248 55.47613 21.16844 1.000 19.05162 184 PHE B CA 1
ATOM 4425 C C . PHE B 1 184 ? 45.05467 56.65730 21.32929 1.000 23.09557 184 PHE B C 1
ATOM 4426 O O . PHE B 1 184 ? 44.73594 57.78745 20.93783 1.000 18.56279 184 PHE B O 1
ATOM 4434 N N . LYS B 1 185 ? 46.22869 56.42204 21.92350 1.000 21.59746 185 LYS B N 1
ATOM 4435 C CA . LYS B 1 185 ? 47.17441 57.52472 22.08373 1.000 19.61718 185 LYS B CA 1
ATOM 4436 C C . LYS B 1 185 ? 47.71690 58.01363 20.74633 1.000 22.80916 185 LYS B C 1
ATOM 4437 O O . LYS B 1 185 ? 48.01481 59.20462 20.61179 1.000 24.89996 185 LYS B O 1
ATOM 4443 N N . GLU B 1 186 ? 47.82693 57.13326 19.74479 1.000 23.00933 186 GLU B N 1
ATOM 4444 C CA . GLU B 1 186 ? 48.23691 57.59302 18.41879 1.000 21.21303 186 GLU B CA 1
ATOM 4445 C C . GLU B 1 186 ? 47.19761 58.52908 17.81275 1.000 23.80530 186 GLU B C 1
ATOM 4446 O O . GLU B 1 186 ? 47.54662 59.55584 17.21511 1.000 16.71954 186 GLU B O 1
ATOM 4452 N N . GLN B 1 187 ? 45.91547 58.17012 17.92678 1.000 19.67251 187 GLN B N 1
ATOM 4453 C CA . GLN B 1 187 ? 44.84809 59.04190 17.43881 1.000 16.55846 187 GLN B CA 1
ATOM 4454 C C . GLN B 1 187 ? 44.83977 60.37204 18.17700 1.000 18.70428 187 GLN B C 1
ATOM 4455 O O . GLN B 1 187 ? 44.68072 61.43440 17.56417 1.000 17.96683 187 GLN B O 1
ATOM 4461 N N . SER B 1 188 ? 44.95824 60.33087 19.50781 1.000 17.56635 188 SER B N 1
ATOM 4462 C CA . SER B 1 188 ? 44.85757 61.56199 20.28594 1.000 19.92673 188 SER B CA 1
ATOM 4463 C C . SER B 1 188 ? 46.00332 62.50548 19.95431 1.000 25.32861 188 SER B C 1
ATOM 4464 O O . SER B 1 188 ? 45.79395 63.71515 19.77866 1.000 20.34357 188 SER B O 1
ATOM 4467 N N . ALA B 1 189 ? 47.21519 61.96216 19.83126 1.000 19.97107 189 ALA B N 1
ATOM 4468 C CA . ALA B 1 189 ? 48.34872 62.77964 19.41794 1.000 28.28211 189 ALA B CA 1
ATOM 4469 C C . ALA B 1 189 ? 48.13852 63.34949 18.01729 1.000 27.24133 189 ALA B C 1
ATOM 4470 O O . ALA B 1 189 ? 48.46966 64.51360 17.75437 1.000 22.75433 189 ALA B O 1
ATOM 4472 N N . ARG B 1 190 ? 47.57941 62.54564 17.10619 1.000 20.87072 190 ARG B N 1
ATOM 4473 C CA . ARG B 1 190 ? 47.34550 63.01990 15.74357 1.000 21.56523 190 ARG B CA 1
ATOM 4474 C C . ARG B 1 190 ? 46.30856 64.13990 15.70776 1.000 23.48194 190 ARG B C 1
ATOM 4475 O O . ARG B 1 190 ? 46.48174 65.12840 14.98362 1.000 22.60916 190 ARG B O 1
ATOM 4483 N N . PHE B 1 191 ? 45.22013 64.00347 16.47177 1.000 17.70192 191 PHE B N 1
ATOM 4484 C CA . PHE B 1 191 ? 44.23103 65.07988 16.56043 1.000 22.20478 191 PHE B CA 1
ATOM 4485 C C . PHE B 1 191 ? 44.84304 66.34834 17.14644 1.000 28.20505 191 PHE B C 1
ATOM 4486 O O . PHE B 1 191 ? 44.66552 67.44819 16.60426 1.000 20.79640 191 PHE B O 1
ATOM 4494 N N . ASN B 1 192 ? 45.55773 66.21351 18.26924 1.000 23.16781 192 ASN B N 1
ATOM 4495 C CA . ASN B 1 192 ? 46.18880 67.37063 18.90132 1.000 26.13958 192 ASN B CA 1
ATOM 4496 C C . ASN B 1 192 ? 47.15367 68.06665 17.95190 1.000 24.56661 192 ASN B C 1
ATOM 4497 O O . ASN B 1 192 ? 47.25047 69.30173 17.94419 1.000 29.68672 192 ASN B O 1
ATOM 4502 N N . GLN B 1 193 ? 47.85616 67.29090 17.12880 1.000 21.86771 193 GLN B N 1
ATOM 4503 C CA . GLN B 1 193 ? 48.74050 67.86332 16.12011 1.000 23.14855 193 GLN B CA 1
ATOM 4504 C C . GLN B 1 193 ? 47.95888 68.69009 15.10401 1.000 31.50616 193 GLN B C 1
ATOM 4505 O O . GLN B 1 193 ? 48.35196 69.81384 14.76391 1.000 26.77562 193 GLN B O 1
ATOM 4511 N N . LEU B 1 194 ? 46.83969 68.15283 14.60961 1.000 24.65095 194 LEU B N 1
ATOM 4512 C CA . LEU B 1 194 ? 46.08943 68.86761 13.58050 1.000 18.46001 194 LEU B CA 1
ATOM 4513 C C . LEU B 1 194 ? 45.38212 70.09087 14.15117 1.000 20.81761 194 LEU B C 1
ATOM 4514 O O . LEU B 1 194 ? 45.34426 71.14388 13.50398 1.000 24.27732 194 LEU B O 1
ATOM 4519 N N . VAL B 1 195 ? 44.82349 69.99308 15.36027 1.000 20.62365 195 VAL B N 1
ATOM 4520 C CA . VAL B 1 195 ? 44.12168 71.15708 15.89728 1.000 22.59549 195 VAL B CA 1
ATOM 4521 C C . VAL B 1 195 ? 45.10887 72.24775 16.27171 1.000 22.02014 195 VAL B C 1
ATOM 4522 O O . VAL B 1 195 ? 44.75947 73.43541 16.28646 1.000 20.97374 195 VAL B O 1
ATOM 4526 N N . ALA B 1 196 ? 46.35058 71.87081 16.57585 1.000 27.42909 196 ALA B N 1
ATOM 4527 C CA . ALA B 1 196 ? 47.33733 72.85341 16.99438 1.000 31.82335 196 ALA B CA 1
ATOM 4528 C C . ALA B 1 196 ? 47.65052 73.85968 15.89865 1.000 24.67617 196 ALA B C 1
ATOM 4529 O O . ALA B 1 196 ? 48.13440 74.95232 16.20389 1.000 24.14438 196 ALA B O 1
ATOM 4531 N N . VAL B 1 197 ? 47.39883 73.52193 14.62956 1.000 23.18914 197 VAL B N 1
ATOM 4532 C CA . VAL B 1 197 ? 47.73004 74.45256 13.55393 1.000 25.58934 197 VAL B CA 1
ATOM 4533 C C . VAL B 1 197 ? 46.57866 75.38375 13.20000 1.000 27.63516 197 VAL B C 1
ATOM 4534 O O . VAL B 1 197 ? 46.77037 76.29569 12.37849 1.000 21.19012 197 VAL B O 1
ATOM 4538 N N . LEU B 1 198 ? 45.39716 75.19410 13.79118 1.000 18.37283 198 LEU B N 1
ATOM 4539 C CA . LEU B 1 198 ? 44.32179 76.16059 13.62086 1.000 18.52348 198 LEU B CA 1
ATOM 4540 C C . LEU B 1 198 ? 44.74068 77.49141 14.23657 1.000 19.59361 198 LEU B C 1
ATOM 4541 O O . LEU B 1 198 ? 45.25042 77.50817 15.36520 1.000 17.39927 198 LEU B O 1
ATOM 4546 N N . PRO B 1 199 ? 44.56144 78.61797 13.53472 1.000 16.04108 199 PRO B N 1
ATOM 4547 C CA . PRO B 1 199 ? 44.91564 79.91364 14.14396 1.000 17.60335 199 PRO B CA 1
ATOM 4548 C C . PRO B 1 199 ? 44.18395 80.18389 15.44579 1.000 24.15781 199 PRO B C 1
ATOM 4549 O O . PRO B 1 199 ? 44.75833 80.76799 16.37515 1.000 21.59525 199 PRO B O 1
ATOM 4553 N N . LYS B 1 200 ? 42.92139 79.77710 15.53805 1.000 16.76407 200 LYS B N 1
ATOM 4554 C CA . LYS B 1 200 ? 42.13766 79.94540 16.75062 1.000 18.03982 200 LYS B CA 1
ATOM 4555 C C . LYS B 1 200 ? 41.18695 78.76786 16.87101 1.000 14.73350 200 LYS B C 1
ATOM 4556 O O . LYS B 1 200 ? 40.57456 78.35923 15.88088 1.000 20.24625 200 LYS B O 1
ATOM 4562 N N . LYS B 1 201 ? 41.07299 78.23156 18.07851 1.000 16.44491 201 LYS B N 1
ATOM 4563 C CA . LYS B 1 201 ? 40.16712 77.11288 18.29759 1.000 17.08881 201 LYS B CA 1
ATOM 4564 C C . LYS B 1 201 ? 38.72105 77.60544 18.36371 1.000 17.34584 201 LYS B C 1
ATOM 4565 O O . LYS B 1 201 ? 38.45394 78.70757 18.85463 1.000 18.10535 201 LYS B O 1
ATOM 4571 N N . PRO B 1 202 ? 37.77639 76.81325 17.87008 1.000 12.51334 202 PRO B N 1
ATOM 4572 C CA . PRO B 1 202 ? 36.35005 77.16016 17.97774 1.000 15.58513 202 PRO B CA 1
ATOM 4573 C C . PRO B 1 202 ? 35.85015 76.91535 19.40031 1.000 16.55839 202 PRO B C 1
ATOM 4574 O O . PRO B 1 202 ? 36.57759 76.41952 20.25951 1.000 16.03025 202 PRO B O 1
ATOM 4578 N N . ARG B 1 203 ? 34.57616 77.26157 19.64138 1.000 10.74975 203 ARG B N 1
ATOM 4579 C CA . ARG B 1 203 ? 34.06252 77.21183 21.00674 1.000 15.94110 203 ARG B CA 1
ATOM 4580 C C . ARG B 1 203 ? 33.95121 75.77880 21.52941 1.000 14.37688 203 ARG B C 1
ATOM 4581 O O . ARG B 1 203 ? 34.08683 75.56532 22.73848 1.000 13.58440 203 ARG B O 1
ATOM 4589 N N . PHE B 1 204 ? 33.70475 74.79309 20.65815 1.000 12.49769 204 PHE B N 1
ATOM 4590 C CA . PHE B 1 204 ? 33.64191 73.38729 21.05992 1.000 12.31268 204 PHE B CA 1
ATOM 4591 C C . PHE B 1 204 ? 34.82221 72.62538 20.47786 1.000 11.94045 204 PHE B C 1
ATOM 4592 O O . PHE B 1 204 ? 35.03962 72.63622 19.26273 1.000 14.87665 204 PHE B O 1
ATOM 4600 N N . VAL B 1 205 ? 35.57510 71.95737 21.34297 1.000 13.05109 205 VAL B N 1
ATOM 4601 C CA . VAL B 1 205 ? 36.64596 71.05999 20.92949 1.000 12.82082 205 VAL B CA 1
ATOM 4602 C C . VAL B 1 205 ? 36.36511 69.74086 21.63987 1.000 11.94853 205 VAL B C 1
ATOM 4603 O O . VAL B 1 205 ? 36.35981 69.69366 22.87430 1.000 12.78001 205 VAL B O 1
ATOM 4607 N N . HIS B 1 206 ? 36.06442 68.68653 20.88417 1.000 14.08803 206 HIS B N 1
ATOM 4608 C CA . HIS B 1 206 ? 35.5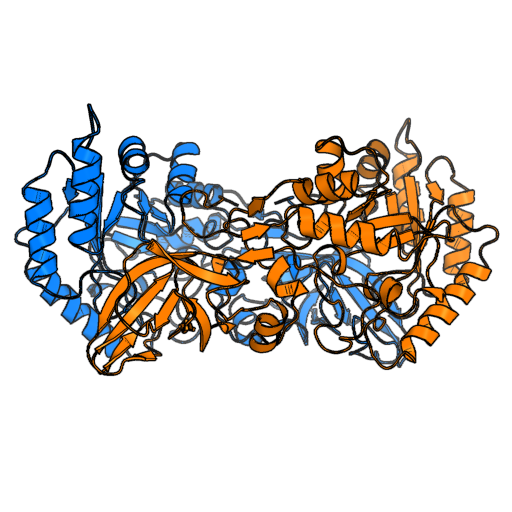6669 67.49342 21.55902 1.000 14.24432 206 HIS B CA 1
ATOM 4609 C C . HIS B 1 206 ? 36.04950 66.22177 20.87619 1.000 14.18978 206 HIS B C 1
ATOM 4610 O O . HIS B 1 206 ? 36.21362 66.18347 19.65705 1.000 11.60705 206 HIS B O 1
ATOM 4617 N N . VAL B 1 207 ? 36.30946 65.18703 21.68114 1.000 14.13745 207 VAL B N 1
ATOM 4618 C CA . VAL B 1 207 ? 36.90426 63.94972 21.18648 1.000 13.57587 207 VAL B CA 1
ATOM 4619 C C . VAL B 1 207 ? 36.22962 62.73457 21.80790 1.000 15.24864 207 VAL B C 1
ATOM 4620 O O . VAL B 1 207 ? 36.51045 61.59769 21.41133 1.000 15.17598 207 VAL B O 1
ATOM 4624 N N . SER B 1 208 ? 35.36878 62.95410 22.80188 1.000 12.10971 208 SER B N 1
ATOM 4625 C CA . SER B 1 208 ? 35.05323 61.92439 23.78972 1.000 14.21300 208 SER B CA 1
ATOM 4626 C C . SER B 1 208 ? 33.72464 61.24724 23.48124 1.000 17.97721 208 SER B C 1
ATOM 4627 O O . SER B 1 208 ? 32.67449 61.89796 23.52987 1.000 15.89857 208 SER B O 1
ATOM 4630 N N . ASN B 1 209 ? 33.77142 59.94132 23.19491 1.000 12.24073 209 ASN B N 1
ATOM 4631 C CA . ASN B 1 209 ? 32.60071 59.08135 23.31455 1.000 13.67559 209 ASN B CA 1
ATOM 4632 C C . ASN B 1 209 ? 32.51230 58.60821 24.76645 1.000 16.50321 209 ASN B C 1
ATOM 4633 O O . ASN B 1 209 ? 33.27566 59.06073 25.62944 1.000 16.81367 209 ASN B O 1
ATOM 4638 N N . SER B 1 210 ? 31.59770 57.67199 25.04921 1.000 13.29827 210 SER B N 1
ATOM 4639 C CA . SER B 1 210 ? 31.45698 57.16481 26.41255 1.000 16.94886 210 SER B CA 1
ATOM 4640 C C . SER B 1 210 ? 32.77467 56.59531 26.92125 1.000 15.78186 210 SER B C 1
ATOM 4641 O O . SER B 1 210 ? 33.22697 56.93309 28.02507 1.000 15.87379 210 SER B O 1
ATOM 4644 N N . ALA B 1 211 ? 33.41387 55.73836 26.11812 1.000 12.16950 211 ALA B N 1
ATOM 4645 C CA . ALA B 1 211 ? 34.64184 55.08210 26.56076 1.000 16.24821 211 ALA B CA 1
ATOM 4646 C C . ALA B 1 211 ? 35.73348 56.09352 26.86895 1.000 18.43827 211 ALA B C 1
ATOM 4647 O O . ALA B 1 211 ? 36.48158 55.93416 27.84215 1.000 17.00215 211 ALA B O 1
ATOM 4649 N N . THR B 1 212 ? 35.85714 57.13021 26.03711 1.000 14.76497 212 THR B N 1
ATOM 4650 C CA . THR B 1 212 ? 36.88067 58.13982 26.28354 1.000 16.19665 212 THR B CA 1
ATOM 4651 C C . THR B 1 212 ? 36.63872 58.83848 27.61280 1.000 18.74218 212 THR B C 1
ATOM 4652 O O . THR B 1 212 ? 37.56922 59.03134 28.40609 1.000 18.36386 212 THR B O 1
ATOM 4656 N N . SER B 1 213 ? 35.38849 59.21348 27.88004 1.000 14.51225 213 SER B N 1
ATOM 4657 C CA . SER B 1 213 ? 35.09180 59.91693 29.12106 1.000 20.61060 213 SER B CA 1
ATOM 4658 C C . SER B 1 213 ? 35.25559 59.01171 30.33475 1.000 22.93811 213 SER B C 1
ATOM 4659 O O . SER B 1 213 ? 35.57062 59.49982 31.42449 1.000 20.14267 213 SER B O 1
ATOM 4662 N N . LEU B 1 214 ? 35.07174 57.69621 30.16921 1.000 17.97947 214 LEU B N 1
ATOM 4663 C CA . LEU B 1 214 ? 35.15802 56.79318 31.31564 1.000 18.96835 214 LEU B CA 1
ATOM 4664 C C . LEU B 1 214 ? 36.59937 56.45287 31.67176 1.000 20.78455 214 LEU B C 1
ATOM 4665 O O . LEU B 1 214 ? 36.96148 56.44978 32.85438 1.000 23.10432 214 LEU B O 1
ATOM 4670 N N . TRP B 1 215 ? 37.43063 56.16685 30.67072 1.000 16.93452 215 TRP B N 1
ATOM 4671 C CA . TRP B 1 215 ? 38.75349 55.60387 30.89665 1.000 21.11634 215 TRP B CA 1
ATOM 4672 C C . TRP B 1 215 ? 39.89071 56.46275 30.36301 1.000 17.41489 215 TRP B C 1
ATOM 4673 O O . TRP B 1 215 ? 41.05629 56.09610 30.54183 1.000 18.05412 215 TRP B O 1
ATOM 4684 N N . HIS B 1 216 ? 39.59543 57.58615 29.71206 1.000 20.75277 216 HIS B N 1
ATOM 4685 C CA . HIS B 1 216 ? 40.62877 58.47525 29.18541 1.000 18.71860 216 HIS B CA 1
ATOM 4686 C C . HIS B 1 216 ? 40.25047 59.92872 29.44631 1.000 16.69197 216 HIS B C 1
ATOM 4687 O O . HIS B 1 216 ? 40.46915 60.81063 28.60576 1.000 14.03082 216 HIS B O 1
ATOM 4694 N N . ALA B 1 217 ? 39.66871 60.18956 30.62110 1.000 18.43545 217 ALA B N 1
ATOM 4695 C CA . ALA B 1 217 ? 39.10972 61.50389 30.92664 1.000 21.70197 217 ALA B CA 1
ATOM 4696 C C . ALA B 1 217 ? 40.13302 62.62953 30.82623 1.000 22.06011 217 ALA B C 1
ATOM 4697 O O . ALA B 1 217 ? 39.74125 63.78469 30.60373 1.000 24.27229 217 ALA B O 1
ATOM 4699 N N . ALA B 1 218 ? 41.42710 62.33211 30.98078 1.000 18.30893 218 ALA B N 1
ATOM 4700 C CA . ALA B 1 218 ? 42.44002 63.37714 30.83311 1.000 20.51146 218 ALA B CA 1
ATOM 4701 C C . ALA B 1 218 ? 42.51176 63.92132 29.41095 1.000 22.58415 218 ALA B C 1
ATOM 4702 O O . ALA B 1 218 ? 43.04381 65.01992 29.20182 1.000 21.32585 218 ALA B O 1
ATOM 4704 N N . CYS B 1 219 ? 41.99038 63.18034 28.43357 1.000 19.23795 219 CYS B N 1
ATOM 4705 C CA . CYS B 1 219 ? 41.97876 63.58687 27.03544 1.000 19.92642 219 CYS B CA 1
ATOM 4706 C C . CYS B 1 219 ? 40.68273 64.27954 26.62341 1.000 16.59161 219 CYS B C 1
ATOM 4707 O O . CYS B 1 219 ? 40.56022 64.67238 25.45794 1.000 21.83218 219 CYS B O 1
ATOM 4710 N N . ASN B 1 220 ? 39.71942 64.42130 27.53531 1.000 17.08612 220 ASN B N 1
ATOM 4711 C CA . ASN B 1 220 ? 38.48082 65.13836 27.23755 1.000 16.85675 220 ASN B CA 1
ATOM 4712 C C . ASN B 1 220 ? 38.76651 66.54130 26.71968 1.000 20.95620 220 ASN B C 1
ATOM 4713 O O . ASN B 1 220 ? 39.67261 67.22478 27.20073 1.000 18.44865 220 ASN B O 1
ATOM 4718 N N . GLY B 1 221 ? 37.97114 66.97620 25.74204 1.000 20.43626 221 GLY B N 1
ATOM 4719 C CA . GLY B 1 221 ? 37.90174 68.38287 25.38874 1.000 17.34972 221 GLY B CA 1
ATOM 4720 C C . GLY B 1 221 ? 36.86304 69.05730 26.25864 1.000 21.88955 221 GLY B C 1
ATOM 4721 O O . GLY B 1 221 ? 36.73055 68.68924 27.42969 1.000 20.66338 221 GLY B O 1
ATOM 4722 N N . ASN B 1 222 ? 36.09318 70.01047 25.72759 1.000 17.23825 222 ASN B N 1
ATOM 4723 C CA . ASN B 1 222 ? 35.10562 70.68835 26.55368 1.000 16.93946 222 ASN B CA 1
ATOM 4724 C C . ASN B 1 222 ? 33.67450 70.21042 26.29958 1.000 16.24767 222 ASN B C 1
ATOM 4725 O O . ASN B 1 222 ? 32.73781 70.79581 26.84669 1.000 15.54965 222 ASN B O 1
ATOM 4730 N N . VAL B 1 223 ? 33.48737 69.14128 25.52625 1.000 13.34345 223 VAL B N 1
ATOM 4731 C CA . VAL B 1 223 ? 32.17931 68.50855 25.35489 1.000 12.94400 223 VAL B CA 1
ATOM 4732 C C . VAL B 1 223 ? 32.37280 66.99572 25.39239 1.000 12.17987 223 VAL B C 1
ATOM 4733 O O . VAL B 1 223 ? 33.31167 66.47491 24.78566 1.000 15.33307 223 VAL B O 1
ATOM 4737 N N . ILE B 1 224 ? 31.48985 66.29637 26.10948 1.000 14.49607 224 ILE B N 1
ATOM 4738 C CA . ILE B 1 224 ? 31.41137 64.83520 26.08194 1.000 15.76107 224 ILE B CA 1
ATOM 4739 C C . ILE B 1 224 ? 30.23976 64.44549 25.18919 1.000 13.19099 224 ILE B C 1
ATOM 4740 O O . ILE B 1 224 ? 29.09853 64.83496 25.45649 1.000 14.25291 224 ILE B O 1
ATOM 4745 N N . ARG B 1 225 ? 30.50645 63.66357 24.14022 1.000 13.55070 225 ARG B N 1
ATOM 4746 C CA . ARG B 1 225 ? 29.43004 63.05558 23.34722 1.000 12.19445 225 ARG B CA 1
ATOM 4747 C C . ARG B 1 225 ? 29.04101 61.73559 24.01376 1.000 13.89608 225 ARG B C 1
ATOM 4748 O O . ARG B 1 225 ? 29.43289 60.64222 23.59753 1.000 12.77600 225 ARG B O 1
ATOM 4756 N N . MET B 1 226 ? 28.22850 61.85038 25.06131 1.000 13.16976 226 MET B N 1
ATOM 4757 C CA . MET B 1 226 ? 27.90982 60.71409 25.92086 1.000 13.22739 226 MET B CA 1
ATOM 4758 C C . MET B 1 226 ? 26.84095 59.85088 25.26499 1.000 12.56626 226 MET B C 1
ATOM 4759 O O . MET B 1 226 ? 25.69120 60.27290 25.11799 1.000 13.48874 226 MET B O 1
ATOM 4764 N N . GLY B 1 227 ? 27.21120 58.62585 24.90973 1.000 14.31067 227 GLY B N 1
ATOM 4765 C CA . GLY B 1 227 ? 26.27987 57.73813 24.24905 1.000 12.21857 227 GLY B CA 1
ATOM 4766 C C . GLY B 1 227 ? 25.87946 56.57176 25.12172 1.000 11.16396 227 GLY B C 1
ATOM 4767 O O . GLY B 1 227 ? 25.07574 56.72332 26.04478 1.000 14.94410 227 GLY B O 1
ATOM 4768 N N . ILE B 1 228 ? 26.46088 55.40543 24.83541 1.000 13.03079 228 ILE B N 1
ATOM 4769 C CA . ILE B 1 228 ? 26.00754 54.14008 25.41455 1.000 11.52833 228 ILE B CA 1
ATOM 4770 C C . ILE B 1 228 ? 25.95884 54.18786 26.94434 1.000 11.35134 228 ILE B C 1
ATOM 4771 O O . ILE B 1 228 ? 25.05165 53.61457 27.56125 1.000 15.17568 228 ILE B O 1
ATOM 4776 N N . SER B 1 229 ? 26.89289 54.90753 27.58189 1.000 12.80828 229 SER B N 1
ATOM 4777 C CA . SER B 1 229 ? 26.93925 54.91689 29.04528 1.000 14.66174 229 SER B CA 1
ATOM 4778 C C . SER B 1 229 ? 25.73225 55.63350 29.65084 1.000 15.25177 229 SER B C 1
ATOM 4779 O O . SER B 1 229 ? 25.33085 55.33008 30.77914 1.000 17.51670 229 SER B O 1
ATOM 4782 N N . LEU B 1 230 ? 25.14999 56.58698 28.92382 1.000 11.92383 230 LEU B N 1
ATOM 4783 C CA . LEU B 1 230 ? 23.91658 57.22834 29.36622 1.000 11.85557 230 LEU B CA 1
ATOM 4784 C C . LEU B 1 230 ? 22.79423 56.21283 29.53530 1.000 17.50569 230 LEU B C 1
ATOM 4785 O O . LEU B 1 230 ? 21.94810 56.34693 30.43200 1.000 14.83522 230 LEU B O 1
ATOM 4790 N N . TYR B 1 231 ? 22.76532 55.19175 28.67291 1.000 13.70819 231 TYR B N 1
ATOM 4791 C CA . TYR B 1 231 ? 21.75702 54.14519 28.72905 1.000 13.51491 231 TYR B CA 1
ATOM 4792 C C . TYR B 1 231 ? 22.11151 53.05556 29.73696 1.000 15.22055 231 TYR B C 1
ATOM 4793 O O . TYR B 1 231 ? 21.38763 52.05715 29.83325 1.000 17.80931 231 TYR B O 1
ATOM 4802 N N . GLY B 1 232 ? 23.19314 53.23760 30.49476 1.000 12.39603 232 GLY B N 1
ATOM 4803 C CA . GLY B 1 232 ? 23.54639 52.30438 31.55621 1.000 13.92735 232 GLY B CA 1
ATOM 4804 C C . GLY B 1 232 ? 24.33462 51.09862 31.11643 1.000 16.65039 232 GLY B C 1
ATOM 4805 O O . GLY B 1 232 ? 24.37571 50.09787 31.84541 1.000 16.45443 232 GLY B O 1
ATOM 4806 N N . LEU B 1 233 ? 24.98309 51.16319 29.95849 1.000 14.24866 233 LEU B N 1
ATOM 4807 C CA . LEU B 1 233 ? 25.64094 50.00731 29.37408 1.000 14.29116 233 LEU B CA 1
ATOM 4808 C C . LEU B 1 233 ? 27.12700 50.29047 29.20030 1.000 15.99304 233 LEU B C 1
ATOM 4809 O O . LEU B 1 233 ? 27.52502 51.41270 28.86750 1.000 15.55579 233 LEU B O 1
ATOM 4814 N N . ASN B 1 234 ? 27.94482 49.26857 29.43413 1.000 15.08678 234 ASN B N 1
ATOM 4815 C CA . ASN B 1 234 ? 29.39722 49.42162 29.38507 1.000 13.22265 234 ASN B CA 1
ATOM 4816 C C . ASN B 1 234 ? 29.86385 49.50070 27.93639 1.000 11.02096 234 ASN B C 1
ATOM 4817 O O . ASN B 1 234 ? 29.62395 48.56120 27.16657 1.000 15.19993 234 ASN B O 1
ATOM 4822 N N . PRO B 1 235 ? 30.52796 50.58427 27.52751 1.000 14.79581 235 PRO B N 1
ATOM 4823 C CA . PRO B 1 235 ? 30.98361 50.70086 26.12796 1.000 13.65652 235 PRO B CA 1
ATOM 4824 C C . PRO B 1 235 ? 31.80255 49.51894 25.64538 1.000 17.97080 235 PRO B C 1
ATOM 4825 O O . PRO B 1 235 ? 31.72291 49.15097 24.46522 1.000 19.18620 235 PRO B O 1
ATOM 4829 N N . SER B 1 236 ? 32.58829 48.91336 26.52759 1.000 16.09239 236 SER B N 1
ATOM 4830 C CA . SER B 1 236 ? 33.51608 47.85334 26.17651 1.000 13.00582 236 SER B CA 1
ATOM 4831 C C . SER B 1 236 ? 32.88233 46.47184 26.20983 1.000 14.95764 236 SER B C 1
ATOM 4832 O O . SER B 1 236 ? 33.59373 45.47805 26.01351 1.000 18.61107 236 SER B O 1
ATOM 4835 N N . GLY B 1 237 ? 31.58175 46.38139 26.45725 1.000 14.09976 237 GLY B N 1
ATOM 4836 C CA . GLY B 1 237 ? 30.95947 45.08515 26.65147 1.000 15.64373 237 GLY B CA 1
ATOM 4837 C C . GLY B 1 237 ? 31.39856 44.50667 27.98096 1.000 20.01215 237 GLY B C 1
ATOM 4838 O O . GLY B 1 237 ? 30.96844 44.97260 29.04271 1.000 21.63131 237 GLY B O 1
ATOM 4839 N N . ALA B 1 238 ? 32.28280 43.50795 27.93671 1.000 18.83077 238 ALA B N 1
ATOM 4840 C CA . ALA B 1 238 ? 32.89149 42.95505 29.14038 1.000 19.09473 238 ALA B CA 1
ATOM 4841 C C . ALA B 1 238 ? 34.40397 43.15567 29.17912 1.000 19.53413 238 ALA B C 1
ATOM 4842 O O . ALA B 1 238 ? 35.05950 42.64066 30.09450 1.000 23.18120 238 ALA B O 1
ATOM 4844 N N . ALA B 1 239 ? 34.98026 43.89142 28.21991 1.000 16.45602 239 ALA B N 1
ATOM 4845 C CA . ALA B 1 239 ? 36.43751 43.98283 28.14446 1.000 15.83337 239 ALA B CA 1
ATOM 4846 C C . ALA B 1 239 ? 37.02307 44.82038 29.27475 1.000 20.84458 239 ALA B C 1
ATOM 4847 O O . ALA B 1 239 ? 38.14288 44.54811 29.72991 1.000 20.03896 239 ALA B O 1
ATOM 4849 N N . ILE B 1 240 ? 36.30787 45.84935 29.72015 1.000 19.38589 240 ILE B N 1
ATOM 4850 C CA . ILE B 1 240 ? 36.78637 46.72008 30.79273 1.000 18.77257 240 ILE B CA 1
ATOM 4851 C C . ILE B 1 240 ? 35.67973 46.87200 31.82848 1.000 20.91024 240 ILE B C 1
ATOM 4852 O O . ILE B 1 240 ? 34.92781 47.86192 31.79283 1.000 16.99285 240 ILE B O 1
ATOM 4857 N N . PRO B 1 241 ? 35.52600 45.92059 32.75683 1.000 15.53761 241 PRO B N 1
ATOM 4858 C CA . PRO B 1 241 ? 34.50627 46.07790 33.80640 1.000 19.06378 241 PRO B CA 1
ATOM 4859 C C . PRO B 1 241 ? 34.82797 47.16636 34.81125 1.000 17.10381 241 PRO B C 1
ATOM 4860 O O . PRO B 1 241 ? 33.92143 47.58345 35.53861 1.000 18.07912 241 PRO B O 1
ATOM 4864 N N . ASP B 1 242 ? 36.06960 47.65317 34.85458 1.000 19.13107 242 ASP B N 1
ATOM 4865 C CA . ASP B 1 242 ? 36.50706 48.64434 35.83778 1.000 24.74495 242 ASP B CA 1
ATOM 4866 C C . ASP B 1 242 ? 35.99375 50.02558 35.43346 1.000 22.57225 242 ASP B C 1
ATOM 4867 O O . ASP B 1 242 ? 36.48068 50.60597 34.45930 1.000 27.09664 242 ASP B O 1
ATOM 4872 N N . LEU B 1 243 ? 35.02763 50.56479 36.19121 1.000 18.69236 243 LEU B N 1
ATOM 4873 C CA . LEU B 1 243 ? 34.33625 51.81670 35.88435 1.000 22.74332 243 LEU B CA 1
ATOM 4874 C C . LEU B 1 243 ? 34.56873 52.87383 36.96390 1.000 31.18227 243 LEU B C 1
ATOM 4875 O O . LEU B 1 243 ? 34.72533 52.54247 38.14460 1.000 23.80277 243 LEU B O 1
ATOM 4880 N N . PRO B 1 244 ? 34.57755 54.15931 36.58686 1.000 26.94978 244 PRO B N 1
ATOM 4881 C CA . PRO B 1 244 ? 34.71145 55.23108 37.59563 1.000 18.88747 244 PRO B CA 1
ATOM 4882 C C . PRO B 1 244 ? 33.46388 55.45645 38.42986 1.000 21.87906 244 PRO B C 1
ATOM 4883 O O . PRO B 1 244 ? 33.56320 56.03142 39.52173 1.000 23.39151 244 PRO B O 1
ATOM 4887 N N . TYR B 1 245 ? 32.29570 55.04931 37.94695 1.000 19.42313 245 TYR B N 1
ATOM 4888 C CA . TYR B 1 245 ? 31.04628 55.14554 38.68382 1.000 21.78830 245 TYR B CA 1
ATOM 4889 C C . TYR B 1 245 ? 30.12782 54.05455 38.15882 1.000 19.05306 245 TYR B C 1
ATOM 4890 O O . TYR B 1 245 ? 30.33322 53.55118 37.04823 1.000 22.51158 245 TYR B O 1
ATOM 4899 N N . PRO B 1 246 ? 29.14679 53.62779 38.94332 1.000 20.74673 246 PRO B N 1
ATOM 4900 C CA . PRO B 1 246 ? 28.30187 52.51866 38.49422 1.000 24.86604 246 PRO B CA 1
ATOM 4901 C C . PRO B 1 246 ? 27.37842 52.98621 37.38303 1.000 27.83837 246 PRO B C 1
ATOM 4902 O O . PRO B 1 246 ? 26.97321 54.14947 37.33428 1.000 23.36055 246 PRO B O 1
ATOM 4906 N N . LEU B 1 247 ? 27.07346 52.07250 36.46674 1.000 23.10624 247 LEU B N 1
ATOM 4907 C CA . LEU B 1 247 ? 26.12585 52.32726 35.39015 1.000 17.03795 247 LEU B CA 1
ATOM 4908 C C . LEU B 1 247 ? 24.83457 51.58596 35.69956 1.000 23.00297 247 LEU B C 1
ATOM 4909 O O . LEU B 1 247 ? 24.86774 50.40487 36.06076 1.000 26.48270 247 LEU B O 1
ATOM 4914 N N . LYS B 1 248 ? 23.70313 52.27657 35.58386 1.000 16.24838 248 LYS B N 1
ATOM 4915 C CA . LYS B 1 248 ? 22.42307 51.64256 35.85463 1.000 26.49162 248 LYS B CA 1
ATOM 4916 C C . LYS B 1 248 ? 21.71395 51.38656 34.53259 1.000 18.72570 248 LYS B C 1
ATOM 4917 O O . LYS B 1 248 ? 21.30486 52.34790 33.85963 1.000 16.10712 248 LYS B O 1
ATOM 4923 N N . PRO B 1 249 ? 21.55564 50.13210 34.11641 1.000 18.33142 249 PRO B N 1
ATOM 4924 C CA . PRO B 1 249 ? 20.94790 49.85396 32.81108 1.000 13.40796 249 PRO B CA 1
ATOM 4925 C C . PRO B 1 249 ? 19.51580 50.35121 32.76555 1.000 17.38807 249 PRO B C 1
ATOM 4926 O O . PRO B 1 249 ? 18.74275 50.16432 33.70761 1.000 18.33955 249 PRO B O 1
ATOM 4930 N N . ALA B 1 250 ? 19.17144 51.00343 31.65849 1.000 14.95816 250 ALA B N 1
ATOM 4931 C CA . ALA B 1 250 ? 17.88937 51.68489 31.55888 1.000 16.84371 250 ALA B CA 1
ATOM 4932 C C . ALA B 1 250 ? 16.79930 50.83947 30.91995 1.000 15.40755 250 ALA B C 1
ATOM 4933 O O . ALA B 1 250 ? 15.62151 51.17628 31.06872 1.000 18.98033 250 ALA B O 1
ATOM 4935 N N . LEU B 1 251 ? 17.15072 49.75433 30.22840 1.000 14.32963 251 LEU B N 1
ATOM 4936 C CA . LEU B 1 251 ? 16.21730 49.05461 29.35245 1.000 15.10460 251 LEU B CA 1
ATOM 4937 C C . LEU B 1 251 ? 15.95560 47.63141 29.83408 1.000 12.41615 251 LEU B C 1
ATOM 4938 O O . LEU B 1 251 ? 16.89699 46.86731 30.07150 1.000 14.90442 251 LEU B O 1
ATOM 4943 N N . GLY B 1 252 ? 14.66707 47.27568 29.94120 1.000 13.69594 252 GLY B N 1
ATOM 4944 C CA . GLY B 1 252 ? 14.26066 45.89375 30.10521 1.000 16.45531 252 GLY B CA 1
ATOM 4945 C C . GLY B 1 252 ? 13.25769 45.51468 29.02792 1.000 13.67063 252 GLY B C 1
ATOM 4946 O O . GLY B 1 252 ? 12.73150 46.37617 28.32076 1.000 13.54064 252 GLY B O 1
ATOM 4947 N N . ILE B 1 253 ? 13.01451 44.20468 28.89326 1.000 14.98516 253 ILE B N 1
ATOM 4948 C CA . ILE B 1 253 ? 12.10382 43.68420 27.87459 1.000 14.22080 253 ILE B CA 1
ATOM 4949 C C . ILE B 1 253 ? 11.29996 42.54592 28.48268 1.000 13.50998 253 ILE B C 1
ATOM 4950 O O . ILE B 1 253 ? 11.88244 41.61852 29.05155 1.000 13.61500 253 ILE B O 1
ATOM 4955 N N . GLU B 1 254 ? 9.97273 42.59431 28.32279 1.000 13.31182 254 GLU B N 1
ATOM 4956 C CA A GLU B 1 254 ? 9.08824 41.60963 28.92390 0.429 15.90236 254 GLU B CA 1
ATOM 4957 C CA B GLU B 1 254 ? 9.08266 41.61598 28.92770 0.119 15.93586 254 GLU B CA 1
ATOM 4958 C CA C GLU B 1 254 ? 9.06553 41.63693 28.94178 0.451 15.89929 254 GLU B CA 1
ATOM 4959 C C . GLU B 1 254 ? 7.93505 41.29713 27.97869 1.000 16.85184 254 GLU B C 1
ATOM 4960 O O . GLU B 1 254 ? 7.54772 42.11897 27.14572 1.000 16.07031 254 GLU B O 1
ATOM 4976 N N . SER B 1 255 ? 7.40251 40.08949 28.11623 1.000 15.76331 255 SER B N 1
ATOM 4977 C CA . SER B 1 255 ? 6.25353 39.63858 27.33971 1.000 20.00564 255 SER B CA 1
ATOM 4978 C C . SER B 1 255 ? 5.38423 38.77426 28.25393 1.000 16.08270 255 SER B C 1
ATOM 4979 O O . SER B 1 255 ? 5.50980 38.80783 29.48333 1.000 16.03930 255 SER B O 1
ATOM 4982 N N . GLU B 1 256 ? 4.47635 38.00571 27.65256 1.000 17.11655 256 GLU B N 1
ATOM 4983 C CA . GLU B 1 256 ? 3.61848 37.06456 28.37075 1.000 16.78961 256 GLU B CA 1
ATOM 4984 C C . GLU B 1 256 ? 3.45897 35.80752 27.53967 1.000 14.52200 256 GLU B C 1
ATOM 4985 O O . GLU B 1 256 ? 3.57791 35.83973 26.31480 1.000 13.77018 256 GLU B O 1
ATOM 4991 N N . LEU B 1 257 ? 3.15938 34.69140 28.21009 1.000 15.09885 257 LEU B N 1
ATOM 4992 C CA . LEU B 1 257 ? 2.72873 33.50647 27.48354 1.000 15.22705 257 LEU B CA 1
ATOM 4993 C C . LEU B 1 257 ? 1.34122 33.73776 26.89725 1.000 12.97710 257 LEU B C 1
ATOM 4994 O O . LEU B 1 257 ? 0.43830 34.20732 27.59419 1.000 15.27279 257 LEU B O 1
ATOM 4999 N N . VAL B 1 258 ? 1.16355 33.39039 25.62416 1.000 13.47568 258 VAL B N 1
ATOM 5000 C CA . VAL B 1 258 ? -0.15091 33.43891 24.99065 1.000 17.13591 258 VAL B CA 1
ATOM 5001 C C . VAL B 1 258 ? -0.70669 32.05580 24.68730 1.000 15.47767 258 VAL B C 1
ATOM 5002 O O . VAL B 1 258 ? -1.87955 31.94823 24.28953 1.000 15.29363 258 VAL B O 1
ATOM 5006 N N . PHE B 1 259 ? 0.07836 30.99916 24.87081 1.000 13.65950 259 PHE B N 1
ATOM 5007 C CA . PHE B 1 259 ? -0.37619 29.64080 24.61588 1.000 16.90253 259 PHE B CA 1
ATOM 5008 C C . PHE B 1 259 ? 0.51752 28.69913 25.40045 1.000 17.94713 259 PHE B C 1
ATOM 5009 O O . PHE B 1 259 ? 1.73249 28.90272 25.45955 1.000 14.68822 259 PHE B O 1
ATOM 5017 N N . VAL B 1 260 ? -0.08695 27.67930 26.00734 1.000 17.53882 260 VAL B N 1
ATOM 5018 C CA . VAL B 1 260 ? 0.64402 26.70476 26.81058 1.000 12.40040 260 VAL B CA 1
ATOM 5019 C C . VAL B 1 260 ? 0.05957 25.32782 26.53876 1.000 18.49663 260 VAL B C 1
ATOM 5020 O O . VAL B 1 260 ? -1.16446 25.15000 26.56939 1.000 16.10366 260 VAL B O 1
ATOM 5024 N N . LYS B 1 261 ? 0.93009 24.35988 26.26363 1.000 16.66699 261 LYS B N 1
ATOM 5025 C CA . LYS B 1 261 ? 0.49322 22.99973 25.97960 1.000 17.21390 261 LYS B CA 1
ATOM 5026 C C . LYS B 1 261 ? 1.55252 22.01179 26.44071 1.000 16.20074 261 LYS B C 1
ATOM 5027 O O . LYS B 1 261 ? 2.73738 22.33988 26.54834 1.000 14.96616 261 LYS B O 1
ATOM 5033 N N . GLN B 1 262 ? 1.11125 20.77954 26.68257 1.000 18.87088 262 GLN B N 1
ATOM 5034 C CA . GLN B 1 262 ? 2.00471 19.65891 26.94838 1.000 17.65944 262 GLN B CA 1
ATOM 5035 C C . GLN B 1 262 ? 1.95921 18.71744 25.75562 1.000 19.30316 262 GLN B C 1
ATOM 5036 O O . GLN B 1 262 ? 0.87318 18.35453 25.29389 1.000 25.20249 262 GLN B O 1
ATOM 5042 N N . VAL B 1 263 ? 3.12973 18.33150 25.25079 1.000 15.69588 263 VAL B N 1
ATOM 5043 C CA . VAL B 1 263 ? 3.21386 17.61069 23.98832 1.000 17.66031 263 VAL B CA 1
ATOM 5044 C C . VAL B 1 263 ? 3.80497 16.22846 24.22772 1.000 17.55678 263 VAL B C 1
ATOM 5045 O O . VAL B 1 263 ? 4.55827 16.00454 25.18192 1.000 19.78171 263 VAL B O 1
ATOM 5049 N N . ALA B 1 264 ? 3.44897 15.30098 23.34436 1.000 20.64878 264 ALA B N 1
ATOM 5050 C CA . ALA B 1 264 ? 3.95088 13.93874 23.40531 1.000 21.79596 264 ALA B CA 1
ATOM 5051 C C . ALA B 1 264 ? 5.38403 13.86605 22.88470 1.000 22.13758 264 ALA B C 1
ATOM 5052 O O . ALA B 1 264 ? 5.85105 14.73249 22.13639 1.000 19.31101 264 ALA B O 1
ATOM 5054 N N . ALA B 1 265 ? 6.08722 12.80676 23.29056 1.000 20.21499 265 ALA B N 1
ATOM 5055 C CA . ALA B 1 265 ? 7.42100 12.55235 22.76774 1.000 19.19357 265 ALA B CA 1
ATOM 5056 C C . ALA B 1 265 ? 7.38593 12.49598 21.24677 1.000 18.80547 265 ALA B C 1
ATOM 5057 O O . ALA B 1 265 ? 6.45046 11.95489 20.64778 1.000 19.89409 265 ALA B O 1
ATOM 5059 N N . GLY B 1 266 ? 8.40964 13.07153 20.62332 1.000 20.57218 266 GLY B N 1
ATOM 5060 C CA . GLY B 1 266 ? 8.49679 13.11949 19.18228 1.000 19.55399 266 GLY B CA 1
ATOM 5061 C C . GLY B 1 266 ? 7.78476 14.29195 18.53296 1.000 18.34792 266 GLY B C 1
ATOM 5062 O O . GLY B 1 266 ? 7.89249 14.45711 17.31251 1.000 19.69317 266 GLY B O 1
ATOM 5063 N N . SER B 1 267 ? 7.05232 15.09923 19.30097 1.000 19.76620 267 SER B N 1
ATOM 5064 C CA . SER B 1 267 ? 6.36173 16.25014 18.72667 1.000 18.77613 267 SER B CA 1
ATOM 5065 C C . SER B 1 267 ? 7.37190 17.24694 18.18043 1.000 15.76560 267 SER B C 1
ATOM 5066 O O . SER B 1 267 ? 8.31223 17.64038 18.87599 1.000 15.95544 267 SER B O 1
ATOM 5069 N N . LYS B 1 268 ? 7.15715 17.68281 16.94722 1.000 15.42923 268 LYS B N 1
ATOM 5070 C CA . LYS B 1 268 ? 8.05032 18.62755 16.29718 1.000 15.52710 268 LYS B CA 1
ATOM 5071 C C . LYS B 1 268 ? 7.51708 20.04320 16.46265 1.000 16.09915 268 LYS B C 1
ATOM 5072 O O . LYS B 1 268 ? 6.30685 20.28077 16.37112 1.000 15.98910 268 LYS B O 1
ATOM 5078 N N . ILE B 1 269 ? 8.42842 20.97241 16.74368 1.000 14.70770 269 ILE B N 1
ATOM 5079 C CA . ILE B 1 269 ? 8.08981 22.34768 17.09494 1.000 12.45103 269 ILE B CA 1
ATOM 5080 C C . ILE B 1 269 ? 8.75848 23.28989 16.10310 1.000 16.75036 269 ILE B C 1
ATOM 5081 O O . ILE B 1 269 ? 9.97210 23.20064 15.87641 1.000 13.54778 269 ILE B O 1
ATOM 5086 N N . GLY B 1 270 ? 7.96607 24.19290 15.52147 1.000 15.06764 270 GLY B N 1
ATOM 5087 C CA . GLY B 1 270 ? 8.48222 25.31627 14.76650 1.000 16.74159 270 GLY B CA 1
ATOM 5088 C C . GLY B 1 270 ? 8.72298 25.02660 13.29526 1.000 16.72469 270 GLY B C 1
ATOM 5089 O O . GLY B 1 270 ? 8.66159 23.89090 12.82040 1.000 14.63899 270 GLY B O 1
ATOM 5090 N N . TYR B 1 271 ? 9.01582 26.10249 12.55841 1.000 16.91038 271 TYR B N 1
ATOM 5091 C CA A TYR B 1 271 ? 9.34827 25.98089 11.14524 0.846 16.55656 271 TYR B CA 1
ATOM 5092 C C . TYR B 1 271 ? 10.49003 25.00428 10.95017 1.000 17.73542 271 TYR B C 1
ATOM 5093 O O . TYR B 1 271 ? 11.42838 24.94983 11.75307 1.000 15.61360 271 TYR B O 1
ATOM 5102 N N . GLY B 1 272 ? 10.41129 24.23259 9.86995 1.000 16.13897 272 GLY B N 1
ATOM 5103 C CA . GLY B 1 272 ? 11.43517 23.25966 9.58760 1.000 15.03399 272 GLY B CA 1
ATOM 5104 C C . GLY B 1 272 ? 11.43836 22.05004 10.49597 1.000 13.95949 272 GLY B C 1
ATOM 5105 O O . GLY B 1 272 ? 12.25629 21.14983 10.28538 1.000 19.50530 272 GLY B O 1
ATOM 5106 N N . ALA B 1 273 ? 10.56197 22.00888 11.50244 1.000 16.32533 273 ALA B N 1
ATOM 5107 C CA . ALA B 1 273 ? 10.46611 20.87514 12.42298 1.000 15.71797 273 ALA B CA 1
ATOM 5108 C C . ALA B 1 273 ? 11.83395 20.54595 13.02092 1.000 17.66285 273 ALA B C 1
ATOM 5109 O O . ALA B 1 273 ? 12.22773 19.37853 13.13748 1.000 18.40556 273 ALA B O 1
ATOM 5111 N N . THR B 1 274 ? 12.57036 21.59710 13.39278 1.000 14.57120 274 THR B N 1
ATOM 5112 C CA . THR B 1 274 ? 13.96204 21.46251 13.81611 1.000 15.88178 274 THR B CA 1
ATOM 5113 C C . THR B 1 274 ? 14.11762 21.06617 15.27699 1.000 16.28417 274 THR B C 1
ATOM 5114 O O . THR B 1 274 ? 15.23457 20.73163 15.68964 1.000 19.88300 274 THR B O 1
ATOM 5118 N N . TYR B 1 275 ? 13.05742 21.11261 16.07290 1.000 15.20251 275 TYR B N 1
ATOM 5119 C CA . TYR B 1 275 ? 13.11632 20.70455 17.46953 1.000 15.05236 275 TYR B CA 1
ATOM 5120 C C . TYR B 1 275 ? 12.10546 19.59288 17.72043 1.000 15.65412 275 TYR B C 1
ATOM 5121 O O . TYR B 1 275 ? 10.92922 19.72414 17.36721 1.000 13.10341 275 TYR B O 1
ATOM 5130 N N . GLU B 1 276 ? 12.56148 18.51571 18.34838 1.000 19.60077 276 GLU B N 1
ATOM 5131 C CA . GLU B 1 276 ? 11.72109 17.36767 18.65723 1.000 15.52471 276 GLU B CA 1
ATOM 5132 C C . GLU B 1 276 ? 11.59398 17.25072 20.17153 1.000 18.08053 276 GLU B C 1
ATOM 5133 O O . GLU B 1 276 ? 12.60163 17.13289 20.87607 1.000 19.07585 276 GLU B O 1
ATOM 5139 N N . ALA B 1 277 ? 10.36513 17.28421 20.66507 1.000 18.30002 277 ALA B N 1
ATOM 5140 C CA . ALA B 1 277 ? 10.12810 17.29517 22.09831 1.000 23.98999 277 ALA B CA 1
ATOM 5141 C C . ALA B 1 277 ? 10.26103 15.89888 22.68890 1.000 21.68581 277 ALA B C 1
ATOM 5142 O O . ALA B 1 277 ? 10.07961 14.88638 22.00405 1.000 22.56649 277 ALA B O 1
ATOM 5144 N N . SER B 1 278 ? 10.58110 15.85917 23.97772 1.000 24.39248 278 SER B N 1
ATOM 5145 C CA . SER B 1 278 ? 10.54228 14.63374 24.75773 1.000 22.43966 278 SER B CA 1
ATOM 5146 C C . SER B 1 278 ? 9.18740 14.50533 25.44994 1.000 20.79033 278 SER B C 1
ATOM 5147 O O . SER B 1 278 ? 8.39232 15.44563 25.49945 1.000 21.95043 278 SER B O 1
ATOM 5150 N N . GLU B 1 279 ? 8.92724 13.31706 25.99134 1.000 23.68546 279 GLU B N 1
ATOM 5151 C CA . GLU B 1 279 ? 7.59976 13.02222 26.50866 1.000 23.74990 279 GLU B CA 1
ATOM 5152 C C . GLU B 1 279 ? 7.20316 14.00632 27.59832 1.000 19.22853 279 GLU B C 1
ATOM 5153 O O . GLU B 1 279 ? 7.95634 14.24269 28.54572 1.000 25.72378 279 GLU B O 1
ATOM 5159 N N . GLY B 1 280 ? 6.00971 14.58280 27.45405 1.000 22.61161 280 GLY B N 1
ATOM 5160 C CA . GLY B 1 280 ? 5.42746 15.39994 28.49280 1.000 23.32207 280 GLY B CA 1
ATOM 5161 C C . GLY B 1 280 ? 5.99964 16.79310 28.62296 1.000 21.68478 280 GLY B C 1
ATOM 5162 O O . GLY B 1 280 ? 5.74554 17.45064 29.63660 1.000 23.85524 280 GLY B O 1
ATOM 5163 N N . GLU B 1 281 ? 6.76430 17.26253 27.64057 1.000 19.21352 281 GLU B N 1
ATOM 5164 C CA . GLU B 1 281 ? 7.34563 18.59641 27.72803 1.000 20.67406 281 GLU B CA 1
ATOM 5165 C C . GLU B 1 281 ? 6.26068 19.66376 27.62576 1.000 19.16759 281 GLU B C 1
ATOM 5166 O O . GLU B 1 281 ? 5.29558 19.52440 26.86640 1.000 20.99020 281 GLU B O 1
ATOM 5172 N N . TRP B 1 282 ? 6.42001 20.72944 28.40316 1.000 17.38161 282 TRP B N 1
ATOM 5173 C CA . TRP B 1 282 ? 5.51356 21.86658 28.37455 1.000 19.82572 282 TRP B CA 1
ATOM 5174 C C . TRP B 1 282 ? 6.08856 22.93306 27.44888 1.000 16.91097 282 TRP B C 1
ATOM 5175 O O . TRP B 1 282 ? 7.25966 23.31687 27.57953 1.000 16.32636 282 TRP B O 1
ATOM 5186 N N . ILE B 1 283 ? 5.27120 23.39894 26.50767 1.000 16.68953 283 ILE B N 1
ATOM 5187 C CA . ILE B 1 283 ? 5.70362 24.35980 25.49918 1.000 17.64362 283 ILE B CA 1
ATOM 5188 C C . ILE B 1 283 ? 4.88370 25.62831 25.65933 1.000 12.77946 283 ILE B C 1
ATOM 5189 O O . ILE B 1 283 ? 3.64942 25.57891 25.65515 1.000 13.27851 283 ILE B O 1
ATOM 5194 N N . GLY B 1 284 ? 5.56315 26.76022 25.80238 1.000 13.22368 284 GLY B N 1
ATOM 5195 C CA . GLY B 1 284 ? 4.90770 28.05995 25.87535 1.000 13.72641 284 GLY B CA 1
ATOM 5196 C C . GLY B 1 284 ? 5.16101 28.83662 24.59602 1.000 13.93296 284 GLY B C 1
ATOM 5197 O O . GLY B 1 284 ? 6.26027 28.78483 24.04003 1.000 15.07039 284 GLY B O 1
ATOM 5198 N N . THR B 1 285 ? 4.14697 29.56739 24.14105 1.000 9.97922 285 THR B N 1
ATOM 5199 C CA . THR B 1 285 ? 4.28114 30.41837 22.96560 1.000 13.68383 285 THR B CA 1
ATOM 5200 C C . THR B 1 285 ? 4.25851 31.87925 23.40501 1.000 12.76574 285 THR B C 1
ATOM 5201 O O . THR B 1 285 ? 3.47355 32.26237 24.27544 1.000 10.95370 285 THR B O 1
ATOM 5205 N N . ILE B 1 286 ? 5.15442 32.67787 22.83231 1.000 11.85849 286 ILE B N 1
ATOM 5206 C CA . ILE B 1 286 ? 5.37669 34.06229 23.23820 1.000 10.80747 286 ILE B CA 1
ATOM 5207 C C . ILE B 1 286 ? 5.16580 34.94153 22.01837 1.000 12.57396 286 ILE B C 1
ATOM 5208 O O . ILE B 1 286 ? 5.70892 34.64024 20.95382 1.000 11.74899 286 ILE B O 1
ATOM 5213 N N . PRO B 1 287 ? 4.40545 36.04555 22.12156 1.000 12.18366 287 PRO B N 1
ATOM 5214 C CA . PRO B 1 287 ? 4.16726 36.95849 20.97879 1.000 11.97164 287 PRO B CA 1
ATOM 5215 C C . PRO B 1 287 ? 5.32354 37.93313 20.78015 1.000 13.60815 287 PRO B C 1
ATOM 5216 O O . PRO B 1 287 ? 5.22900 39.14687 20.99030 1.000 15.93625 287 PRO B O 1
ATOM 5220 N N . MET B 1 288 ? 6.46288 37.37010 20.39515 1.000 11.57613 288 MET B N 1
ATOM 5221 C CA . MET B 1 288 ? 7.66485 38.12220 20.06113 1.000 14.04709 288 MET B CA 1
ATOM 5222 C C . MET B 1 288 ? 8.40480 37.31463 19.00569 1.000 11.91068 288 MET B C 1
ATOM 5223 O O . MET B 1 288 ? 8.54809 36.09502 19.14978 1.000 13.74402 288 MET B O 1
ATOM 5228 N N . GLY B 1 289 ? 8.84134 37.97949 17.93825 1.000 10.87817 289 GLY B N 1
ATOM 5229 C CA . GLY B 1 289 ? 9.53257 37.29017 16.86880 1.000 10.47657 289 GLY B CA 1
ATOM 5230 C C . GLY B 1 289 ? 10.62742 38.11253 16.21886 1.000 11.74810 289 GLY B C 1
ATOM 5231 O O . GLY B 1 289 ? 10.96976 39.20353 16.70181 1.000 11.17237 289 GLY B O 1
ATOM 5232 N N . TYR B 1 290 ? 11.18918 37.61065 15.11422 1.000 9.21029 290 TYR B N 1
ATOM 5233 C CA . TYR B 1 290 ? 12.32627 38.32112 14.54051 1.000 12.78935 290 TYR B CA 1
ATOM 5234 C C . TYR B 1 290 ? 11.92197 39.64521 13.89972 1.000 11.61614 290 TYR B C 1
ATOM 5235 O O . TYR B 1 290 ? 12.76401 40.54678 13.79675 1.000 11.20908 290 TYR B O 1
ATOM 5244 N N . ALA B 1 291 ? 10.65921 39.79922 13.49152 1.000 9.79168 291 ALA B N 1
ATOM 5245 C CA . ALA B 1 291 ? 10.22352 41.10522 13.00719 1.000 10.98347 291 ALA B CA 1
ATOM 5246 C C . ALA B 1 291 ? 10.26990 42.16056 14.10234 1.000 15.37577 291 ALA B C 1
ATOM 5247 O O . ALA B 1 291 ? 10.30468 43.36235 13.79642 1.000 16.12091 291 ALA B O 1
ATOM 5249 N N . ASP B 1 292 ? 10.26162 41.74928 15.37133 1.000 12.41288 292 ASP B N 1
ATOM 5250 C CA . ASP B 1 292 ? 10.43729 42.68308 16.47459 1.000 10.68889 292 ASP B CA 1
ATOM 5251 C C . ASP B 1 292 ? 11.90114 42.93693 16.80409 1.000 15.70832 292 ASP B C 1
ATOM 5252 O O . ASP B 1 292 ? 12.20359 43.79752 17.64319 1.000 14.49521 292 ASP B O 1
ATOM 5257 N N . GLY B 1 293 ? 12.81586 42.22369 16.16527 1.000 10.79368 293 GLY B N 1
ATOM 5258 C CA . GLY B 1 293 ? 14.21817 42.35351 16.48715 1.000 13.41690 293 GLY B CA 1
ATOM 5259 C C . GLY B 1 293 ? 14.76230 41.24895 17.36479 1.000 10.85784 293 GLY B C 1
ATOM 5260 O O . GLY B 1 293 ? 15.93302 41.31675 17.75702 1.000 13.97058 293 GLY B O 1
ATOM 5261 N N . TRP B 1 294 ? 13.95686 40.23514 17.69058 1.000 11.82986 294 TRP B N 1
ATOM 5262 C CA . TRP B 1 294 ? 14.49881 39.06381 18.37585 1.000 12.03887 294 TRP B CA 1
ATOM 5263 C C . TRP B 1 294 ? 14.81379 38.06605 17.27952 1.000 9.90819 294 TRP B C 1
ATOM 5264 O O . TRP B 1 294 ? 14.00061 37.21948 16.92385 1.000 10.40908 294 TRP B O 1
ATOM 5275 N N . LEU B 1 295 ? 16.02199 38.17674 16.73456 1.000 12.07465 295 LEU B N 1
ATOM 5276 C CA . LEU B 1 295 ? 16.32004 37.52254 15.48028 1.000 10.11111 295 LEU B CA 1
ATOM 5277 C C . LEU B 1 295 ? 16.47769 36.01815 15.67433 1.000 11.53171 295 LEU B C 1
ATOM 5278 O O . LEU B 1 295 ? 16.63234 35.51207 16.78876 1.000 12.40439 295 LEU B O 1
ATOM 5283 N N . ARG B 1 296 ? 16.45843 35.31064 14.54602 1.000 11.04698 296 ARG B N 1
ATOM 5284 C CA . ARG B 1 296 ? 16.49825 33.85458 14.55870 1.000 11.22329 296 ARG B CA 1
ATOM 5285 C C . ARG B 1 296 ? 17.74211 33.32397 15.25239 1.000 13.74277 296 ARG B C 1
ATOM 5286 O O . ARG B 1 296 ? 17.70260 32.23861 15.84153 1.000 12.01971 296 ARG B O 1
ATOM 5294 N N . ARG B 1 297 ? 18.84144 34.08063 15.21547 1.000 9.47764 297 ARG B N 1
ATOM 5295 C CA . ARG B 1 297 ? 20.07024 33.69646 15.90118 1.000 13.14314 297 ARG B CA 1
ATOM 5296 C C . ARG B 1 297 ? 19.88964 33.57354 17.40964 1.000 12.43536 297 ARG B C 1
ATOM 5297 O O . ARG B 1 297 ? 20.78291 33.03879 18.07829 1.000 14.67126 297 ARG B O 1
ATOM 5305 N N . MET B 1 298 ? 18.76129 34.03049 17.95897 1.000 9.90392 298 MET B N 1
ATOM 5306 C CA . MET B 1 298 ? 18.51813 33.91992 19.38852 1.000 9.62718 298 MET B CA 1
ATOM 5307 C C . MET B 1 298 ? 17.95475 32.56079 19.78364 1.000 15.05219 298 MET B C 1
ATOM 5308 O O . MET B 1 298 ? 17.83597 32.28765 20.98449 1.000 14.52997 298 MET B O 1
ATOM 5313 N N . SER B 1 299 ? 17.58826 31.71916 18.81576 1.000 13.25670 299 SER B N 1
ATOM 5314 C CA . SER B 1 299 ? 17.13046 30.37680 19.15450 1.000 12.38985 299 SER B CA 1
ATOM 5315 C C . SER B 1 299 ? 18.20017 29.68271 19.98369 1.000 12.71641 299 SER B C 1
ATOM 5316 O O . SER B 1 299 ? 19.39854 29.81283 19.71348 1.000 12.20981 299 SER B O 1
ATOM 5319 N N . GLY B 1 300 ? 17.76732 28.98173 21.02450 1.000 10.59405 300 GLY B N 1
ATOM 5320 C CA . GLY B 1 300 ? 18.69118 28.30488 21.90917 1.000 11.03882 300 GLY B CA 1
ATOM 5321 C C . GLY B 1 300 ? 19.15630 29.11900 23.09178 1.000 15.92261 300 GLY B C 1
ATOM 5322 O O . GLY B 1 300 ? 19.74699 28.55164 24.02085 1.000 16.40638 300 GLY B O 1
ATOM 5323 N N . SER B 1 301 ? 18.94437 30.42974 23.08039 1.000 12.16640 301 SER B N 1
ATOM 5324 C CA . SER B 1 301 ? 19.17949 31.22956 24.26677 1.000 14.15548 301 SER B CA 1
ATOM 5325 C C . SER B 1 301 ? 18.01675 31.01058 25.23258 1.000 14.85678 301 SER B C 1
ATOM 5326 O O . SER B 1 301 ? 17.09608 30.23062 24.96385 1.000 13.70250 301 SER B O 1
ATOM 5329 N N . THR B 1 302 ? 18.06109 31.68138 26.38027 1.000 14.63751 302 THR B N 1
ATOM 5330 C CA . THR B 1 302 ? 17.05583 31.49543 27.41732 1.000 14.97729 302 THR B CA 1
ATOM 5331 C C . THR B 1 302 ? 16.33294 32.79738 27.74034 1.000 18.62474 302 THR B C 1
ATOM 5332 O O . THR B 1 302 ? 16.88729 33.89633 27.62611 1.000 15.77188 302 THR B O 1
ATOM 5336 N N . VAL B 1 303 ? 15.07598 32.64390 28.14176 1.000 13.72815 303 VAL B N 1
ATOM 5337 C CA . VAL B 1 303 ? 14.30614 33.70112 28.77725 1.000 10.51981 303 VAL B CA 1
ATOM 5338 C C . VAL B 1 303 ? 14.04208 33.25823 30.21561 1.000 16.43097 303 VAL B C 1
ATOM 5339 O O . VAL B 1 303 ? 14.29752 32.11739 30.59061 1.000 18.29953 303 VAL B O 1
ATOM 5343 N N . LEU B 1 304 ? 13.52675 34.17049 31.02611 1.000 17.58403 304 LEU B N 1
ATOM 5344 C CA . LEU B 1 304 ? 13.17257 33.84577 32.40132 1.000 19.37935 304 LEU B CA 1
ATOM 5345 C C . LEU B 1 304 ? 11.65763 33.83571 32.55894 1.000 15.50032 304 LEU B C 1
ATOM 5346 O O . LEU B 1 304 ? 10.97455 34.77405 32.13886 1.000 17.82777 304 LEU B O 1
ATOM 5351 N N . VAL B 1 305 ? 11.14110 32.75532 33.13582 1.000 15.88412 305 VAL B N 1
ATOM 5352 C CA . VAL B 1 305 ? 9.74611 32.64788 33.53798 1.000 18.57242 305 VAL B CA 1
ATOM 5353 C C . VAL B 1 305 ? 9.74508 32.21618 34.99401 1.000 21.09765 305 VAL B C 1
ATOM 5354 O O . VAL B 1 305 ? 10.29256 31.15408 35.32448 1.000 21.20840 305 VAL B O 1
ATOM 5358 N N . ASP B 1 306 ? 9.15505 33.03907 35.86071 1.000 21.15536 306 ASP B N 1
ATOM 5359 C CA . ASP B 1 306 ? 9.00755 32.69208 37.27485 1.000 29.29636 306 ASP B CA 1
ATOM 5360 C C . ASP B 1 306 ? 10.35995 32.33030 37.89113 1.000 29.09709 306 ASP B C 1
ATOM 5361 O O . ASP B 1 306 ? 10.49581 31.35901 38.63638 1.000 26.18134 306 ASP B O 1
ATOM 5366 N N . GLY B 1 307 ? 11.38593 33.10629 37.54497 1.000 30.07421 307 GLY B N 1
ATOM 5367 C CA . GLY B 1 307 ? 12.70562 32.89140 38.09810 1.000 25.65372 307 GLY B CA 1
ATOM 5368 C C . GLY B 1 307 ? 13.48582 31.73217 37.52256 1.000 24.91169 307 GLY B C 1
ATOM 5369 O O . GLY B 1 307 ? 14.57703 31.43938 38.02506 1.000 22.54877 307 GLY B O 1
ATOM 5370 N N . GLN B 1 308 ? 12.98090 31.06807 36.48101 1.000 21.13469 308 GLN B N 1
ATOM 5371 C CA . GLN B 1 308 ? 13.62036 29.88183 35.92685 1.000 20.57082 308 GLN B CA 1
ATOM 5372 C C . GLN B 1 308 ? 13.96999 30.08550 34.45670 1.000 18.60199 308 GLN B C 1
ATOM 5373 O O . GLN B 1 308 ? 13.23611 30.74474 33.71201 1.000 19.60189 308 GLN B O 1
ATOM 5379 N N . ARG B 1 309 ? 15.08685 29.48172 34.04545 1.000 22.01105 309 ARG B N 1
ATOM 5380 C CA . ARG B 1 309 ? 15.57475 29.58656 32.67456 1.000 17.81926 309 ARG B CA 1
ATOM 5381 C C . ARG B 1 309 ? 14.76962 28.69810 31.73895 1.000 24.31628 309 ARG B C 1
ATOM 5382 O O . ARG B 1 309 ? 14.55164 27.51289 32.01892 1.000 24.12448 309 ARG B O 1
ATOM 5390 N N . CYS B 1 310 ? 14.35258 29.27067 30.61168 1.000 16.58101 310 CYS B N 1
ATOM 5391 C CA . CYS B 1 310 ? 13.51388 28.58654 29.63841 1.000 15.87585 310 CYS B CA 1
ATOM 5392 C C . CYS B 1 310 ? 14.13617 28.77550 28.26870 1.000 17.68016 310 CYS B C 1
ATOM 5393 O O . CYS B 1 310 ? 14.28198 29.91202 27.80743 1.000 16.26835 310 CYS B O 1
ATOM 5396 N N . GLU B 1 311 ? 14.52345 27.67073 27.63428 1.000 14.12152 311 GLU B N 1
ATOM 5397 C CA . GLU B 1 311 ? 15.19657 27.73768 26.34734 1.000 16.21068 311 GLU B CA 1
ATOM 5398 C C . GLU B 1 311 ? 14.20568 28.03885 25.23010 1.000 17.32483 311 GLU B C 1
ATOM 5399 O O . GLU B 1 311 ? 13.13620 27.42828 25.15660 1.000 13.99199 311 GLU B O 1
ATOM 5405 N N . ILE B 1 312 ? 14.57054 28.97056 24.35286 1.000 14.92026 312 ILE B N 1
ATOM 5406 C CA . ILE B 1 312 ? 13.85090 29.14523 23.09366 1.000 17.51775 312 ILE B CA 1
ATOM 5407 C C . ILE B 1 312 ? 14.13124 27.93586 22.20796 1.000 14.41142 312 ILE B C 1
ATOM 5408 O O . ILE B 1 312 ? 15.27698 27.69395 21.80145 1.000 14.97042 312 ILE B O 1
ATOM 5413 N N . VAL B 1 313 ? 13.08690 27.16161 21.90102 1.000 11.99495 313 VAL B N 1
ATOM 5414 C CA . VAL B 1 313 ? 13.24753 25.89396 21.20035 1.000 12.75867 313 VAL B CA 1
ATOM 5415 C C . VAL B 1 313 ? 12.71993 26.02826 19.78030 1.000 11.87960 313 VAL B C 1
ATOM 5416 O O . VAL B 1 313 ? 11.71039 26.70408 19.53667 1.000 13.42020 313 VAL B O 1
ATOM 5420 N N . GLY B 1 314 ? 13.40896 25.37887 18.84472 1.000 13.41920 314 GLY B N 1
ATOM 5421 C CA . GLY B 1 314 ? 13.03284 25.44889 17.45619 1.000 11.61547 314 GLY B CA 1
ATOM 5422 C C . GLY B 1 314 ? 13.34881 26.82321 16.89129 1.000 12.87465 314 GLY B C 1
ATOM 5423 O O . GLY B 1 314 ? 13.99597 27.66099 17.51409 1.000 16.47251 314 GLY B O 1
ATOM 5424 N N A ARG B 1 315 ? 12.87224 27.03710 15.67106 0.546 11.47682 315 ARG B N 1
ATOM 5425 N N B ARG B 1 315 ? 12.86609 27.04586 15.67809 0.454 11.50347 315 ARG B N 1
ATOM 5426 C CA A ARG B 1 315 ? 13.10566 28.30358 14.99584 0.546 13.22551 315 ARG B CA 1
ATOM 5427 C CA B ARG B 1 315 ? 13.14163 28.30827 15.01426 0.454 13.21468 315 ARG B CA 1
ATOM 5428 C C A ARG B 1 315 ? 12.21748 29.38973 15.58428 0.546 12.62737 315 ARG B C 1
ATOM 5429 C C B ARG B 1 315 ? 12.20769 29.39674 15.52070 0.454 12.63623 315 ARG B C 1
ATOM 5430 O O A ARG B 1 315 ? 11.09506 29.13535 16.02808 0.546 12.70525 315 ARG B O 1
ATOM 5431 O O B ARG B 1 315 ? 11.04407 29.15031 15.84704 0.454 12.79719 315 ARG B O 1
ATOM 5446 N N . ILE B 1 316 ? 12.73722 30.60732 15.59453 1.000 12.05212 316 ILE B N 1
ATOM 5447 C CA . ILE B 1 316 ? 11.93992 31.76420 15.97013 1.000 9.82721 316 ILE B CA 1
ATOM 5448 C C . ILE B 1 316 ? 11.16095 32.20231 14.73577 1.000 10.18631 316 ILE B C 1
ATOM 5449 O O . ILE B 1 316 ? 11.70836 32.23008 13.62956 1.000 12.08120 316 ILE B O 1
ATOM 5454 N N . CYS B 1 317 ? 9.87170 32.52267 14.90534 1.000 10.74000 317 CYS B N 1
ATOM 5455 C CA . CYS B 1 317 ? 9.05724 32.95102 13.77804 1.000 12.53336 317 CYS B CA 1
ATOM 5456 C C . CYS B 1 317 ? 9.04740 34.47428 13.67012 1.000 12.01980 317 CYS B C 1
ATOM 5457 O O . CYS B 1 317 ? 9.63709 35.18966 14.47997 1.000 10.60579 317 CYS B O 1
ATOM 5460 N N . MET B 1 318 ? 8.36226 34.97585 12.64042 1.000 9.28245 318 MET B N 1
ATOM 5461 C CA . MET B 1 318 ? 8.32320 36.41596 12.40843 1.000 10.27086 318 MET B CA 1
ATOM 5462 C C . MET B 1 318 ? 7.74985 37.15583 13.61122 1.000 12.00120 318 MET B C 1
ATOM 5463 O O . MET B 1 318 ? 8.25216 38.22182 13.99108 1.000 10.87483 318 MET B O 1
ATOM 5468 N N . ASP B 1 319 ? 6.70282 36.60150 14.23209 1.000 12.34583 319 ASP B N 1
ATOM 5469 C CA . ASP B 1 319 ? 5.99053 37.28118 15.30490 1.000 10.11636 319 ASP B CA 1
ATOM 5470 C C . ASP B 1 319 ? 5.86141 36.46404 16.57701 1.000 12.44374 319 ASP B C 1
ATOM 5471 O O . ASP B 1 319 ? 5.30972 36.97535 17.56138 1.000 12.57331 319 ASP B O 1
ATOM 5476 N N . GLN B 1 320 ? 6.31798 35.21055 16.57993 1.000 11.28323 320 GLN B N 1
ATOM 5477 C CA . GLN B 1 320 ? 6.10281 34.31946 17.70544 1.000 13.13135 320 GLN B CA 1
ATOM 5478 C C . GLN B 1 320 ? 7.32291 33.43035 17.88470 1.000 11.56943 320 GLN B C 1
ATOM 5479 O O . GLN B 1 320 ? 8.08423 33.19543 16.94961 1.000 12.48587 320 GLN B O 1
ATOM 5485 N N . MET B 1 321 ? 7.48781 32.92306 19.10352 1.000 12.50602 321 MET B N 1
ATOM 5486 C CA . MET B 1 321 ? 8.50194 31.91988 19.37827 1.000 9.11422 321 MET B CA 1
ATOM 5487 C C . MET B 1 321 ? 7.97060 30.97413 20.44508 1.000 9.16688 321 MET B C 1
ATOM 5488 O O . MET B 1 321 ? 6.99594 31.26810 21.14294 1.000 12.35177 321 MET B O 1
ATOM 5493 N N . MET B 1 322 ? 8.64460 29.84454 20.58749 1.000 9.11512 322 MET B N 1
ATOM 5494 C CA . MET B 1 322 ? 8.25170 28.82048 21.54439 1.000 10.61893 322 MET B CA 1
ATOM 5495 C C . MET B 1 322 ? 9.39216 28.57091 22.52291 1.000 9.54892 322 MET B C 1
ATOM 5496 O O . MET B 1 322 ? 10.56657 28.58202 22.13834 1.000 13.32110 322 MET B O 1
ATOM 5501 N N . ILE B 1 323 ? 9.04077 28.34228 23.78828 1.000 12.27548 323 ILE B N 1
ATOM 5502 C CA . ILE B 1 323 ? 10.01630 28.03289 24.82646 1.000 14.29902 323 ILE B CA 1
ATOM 5503 C C . ILE B 1 323 ? 9.62304 26.74717 25.54111 1.000 16.52634 323 ILE B C 1
ATOM 5504 O O . ILE B 1 323 ? 8.44545 26.38246 25.61073 1.000 13.42047 323 ILE B O 1
ATOM 5509 N N . ARG B 1 324 ? 10.62577 26.07523 26.10269 1.000 16.64421 324 ARG B N 1
ATOM 5510 C CA . ARG B 1 324 ? 10.37593 24.93987 26.98575 1.000 14.25586 324 ARG B CA 1
ATOM 5511 C C . ARG B 1 324 ? 10.12051 25.44759 28.39819 1.000 14.07636 324 ARG B C 1
ATOM 5512 O O . ARG B 1 324 ? 10.98372 26.09719 28.99469 1.000 15.86972 324 ARG B O 1
ATOM 5520 N N . LEU B 1 325 ? 8.94459 25.14700 28.93051 1.000 14.01102 325 LEU B N 1
ATOM 5521 C CA . LEU B 1 325 ? 8.51912 25.43924 30.29064 1.000 12.53142 325 LEU B CA 1
ATOM 5522 C C . LEU B 1 325 ? 8.86126 24.26327 31.20632 1.000 18.87133 325 LEU B C 1
ATOM 5523 O O . LEU B 1 325 ? 8.77845 23.10823 30.78345 1.000 17.99914 325 LEU B O 1
ATOM 5528 N N . PRO B 1 326 ? 9.26396 24.51659 32.45595 1.000 19.23917 326 PRO B N 1
ATOM 5529 C CA . PRO B 1 326 ? 9.55578 23.39514 33.36808 1.000 26.15444 326 PRO B CA 1
ATOM 5530 C C . PRO B 1 326 ? 8.30437 22.68321 33.85616 1.000 23.14692 326 PRO B C 1
ATOM 5531 O O . PRO B 1 326 ? 8.38642 21.52918 34.29718 1.000 25.75820 326 PRO B O 1
ATOM 5535 N N . LYS B 1 327 ? 7.15281 23.33441 33.77078 1.000 21.99790 327 LYS B N 1
ATOM 5536 C CA . LYS B 1 327 ? 5.87520 22.80321 34.22360 1.000 24.02938 327 LYS B CA 1
ATOM 5537 C C . LYS B 1 327 ? 4.79833 23.68858 33.61240 1.000 29.31341 327 LYS B C 1
ATOM 5538 O O . LYS B 1 327 ? 5.09931 24.68971 32.95259 1.000 24.86279 327 LYS B O 1
ATOM 5544 N N . ARG B 1 328 ? 3.54023 23.32678 33.84449 1.000 26.39943 328 ARG B N 1
ATOM 5545 C CA A ARG B 1 328 ? 2.43497 24.12213 33.33067 0.455 23.46236 328 ARG B CA 1
ATOM 5546 C CA B ARG B 1 328 ? 2.43497 24.12213 33.32952 0.545 23.44958 328 ARG B CA 1
ATOM 5547 C C . ARG B 1 328 ? 2.40536 25.48344 34.01063 1.000 25.55130 328 ARG B C 1
ATOM 5548 O O . ARG B 1 328 ? 2.55418 25.58452 35.23544 1.000 21.32512 328 ARG B O 1
ATOM 5563 N N . TYR B 1 329 ? 2.23128 26.53122 33.21006 1.000 20.20685 329 TYR B N 1
ATOM 5564 C CA . TYR B 1 329 ? 1.99748 27.88021 33.68619 1.000 18.97245 329 TYR B CA 1
ATOM 5565 C C . TYR B 1 329 ? 0.73903 28.41560 33.02568 1.000 20.27102 329 TYR B C 1
ATOM 5566 O O . TYR B 1 329 ? 0.39958 28.01059 31.90802 1.000 18.06265 329 TYR B O 1
ATOM 5575 N N . PRO B 1 330 ? 0.02242 29.30992 33.69501 1.000 20.50471 330 PRO B N 1
ATOM 5576 C CA . PRO B 1 330 ? -1.15770 29.91745 33.07214 1.000 22.37253 330 PRO B CA 1
ATOM 5577 C C . PRO B 1 330 ? -0.76936 30.82157 31.91746 1.000 26.97331 330 PRO B C 1
ATOM 5578 O O . PRO B 1 330 ? 0.27529 31.47823 31.93458 1.000 22.28804 330 PRO B O 1
ATOM 5582 N N . VAL B 1 331 ? -1.64292 30.86503 30.91072 1.000 19.93888 331 VAL B N 1
ATOM 5583 C CA . VAL B 1 331 ? -1.53977 31.91049 29.90165 1.000 21.50138 331 VAL B CA 1
ATOM 5584 C C . VAL B 1 331 ? -1.62565 33.26755 30.58803 1.000 24.90286 331 VAL B C 1
ATOM 5585 O O . VAL B 1 331 ? -2.38932 33.45771 31.54454 1.000 21.45401 331 VAL B O 1
ATOM 5589 N N . GLY B 1 332 ? -0.79830 34.20970 30.13186 1.000 19.05707 332 GLY B N 1
ATOM 5590 C CA . GLY B 1 332 ? -0.64819 35.49178 30.78076 1.000 20.11816 332 GLY B CA 1
ATOM 5591 C C . GLY B 1 332 ? 0.53307 35.58401 31.72849 1.000 15.50048 332 GLY B C 1
ATOM 5592 O O . GLY B 1 332 ? 0.82646 36.67982 32.21901 1.000 19.79842 332 GLY B O 1
ATOM 5593 N N . THR B 1 333 ? 1.21096 34.47392 32.00429 1.000 16.21210 333 THR B N 1
ATOM 5594 C CA . THR B 1 333 ? 2.40016 34.51274 32.84980 1.000 16.86555 333 THR B CA 1
ATOM 5595 C C . THR B 1 333 ? 3.48571 35.36094 32.20330 1.000 15.81398 333 THR B C 1
ATOM 5596 O O . THR B 1 333 ? 3.79266 35.18814 31.01908 1.000 16.72299 333 THR B O 1
ATOM 5600 N N . LYS B 1 334 ? 4.09000 36.24666 33.00254 1.000 13.27785 334 LYS B N 1
ATOM 5601 C CA . LYS B 1 334 ? 5.13448 37.14039 32.51470 1.000 17.80962 334 LYS B CA 1
ATOM 5602 C C . LYS B 1 334 ? 6.36650 36.37057 32.05367 1.000 18.94474 334 LYS B C 1
ATOM 5603 O O . LYS B 1 334 ? 6.79264 35.40078 32.69011 1.000 17.09136 334 LYS B O 1
ATOM 5609 N N . VAL B 1 335 ? 6.94802 36.82851 30.94318 1.000 18.32320 335 VAL B N 1
ATOM 5610 C CA . VAL B 1 335 ? 8.22671 36.34262 30.43142 1.000 14.64232 335 VAL B CA 1
ATOM 5611 C C . VAL B 1 335 ? 9.20113 37.51446 30.43914 1.000 16.77239 335 VAL B C 1
ATOM 5612 O O . VAL B 1 335 ? 8.86376 38.60451 29.96347 1.000 17.46313 335 VAL B O 1
ATOM 5616 N N . VAL B 1 336 ? 10.41019 37.29306 30.94836 1.000 16.80513 336 VAL B N 1
ATOM 5617 C CA . VAL B 1 336 ? 11.43717 38.33245 30.98177 1.000 16.09353 336 VAL B CA 1
ATOM 5618 C C . VAL B 1 336 ? 12.52121 37.97321 29.97337 1.000 15.31312 336 VAL B C 1
ATOM 5619 O O . VAL B 1 336 ? 13.18664 36.93711 30.10094 1.000 16.31122 336 VAL B O 1
ATOM 5623 N N . PHE B 1 337 ? 12.67653 38.82027 28.95335 1.000 13.57448 337 PHE B N 1
ATOM 5624 C CA . PHE B 1 337 ? 13.77183 38.71355 27.99707 1.000 12.82385 337 PHE B CA 1
ATOM 5625 C C . PHE B 1 337 ? 15.01119 39.45246 28.47521 1.000 12.78250 337 PHE B C 1
ATOM 5626 O O . PHE B 1 337 ? 16.12738 38.94640 28.32748 1.000 14.82130 337 PHE B O 1
ATOM 5634 N N . VAL B 1 338 ? 14.83319 40.65833 29.01456 1.000 12.82508 338 VAL B N 1
ATOM 5635 C CA . VAL B 1 338 ? 15.92280 41.45492 29.57626 1.000 13.03180 338 VAL B CA 1
ATOM 5636 C C . VAL B 1 338 ? 15.45330 41.98204 30.92295 1.000 12.83725 338 VAL B C 1
ATOM 5637 O O . VAL B 1 338 ? 14.40497 42.62831 31.00306 1.000 15.58314 338 VAL B O 1
ATOM 5641 N N . GLY B 1 339 ? 16.20860 41.69551 31.97817 1.000 17.51628 339 GLY B N 1
ATOM 5642 C CA . GLY B 1 339 ? 15.80229 42.16295 33.28268 1.000 19.17888 339 GLY B CA 1
ATOM 5643 C C . GLY B 1 339 ? 15.82467 41.03309 34.29047 1.000 20.70479 339 GLY B C 1
ATOM 5644 O O . GLY B 1 339 ? 16.40432 39.96896 34.05128 1.000 17.74807 339 GLY B O 1
ATOM 5645 N N . LYS B 1 340 ? 15.17887 41.26685 35.42720 1.000 23.24172 340 LYS B N 1
ATOM 5646 C CA . LYS B 1 340 ? 15.24501 40.35219 36.55463 1.000 20.18472 340 LYS B CA 1
ATOM 5647 C C . LYS B 1 340 ? 13.98064 39.51554 36.67213 1.000 19.37400 340 LYS B C 1
ATOM 5648 O O . LYS B 1 340 ? 12.88424 39.94223 36.30603 1.000 22.37238 340 LYS B O 1
ATOM 5654 N N . SER B 1 341 ? 14.15812 38.30558 37.18804 1.000 22.84430 341 SER B N 1
ATOM 5655 C CA . SER B 1 341 ? 13.04412 37.40911 37.47186 1.000 26.54180 341 SER B CA 1
ATOM 5656 C C . SER B 1 341 ? 13.51345 36.45570 38.55779 1.000 23.26179 341 SER B C 1
ATOM 5657 O O . SER B 1 341 ? 14.46951 35.70137 38.34563 1.000 25.77949 341 SER B O 1
ATOM 5660 N N . GLY B 1 342 ? 12.86485 36.50003 39.71746 1.000 34.23944 342 GLY B N 1
ATOM 5661 C CA . GLY B 1 342 ? 13.32037 35.68287 40.82920 1.000 26.87286 342 GLY B CA 1
ATOM 5662 C C . GLY B 1 342 ? 14.70085 36.12022 41.26968 1.000 32.77786 342 GLY B C 1
ATOM 5663 O O . GLY B 1 342 ? 14.98216 37.31275 41.42187 1.000 34.81069 342 GLY B O 1
ATOM 5664 N N . ASP B 1 343 ? 15.58260 35.14667 41.46708 1.000 34.37349 343 ASP B N 1
ATOM 5665 C CA . ASP B 1 343 ? 16.96415 35.40139 41.84474 1.000 36.35836 343 ASP B CA 1
ATOM 5666 C C . ASP B 1 343 ? 17.90231 35.44319 40.64166 1.000 36.99381 343 ASP B C 1
ATOM 5667 O O . ASP B 1 343 ? 19.12503 35.48771 40.82153 1.000 40.35002 343 ASP B O 1
ATOM 5672 N N . ASP B 1 344 ? 17.36149 35.43350 39.42759 1.000 27.54047 344 ASP B N 1
ATOM 5673 C CA . ASP B 1 344 ? 18.14761 35.44068 38.20321 1.000 26.85989 344 ASP B CA 1
ATOM 5674 C C . ASP B 1 344 ? 17.93574 36.75673 37.46044 1.000 24.29289 344 ASP B C 1
ATOM 5675 O O . ASP B 1 344 ? 17.10079 37.58423 37.83186 1.000 24.35334 344 ASP B O 1
ATOM 5680 N N . GLU B 1 345 ? 18.70630 36.93355 36.38914 1.000 25.40757 345 GLU B N 1
ATOM 5681 C CA . GLU B 1 345 ? 18.66958 38.14515 35.58172 1.000 22.59686 345 GLU B CA 1
ATOM 5682 C C . GLU B 1 345 ? 19.32179 37.84505 34.23924 1.000 21.92760 345 GLU B C 1
ATOM 5683 O O . GLU B 1 345 ? 20.27293 37.06114 34.16304 1.000 24.50878 345 GLU B O 1
ATOM 5689 N N . ILE B 1 346 ? 18.79519 38.46010 33.18142 1.000 17.27481 346 ILE B N 1
ATOM 5690 C CA . ILE B 1 346 ? 19.41636 38.42491 31.86077 1.000 18.35753 346 ILE B CA 1
ATOM 5691 C C . ILE B 1 346 ? 19.79041 39.85170 31.47622 1.000 14.54819 346 ILE B C 1
ATOM 5692 O O . ILE B 1 346 ? 18.95263 40.75986 31.54153 1.000 14.17485 346 ILE B O 1
ATOM 5697 N N . THR B 1 347 ? 21.04846 40.05215 31.10429 1.000 12.51766 347 THR B N 1
ATOM 5698 C CA . THR B 1 347 ? 21.54974 41.36127 30.71026 1.000 15.87563 347 THR B CA 1
ATOM 5699 C C . THR B 1 347 ? 21.67481 41.44932 29.19429 1.000 12.84855 347 THR B C 1
ATOM 5700 O O . THR B 1 347 ? 21.78002 40.43651 28.49579 1.000 11.03758 347 THR B O 1
ATOM 5704 N N . LEU B 1 348 ? 21.69455 42.68788 28.69185 1.000 11.36266 348 LEU B N 1
ATOM 5705 C CA . LEU B 1 348 ? 21.94755 42.89357 27.26833 1.000 10.78714 348 LEU B CA 1
ATOM 5706 C C . LEU B 1 348 ? 23.32494 42.38876 26.85096 1.000 12.48457 348 LEU B C 1
ATOM 5707 O O . LEU B 1 348 ? 23.49282 41.90934 25.72274 1.000 12.98892 348 LEU B O 1
ATOM 5712 N N . GLN B 1 349 ? 24.32335 42.47810 27.73683 1.000 12.14067 349 GLN B N 1
ATOM 5713 C CA . GLN B 1 349 ? 25.65527 42.00891 27.37714 1.000 10.19608 349 GLN B CA 1
ATOM 5714 C C . GLN B 1 349 ? 25.65817 40.49948 27.16207 1.000 13.39738 349 GLN B C 1
ATOM 5715 O O . GLN B 1 349 ? 26.26710 40.00161 26.20638 1.000 13.64711 349 GLN B O 1
ATOM 5721 N N . GLU B 1 350 ? 24.96018 39.76424 28.02823 1.000 11.34958 350 GLU B N 1
ATOM 5722 C CA . GLU B 1 350 ? 24.85721 38.31594 27.86662 1.000 12.90218 350 GLU B CA 1
ATOM 5723 C C . GLU B 1 350 ? 24.17824 37.95155 26.55305 1.000 14.42147 350 GLU B C 1
ATOM 5724 O O . GLU B 1 350 ? 24.59054 37.00347 25.86674 1.000 14.41487 350 GLU B O 1
ATOM 5730 N N . LEU B 1 351 ? 23.11226 38.67194 26.20043 1.000 11.72203 351 LEU B N 1
ATOM 5731 C CA . LEU B 1 351 ? 22.42030 38.36851 24.95611 1.000 12.73454 351 LEU B CA 1
ATOM 5732 C C . LEU B 1 351 ? 23.28531 38.70476 23.75337 1.000 11.26065 351 LEU B C 1
ATOM 5733 O O . LEU B 1 351 ? 23.30853 37.95383 22.77272 1.000 12.65338 351 LEU B O 1
ATOM 5738 N N . ALA B 1 352 ? 24.00784 39.82773 23.81289 1.000 11.88981 352 ALA B N 1
ATOM 5739 C CA . ALA B 1 352 ? 24.91606 40.17672 22.72773 1.000 12.37701 352 ALA B CA 1
ATOM 5740 C C . ALA B 1 352 ? 25.98650 39.11099 22.54526 1.000 12.03399 352 ALA B C 1
ATOM 5741 O O . ALA B 1 352 ? 26.32904 38.75218 21.41153 1.000 14.39587 352 ALA B O 1
ATOM 5743 N N . GLU B 1 353 ? 26.52273 38.59063 23.65121 1.000 13.37301 353 GLU B N 1
ATOM 5744 C CA . GLU B 1 353 ? 27.49791 37.50867 23.56581 1.000 16.63605 353 GLU B CA 1
ATOM 5745 C C . GLU B 1 353 ? 26.90025 36.28328 22.88187 1.000 17.89934 353 GLU B C 1
ATOM 5746 O O . GLU B 1 353 ? 27.51610 35.69227 21.98348 1.000 15.90327 353 GLU B O 1
ATOM 5752 N N . TYR B 1 354 ? 25.69220 35.88997 23.29172 1.000 13.56047 354 TYR B N 1
ATOM 5753 C CA . TYR B 1 354 ? 25.03114 34.75845 22.64936 1.000 13.97395 354 TYR B CA 1
ATOM 5754 C C . TYR B 1 354 ? 24.86728 34.98133 21.15067 1.000 13.52553 354 TYR B C 1
ATOM 5755 O O . TYR B 1 354 ? 25.06105 34.05184 20.35508 1.000 11.95178 354 TYR B O 1
ATOM 5764 N N . ALA B 1 355 ? 24.47354 36.19597 20.75270 1.000 12.27692 355 ALA B N 1
ATOM 5765 C CA . ALA B 1 355 ? 24.19793 36.53981 19.36103 1.000 13.98919 355 ALA B CA 1
ATOM 5766 C C . ALA B 1 355 ? 25.45229 36.85050 18.55159 1.000 16.45636 355 ALA B C 1
ATOM 5767 O O . ALA B 1 355 ? 25.32772 37.16700 17.36476 1.000 17.51426 355 ALA B O 1
ATOM 5769 N N . ASP B 1 356 ? 26.64637 36.76972 19.14937 1.000 12.59275 356 ASP B N 1
ATOM 5770 C CA . ASP B 1 356 ? 27.89791 37.11235 18.46556 1.000 11.71092 356 ASP B CA 1
ATOM 5771 C C . ASP B 1 356 ? 27.85860 38.53758 17.90794 1.000 17.69760 356 ASP B C 1
ATOM 5772 O O . ASP B 1 356 ? 28.22693 38.79273 16.75747 1.000 12.93768 356 ASP B O 1
ATOM 5777 N N . THR B 1 357 ? 27.40986 39.47288 18.73657 1.000 11.37951 357 THR B N 1
ATOM 5778 C CA . THR B 1 357 ? 27.37640 40.89365 18.36186 1.000 10.97560 357 THR B CA 1
ATOM 5779 C C . THR B 1 357 ? 27.62225 41.72131 19.62683 1.000 13.91801 357 THR B C 1
ATOM 5780 O O . THR B 1 357 ? 28.20162 41.22369 20.59963 1.000 15.25175 357 THR B O 1
ATOM 5784 N N . ILE B 1 358 ? 27.21009 42.99519 19.60490 1.000 13.36200 358 ILE B N 1
ATOM 5785 C CA . ILE B 1 358 ? 27.39447 43.92874 20.71008 1.000 10.80837 358 ILE B CA 1
ATOM 5786 C C . ILE B 1 358 ? 26.02919 44.42930 21.18008 1.000 13.06970 358 ILE B C 1
ATOM 5787 O O . ILE B 1 358 ? 25.04501 44.41893 20.43445 1.000 9.83721 358 ILE B O 1
ATOM 5792 N N . HIS B 1 359 ? 25.96754 44.86959 22.44261 1.000 10.42389 359 HIS B N 1
ATOM 5793 C CA . HIS B 1 359 ? 24.66442 45.27574 22.96121 1.000 12.57591 359 HIS B CA 1
ATOM 5794 C C . HIS B 1 359 ? 24.12282 46.49806 22.22860 1.000 10.26482 359 HIS B C 1
ATOM 5795 O O . HIS B 1 359 ? 22.89800 46.65825 22.14293 1.000 11.45176 359 HIS B O 1
ATOM 5802 N N . TYR B 1 360 ? 25.00639 47.36514 21.69935 1.000 12.41195 360 TYR B N 1
ATOM 5803 C CA . TYR B 1 360 ? 24.54729 48.47315 20.85909 1.000 9.48056 360 TYR B CA 1
ATOM 5804 C C . TYR B 1 360 ? 23.58400 47.99264 19.77997 1.000 9.38666 360 TYR B C 1
ATOM 5805 O O . TYR B 1 360 ? 22.58229 48.65345 19.48304 1.000 10.88924 360 TYR B O 1
ATOM 5814 N N . GLU B 1 361 ? 23.91094 46.87185 19.13758 1.000 10.73982 361 GLU B N 1
ATOM 5815 C CA . GLU B 1 361 ? 23.09832 46.40632 18.01811 1.000 10.45995 361 GLU B CA 1
ATOM 5816 C C . GLU B 1 361 ? 21.79132 45.79031 18.49662 1.000 10.08741 361 GLU B C 1
ATOM 5817 O O . GLU B 1 361 ? 20.74828 45.97713 17.85822 1.000 11.89651 361 GLU B O 1
ATOM 5823 N N . ILE B 1 362 ? 21.83186 45.03977 19.60332 1.000 8.46801 362 ILE B N 1
ATOM 5824 C CA . ILE B 1 362 ? 20.60881 44.47139 20.17768 1.000 11.50544 362 ILE B CA 1
ATOM 5825 C C . ILE B 1 362 ? 19.56934 45.56586 20.41256 1.000 12.56314 362 ILE B C 1
ATOM 5826 O O . ILE B 1 362 ? 18.40475 45.43487 20.01915 1.000 13.00138 362 ILE B O 1
ATOM 5831 N N . ILE B 1 363 ? 19.97356 46.67625 21.03754 1.000 13.49465 363 ILE B N 1
ATOM 5832 C CA . ILE B 1 363 ? 18.97629 47.68984 21.37813 1.000 10.33280 363 ILE B CA 1
ATOM 5833 C C . ILE B 1 363 ? 18.55031 48.50268 20.15667 1.000 13.29772 363 ILE B C 1
ATOM 5834 O O . ILE B 1 363 ? 17.37617 48.87028 20.03660 1.000 12.48132 363 ILE B O 1
ATOM 5839 N N . CYS B 1 364 ? 19.47523 48.81789 19.23797 1.000 12.31403 364 CYS B N 1
ATOM 5840 C CA . CYS B 1 364 ? 19.07427 49.56682 18.04797 1.000 9.30832 364 CYS B CA 1
ATOM 5841 C C . CYS B 1 364 ? 18.21582 48.73840 17.09776 1.000 16.38534 364 CYS B C 1
ATOM 5842 O O . CYS B 1 364 ? 17.52450 49.30990 16.24693 1.000 16.24934 364 CYS B O 1
ATOM 5845 N N . ASP B 1 365 ? 18.22845 47.41317 17.22684 1.000 13.93301 365 ASP B N 1
ATOM 5846 C CA . ASP B 1 365 ? 17.47050 46.54209 16.33918 1.000 16.13848 365 ASP B CA 1
ATOM 5847 C C . ASP B 1 365 ? 16.07872 46.24202 16.87381 1.000 20.18832 365 ASP B C 1
ATOM 5848 O O . ASP B 1 365 ? 15.34012 45.47720 16.24376 1.000 19.99476 365 ASP B O 1
ATOM 5853 N N . LEU B 1 366 ? 15.70207 46.82318 18.01028 1.000 14.07307 366 LEU B N 1
ATOM 5854 C CA . LEU B 1 366 ? 14.36833 46.59652 18.55645 1.000 18.13071 366 LEU B CA 1
ATOM 5855 C C . LEU B 1 366 ? 13.34853 47.35918 17.72318 1.000 17.33392 366 LEU B C 1
ATOM 5856 O O . LEU B 1 366 ? 13.45775 48.57788 17.54807 1.000 19.67043 366 LEU B O 1
ATOM 5861 N N . SER B 1 367 ? 12.36124 46.64433 17.20145 1.000 13.30588 367 SER B N 1
ATOM 5862 C CA . SER B 1 367 ? 11.39077 47.25860 16.30549 1.000 12.45122 367 SER B CA 1
ATOM 5863 C C . SER B 1 367 ? 10.49431 48.25412 17.04250 1.000 17.92652 367 SER B C 1
ATOM 5864 O O . SER B 1 367 ? 10.19290 48.10470 18.23150 1.000 14.85935 367 SER B O 1
ATOM 5867 N N . ASP B 1 368 ? 10.05314 49.28345 16.31315 1.000 21.00624 368 ASP B N 1
ATOM 5868 C CA . ASP B 1 368 ? 9.02490 50.16441 16.85342 1.000 19.71124 368 ASP B CA 1
ATOM 5869 C C . ASP B 1 368 ? 7.68616 49.45545 17.05228 1.000 19.87607 368 ASP B C 1
ATOM 5870 O O . ASP B 1 368 ? 6.80037 50.01510 17.70157 1.000 19.18512 368 ASP B O 1
ATOM 5875 N N . ARG B 1 369 ? 7.51846 48.23100 16.54204 1.000 19.57998 369 ARG B N 1
ATOM 5876 C CA . ARG B 1 369 ? 6.30689 47.47260 16.84684 1.000 18.47187 369 ARG B CA 1
ATOM 5877 C C . ARG B 1 369 ? 6.18271 47.15572 18.33435 1.000 18.49463 369 ARG B C 1
ATOM 5878 O O . ARG B 1 369 ? 5.08145 46.83468 18.80325 1.000 19.73959 369 ARG B O 1
ATOM 5886 N N . ILE B 1 370 ? 7.27798 47.21868 19.08419 1.000 16.52794 370 ILE B N 1
ATOM 5887 C CA . ILE B 1 370 ? 7.24596 47.02989 20.53141 1.000 11.58330 370 ILE B CA 1
ATOM 5888 C C . ILE B 1 370 ? 7.06356 48.39910 21.17388 1.000 19.15967 370 ILE B C 1
ATOM 5889 O O . ILE B 1 370 ? 7.93076 49.26783 21.00332 1.000 17.24848 370 ILE B O 1
ATOM 5894 N N . PRO B 1 371 ? 5.98620 48.62876 21.91458 1.000 15.46762 371 PRO B N 1
ATOM 5895 C CA . PRO B 1 371 ? 5.84498 49.90328 22.61502 1.000 13.55618 371 PRO B CA 1
ATOM 5896 C C . PRO B 1 371 ? 6.88305 50.03727 23.71623 1.000 17.02290 371 PRO B C 1
ATOM 5897 O O . PRO B 1 371 ? 7.30864 49.05642 24.33120 1.000 14.41297 371 PRO B O 1
ATOM 5901 N N . ARG B 1 372 ? 7.32501 51.27492 23.92880 1.000 13.08753 372 ARG B N 1
ATOM 5902 C CA . ARG B 1 372 ? 8.21135 51.61255 25.03701 1.000 13.62271 372 ARG B CA 1
ATOM 5903 C C . ARG B 1 372 ? 7.35841 52.17385 26.16505 1.000 14.67502 372 ARG B C 1
ATOM 5904 O O . ARG B 1 372 ? 6.50860 53.03640 25.92234 1.000 18.13628 372 ARG B O 1
ATOM 5912 N N . VAL B 1 373 ? 7.58642 51.70049 27.38931 1.000 16.47355 373 VAL B N 1
ATOM 5913 C CA . VAL B 1 373 ? 6.88365 52.19706 28.57174 1.000 19.94917 373 VAL B CA 1
ATOM 5914 C C . VAL B 1 373 ? 7.90096 52.85447 29.49589 1.000 18.64880 373 VAL B C 1
ATOM 5915 O O . VAL B 1 373 ? 8.94570 52.26721 29.79197 1.000 17.03343 373 VAL B O 1
ATOM 5919 N N . TYR B 1 374 ? 7.60589 54.07322 29.95021 1.000 18.87272 374 TYR B N 1
ATOM 5920 C CA . TYR B 1 374 ? 8.58754 54.86897 30.67737 1.000 20.90959 374 TYR B CA 1
ATOM 5921 C C . TYR B 1 374 ? 8.19208 55.04400 32.13959 1.000 23.52347 374 TYR B C 1
ATOM 5922 O O . TYR B 1 374 ? 7.01414 55.21377 32.46520 1.000 22.31486 374 TYR B O 1
ATOM 5931 N N . THR B 1 375 ? 9.19486 55.00759 33.01881 1.000 24.00298 375 THR B N 1
ATOM 5932 C CA . THR B 1 375 ? 8.94857 55.22640 34.43988 1.000 28.02546 375 THR B CA 1
ATOM 5933 C C . THR B 1 375 ? 8.62792 56.68110 34.75707 1.000 34.91764 375 THR B C 1
ATOM 5934 O O . THR B 1 375 ? 7.85772 56.95374 35.68272 1.000 32.74191 375 THR B O 1
ATOM 5938 N N . GLY B 1 376 ? 9.22182 57.62357 34.03278 1.000 30.30858 376 GLY B N 1
ATOM 5939 C CA . GLY B 1 376 ? 9.22394 58.99944 34.47883 1.000 33.02453 376 GLY B CA 1
ATOM 5940 C C . GLY B 1 376 ? 10.24131 59.20739 35.58638 1.000 31.26938 376 GLY B C 1
ATOM 5941 O O . GLY B 1 376 ? 10.93650 58.29082 36.02332 1.000 35.71243 376 GLY B O 1
ATOM 5942 N N . LEU B 1 377 ? 10.31448 60.44872 36.05794 1.000 33.04722 377 LEU B N 1
ATOM 5943 C CA . LEU B 1 377 ? 11.29398 60.85612 37.05671 1.000 39.36010 377 LEU B CA 1
ATOM 5944 C C . LEU B 1 377 ? 10.64816 60.99361 38.42899 1.000 43.37930 377 LEU B C 1
ATOM 5945 O O . LEU B 1 377 ? 9.54365 61.53144 38.55378 1.000 39.69271 377 LEU B O 1
ATOM 5950 N N . ASN B 1 378 ? 11.35300 60.52087 39.45627 1.000 41.84907 378 ASN B N 1
ATOM 5951 C CA . ASN B 1 378 ? 10.90988 60.67346 40.84504 1.000 47.32175 378 ASN B CA 1
ATOM 5952 C C . ASN B 1 378 ? 10.73074 62.13595 41.22853 1.000 52.40317 378 ASN B C 1
ATOM 5953 O O . ASN B 1 378 ? 10.76032 62.47821 42.41110 1.000 65.37169 378 ASN B O 1
#

Radius of gyration: 27.52 Å; Cα contacts (8 Å, |Δi|>4): 1848; chains: 2; bounding box: 74×74×57 Å

Foldseek 3Di:
DAAQPVAQKFKEFELQLLLVLLLVLVVLQPPHLAAEAEEQLCQLLQHRPVNVVSNVVSGHQHYEYQDPVSLVVCVVVVDDHAYEHPYADQLVCVQVCQVSQHEYEDAFLVRVVVNCVVQVPDPPGAAHEYEAEPELDPPDGHYDDQVGVVVSVVSCVVCVRHYDDAYYEYEDPDLLAPDCVRVVSSLVSVVVNCVSRPDGHPYYAYAECSCSWPVVVSGDRYHHYGPQSQQARPNLPNPPDTPDHGDHGIWIKHWFQDKDFDAFQDFDEPPSPFTDHGRWIKTKTFAFVLQLCDQLQQQAFKDFQNDTWGFHYTTDNGMTMTTDPDDDDTGGMITPAADHDPDGDHLSNSCVSSVHGSSSSSSRGDSNHYYDYPDHD/DAAAPVAQKFKEFELQLLLVLLLVLVVLCPPHLAAEAEEQLCQLQQHRVVNVVSNVVSGHQHYEYQDPVSVVVCVVVVDDHAYEHPYADQLVCLQVCQVSQHEYEDAFLVRVVSNCVVQVPDPPGAEHEYEAEDELDPPDGHYDDQVGLQVSLVSCVVCVRYYDDAYYEYEDDDLLAPDCVVVVSSLVSSCVNQVPRPDHHPYYAYAECSCSWPVVVSGTRYHHYGPQSQQARPNLPNPPDTPDHRDHGIWIKHWFQDKDFDAFQDFDDPPSPFTDHGGWMKTKTQAFVLQPCDQLQQQAWKDFQNDTWGFHYTTDNGMTMTTDPDDDDTGGMITPAADHDPDGDHLSNSCVSSVHGSSSSSSRGDSNHYYDYDDDD

Solvent-accessible surface area: 26856 Å² total

Nearest PDB structures (foldseek):
  7xll-assembly1_B  TM=1.003E+00  e=8.210E-84  Latilactobacillus sakei
  1xql-assembly1_A  TM=9.786E-01  e=1.929E-50  Geobacillus stearothermophilus
  1bd0-assembly1_B  TM=9.784E-01  e=1.792E-49  Geobacillus stearothermophilus
  2vd9-assembly1_B  TM=9.598E-01  e=1.187E-45  Bacillus anthracis str. Ames
  6g56-assembly1_A  TM=9.523E-01  e=2.361E-40  Staphylococcus aureus subsp. aureus Mu50

Secondary structure (DSSP, 8-state):
----TTSS-EEEE-HHHHHHHHHHHHHHTTTS--EE--B--TTTTT-HHHHHHHHHHTT---EEESSHHHHHHHHHTT--S-EEEEEEPPGGGHHHHHHTTEEEEE--HHHHHHHHHHHHTSTT---EEEEEEB-SSS-SSSB-SHHHHHHHHHHHHH-TTTEEEEEEE---SSTT-S--HHHHHHHHHHHHHHTT-SS--SEEEEE-HHHHHH-GGG--SEE---TTTTT--TTTTSS---SS-----EEEEEE-SEEEEE-TT-EESGGG-EEPPTTEEEEEES--GGGT--GGGTT-EEEETTEEEEEES---SS-EEEEESS---TT-EEEEEEEETTEEE-HHHHHHHTTS-HHHHHHT--TTSPEEE----/----TTSS-EEEE-HHHHHHHHHHHHHHTTTS--EE--B--TTTTT-HHHHHHHHHHHT---EEESSHHHHHHHHHTT--S-EEEEEE--GGGHHHHHHTT-EEEE--HHHHHHHHHHHHTSTT---EEEEEEB-SSS-SSSB-SHHHHHHHHHHHHH-TTTEEEEEEE---SSTTSS--HHHHHHHHHHHHHHHTSSS--SEEEEE-HHHHHH-GGG--SEE---GGGGT--TTTTS----SS-----EEEEEE--EEEEE-TT-EESGGG-EEPPTTEEEEEES--GGGT--GGGTT-EEEETTEEEEEES---SS-EEEEESS---TT-EEEEEEEETTEEE-HHHHHHHTTS-HHHHHHT--TTSPEEE----

B-factor: mean 18.39, std 8.28, range [6.14, 85.36]

Sequence (754 aa):
MTVGYLRPTRILVDQNAIYENIQNELKKHLEGTDTVIFPVLANAYGHGLIPVAEVAQAAGASGFCVALLDEALALRQANFTEPILVLGITQQPSEEIELAAANQISLTVGSLEWLQEAAEIAQRVPYFHPLHIHLGIDSGMGRIGFRDEEAELLAADAFMKAHPEYFDFEGVFTHFATADDPDDTYFKEQSARFNQLVAVLPKKPRFVHVSNSATSLWHAACNGNVIRMGISLYGLNPSGAAIPDLPYPLKPALGIESELVFVKQVAAGSKIGYGATYEASEGEWIGTIPMGYADGWLRRMSGSTVLVDGQRCEIVGRICMDQMMIRLPKRRYPVGTKVVFVGKSGDDEITLQEELAEYADTIHYEIICDLSDRIPRVYTGLNMTVGYLRPTRILVDQNAIYENIQNELKKHLEGTDTVIFPVLANAYGHGLIPVAEVAQAAGASGFCVALLDEALALRQANFTEPILVLGITQQPSEIELAAANQISLTVGSLEWLQEAAEIAQRVPYFHPLHIHLGIDSGMGRIGFRDEEAELLAADAFMKAHPEYFDFEGVFTHFATADDPDDTYFKEQSARFNQLVAVLPKKPRFVHVSNSATSLWHAACNGNVIRMGISLYGLNPSGAAIPDLPYPLKPALGIEEESELVFVKQVAAGSKIGYGATYEASEGEWIGTIPMGYADGWLRRMSGSTVLVDGQRCEIVGRRICMDQMMIRLPKRRYPVGTKVVFVGKSGDDEITLQELAEYADTIHYEIICDLSDRIPRVYTGLN